Protein 4P04 (pdb70)

B-factor: mean 44.21, std 10.77, range [25.8, 129.39]

Sequence (1130 aa):
AGFKPAPPAGQLGAVIVDPYGNAPLTALVDLDSHVISDVKVTVHGKGEKGVEISYPVGQESLKTYDGVPIFGLYQKFANKVTVEWKENGKVMKDDYVVHTSAIVNNYMDNRSISDLQQTKVIKVAPGFEDRLYLVNTHTFTAQGSDLHWHGEKDKNNAGILDAGPATGALPFDIAPFTFIVDTEGEYRWWLDQDTFYDGRDRDINKRGYLMGIRETPRGTFTAVQGQHWYEFDMMGQVLEDHKLPRGFADATHESIETPNGTVLLRVGKSNYRRDDGVHVTTIRDHILEVDKSGRVVDVWDLTKILDPKRDALLGALDAGAVCVAHAGQQAKLEPDTPFGDALGVGPGRNWAHVNSIAYDAKDDSIILSSRHQGVVKIGRDKQQVKWILAPSKGWEKPLASKLLKPVDANGKPITCNENGLCENSDFDFTYTQNTAWISSKGTLTIFDNGDGRHLEQPALPTMKYSRFVEYKIDEKKGTVQQVWEYGKERGYDFYSPITSIIEYQADRNTMFGFGGSIHLFDVGQPTVGKLNEIDYKTKEVKVEIDVLSDKPNQTHYRALLVRPQQMFKAGFKPAPPAGQLGAVIVDPYGNAPLTALVDLDSHVISDDVKVTVHGKGEKGVEISYPVGQESLKTYDGVPIFGLYQKFANKVTVEWKENGKVMKDDYVVHTSAIVNNYMDNRSISDLQQTKVIKVAPGFEDRLYLVNTHTFTAQGSDLHWHGEKDKNNAGILDAGPATGALPFDIAPFTFIVDTEGEYRWWLDQDTFYDGRDRDINKRGYLMGIRETPRGTFTAVQGQHWYEFDMMGQVLEDHKLPRGFADATHESIETPNGTVLLRVGKSNYRRDDGVHVTTIRDHILEVDKSGRVVDVWDLTKILDPKRDALLGALDAGAHAGQQAKLEPDTPFGDALGVGPGRNWAHVNSIAYDAKDDSIILSSRHQGVVKIGRDKQQVKWILAPSKGWEKPLASKLLKPVDANGKPITCNENGLCENSDFDFTYTQNTAWISSKGTLTIFDNGDGRHLEQPALPTMKYSRFVEYKIDEKKGTVQQVWEYGKERGYDFYSPITSIIEYQADRNTMFGFGGSIHLFDVGQPTVGKLNEIDYKTKEVKVEIDVLSDKPNQTHYRALLVRPQQMFK

InterPro domains:
  IPR010262 Arylsulfotransferase, bacteria [PF05935] (146-587)
  IPR028610 Arylsulfate sulfotransferase AssT, Enterobacteria [MF_00933] (1-598)
  IPR035391 Arylsulfotransferase, N-terminal domain [PF17425] (42-127)
  IPR038477 Arylsulfotransferase, N-terminal domain superfamily [G3DSA:2.60.40.3100] (28-133)
  IPR053143 Arylsulfate Sulfotransferase [PTHR35340] (68-589)

Secondary structure (P-SEA, 3-state):
cccccccccccccccccccccccccbbbcccccccccbbbbbbbbccccbbbbbbbbcaaaaaaccbbbbcccccccbbbbbbbbbccccccccccbbbbbbbbcccccccccccbbbbbbcccccccccbbbbbbccccccccccbbbbbbbccccccccccccccccccbbbbbbbccccccccccccccccccccccccccccccccccccccccccccccccccccccccccccccccccccccccccccccccccbbbbbbbbccccccccccccccccbbbbbccccccccccccccccccccccccccccccccccccccbbbbbbcccccccccccccccccccccbbbbccccbbbbbbcccccbbbbcccccccccccccccccccccccbbbbbcccccbbbbccccccccccbbbbcccccccccccbbbbbbcccccccccccccccccccccbbbbbcccccccccccccccccccccccccccbbbbbccccbbbbbbcccccccccbbbbbcccccccccccccbbbbbbbcccccccccccccccccccc/cccccccccccccccccccccccccbbbbccccccccbbbbbbbbccccbbbbbbbbcaaaaaacccccccccccccbbbbbbbbbcccccbbbbbbbbbbbbbbccccccccccbbbbbbcccccccccbbbbbbbbbbccccccbbbbbbbccccccccccccccccccbbbbbbbccccccccccccccccccccccccccccccccccccccccccccccccccccccccccccccccccccccccccccccccccbbbbbbbbccccccccccccccccbbbbcccccccccccccccccccccccccccccccccccccbbbbcccccccccccccccccccccbbbbbccccbbbbbcccbbbbcccccccccccccccccccccccccbbbbbcccccbbbbccccccccccbbbbccccccccccccbbbbbccccccccccccccccccccbbbbbbcccccccccccccccccccccccccccbbbbbccccbbbbbbcccccccccbbbbbbbbbcccccccccbbbbbbbcccccccccccccccccccc

Structure (mmCIF, N/CA/C/O backbone):
data_4P04
#
_entry.id   4P04
#
_cell.length_a   181.486
_cell.length_b   181.486
_cell.length_c   99.602
_cell.angle_alpha   90.00
_cell.angle_beta   90.00
_cell.angle_gamma   120.00
#
_symmetry.space_group_name_H-M   'P 32 1 2'
#
loop_
_entity.id
_entity.type
_entity.pdbx_description
1 polymer 'Arylsulfate sulfotransferase AssT'
2 non-polymer '3[N-MORPHOLINO]PROPANE SULFONIC ACID'
3 non-polymer 'SULFATE ION'
4 water water
#
loop_
_atom_site.group_PDB
_atom_site.id
_atom_site.type_symbol
_atom_site.label_atom_id
_atom_site.label_alt_id
_atom_site.label_comp_id
_atom_site.label_asym_id
_atom_site.label_entity_id
_atom_site.label_seq_id
_atom_site.pdbx_PDB_ins_code
_atom_site.Cartn_x
_atom_site.Cartn_y
_atom_site.Cartn_z
_atom_site.occupancy
_atom_site.B_iso_or_equiv
_atom_site.auth_seq_id
_atom_site.auth_comp_id
_atom_site.auth_asym_id
_atom_site.auth_atom_id
_atom_site.pdbx_PDB_model_num
ATOM 1 C CA . ALA A 1 1 ? -23.728 152.134 116.823 1.00 61.05 1 ALA A CA 1
ATOM 2 C C . ALA A 1 1 ? -24.467 150.809 116.906 1.00 63.81 1 ALA A C 1
ATOM 3 O O . ALA A 1 1 ? -24.939 150.403 117.967 1.00 62.75 1 ALA A O 1
ATOM 5 N N . GLY A 1 2 ? -24.567 150.141 115.768 1.00 58.00 2 GLY A N 1
ATOM 6 C CA . GLY A 1 2 ? -25.135 148.811 115.721 1.00 54.91 2 GLY A CA 1
ATOM 7 C C . GLY A 1 2 ? -24.103 147.859 115.159 1.00 55.50 2 GLY A C 1
ATOM 8 O O . GLY A 1 2 ? -23.129 148.303 114.553 1.00 64.61 2 GLY A O 1
ATOM 9 N N . PHE A 1 3 ? -24.308 146.561 115.353 1.00 47.19 3 PHE A N 1
ATOM 10 C CA . PHE A 1 3 ? -23.380 145.570 114.839 1.00 49.36 3 PHE A CA 1
ATOM 11 C C . PHE A 1 3 ? -23.501 145.467 113.329 1.00 47.61 3 PHE A C 1
ATOM 12 O O . PHE A 1 3 ? -24.587 145.312 112.794 1.00 44.91 3 PHE A O 1
ATOM 20 N N . LYS A 1 4 ? -22.372 145.577 112.647 1.00 49.85 4 LYS A N 1
ATOM 21 C CA . LYS A 1 4 ? -22.356 145.537 111.196 1.00 48.03 4 LYS A CA 1
ATOM 22 C C . LYS A 1 4 ? -22.765 144.174 110.691 1.00 43.54 4 LYS A C 1
ATOM 23 O O . LYS A 1 4 ? -22.631 143.182 111.396 1.00 44.63 4 LYS A O 1
ATOM 29 N N . PRO A 1 5 ? -23.272 144.121 109.459 1.00 41.63 5 PRO A N 1
ATOM 30 C CA . PRO A 1 5 ? -23.468 142.833 108.794 1.00 36.50 5 PRO A CA 1
ATOM 31 C C . PRO A 1 5 ? -22.123 142.179 108.506 1.00 37.62 5 PRO A C 1
ATOM 32 O O . PRO A 1 5 ? -21.083 142.754 108.818 1.00 41.84 5 PRO A O 1
ATOM 36 N N . ALA A 1 6 ? -22.145 140.983 107.937 1.00 34.81 6 ALA A N 1
ATOM 37 C CA . ALA A 1 6 ? -20.921 140.286 107.629 1.00 37.29 6 ALA A CA 1
ATOM 38 C C . ALA A 1 6 ? -20.341 140.945 106.417 1.00 37.87 6 ALA A C 1
ATOM 39 O O . ALA A 1 6 ? -21.075 141.323 105.509 1.00 42.47 6 ALA A O 1
ATOM 41 N N . PRO A 1 7 ? -19.019 141.106 106.411 1.00 39.81 7 PRO A N 1
ATOM 42 C CA . PRO A 1 7 ? -18.290 141.783 105.350 1.00 36.31 7 PRO A CA 1
ATOM 43 C C . PRO A 1 7 ? -18.033 140.822 104.230 1.00 34.81 7 PRO A C 1
ATOM 44 O O . PRO A 1 7 ? -18.105 139.627 104.455 1.00 39.52 7 PRO A O 1
ATOM 48 N N . PRO A 1 8 ? -17.734 141.332 103.034 1.00 38.51 8 PRO A N 1
ATOM 49 C CA . PRO A 1 8 ? -17.525 140.442 101.894 1.00 34.58 8 PRO A CA 1
ATOM 50 C C . PRO A 1 8 ? -16.449 139.399 102.184 1.00 37.33 8 PRO A C 1
ATOM 51 O O . PRO A 1 8 ? -15.536 139.636 102.956 1.00 39.43 8 PRO A O 1
ATOM 55 N N . ALA A 1 9 ? -16.574 138.235 101.577 1.00 37.58 9 ALA A N 1
ATOM 56 C CA . ALA A 1 9 ? -15.606 137.186 101.807 1.00 38.84 9 ALA A CA 1
ATOM 57 C C . ALA A 1 9 ? -14.570 137.225 100.706 1.00 43.27 9 ALA A C 1
ATOM 58 O O . ALA A 1 9 ? -13.379 137.053 100.946 1.00 42.32 9 ALA A O 1
ATOM 60 N N . GLY A 1 10 ? -15.041 137.464 99.493 1.00 41.60 10 GLY A N 1
ATOM 61 C CA . GLY A 1 10 ? -14.169 137.509 98.347 1.00 41.43 10 GLY A CA 1
ATOM 62 C C . GLY A 1 10 ? -14.484 138.706 97.493 1.00 38.39 10 GLY A C 1
ATOM 63 O O . GLY A 1 10 ? -14.456 139.831 97.964 1.00 36.96 10 GLY A O 1
ATOM 64 N N . GLN A 1 11 ? -14.795 138.449 96.232 1.00 40.01 11 GLN A N 1
ATOM 65 C CA . GLN A 1 11 ? -14.982 139.512 95.264 1.00 40.19 11 GLN A CA 1
ATOM 66 C C . GLN A 1 11 ? -16.457 139.820 95.066 1.00 43.92 11 GLN A C 1
ATOM 67 O O . GLN A 1 11 ? -16.832 140.515 94.121 1.00 38.43 11 GLN A O 1
ATOM 73 N N . LEU A 1 12 ? -17.280 139.274 95.962 1.00 47.89 12 LEU A N 1
ATOM 74 C CA . LEU A 1 12 ? -18.716 139.537 96.005 1.00 42.53 12 LEU A CA 1
ATOM 75 C C . LEU A 1 12 ? -19.114 139.874 97.440 1.00 44.59 12 LEU A C 1
ATOM 76 O O . LEU A 1 12 ? -18.425 140.632 98.110 1.00 46.54 12 LEU A O 1
ATOM 81 N N . GLY A 1 13 ? -20.210 139.303 97.921 1.00 38.63 13 GLY A N 1
ATOM 82 C CA . GLY A 1 13 ? -20.701 139.654 99.238 1.00 39.32 13 GLY A CA 1
ATOM 83 C C . GLY A 1 13 ? -20.185 138.727 100.306 1.00 39.94 13 GLY A C 1
ATOM 84 O O . GLY A 1 13 ? -19.262 137.959 100.065 1.00 44.24 13 GLY A O 1
ATOM 85 N N . ALA A 1 14 ? -20.781 138.799 101.490 1.00 40.71 14 ALA A N 1
ATOM 86 C CA . ALA A 1 14 ? -20.473 137.853 102.556 1.00 39.25 14 ALA A CA 1
ATOM 87 C C . ALA A 1 14 ? -21.007 136.462 102.235 1.00 34.98 14 ALA A C 1
ATOM 88 O O . ALA A 1 14 ? -21.839 136.291 101.344 1.00 33.81 14 ALA A O 1
ATOM 90 N N . VAL A 1 15 ? -20.512 135.465 102.964 1.00 37.45 15 VAL A N 1
ATOM 91 C CA . VAL A 1 15 ? -20.950 134.085 102.784 1.00 34.48 15 VAL A CA 1
ATOM 92 C C . VAL A 1 15 ? -21.735 133.634 104.010 1.00 37.97 15 VAL A C 1
ATOM 93 O O . VAL A 1 15 ? -21.213 133.606 105.122 1.00 37.32 15 VAL A O 1
ATOM 97 N N . ILE A 1 16 ? -22.999 133.295 103.793 1.00 36.69 16 ILE A N 1
ATOM 98 C CA . ILE A 1 16 ? -23.938 133.083 104.873 1.00 34.54 16 ILE A CA 1
ATOM 99 C C . ILE A 1 16 ? -24.170 131.623 105.070 1.00 32.73 16 ILE A C 1
ATOM 100 O O . ILE A 1 16 ? -24.542 130.950 104.133 1.00 36.33 16 ILE A O 1
ATOM 105 N N . VAL A 1 17 ? -23.965 131.124 106.279 1.00 31.55 17 VAL A N 1
ATOM 106 C CA . VAL A 1 17 ? -24.261 129.732 106.553 1.00 29.81 17 VAL A CA 1
ATOM 107 C C . VAL A 1 17 ? -25.754 129.610 106.844 1.00 37.63 17 VAL A C 1
ATOM 108 O O . VAL A 1 17 ? -26.261 130.345 107.666 1.00 38.86 17 VAL A O 1
ATOM 112 N N . ASP A 1 18 ? -26.452 128.720 106.138 1.00 36.38 18 ASP A N 1
ATOM 113 C CA . ASP A 1 18 ? -27.862 128.421 106.395 1.00 35.08 18 ASP A CA 1
ATOM 114 C C . ASP A 1 18 ? -28.731 129.672 106.413 1.00 36.62 18 ASP A C 1
ATOM 115 O O . ASP A 1 18 ? -29.232 130.064 107.457 1.00 38.85 18 ASP A O 1
ATOM 120 N N . PRO A 1 19 ? -28.905 130.310 105.257 1.00 38.17 19 PRO A N 1
ATOM 121 C CA . PRO A 1 19 ? -29.568 131.617 105.211 1.00 35.61 19 PRO A CA 1
ATOM 122 C C . PRO A 1 19 ? -31.011 131.568 105.691 1.00 32.06 19 PRO A C 1
ATOM 123 O O . PRO A 1 19 ? -31.451 132.452 106.417 1.00 35.74 19 PRO A O 1
ATOM 127 N N . TYR A 1 20 ? -31.739 130.535 105.296 1.00 40.26 20 TYR A N 1
ATOM 128 C CA . TYR A 1 20 ? -33.158 130.467 105.600 1.00 33.53 20 TYR A CA 1
ATOM 129 C C . TYR A 1 20 ? -33.431 129.823 106.944 1.00 31.94 20 TYR A C 1
ATOM 130 O O . TYR A 1 20 ? -34.535 129.883 107.448 1.00 38.01 20 TYR A O 1
ATOM 139 N N . GLY A 1 21 ? -32.417 129.217 107.537 1.00 36.74 21 GLY A N 1
ATOM 140 C CA . GLY A 1 21 ? -32.573 128.590 108.839 1.00 35.56 21 GLY A CA 1
ATOM 141 C C . GLY A 1 21 ? -33.021 127.137 108.859 1.00 35.21 21 GLY A C 1
ATOM 142 O O . GLY A 1 21 ? -33.185 126.561 109.926 1.00 37.93 21 GLY A O 1
ATOM 143 N N . ASN A 1 22 ? -33.201 126.544 107.685 1.00 32.69 22 ASN A N 1
ATOM 144 C CA . ASN A 1 22 ? -33.749 125.200 107.567 1.00 31.28 22 ASN A CA 1
ATOM 145 C C . ASN A 1 22 ? -32.772 124.144 107.081 1.00 33.27 22 ASN A C 1
ATOM 146 O O . ASN A 1 22 ? -33.045 122.963 107.205 1.00 37.32 22 ASN A O 1
ATOM 151 N N . ALA A 1 23 ? -31.656 124.557 106.498 1.00 35.92 23 ALA A N 1
ATOM 152 C CA . ALA A 1 23 ? -30.696 123.608 105.956 1.00 33.33 23 ALA A CA 1
ATOM 153 C C . ALA A 1 23 ? -29.284 123.987 106.370 1.00 35.00 23 ALA A C 1
ATOM 154 O O . ALA A 1 23 ? -28.589 124.688 105.646 1.00 38.67 23 ALA A O 1
ATOM 156 N N . PRO A 1 24 ? -28.860 123.525 107.550 1.00 35.03 24 PRO A N 1
ATOM 157 C CA . PRO A 1 24 ? -27.587 123.912 108.172 1.00 37.70 24 PRO A CA 1
ATOM 158 C C . PRO A 1 24 ? -26.308 123.559 107.380 1.00 36.04 24 PRO A C 1
ATOM 159 O O . PRO A 1 24 ? -25.236 124.056 107.712 1.00 32.64 24 PRO A O 1
ATOM 163 N N . LEU A 1 25 ? -26.416 122.730 106.351 1.00 36.45 25 LEU A N 1
ATOM 164 C CA . LEU A 1 25 ? -25.261 122.393 105.534 1.00 34.57 25 LEU A CA 1
ATOM 165 C C . LEU A 1 25 ? -25.380 123.044 104.182 1.00 34.62 25 LEU A C 1
ATOM 166 O O . LEU A 1 25 ? -25.014 122.466 103.158 1.00 34.04 25 LEU A O 1
ATOM 171 N N . THR A 1 26 ? -25.920 124.249 104.192 1.00 32.68 26 THR A N 1
ATOM 172 C CA . THR A 1 26 ? -26.001 125.046 102.992 1.00 34.63 26 THR A CA 1
ATOM 173 C C . THR A 1 26 ? -25.455 126.425 103.302 1.00 35.64 26 THR A C 1
ATOM 174 O O . THR A 1 26 ? -25.316 126.805 104.461 1.00 34.99 26 THR A O 1
ATOM 178 N N . ALA A 1 27 ? -25.144 127.174 102.257 1.00 34.95 27 ALA A N 1
ATOM 179 C CA . ALA A 1 27 ? -24.617 128.508 102.431 1.00 36.74 27 ALA A CA 1
ATOM 180 C C . ALA A 1 27 ? -25.014 129.376 101.265 1.00 32.36 27 ALA A C 1
ATOM 181 O O . ALA A 1 27 ? -25.437 128.875 100.228 1.00 35.77 27 ALA A O 1
ATOM 183 N N . LEU A 1 28 ? -24.862 130.678 101.437 1.00 32.89 28 LEU A N 1
ATOM 184 C CA . LEU A 1 28 ? -25.212 131.614 100.393 1.00 34.41 28 LEU A CA 1
ATOM 185 C C . LEU A 1 28 ? -24.150 132.672 100.297 1.00 31.79 28 LEU A C 1
ATOM 186 O O . LEU A 1 28 ? -23.774 133.276 101.295 1.00 35.30 28 LEU A O 1
ATOM 191 N N . VAL A 1 29 ? -23.648 132.869 99.089 1.00 32.99 29 VAL A N 1
ATOM 192 C CA . VAL A 1 29 ? -22.728 133.957 98.818 1.00 34.05 29 VAL A CA 1
ATOM 193 C C . VAL A 1 29 ? -23.558 135.177 98.468 1.00 36.97 29 VAL A C 1
ATOM 194 O O . VAL A 1 29 ? -24.131 135.220 97.392 1.00 37.37 29 VAL A O 1
ATOM 198 N N . ASP A 1 30 ? -23.644 136.159 99.358 1.00 32.47 30 ASP A N 1
ATOM 199 C CA . ASP A 1 30 ? -24.508 137.306 99.076 1.00 39.02 30 ASP A CA 1
ATOM 200 C C . ASP A 1 30 ? -24.064 138.043 97.822 1.00 40.22 30 ASP A C 1
ATOM 201 O O . ASP A 1 30 ? -22.881 138.161 97.546 1.00 43.14 30 ASP A O 1
ATOM 206 N N . LEU A 1 31 ? -25.015 138.551 97.061 1.00 40.52 31 LEU A N 1
ATOM 207 C CA . LEU A 1 31 ? -24.708 139.042 95.734 1.00 35.14 31 LEU A CA 1
ATOM 208 C C . LEU A 1 31 ? -24.117 140.444 95.740 1.00 39.38 31 LEU A C 1
ATOM 209 O O . LEU A 1 31 ? -23.481 140.847 94.773 1.00 43.14 31 LEU A O 1
ATOM 214 N N . ASP A 1 32 ? -24.317 141.164 96.842 1.00 41.45 32 ASP A N 1
ATOM 215 C CA . ASP A 1 32 ? -23.903 142.567 97.013 1.00 44.34 32 ASP A CA 1
ATOM 216 C C . ASP A 1 32 ? -23.923 143.408 95.730 1.00 43.84 32 ASP A C 1
ATOM 217 O O . ASP A 1 32 ? -22.922 144.022 95.353 1.00 41.31 32 ASP A O 1
ATOM 222 N N . SER A 1 33 ? -25.074 143.396 95.065 1.00 43.87 33 SER A N 1
ATOM 223 C CA . SER A 1 33 ? -25.360 144.228 93.898 1.00 42.93 33 SER A CA 1
ATOM 224 C C . SER A 1 33 ? -24.462 143.968 92.689 1.00 44.85 33 SER A C 1
ATOM 225 O O . SER A 1 33 ? -24.536 144.686 91.696 1.00 46.50 33 SER A O 1
ATOM 228 N N . HIS A 1 34 ? -23.638 142.929 92.751 1.00 41.91 34 HIS A N 1
ATOM 229 C CA . HIS A 1 34 ? -22.857 142.537 91.586 1.00 43.42 34 HIS A CA 1
ATOM 230 C C . HIS A 1 34 ? -23.733 141.917 90.511 1.00 40.10 34 HIS A C 1
ATOM 231 O O . HIS A 1 34 ? -24.680 141.211 90.808 1.00 41.57 34 HIS A O 1
ATOM 238 N N . VAL A 1 35 ? -23.411 142.198 89.255 1.00 45.09 35 VAL A N 1
ATOM 239 C CA . VAL A 1 35 ? -24.095 141.572 88.134 1.00 42.15 35 VAL A CA 1
ATOM 240 C C . VAL A 1 35 ? -23.197 140.504 87.549 1.00 45.20 35 VAL A C 1
ATOM 241 O O . VAL A 1 35 ? -22.094 140.809 87.121 1.00 46.84 35 VAL A O 1
ATOM 245 N N . ILE A 1 36 ? -23.659 139.252 87.554 1.00 48.45 36 ILE A N 1
ATOM 246 C CA . ILE A 1 36 ? -22.852 138.098 87.134 1.00 46.48 36 ILE A CA 1
ATOM 247 C C . ILE A 1 36 ? -23.689 137.113 86.294 1.00 47.75 36 ILE A C 1
ATOM 248 O O . ILE A 1 36 ? -24.912 137.132 86.397 1.00 45.62 36 ILE A O 1
ATOM 253 N N . SER A 1 37 ? -23.071 136.263 85.462 1.00 44.25 37 SER A N 1
ATOM 254 C CA . SER A 1 37 ? -23.864 135.563 84.424 1.00 49.50 37 SER A CA 1
ATOM 255 C C . SER A 1 37 ? -23.726 134.037 84.243 1.00 58.21 37 SER A C 1
ATOM 256 O O . SER A 1 37 ? -24.718 133.349 83.949 1.00 64.78 37 SER A O 1
ATOM 259 N N . ASP A 1 38 ? -22.515 133.512 84.392 1.00 44.01 38 ASP A N 1
ATOM 260 C CA . ASP A 1 38 ? -22.283 132.093 84.169 1.00 49.40 38 ASP A CA 1
ATOM 261 C C . ASP A 1 38 ? -21.793 131.437 85.437 1.00 51.09 38 ASP A C 1
ATOM 262 O O . ASP A 1 38 ? -20.639 131.044 85.538 1.00 51.15 38 ASP A O 1
ATOM 267 N N . VAL A 1 39 ? -22.673 131.302 86.410 1.00 46.30 39 VAL A N 1
ATOM 268 C CA . VAL A 1 39 ? -22.226 130.873 87.714 1.00 45.91 39 VAL A CA 1
ATOM 269 C C . VAL A 1 39 ? -22.055 129.355 87.781 1.00 46.62 39 VAL A C 1
ATOM 270 O O . VAL A 1 39 ? -22.743 128.614 87.082 1.00 45.68 39 VAL A O 1
ATOM 274 N N . LYS A 1 40 ? -21.085 128.929 88.590 1.00 43.33 40 LYS A N 1
ATOM 275 C CA . LYS A 1 40 ? -20.784 127.535 88.866 1.00 40.96 40 LYS A CA 1
ATOM 276 C C . LYS A 1 40 ? -20.263 127.395 90.280 1.00 40.64 40 LYS A C 1
ATOM 277 O O . LYS A 1 40 ? -19.436 128.187 90.715 1.00 38.81 40 LYS A O 1
ATOM 283 N N . VAL A 1 41 ? -20.732 126.382 90.993 1.00 40.31 41 VAL A N 1
ATOM 284 C CA . VAL A 1 41 ? -20.217 126.099 92.326 1.00 38.20 41 VAL A CA 1
ATOM 285 C C . VAL A 1 41 ? -19.642 124.697 92.399 1.00 36.95 41 VAL A C 1
ATOM 286 O O . VAL A 1 41 ? -20.173 123.771 91.809 1.00 40.65 41 VAL A O 1
ATOM 290 N N . THR A 1 42 ? -18.552 124.549 93.135 1.00 40.48 42 THR A N 1
ATOM 291 C CA . THR A 1 42 ? -17.928 123.252 93.336 1.00 43.22 42 THR A CA 1
ATOM 292 C C . THR A 1 42 ? -17.537 123.081 94.791 1.00 37.48 42 THR A C 1
ATOM 293 O O . THR A 1 42 ? -16.767 123.860 95.322 1.00 40.06 42 THR A O 1
ATOM 297 N N . VAL A 1 43 ? -18.102 122.075 95.439 1.00 38.59 43 VAL A N 1
ATOM 298 C CA . VAL A 1 43 ? -17.747 121.769 96.811 1.00 37.23 43 VAL A CA 1
ATOM 299 C C . VAL A 1 43 ? -16.852 120.561 96.827 1.00 40.57 43 VAL A C 1
ATOM 300 O O . VAL A 1 43 ? -17.255 119.471 96.430 1.00 43.71 43 VAL A O 1
ATOM 304 N N . HIS A 1 44 ? -15.635 120.751 97.306 1.00 45.43 44 HIS A N 1
ATOM 305 C CA . HIS A 1 44 ? -14.636 119.702 97.257 1.00 42.41 44 HIS A CA 1
ATOM 306 C C . HIS A 1 44 ? -14.880 118.580 98.263 1.00 43.52 44 HIS A C 1
ATOM 307 O O . HIS A 1 44 ? -15.293 118.831 99.388 1.00 47.86 44 HIS A O 1
ATOM 314 N N . GLY A 1 45 ? -14.627 117.343 97.846 1.00 40.17 45 GLY A N 1
ATOM 315 C CA . GLY A 1 45 ? -14.815 116.196 98.717 1.00 42.07 45 GLY A CA 1
ATOM 316 C C . GLY A 1 45 ? -13.937 116.209 99.952 1.00 40.64 45 GLY A C 1
ATOM 317 O O . GLY A 1 45 ? -12.813 116.688 99.899 1.00 44.78 45 GLY A O 1
ATOM 318 N N . LYS A 1 46 ? -14.451 115.699 101.069 1.00 42.38 46 LYS A N 1
ATOM 319 C CA . LYS A 1 46 ? -13.651 115.590 102.287 1.00 42.80 46 LYS A CA 1
ATOM 320 C C . LYS A 1 46 ? -12.789 114.347 102.233 1.00 46.47 46 LYS A C 1
ATOM 321 O O . LYS A 1 46 ? -13.252 113.274 101.878 1.00 48.30 46 LYS A O 1
ATOM 327 N N . GLY A 1 47 ? -11.528 114.493 102.600 1.00 53.28 47 GLY A N 1
ATOM 328 C CA . GLY A 1 47 ? -10.628 113.364 102.586 1.00 57.43 47 GLY A CA 1
ATOM 329 C C . GLY A 1 47 ? -10.318 112.917 101.178 1.00 53.42 47 GLY A C 1
ATOM 330 O O . GLY A 1 47 ? -10.640 113.575 100.199 1.00 54.11 47 GLY A O 1
ATOM 331 N N . GLU A 1 48 ? -9.714 111.752 101.092 1.00 52.90 48 GLU A N 1
ATOM 332 C CA . GLU A 1 48 ? -9.063 111.297 99.891 1.00 52.95 48 GLU A CA 1
ATOM 333 C C . GLU A 1 48 ? -10.072 110.723 98.892 1.00 52.21 48 GLU A C 1
ATOM 334 O O . GLU A 1 48 ? -9.898 110.848 97.687 1.00 49.22 48 GLU A O 1
ATOM 340 N N . LYS A 1 49 ? -11.138 110.117 99.408 1.00 52.01 49 LYS A N 1
ATOM 341 C CA . LYS A 1 49 ? -12.173 109.494 98.579 1.00 53.25 49 LYS A CA 1
ATOM 342 C C . LYS A 1 49 ? -13.502 110.252 98.666 1.00 49.43 49 LYS A C 1
ATOM 343 O O . LYS A 1 49 ? -14.531 109.756 98.210 1.00 47.08 49 LYS A O 1
ATOM 347 N N . GLY A 1 50 ? -13.473 111.440 99.267 1.00 47.65 50 GLY A N 1
ATOM 348 C CA . GLY A 1 50 ? -14.654 112.271 99.390 1.00 45.27 50 GLY A CA 1
ATOM 349 C C . GLY A 1 50 ? -15.203 112.670 98.043 1.00 45.90 50 GLY A C 1
ATOM 350 O O . GLY A 1 50 ? -14.461 112.792 97.073 1.00 48.32 50 GLY A O 1
ATOM 351 N N . VAL A 1 51 ? -16.513 112.867 97.974 1.00 42.76 51 VAL A N 1
ATOM 352 C CA . VAL A 1 51 ? -17.130 113.171 96.698 1.00 40.87 51 VAL A CA 1
ATOM 353 C C . VAL A 1 51 ? -17.271 114.659 96.504 1.00 42.11 51 VAL A C 1
ATOM 354 O O . VAL A 1 51 ? -17.774 115.354 97.372 1.00 43.42 51 VAL A O 1
ATOM 358 N N . GLU A 1 52 ? -16.797 115.137 95.364 1.00 39.70 52 GLU A N 1
ATOM 359 C CA . GLU A 1 52 ? -16.943 116.529 94.996 1.00 43.52 52 GLU A CA 1
ATOM 360 C C . GLU A 1 52 ? -18.333 116.772 94.431 1.00 44.35 52 GLU A C 1
ATOM 361 O O . GLU A 1 52 ? -18.886 115.907 93.759 1.00 47.72 52 GLU A O 1
ATOM 367 N N . ILE A 1 53 ? -18.909 117.936 94.711 1.00 43.62 53 ILE A N 1
ATOM 368 C CA . ILE A 1 53 ? -20.204 118.276 94.147 1.00 41.81 53 ILE A CA 1
ATOM 369 C C . ILE A 1 53 ? -20.116 119.564 93.341 1.00 38.49 53 ILE A C 1
ATOM 370 O O . ILE A 1 53 ? -19.638 120.577 93.827 1.00 39.18 53 ILE A O 1
ATOM 375 N N . SER A 1 54 ? -20.576 119.518 92.098 1.00 41.97 54 SER A N 1
ATOM 376 C CA . SER A 1 54 ? -20.466 120.676 91.225 1.00 40.41 54 SER A CA 1
ATOM 377 C C . SER A 1 54 ? -21.730 120.897 90.412 1.00 42.40 54 SER A C 1
ATOM 378 O O . SER A 1 54 ? -22.282 119.951 89.851 1.00 43.78 54 SER A O 1
ATOM 381 N N . TYR A 1 55 ? -22.164 122.155 90.335 1.00 40.92 55 TYR A N 1
ATOM 382 C CA . TYR A 1 55 ? -23.435 122.497 89.709 1.00 40.52 55 TYR A CA 1
ATOM 383 C C . TYR A 1 55 ? -23.472 123.944 89.198 1.00 44.04 55 TYR A C 1
ATOM 384 O O . TYR A 1 55 ? -22.885 124.842 89.796 1.00 44.18 55 TYR A O 1
ATOM 393 N N . PRO A 1 56 ? -24.153 124.174 88.070 1.00 40.97 56 PRO A N 1
ATOM 394 C CA . PRO A 1 56 ? -24.395 125.542 87.612 1.00 42.31 56 PRO A CA 1
ATOM 395 C C . PRO A 1 56 ? -25.536 126.194 88.381 1.00 43.04 56 PRO A C 1
ATOM 396 O O . PRO A 1 56 ? -26.338 125.493 88.992 1.00 44.99 56 PRO A O 1
ATOM 400 N N . VAL A 1 57 ? -25.596 127.522 88.353 1.00 44.26 57 VAL A N 1
ATOM 401 C CA . VAL A 1 57 ? -26.649 128.271 89.022 1.00 43.12 57 VAL A CA 1
ATOM 402 C C . VAL A 1 57 ? -27.324 129.202 88.032 1.00 43.31 57 VAL A C 1
ATOM 403 O O . VAL A 1 57 ? -26.665 130.041 87.428 1.00 44.80 57 VAL A O 1
ATOM 407 N N . GLY A 1 58 ? -28.632 129.036 87.853 1.00 43.92 58 GLY A N 1
ATOM 408 C CA . GLY A 1 58 ? -29.386 129.836 86.903 1.00 43.69 58 GLY A CA 1
ATOM 409 C C . GLY A 1 58 ? -29.718 131.221 87.413 1.00 40.61 58 GLY A C 1
ATOM 410 O O . GLY A 1 58 ? -29.619 131.492 88.604 1.00 43.86 58 GLY A O 1
ATOM 411 N N . GLN A 1 59 ? -30.121 132.102 86.508 1.00 43.60 59 GLN A N 1
ATOM 412 C CA . GLN A 1 59 ? -30.407 133.489 86.863 1.00 42.04 59 GLN A CA 1
ATOM 413 C C . GLN A 1 59 ? -31.507 133.637 87.904 1.00 41.54 59 GLN A C 1
ATOM 414 O O . GLN A 1 59 ? -31.335 134.362 88.883 1.00 46.52 59 GLN A O 1
ATOM 420 N N . GLU A 1 60 ? -32.632 132.958 87.683 1.00 43.55 60 GLU A N 1
ATOM 421 C CA . GLU A 1 60 ? -33.785 133.022 88.587 1.00 42.15 60 GLU A CA 1
ATOM 422 C C . GLU A 1 60 ? -33.356 132.788 90.005 1.00 41.96 60 GLU A C 1
ATOM 423 O O . GLU A 1 60 ? -33.829 133.439 90.931 1.00 44.58 60 GLU A O 1
ATOM 429 N N . SER A 1 61 ? -32.436 131.852 90.156 1.00 40.64 61 SER A N 1
ATOM 430 C CA . SER A 1 61 ? -31.983 131.436 91.458 1.00 38.90 61 SER A CA 1
ATOM 431 C C . SER A 1 61 ? -31.116 132.513 92.063 1.00 38.69 61 SER A C 1
ATOM 432 O O . SER A 1 61 ? -31.228 132.827 93.240 1.00 39.65 61 SER A O 1
ATOM 435 N N . LEU A 1 62 ? -30.260 133.094 91.239 1.00 40.51 62 LEU A N 1
ATOM 436 C CA . LEU A 1 62 ? -29.424 134.178 91.696 1.00 37.28 62 LEU A CA 1
ATOM 437 C C . LEU A 1 62 ? -30.338 135.291 92.150 1.00 37.66 62 LEU A C 1
ATOM 438 O O . LEU A 1 62 ? -30.151 135.875 93.213 1.00 38.59 62 LEU A O 1
ATOM 443 N N . LYS A 1 63 ? -31.367 135.541 91.357 1.00 37.06 63 LYS A N 1
ATOM 444 C CA . LYS A 1 63 ? -32.327 136.582 91.683 1.00 38.20 63 LYS A CA 1
ATOM 445 C C . LYS A 1 63 ? -33.167 136.226 92.898 1.00 40.22 63 LYS A C 1
ATOM 446 O O . LYS A 1 63 ? -33.383 137.063 93.769 1.00 43.52 63 LYS A O 1
ATOM 452 N N . THR A 1 64 ? -33.636 134.985 92.955 1.00 32.72 64 THR A N 1
ATOM 453 C CA . THR A 1 64 ? -34.496 134.555 94.039 1.00 31.49 64 THR A CA 1
ATOM 454 C C . THR A 1 64 ? -33.762 134.621 95.349 1.00 33.09 64 THR A C 1
ATOM 455 O O . THR A 1 64 ? -34.314 134.997 96.366 1.00 33.91 64 THR A O 1
ATOM 459 N N . TYR A 1 65 ? -32.495 134.258 95.320 1.00 34.91 65 TYR A N 1
ATOM 460 C CA . TYR A 1 65 ? -31.717 134.225 96.540 1.00 35.38 65 TYR A CA 1
ATOM 461 C C . TYR A 1 65 ? -30.908 135.483 96.778 1.00 38.64 65 TYR A C 1
ATOM 462 O O . TYR A 1 65 ? -30.423 135.693 97.883 1.00 42.50 65 TYR A O 1
ATOM 471 N N . ASP A 1 66 ? -30.749 136.308 95.747 1.00 36.77 66 ASP A N 1
ATOM 472 C CA . ASP A 1 66 ? -29.852 137.453 95.833 1.00 35.49 66 ASP A CA 1
ATOM 473 C C . ASP A 1 66 ? -28.487 136.927 96.267 1.00 38.51 66 ASP A C 1
ATOM 474 O O . ASP A 1 66 ? -27.930 137.344 97.274 1.00 36.86 66 ASP A O 1
ATOM 479 N N . GLY A 1 67 ? -27.974 135.975 95.502 1.00 37.35 67 GLY A N 1
ATOM 480 C CA . GLY A 1 67 ? -26.729 135.329 95.844 1.00 33.93 67 GLY A CA 1
ATOM 481 C C . GLY A 1 67 ? -26.497 134.011 95.134 1.00 34.42 67 GLY A C 1
ATOM 482 O O . GLY A 1 67 ? -27.321 133.556 94.361 1.00 36.07 67 GLY A O 1
ATOM 483 N N . VAL A 1 68 ? -25.353 133.396 95.397 1.00 34.56 68 VAL A N 1
ATOM 484 C CA . VAL A 1 68 ? -25.063 132.079 94.846 1.00 34.34 68 VAL A CA 1
ATOM 485 C C . VAL A 1 68 ? -25.287 131.042 95.909 1.00 32.79 68 VAL A C 1
ATOM 486 O O . VAL A 1 68 ? -24.743 131.147 97.003 1.00 37.63 68 VAL A O 1
ATOM 490 N N . PRO A 1 69 ? -26.109 130.041 95.591 1.00 34.24 69 PRO A N 1
ATOM 491 C CA . PRO A 1 69 ? -26.499 129.008 96.539 1.00 34.57 69 PRO A CA 1
ATOM 492 C C . PRO A 1 69 ? -25.410 127.980 96.720 1.00 35.28 69 PRO A C 1
ATOM 493 O O . PRO A 1 69 ? -24.945 127.423 95.734 1.00 39.20 69 PRO A O 1
ATOM 497 N N . ILE A 1 70 ? -25.019 127.716 97.960 1.00 38.02 70 ILE A N 1
ATOM 498 C CA . ILE A 1 70 ? -23.999 126.701 98.210 1.00 36.14 70 ILE A CA 1
ATOM 499 C C . ILE A 1 70 ? -24.575 125.440 98.856 1.00 36.72 70 ILE A C 1
ATOM 500 O O . ILE A 1 70 ? -24.884 125.420 100.047 1.00 37.77 70 ILE A O 1
ATOM 505 N N . PHE A 1 71 ? -24.701 124.388 98.051 1.00 34.22 71 PHE A N 1
ATOM 506 C CA . PHE A 1 71 ? -25.283 123.121 98.482 1.00 34.77 71 PHE A CA 1
ATOM 507 C C . PHE A 1 71 ? -24.264 121.980 98.491 1.00 38.57 71 PHE A C 1
ATOM 508 O O . PHE A 1 71 ? -23.465 121.862 97.573 1.00 37.46 71 PHE A O 1
ATOM 516 N N . GLY A 1 72 ? -24.297 121.145 99.524 1.00 33.22 72 GLY A N 1
ATOM 517 C CA . GLY A 1 72 ? -23.467 119.955 99.554 1.00 32.64 72 GLY A CA 1
ATOM 518 C C . GLY A 1 72 ? -22.331 119.955 100.561 1.00 35.39 72 GLY A C 1
ATOM 519 O O . GLY A 1 72 ? -21.340 119.283 100.353 1.00 38.71 72 GLY A O 1
ATOM 520 N N . LEU A 1 73 ? -22.475 120.686 101.661 1.00 38.78 73 LEU A N 1
ATOM 521 C CA . LEU A 1 73 ? -21.424 120.771 102.675 1.00 33.26 73 LEU A CA 1
ATOM 522 C C . LEU A 1 73 ? -21.444 119.636 103.695 1.00 31.83 73 LEU A C 1
ATOM 523 O O . LEU A 1 73 ? -22.433 118.944 103.853 1.00 36.56 73 LEU A O 1
ATOM 528 N N . TYR A 1 74 ? -20.330 119.462 104.389 1.00 34.45 74 TYR A N 1
ATOM 529 C CA . TYR A 1 74 ? -20.190 118.437 105.411 1.00 33.88 74 TYR A CA 1
ATOM 530 C C . TYR A 1 74 ? -20.507 119.080 106.727 1.00 31.27 74 TYR A C 1
ATOM 531 O O . TYR A 1 74 ? -20.184 120.243 106.919 1.00 36.63 74 TYR A O 1
ATOM 540 N N . GLN A 1 75 ? -21.098 118.340 107.651 1.00 32.55 75 GLN A N 1
ATOM 541 C CA . GLN A 1 75 ? -21.321 118.917 108.960 1.00 31.84 75 GLN A CA 1
ATOM 542 C C . GLN A 1 75 ? -19.991 119.153 109.645 1.00 33.65 75 GLN A C 1
ATOM 543 O O . GLN A 1 75 ? -18.986 118.606 109.234 1.00 38.44 75 GLN A O 1
ATOM 549 N N . LYS A 1 76 ? -20.017 119.978 110.685 1.00 35.13 76 LYS A N 1
ATOM 550 C CA . LYS A 1 76 ? -18.857 120.346 111.492 1.00 37.51 76 LYS A CA 1
ATOM 551 C C . LYS A 1 76 ? -17.501 120.278 110.784 1.00 39.83 76 LYS A C 1
ATOM 552 O O . LYS A 1 76 ? -16.566 119.635 111.251 1.00 36.11 76 LYS A O 1
ATOM 558 N N . PHE 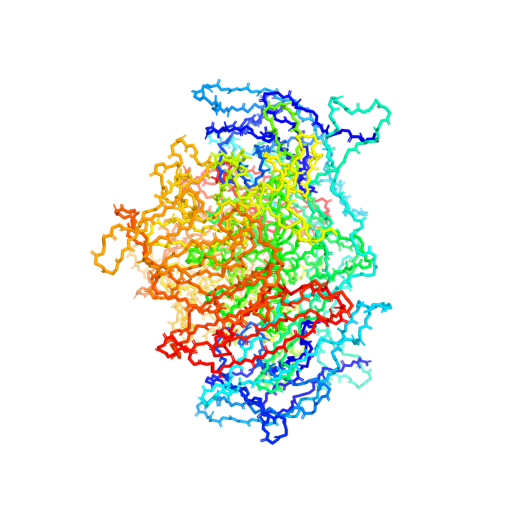A 1 77 ? -17.397 120.983 109.670 1.00 37.73 77 PHE A N 1
ATOM 559 C CA . PHE A 1 77 ? -16.250 120.848 108.805 1.00 35.92 77 PHE A CA 1
ATOM 560 C C . PHE A 1 77 ? -15.901 122.166 108.140 1.00 36.05 77 PHE A C 1
ATOM 561 O O . PHE A 1 77 ? -16.760 123.006 107.924 1.00 38.31 77 PHE A O 1
ATOM 569 N N . ALA A 1 78 ? -14.625 122.345 107.828 1.00 39.55 78 ALA A N 1
ATOM 570 C CA . ALA A 1 78 ? -14.173 123.502 107.072 1.00 39.89 78 ALA A CA 1
ATOM 571 C C . ALA A 1 78 ? -14.269 123.247 105.581 1.00 37.59 78 ALA A C 1
ATOM 572 O O . ALA A 1 78 ? -13.279 122.933 104.938 1.00 41.02 78 ALA A O 1
ATOM 574 N N . ASN A 1 79 ? -15.462 123.386 105.028 1.00 38.08 79 ASN A N 1
ATOM 575 C CA . ASN A 1 79 ? -15.693 122.991 103.647 1.00 37.82 79 ASN A CA 1
ATOM 576 C C . ASN A 1 79 ? -14.965 123.893 102.679 1.00 36.02 79 ASN A C 1
ATOM 577 O O . ASN A 1 79 ? -14.984 125.103 102.821 1.00 42.95 79 ASN A O 1
ATOM 582 N N . LYS A 1 80 ? -14.321 123.297 101.691 1.00 35.95 80 LYS A N 1
ATOM 583 C CA . LYS A 1 80 ? -13.593 124.073 100.711 1.00 36.69 80 LYS A CA 1
ATOM 584 C C . LYS A 1 80 ? -14.459 124.216 99.503 1.00 31.12 80 LYS A C 1
ATOM 585 O O . LYS A 1 80 ? -14.854 123.231 98.907 1.00 34.79 80 LYS A O 1
ATOM 591 N N . VAL A 1 81 ? -14.776 125.455 99.161 1.00 36.09 81 VAL A N 1
ATOM 592 C CA . VAL A 1 81 ? -15.707 125.722 98.080 1.00 39.33 81 VAL A CA 1
ATOM 593 C C . VAL A 1 81 ? -15.144 126.700 97.063 1.00 39.75 81 VAL A C 1
ATOM 594 O O . VAL A 1 81 ? -14.410 127.621 97.408 1.00 40.16 81 VAL A O 1
ATOM 598 N N . THR A 1 82 ? -15.511 126.488 95.806 1.00 40.29 82 THR A N 1
ATOM 599 C CA . THR A 1 82 ? -15.041 127.309 94.708 1.00 40.82 82 THR A CA 1
ATOM 600 C C . THR A 1 82 ? -16.214 127.824 93.881 1.00 41.62 82 THR A C 1
ATOM 601 O O . THR A 1 82 ? -16.985 127.047 93.337 1.00 40.55 82 THR A O 1
ATOM 605 N N . VAL A 1 83 ? -16.356 129.140 93.797 1.00 43.48 83 VAL A N 1
ATOM 606 C CA . VAL A 1 83 ? -17.409 129.712 92.979 1.00 43.76 83 VAL A CA 1
ATOM 607 C C . VAL A 1 83 ? -16.803 130.413 91.792 1.00 37.34 83 VAL A C 1
ATOM 608 O O . VAL A 1 83 ? -15.892 131.203 91.941 1.00 39.53 83 VAL A O 1
ATOM 612 N N . GLU A 1 84 ? -17.317 130.098 90.612 1.00 39.89 84 GLU A N 1
ATOM 613 C CA . GLU A 1 84 ? -16.811 130.655 89.372 1.00 39.81 84 GLU A CA 1
ATOM 614 C C . GLU A 1 84 ? -17.921 131.416 88.664 1.00 44.61 84 GLU A C 1
ATOM 615 O O . GLU A 1 84 ? -19.069 130.973 88.633 1.00 45.53 84 GLU A O 1
ATOM 621 N N . TRP A 1 85 ? -17.583 132.575 88.115 1.00 42.94 85 TRP A N 1
ATOM 622 C CA . TRP A 1 85 ? -18.587 133.410 87.490 1.00 46.44 85 TRP A CA 1
ATOM 623 C C . TRP A 1 85 ? -18.009 134.406 86.515 1.00 44.74 85 TRP A C 1
ATOM 624 O O . TRP A 1 85 ? -16.803 134.580 86.427 1.00 47.98 85 TRP A O 1
ATOM 635 N N . LYS A 1 86 ? -18.899 135.073 85.795 1.00 48.90 86 LYS A N 1
ATOM 636 C CA . LYS A 1 86 ? -18.506 136.081 84.830 1.00 45.95 86 LYS A CA 1
ATOM 637 C C . LYS A 1 86 ? -19.006 137.416 85.321 1.00 40.42 86 LYS A C 1
ATOM 638 O O . LYS A 1 86 ? -20.154 137.527 85.707 1.00 45.82 86 LYS A O 1
ATOM 644 N N . GLU A 1 87 ? -18.154 138.429 85.339 1.00 40.99 87 GLU A N 1
ATOM 645 C CA . GLU A 1 87 ? -18.622 139.745 85.730 1.00 41.03 87 GLU A CA 1
ATOM 646 C C . GLU A 1 87 ? -17.961 140.793 84.885 1.00 49.09 87 GLU A C 1
ATOM 647 O O . GLU A 1 87 ? -16.735 140.888 84.838 1.00 51.97 87 GLU A O 1
ATOM 653 N N . ASN A 1 88 ? -18.791 141.573 84.208 1.00 49.91 88 ASN A N 1
ATOM 654 C CA . ASN A 1 88 ? -18.318 142.586 83.285 1.00 51.37 88 ASN A CA 1
ATOM 655 C C . ASN A 1 88 ? -17.427 141.981 82.229 1.00 48.82 88 ASN A C 1
ATOM 656 O O . ASN A 1 88 ? -16.320 142.440 82.010 1.00 53.44 88 ASN A O 1
ATOM 661 N N . GLY A 1 89 ? -17.917 140.927 81.594 1.00 53.95 89 GLY A N 1
ATOM 662 C CA . GLY A 1 89 ? -17.236 140.341 80.461 1.00 50.45 89 GLY A CA 1
ATOM 663 C C . GLY A 1 89 ? -16.135 139.368 80.808 1.00 49.95 89 GLY A C 1
ATOM 664 O O . GLY A 1 89 ? -15.739 138.568 79.963 1.00 54.36 89 GLY A O 1
ATOM 665 N N . LYS A 1 90 ? -15.632 139.416 82.036 1.00 51.30 90 LYS A N 1
ATOM 666 C CA . LYS A 1 90 ? -14.412 138.674 82.325 1.00 48.84 90 LYS A CA 1
ATOM 667 C C . LYS A 1 90 ? -14.555 137.585 83.396 1.00 52.59 90 LYS A C 1
ATOM 668 O O . LYS A 1 90 ? -15.358 137.699 84.323 1.00 51.69 90 LYS A O 1
ATOM 673 N N . VAL A 1 91 ? -13.758 136.529 83.230 1.00 51.39 91 VAL A N 1
ATOM 674 C CA . VAL A 1 91 ? -13.797 135.324 84.059 1.00 52.85 91 VAL A CA 1
ATOM 675 C C . VAL A 1 91 ? -13.350 135.545 85.495 1.00 50.65 91 VAL A C 1
ATOM 676 O O . VAL A 1 91 ? -12.249 136.030 85.746 1.00 51.62 91 VAL A O 1
ATOM 680 N N . MET A 1 92 ? -14.204 135.167 86.437 1.00 47.11 92 MET A N 1
ATOM 681 C CA . MET A 1 92 ? -13.928 135.400 87.843 1.00 46.20 92 MET A CA 1
ATOM 682 C C . MET A 1 92 ? -13.932 134.114 88.632 1.00 43.69 92 MET A C 1
ATOM 683 O O . MET A 1 92 ? -14.421 133.097 88.149 1.00 44.78 92 MET A O 1
ATOM 688 N N . LYS A 1 93 ? -13.414 134.166 89.855 1.00 44.16 93 LYS A N 1
ATOM 689 C CA . LYS A 1 93 ? -13.366 132.975 90.695 1.00 40.54 93 LYS A CA 1
ATOM 690 C C . LYS A 1 93 ? -12.894 133.273 92.107 1.00 38.80 93 LYS A C 1
ATOM 691 O O . LYS A 1 93 ? -11.964 134.032 92.315 1.00 45.91 93 LYS A O 1
ATOM 697 N N . ASP A 1 94 ? -13.558 132.660 93.072 1.00 41.08 94 ASP A N 1
ATOM 698 C CA . ASP A 1 94 ? -13.261 132.844 94.478 1.00 40.21 94 ASP A CA 1
ATOM 699 C C . ASP A 1 94 ? -13.154 131.494 95.144 1.00 40.08 94 ASP A C 1
ATOM 700 O O . ASP A 1 94 ? -13.834 130.559 94.744 1.00 40.17 94 ASP A O 1
ATOM 705 N N . ASP A 1 95 ? -12.315 131.399 96.167 1.00 39.72 95 ASP A N 1
ATOM 706 C CA . ASP A 1 95 ? -12.246 130.198 96.984 1.00 39.45 95 ASP A CA 1
ATOM 707 C C . ASP A 1 95 ? -12.641 130.535 98.397 1.00 40.39 95 ASP A C 1
ATOM 708 O O . ASP A 1 95 ? -12.067 131.434 99.008 1.00 46.77 95 ASP A O 1
ATOM 713 N N . TYR A 1 96 ? -13.610 129.808 98.929 1.00 41.76 96 TYR A N 1
ATOM 714 C CA . TYR A 1 96 ? -14.062 130.090 100.278 1.00 40.15 96 TYR A CA 1
ATOM 715 C C . TYR A 1 96 ? -13.914 128.887 101.183 1.00 35.48 96 TYR A C 1
ATOM 716 O O . TYR A 1 96 ? -14.087 127.747 100.768 1.00 36.27 96 TYR A O 1
ATOM 725 N N . VAL A 1 97 ? -13.607 129.176 102.436 1.00 39.07 97 VAL A N 1
ATOM 726 C CA . VAL A 1 97 ? -13.623 128.193 103.499 1.00 39.16 97 VAL A CA 1
ATOM 727 C C . VAL A 1 97 ? -14.905 128.351 104.301 1.00 38.96 97 VAL A C 1
ATOM 728 O O . VAL A 1 97 ? -15.057 129.306 105.056 1.00 43.27 97 VAL A O 1
ATOM 732 N N . VAL A 1 98 ? -15.833 127.423 104.136 1.00 37.23 98 VAL A N 1
ATOM 733 C CA . VAL A 1 98 ? -17.120 127.567 104.788 1.00 37.98 98 VAL A CA 1
ATOM 734 C C . VAL A 1 98 ? -17.287 126.595 105.935 1.00 36.61 98 VAL A C 1
ATOM 735 O O . VAL A 1 98 ? -17.652 125.451 105.737 1.00 39.39 98 VAL A O 1
ATOM 739 N N . HIS A 1 99 ? -17.019 127.058 107.141 1.00 37.24 99 HIS A N 1
ATOM 740 C CA . HIS A 1 99 ? -17.259 126.243 108.312 1.00 37.82 99 HIS A CA 1
ATOM 741 C C . HIS A 1 99 ? -18.744 125.979 108.492 1.00 36.66 99 HIS A C 1
ATOM 742 O O . HIS A 1 99 ? -19.576 126.826 108.188 1.00 37.99 99 HIS A O 1
ATOM 749 N N . THR A 1 100 ? -19.071 124.806 109.011 1.00 41.97 100 THR A N 1
ATOM 750 C CA . THR A 1 100 ? -20.456 124.418 109.239 1.00 35.74 100 THR A CA 1
ATOM 751 C C . THR A 1 100 ? -20.622 123.943 110.671 1.00 37.78 100 THR A C 1
ATOM 752 O O . THR A 1 100 ? -19.657 123.546 111.307 1.00 35.38 100 THR A O 1
ATOM 756 N N . SER A 1 101 ? -21.843 123.965 111.183 1.00 35.01 101 SER A N 1
ATOM 757 C CA . SER A 1 101 ? -22.083 123.405 112.498 1.00 35.28 101 SER A CA 1
ATOM 758 C C . SER A 1 101 ? -22.661 122.014 112.393 1.00 36.85 101 SER A C 1
ATOM 759 O O . SER A 1 101 ? -22.586 121.381 111.349 1.00 39.15 101 SER A O 1
ATOM 762 N N . ALA A 1 102 ? -23.260 121.560 113.486 1.00 38.81 102 ALA A N 1
ATOM 763 C CA . ALA A 1 102 ? -23.662 120.169 113.637 1.00 39.96 102 ALA A CA 1
ATOM 764 C C . ALA A 1 102 ? -25.079 119.854 113.172 1.00 38.70 102 ALA A C 1
ATOM 765 O O . ALA A 1 102 ? -25.905 120.732 112.990 1.00 41.00 102 ALA A O 1
ATOM 767 N N . ILE A 1 103 ? -25.324 118.571 112.959 1.00 38.97 103 ILE A N 1
ATOM 768 C CA . ILE A 1 103 ? -26.630 118.038 112.605 1.00 36.71 103 ILE A CA 1
ATOM 769 C C . ILE A 1 103 ? -27.284 117.567 113.881 1.00 36.75 103 ILE A C 1
ATOM 770 O O . ILE A 1 103 ? -26.662 116.850 114.651 1.00 36.08 103 ILE A O 1
ATOM 775 N N . VAL A 1 104 ? -28.519 117.968 114.132 1.00 34.17 104 VAL A N 1
ATOM 776 C CA . VAL A 1 104 ? -29.134 117.557 115.382 1.00 33.95 104 VAL A CA 1
ATOM 777 C C . VAL A 1 104 ? -30.399 116.767 115.207 1.00 33.84 104 VAL A C 1
ATOM 778 O O . VAL A 1 104 ? -31.268 117.144 114.447 1.00 37.01 104 VAL A O 1
ATOM 782 N N . ASN A 1 105 ? -30.469 115.648 115.917 1.00 33.37 105 ASN A N 1
ATOM 783 C CA . ASN A 1 105 ? -31.694 114.915 116.079 1.00 29.77 105 ASN A CA 1
ATOM 784 C C . ASN A 1 105 ? -32.336 115.333 117.377 1.00 37.30 105 ASN A C 1
ATOM 785 O O . ASN A 1 105 ? -31.787 115.131 118.460 1.00 30.85 105 ASN A O 1
ATOM 790 N N . ASN A 1 106 ? -33.506 115.945 117.249 1.00 34.24 106 ASN A N 1
ATOM 791 C CA . ASN A 1 106 ? -34.206 116.517 118.392 1.00 33.86 106 ASN A CA 1
ATOM 792 C C . ASN A 1 106 ? -35.141 115.524 119.073 1.00 35.42 106 ASN A C 1
ATOM 793 O O . ASN A 1 106 ? -35.815 115.856 120.048 1.00 35.13 106 ASN A O 1
ATOM 798 N N . TYR A 1 107 ? -35.126 114.282 118.609 1.00 34.66 107 TYR A N 1
ATOM 799 C CA . TYR A 1 107 ? -36.106 113.301 119.075 1.00 33.99 107 TYR A CA 1
ATOM 800 C C . TYR A 1 107 ? -35.398 112.029 119.516 1.00 34.90 107 TYR A C 1
ATOM 801 O O . TYR A 1 107 ? -35.210 111.121 118.748 1.00 36.10 107 TYR A O 1
ATOM 810 N N . MET A 1 108 ? -35.012 111.986 120.782 1.00 33.80 108 MET A N 1
ATOM 811 C CA . MET A 1 108 ? -34.266 110.860 121.281 1.00 32.45 108 MET A CA 1
ATOM 812 C C . MET A 1 108 ? -34.764 110.434 122.648 1.00 33.59 108 MET A C 1
ATOM 813 O O . MET A 1 108 ? -35.203 111.254 123.457 1.00 35.76 108 MET A O 1
ATOM 818 N N . ASP A 1 109 ? -34.678 109.132 122.888 1.00 34.51 109 ASP A N 1
ATOM 819 C CA . ASP A 1 109 ? -35.047 108.542 124.163 1.00 36.27 109 ASP A CA 1
ATOM 820 C C . ASP A 1 109 ? -34.272 107.242 124.347 1.00 35.90 109 ASP A C 1
ATOM 821 O O . ASP A 1 109 ? -33.295 107.009 123.653 1.00 36.04 109 ASP A O 1
ATOM 826 N N . ASN A 1 110 ? -34.706 106.390 125.270 1.00 35.25 110 ASN A N 1
ATOM 827 C CA . ASN A 1 110 ? -33.960 105.169 125.577 1.00 34.86 110 ASN A CA 1
ATOM 828 C C . ASN A 1 110 ? -33.972 104.134 124.462 1.00 35.66 110 ASN A C 1
ATOM 829 O O . ASN A 1 110 ? -33.263 103.134 124.520 1.00 37.99 110 ASN A O 1
ATOM 834 N N . ARG A 1 111 ? -34.768 104.375 123.438 1.00 38.91 111 ARG A N 1
ATOM 835 C CA . ARG A 1 111 ? -34.800 103.467 122.316 1.00 34.95 111 ARG A CA 1
ATOM 836 C C . ARG A 1 111 ? -33.685 103.814 121.354 1.00 35.67 111 ARG A C 1
ATOM 837 O O . ARG A 1 111 ? -33.321 103.018 120.499 1.00 42.29 111 ARG A O 1
ATOM 845 N N . SER A 1 112 ? -33.145 105.014 121.494 1.00 36.10 112 SER A N 1
ATOM 846 C CA . SER A 1 112 ? -32.149 105.519 120.562 1.00 36.95 112 SER A CA 1
ATOM 847 C C . SER A 1 112 ? -30.867 104.700 120.539 1.00 40.09 112 SER A C 1
ATOM 848 O O . SER A 1 112 ? -30.234 104.515 121.569 1.00 39.28 112 SER A O 1
ATOM 851 N N . ILE A 1 113 ? -30.488 104.247 119.348 1.00 35.21 113 ILE A N 1
ATOM 852 C CA . ILE A 1 113 ? -29.231 103.529 119.126 1.00 38.22 113 ILE A CA 1
ATOM 853 C C . ILE A 1 113 ? -28.037 104.489 119.224 1.00 41.41 113 ILE A C 1
ATOM 854 O O . ILE A 1 113 ? -27.102 104.252 119.981 1.00 41.88 113 ILE A O 1
ATOM 859 N N . SER A 1 114 ? -28.080 105.558 118.435 1.00 39.53 114 SER A N 1
ATOM 860 C CA . SER A 1 114 ? -27.287 106.761 118.653 1.00 38.12 114 SER A CA 1
ATOM 861 C C . SER A 1 114 ? -28.131 107.926 118.135 1.00 38.70 114 SER A C 1
ATOM 862 O O . SER A 1 114 ? -29.291 107.736 117.803 1.00 42.62 114 SER A O 1
ATOM 865 N N . ASP A 1 115 ? -27.577 109.126 118.049 1.00 42.41 115 ASP A N 1
ATOM 866 C CA . ASP A 1 115 ? -28.398 110.253 117.630 1.00 39.93 115 ASP A CA 1
ATOM 867 C C . ASP A 1 115 ? -28.699 110.262 116.126 1.00 40.41 115 ASP A C 1
ATOM 868 O O . ASP A 1 115 ? -29.792 110.611 115.713 1.00 37.45 115 ASP A O 1
ATOM 873 N N . LEU A 1 116 ? -27.758 109.840 115.304 1.00 38.21 116 LEU A N 1
ATOM 874 C CA . LEU A 1 116 ? -27.976 109.879 113.871 1.00 31.10 116 LEU A CA 1
ATOM 875 C C . LEU A 1 116 ? -28.047 108.491 113.257 1.00 42.53 116 LEU A C 1
ATOM 876 O O . LEU A 1 116 ? -27.462 107.539 113.783 1.00 43.33 116 LEU A O 1
ATOM 881 N N . GLN A 1 117 ? -28.734 108.367 112.126 1.00 37.78 117 GLN A N 1
ATOM 882 C CA . GLN A 1 117 ? -28.822 107.068 111.461 1.00 37.42 117 GLN A CA 1
ATOM 883 C C . GLN A 1 117 ? -27.522 106.686 110.773 1.00 40.50 117 GLN A C 1
ATOM 884 O O . GLN A 1 117 ? -26.869 107.529 110.168 1.00 43.11 117 GLN A O 1
ATOM 890 N N . GLN A 1 118 ? -27.158 105.408 110.856 1.00 45.16 118 GLN A N 1
ATOM 891 C CA . GLN A 1 118 ? -25.879 104.939 110.333 1.00 41.50 118 GLN A CA 1
ATOM 892 C C . GLN A 1 118 ? -25.983 104.469 108.893 1.00 37.42 118 GLN A C 1
ATOM 893 O O . GLN A 1 118 ? -27.001 103.942 108.459 1.00 39.25 118 GLN A O 1
ATOM 899 N N . THR A 1 119 ? -24.917 104.694 108.147 1.00 38.70 119 THR A N 1
ATOM 900 C CA . THR A 1 119 ? -24.859 104.272 106.766 1.00 38.16 119 THR A CA 1
ATOM 901 C C . THR A 1 119 ? -23.773 103.225 106.605 1.00 39.47 119 THR A C 1
ATOM 902 O O . THR A 1 119 ? -22.791 103.240 107.336 1.00 40.61 119 THR A O 1
ATOM 906 N N . LYS A 1 120 ? -23.959 102.327 105.642 1.00 42.21 120 LYS A N 1
ATOM 907 C CA . LYS A 1 120 ? -22.991 101.283 105.332 1.00 39.11 120 LYS A CA 1
ATOM 908 C C . LYS A 1 120 ? -22.922 101.144 103.832 1.00 36.93 120 LYS A C 1
ATOM 909 O O . LYS A 1 120 ? -23.853 100.648 103.209 1.00 35.80 120 LYS A O 1
ATOM 915 N N . VAL A 1 121 ? -21.822 101.593 103.250 1.00 36.73 121 VAL A N 1
ATOM 916 C CA . VAL A 1 121 ? -21.639 101.463 101.818 1.00 38.10 121 VAL A CA 1
ATOM 917 C C . VAL A 1 121 ? -21.350 100.001 101.462 1.00 42.42 121 VAL A C 1
ATOM 918 O O . VAL A 1 121 ? -20.659 99.305 102.197 1.00 47.30 121 VAL A O 1
ATOM 922 N N . ILE A 1 122 ? -21.902 99.530 100.349 1.00 43.95 122 ILE A N 1
ATOM 923 C CA . ILE A 1 122 ? -21.825 98.114 100.012 1.00 35.27 122 ILE A CA 1
ATOM 924 C C . ILE A 1 122 ? -21.217 97.920 98.637 1.00 39.24 122 ILE A C 1
ATOM 925 O O . ILE A 1 122 ? -20.306 97.126 98.453 1.00 43.74 122 ILE A O 1
ATOM 930 N N . LYS A 1 123 ? -21.703 98.674 97.672 1.00 41.37 123 LYS A N 1
ATOM 931 C CA . LYS A 1 123 ? -21.240 98.537 96.306 1.00 41.31 123 LYS A CA 1
ATOM 932 C C . LYS A 1 123 ? -21.359 99.874 95.590 1.00 43.34 123 LYS A C 1
ATOM 933 O O . LYS A 1 123 ? -22.391 100.528 95.663 1.00 45.30 123 LYS A O 1
ATOM 939 N N . VAL A 1 124 ? -20.289 100.294 94.923 1.00 46.59 124 VAL A N 1
ATOM 940 C CA . VAL A 1 124 ? -20.329 101.474 94.061 1.00 48.14 124 VAL A CA 1
ATOM 941 C C . VAL A 1 124 ? -19.518 101.242 92.778 1.00 45.19 124 VAL A C 1
ATOM 942 O O . VAL A 1 124 ? -18.295 101.412 92.754 1.00 48.88 124 VAL A O 1
ATOM 946 N N . ALA A 1 125 ? -20.207 100.861 91.710 1.00 43.99 125 ALA A N 1
ATOM 947 C CA . ALA A 1 125 ? -19.549 100.609 90.434 1.00 46.15 125 ALA A CA 1
ATOM 948 C C . ALA A 1 125 ? -18.862 101.862 89.895 1.00 44.96 125 ALA A C 1
ATOM 949 O O . ALA A 1 125 ? -19.186 102.980 90.285 1.00 42.65 125 ALA A O 1
ATOM 951 N N . PRO A 1 126 ? -17.890 101.678 88.999 1.00 46.13 126 PRO A N 1
ATOM 952 C CA . PRO A 1 126 ? -17.290 102.870 88.414 1.00 46.70 126 PRO A CA 1
ATOM 953 C C . PRO A 1 126 ? -18.283 103.624 87.541 1.00 48.94 126 PRO A C 1
ATOM 954 O O . PRO A 1 126 ? -19.082 103.022 86.818 1.00 46.04 126 PRO A O 1
ATOM 958 N N . GLY A 1 127 ? -18.228 104.946 87.622 1.00 51.07 127 GLY A N 1
ATOM 959 C CA . GLY A 1 127 ? -19.126 105.789 86.856 1.00 54.22 127 GLY A CA 1
ATOM 960 C C . GLY A 1 127 ? -20.395 106.096 87.623 1.00 50.73 127 GLY A C 1
ATOM 961 O O . GLY A 1 127 ? -21.329 106.689 87.091 1.00 48.32 127 GLY A O 1
ATOM 962 N N . PHE A 1 128 ? -20.424 105.681 88.883 1.00 50.53 128 PHE A N 1
ATOM 963 C CA . PHE A 1 128 ? -21.570 105.925 89.747 1.00 46.82 128 PHE A CA 1
ATOM 964 C C . PHE A 1 128 ? -21.132 106.516 91.079 1.00 44.28 128 PHE A C 1
ATOM 965 O O . PHE A 1 128 ? -21.860 106.435 92.063 1.00 45.06 128 PHE A O 1
ATOM 973 N N . GLU A 1 129 ? -19.943 107.109 91.112 1.00 43.90 129 GLU A N 1
ATOM 974 C CA . GLU A 1 129 ? -19.425 107.695 92.350 1.00 48.59 129 GLU A CA 1
ATOM 975 C C . GLU A 1 129 ? -20.063 109.050 92.702 1.00 46.73 129 GLU A C 1
ATOM 976 O O . GLU A 1 129 ? -20.127 109.428 93.875 1.00 44.80 129 GLU A O 1
ATOM 982 N N . ASP A 1 130 ? -20.539 109.775 91.695 1.00 42.01 130 ASP A N 1
ATOM 983 C CA . ASP A 1 130 ? -21.086 111.109 91.929 1.00 43.83 130 ASP A CA 1
ATOM 984 C C . ASP A 1 130 ? -22.475 111.112 92.559 1.00 43.63 130 ASP A C 1
ATOM 985 O O . ASP A 1 130 ? -22.889 112.122 93.105 1.00 40.93 130 ASP A O 1
ATOM 990 N N . ARG A 1 131 ? -23.183 109.986 92.496 1.00 43.01 131 ARG A N 1
ATOM 991 C CA . ARG A 1 131 ? -24.609 109.928 92.846 1.00 43.26 131 ARG A CA 1
ATOM 992 C C . ARG A 1 131 ? -24.964 110.396 94.256 1.00 42.88 131 ARG A C 1
ATOM 993 O O . ARG A 1 131 ? -24.322 110.029 95.232 1.00 43.19 131 ARG A O 1
ATOM 1001 N N . LEU A 1 132 ? -26.024 111.191 94.339 1.00 40.67 132 LEU A N 1
ATOM 1002 C CA . LEU A 1 132 ? -26.578 111.624 95.605 1.00 39.18 132 LEU A CA 1
ATOM 1003 C C . LEU A 1 132 ? -28.023 111.158 95.758 1.00 38.00 132 LEU A C 1
ATOM 1004 O O . LEU A 1 132 ? -28.754 111.045 94.775 1.00 40.66 132 LEU A O 1
ATOM 1009 N N . TYR A 1 133 ? -28.425 110.874 96.991 1.00 34.39 133 TYR A N 1
ATOM 1010 C CA . TYR A 1 133 ? -29.728 110.287 97.248 1.00 31.89 133 TYR A CA 1
ATOM 1011 C C . TYR A 1 133 ? -30.385 110.961 98.439 1.00 36.26 133 TYR A C 1
ATOM 1012 O O . TYR A 1 133 ? -29.788 111.045 99.501 1.00 37.05 133 TYR A O 1
ATOM 1021 N N . LEU A 1 134 ? -31.613 111.436 98.266 1.00 35.48 134 LEU A N 1
ATOM 1022 C CA . LEU A 1 134 ? -32.314 112.077 99.361 1.00 33.33 134 LEU A CA 1
ATOM 1023 C C . LEU A 1 134 ? -33.100 111.047 100.095 1.00 32.05 134 LEU A C 1
ATOM 1024 O O . LEU A 1 134 ? -33.910 110.387 99.503 1.00 37.06 134 LEU A O 1
ATOM 1029 N N . VAL A 1 135 ? -32.898 110.947 101.398 1.00 35.74 135 VAL A N 1
ATOM 1030 C CA . VAL A 1 135 ? -33.601 109.938 102.160 1.00 30.79 135 VAL A CA 1
ATOM 1031 C C . VAL A 1 135 ? -34.735 110.530 102.955 1.00 31.25 135 VAL A C 1
ATOM 1032 O O . VAL A 1 135 ? -34.546 111.315 103.869 1.00 37.27 135 VAL A O 1
ATOM 1036 N N . ASN A 1 136 ? -35.932 110.117 102.601 1.00 31.74 136 ASN A N 1
ATOM 1037 C CA . ASN A 1 136 ? -37.105 110.523 103.334 1.00 35.88 136 ASN A CA 1
ATOM 1038 C C . ASN A 1 136 ? -37.409 109.522 104.423 1.00 33.45 136 ASN A C 1
ATOM 1039 O O . ASN A 1 136 ? -38.118 108.551 104.196 1.00 34.11 136 ASN A O 1
ATOM 1044 N N . THR A 1 137 ? -36.861 109.738 105.607 1.00 31.40 137 THR A N 1
ATOM 1045 C CA . THR A 1 137 ? -37.133 108.813 106.686 1.00 31.62 137 THR A CA 1
ATOM 1046 C C . THR A 1 137 ? -37.479 109.577 107.949 1.00 33.34 137 THR A C 1
ATOM 1047 O O . THR A 1 137 ? -37.551 110.792 107.934 1.00 35.04 137 THR A O 1
ATOM 1051 N N . HIS A 1 138 ? -37.736 108.854 109.032 1.00 34.36 138 HIS A N 1
ATOM 1052 C CA . HIS A 1 138 ? -38.363 109.447 110.200 1.00 29.17 138 HIS A CA 1
ATOM 1053 C C . HIS A 1 138 ? -37.870 108.813 111.475 1.00 31.11 138 HIS A C 1
ATOM 1054 O O . HIS A 1 138 ? -37.154 107.838 111.435 1.00 37.91 138 HIS A O 1
ATOM 1061 N N . THR A 1 139 ? -38.255 109.357 112.614 1.00 32.26 139 THR A N 1
ATOM 1062 C CA . THR A 1 139 ? -37.765 108.835 113.873 1.00 29.55 139 THR A CA 1
ATOM 1063 C C . THR A 1 139 ? -38.780 109.034 114.987 1.00 29.28 139 THR A C 1
ATOM 1064 O O . THR A 1 139 ? -39.406 110.065 115.076 1.00 36.92 139 THR A O 1
ATOM 1068 N N . PHE A 1 140 ? -38.950 108.026 115.828 1.00 33.28 140 PHE A N 1
ATOM 1069 C CA . PHE A 1 140 ? -40.043 108.018 116.787 1.00 34.68 140 PHE A CA 1
ATOM 1070 C C . PHE A 1 140 ? -39.957 109.175 117.746 1.00 32.38 140 PHE A C 1
ATOM 1071 O O . PHE A 1 140 ? -38.872 109.568 118.133 1.00 34.59 140 PHE A O 1
ATOM 1079 N N . THR A 1 141 ? -41.111 109.714 118.121 1.00 33.81 141 THR A N 1
ATOM 1080 C CA . THR A 1 141 ? -41.173 110.735 119.151 1.00 34.33 141 THR A CA 1
ATOM 1081 C C . THR A 1 141 ? -41.295 110.056 120.499 1.00 32.38 141 THR A C 1
ATOM 1082 O O . THR A 1 141 ? -41.714 108.925 120.582 1.00 33.98 141 THR A O 1
ATOM 1086 N N . ALA A 1 142 ? -40.946 110.751 121.564 1.00 33.76 142 ALA A N 1
ATOM 1087 C CA . ALA A 1 142 ? -40.976 110.126 122.877 1.00 32.04 142 ALA A CA 1
ATOM 1088 C C . ALA A 1 142 ? -42.378 109.796 123.365 1.00 41.40 142 ALA A C 1
ATOM 1089 O O . ALA A 1 142 ? -42.537 108.958 124.250 1.00 50.54 142 ALA A O 1
ATOM 1091 N N . GLN A 1 143 ? -43.392 110.454 122.815 1.00 36.46 143 GLN A N 1
ATOM 1092 C CA . GLN A 1 143 ? -44.753 110.244 123.285 1.00 41.07 143 GLN A CA 1
ATOM 1093 C C . GLN A 1 143 ? -45.534 109.363 122.321 1.00 42.57 143 GLN A C 1
ATOM 1094 O O . GLN A 1 143 ? -46.568 108.806 122.664 1.00 40.17 143 GLN A O 1
ATOM 1100 N N . GLY A 1 144 ? -45.015 109.225 121.114 1.00 41.34 144 GLY A N 1
ATOM 1101 C CA . GLY A 1 144 ? -45.743 108.541 120.078 1.00 35.76 144 GLY A CA 1
ATOM 1102 C C . GLY A 1 144 ? -47.000 109.325 119.785 1.00 40.25 144 GLY A C 1
ATOM 1103 O O . GLY A 1 144 ? -47.078 110.513 120.083 1.00 41.62 144 GLY A O 1
ATOM 1104 N N . SER A 1 145 ? -47.985 108.650 119.207 1.00 40.43 145 SER A N 1
ATOM 1105 C CA . SER A 1 145 ? -49.261 109.259 118.877 1.00 36.27 145 SER A CA 1
ATOM 1106 C C . SER A 1 145 ? -50.001 109.758 120.106 1.00 36.58 145 SER A C 1
ATOM 1107 O O . SER A 1 145 ? -50.261 109.001 121.034 1.00 40.21 145 SER A O 1
ATOM 1110 N N . ASP A 1 146 ? -50.358 111.034 120.106 1.00 41.43 146 ASP A N 1
ATOM 1111 C CA . ASP A 1 146 ? -51.077 111.593 121.241 1.00 37.92 146 ASP A CA 1
ATOM 1112 C C . ASP A 1 146 ? -52.406 112.214 120.829 1.00 35.74 146 ASP A C 1
ATOM 1113 O O . ASP A 1 146 ? -53.217 112.536 121.691 1.00 36.50 146 ASP A O 1
ATOM 1118 N N . LEU A 1 147 ? -52.651 112.346 119.524 1.00 35.72 147 LEU A N 1
ATOM 1119 C CA . LEU A 1 147 ? -53.835 113.065 119.058 1.00 34.70 147 LEU A CA 1
ATOM 1120 C C . LEU A 1 147 ? -54.756 112.288 118.137 1.00 37.97 147 LEU A C 1
ATOM 1121 O O . LEU A 1 147 ? -54.317 111.694 117.154 1.00 41.43 147 LEU A O 1
ATOM 1126 N N . HIS A 1 148 ? -56.048 112.350 118.466 1.00 36.81 148 HIS A N 1
ATOM 1127 C CA . HIS A 1 148 ? -57.130 111.764 117.682 1.00 33.79 148 HIS A CA 1
ATOM 1128 C C . HIS A 1 148 ? -58.085 112.836 117.152 1.00 36.23 148 HIS A C 1
ATOM 1129 O O . HIS A 1 148 ? -58.395 113.791 117.855 1.00 36.11 148 HIS A O 1
ATOM 1136 N N . TRP A 1 149 ? -58.570 112.671 115.925 1.00 37.12 149 TRP A N 1
ATOM 1137 C CA . TRP A 1 149 ? -59.772 113.386 115.501 1.00 32.17 149 TRP A CA 1
ATOM 1138 C C . TRP A 1 149 ? -60.954 112.821 116.296 1.00 36.83 149 TRP A C 1
ATOM 1139 O O . TRP A 1 149 ? -60.963 111.642 116.652 1.00 36.61 149 TRP A O 1
ATOM 1150 N N . HIS A 1 150 ? -61.961 113.647 116.548 1.00 35.62 150 HIS A N 1
ATOM 1151 C CA . HIS A 1 150 ? -63.195 113.209 117.202 1.00 38.08 150 HIS A CA 1
ATOM 1152 C C . HIS A 1 150 ? -64.225 112.781 116.157 1.00 38.87 150 HIS A C 1
ATOM 1153 O O . HIS A 1 150 ? -64.362 113.420 115.120 1.00 37.75 150 HIS A O 1
ATOM 1160 N N . GLY A 1 151 ? -64.944 111.698 116.423 1.00 34.64 151 GLY A N 1
ATOM 1161 C CA . GLY A 1 151 ? -65.901 111.187 115.462 1.00 38.61 151 GLY A CA 1
ATOM 1162 C C . GLY A 1 151 ? -67.340 111.486 115.826 1.00 42.63 151 GLY A C 1
ATOM 1163 O O . GLY A 1 151 ? -67.628 112.382 116.617 1.00 42.98 151 GLY A O 1
ATOM 1164 N N . GLU A 1 152 ? -68.247 110.734 115.223 1.00 40.42 152 GLU A N 1
ATOM 1165 C CA . GLU A 1 152 ? -69.654 110.809 115.551 1.00 40.79 152 GLU A CA 1
ATOM 1166 C C . GLU A 1 152 ? -70.054 109.505 116.203 1.00 47.97 152 GLU A C 1
ATOM 1167 O O . GLU A 1 152 ? -69.791 108.432 115.666 1.00 47.98 152 GLU A O 1
ATOM 1173 N N . LYS A 1 153 ? -70.675 109.593 117.371 1.00 53.11 153 LYS A N 1
ATOM 1174 C CA . LYS A 1 153 ? -71.186 108.407 118.052 1.00 55.88 153 LYS A CA 1
ATOM 1175 C C . LYS A 1 153 ? -72.216 107.721 117.171 1.00 54.00 153 LYS A C 1
ATOM 1176 O O . LYS A 1 153 ? -72.995 108.382 116.495 1.00 56.74 153 LYS A O 1
ATOM 1182 N N . ASP A 1 154 ? -72.215 106.397 117.148 1.00 62.54 154 ASP A N 1
ATOM 1183 C CA . ASP A 1 154 ? -73.225 105.697 116.367 1.00 70.59 154 ASP A CA 1
ATOM 1184 C C . ASP A 1 154 ? -74.079 104.792 117.256 1.00 76.97 154 ASP A C 1
ATOM 1185 O O . ASP A 1 154 ? -73.741 104.554 118.415 1.00 76.13 154 ASP A O 1
ATOM 1190 N N . LYS A 1 155 ? -75.182 104.303 116.694 1.00 80.71 155 LYS A N 1
ATOM 1191 C CA . LYS A 1 155 ? -76.235 103.616 117.446 1.00 84.13 155 LYS A CA 1
ATOM 1192 C C . LYS A 1 155 ? -75.738 102.514 118.370 1.00 84.06 155 LYS A C 1
ATOM 1193 O O . LYS A 1 155 ? -76.220 102.375 119.495 1.00 84.12 155 LYS A O 1
ATOM 1199 N N . ASN A 1 156 ? -74.774 101.742 117.885 1.00 83.36 156 ASN A N 1
ATOM 1200 C CA A ASN A 1 156 ? -74.274 100.590 118.620 0.29 86.35 156 ASN A CA 1
ATOM 1201 C CA B ASN A 1 156 ? -74.264 100.593 118.615 0.71 86.33 156 ASN A CA 1
ATOM 1202 C C . ASN A 1 156 ? -73.583 100.954 119.925 1.00 84.61 156 ASN A C 1
ATOM 1203 O O . ASN A 1 156 ? -73.695 100.231 120.913 1.00 82.69 156 ASN A O 1
ATOM 1212 N N . ALA A 1 157 ? -72.867 102.071 119.919 1.00 82.77 157 ALA A N 1
ATOM 1213 C CA . ALA A 1 157 ? -72.129 102.520 121.092 1.00 78.49 157 ALA A CA 1
ATOM 1214 C C . ALA A 1 157 ? -73.035 102.678 122.302 1.00 73.21 157 ALA A C 1
ATOM 1215 O O . ALA A 1 157 ? -74.248 102.841 122.167 1.00 77.93 157 ALA A O 1
ATOM 1217 N N . GLY A 1 158 ? -72.435 102.634 123.485 1.00 65.62 158 GLY A N 1
ATOM 1218 C CA . GLY A 1 158 ? -73.174 102.770 124.723 1.00 63.86 158 GLY A CA 1
ATOM 1219 C C . GLY A 1 158 ? -73.911 104.087 124.824 1.00 69.94 158 GLY A C 1
ATOM 1220 O O . GLY A 1 158 ? -74.008 104.851 123.871 1.00 73.82 158 GLY A O 1
ATOM 1221 N N . ILE A 1 159 ? -74.441 104.368 126.000 1.00 73.04 159 ILE A N 1
ATOM 1222 C CA . ILE A 1 159 ? -75.212 105.582 126.158 1.00 66.73 159 ILE A CA 1
ATOM 1223 C C . ILE A 1 159 ? -74.403 106.624 126.923 1.00 63.12 159 ILE A C 1
ATOM 1224 O O . ILE A 1 159 ? -74.468 107.811 126.610 1.00 65.47 159 ILE A O 1
ATOM 1229 N N . LEU A 1 160 ? -73.611 106.169 127.890 1.00 61.03 160 LEU A N 1
ATOM 1230 C CA . LEU A 1 160 ? -72.794 107.051 128.711 1.00 60.67 160 LEU A CA 1
ATOM 1231 C C . LEU A 1 160 ? -71.471 107.308 128.017 1.00 58.62 160 LEU A C 1
ATOM 1232 O O . LEU A 1 160 ? -70.701 108.187 128.399 1.00 51.98 160 LEU A O 1
ATOM 1237 N N . ASP A 1 161 ? -71.233 106.530 126.973 1.00 57.51 161 ASP A N 1
ATOM 1238 C CA . ASP A 1 161 ? -69.942 106.489 126.323 1.00 55.45 161 ASP A CA 1
ATOM 1239 C C . ASP A 1 161 ? -69.619 107.809 125.625 1.00 55.45 161 ASP A C 1
ATOM 1240 O O . ASP A 1 161 ? -70.477 108.403 124.971 1.00 52.59 161 ASP A O 1
ATOM 1245 N N . ALA A 1 162 ? -68.383 108.274 125.791 1.00 51.01 162 ALA A N 1
ATOM 1246 C CA . ALA A 1 162 ? -67.896 109.430 125.054 1.00 44.49 162 ALA A CA 1
ATOM 1247 C C . ALA A 1 162 ? -67.864 109.106 123.567 1.00 41.58 162 ALA A C 1
ATOM 1248 O O . ALA A 1 162 ? -67.937 107.945 123.171 1.00 41.91 162 ALA A O 1
ATOM 1250 N N . GLY A 1 163 ? -67.759 110.131 122.741 1.00 38.60 163 GLY A N 1
ATOM 1251 C CA . GLY A 1 163 ? -67.760 109.919 121.312 1.00 40.95 163 GLY A CA 1
ATOM 1252 C C . GLY A 1 163 ? -66.528 109.180 120.851 1.00 42.10 163 GLY A C 1
ATOM 1253 O O . GLY A 1 163 ? -65.526 109.111 121.561 1.00 43.55 163 GLY A O 1
ATOM 1254 N N . PRO A 1 164 ? -66.588 108.625 119.643 1.00 41.43 164 PRO A N 1
ATOM 1255 C CA . PRO A 1 164 ? -65.476 107.834 119.129 1.00 35.57 164 PRO A CA 1
ATOM 1256 C C . PRO A 1 164 ? -64.445 108.705 118.432 1.00 36.47 164 PRO A C 1
ATOM 1257 O O . PRO A 1 164 ? -64.584 109.922 118.377 1.00 37.30 164 PRO A O 1
ATOM 1261 N N . ALA A 1 165 ? -63.415 108.068 117.898 1.00 34.34 165 ALA A N 1
ATOM 1262 C CA . ALA A 1 165 ? -62.470 108.749 117.049 1.00 34.20 165 ALA A CA 1
ATOM 1263 C C . ALA A 1 165 ? -62.803 108.444 115.612 1.00 34.71 165 ALA A C 1
ATOM 1264 O O . ALA A 1 165 ? -63.703 107.671 115.327 1.00 35.55 165 ALA A O 1
ATOM 1266 N N . THR A 1 166 ? -62.067 109.061 114.705 1.00 36.83 166 THR A N 1
ATOM 1267 C CA . THR A 1 166 ? -62.215 108.772 113.296 1.00 37.96 166 THR A CA 1
ATOM 1268 C C . THR A 1 166 ? -60.963 109.301 112.609 1.00 38.33 166 THR A C 1
ATOM 1269 O O . THR A 1 166 ? -60.161 109.972 113.241 1.00 38.71 166 THR A O 1
ATOM 1273 N N . GLY A 1 167 ? -60.768 108.979 111.338 1.00 38.42 167 GLY A N 1
ATOM 1274 C CA . GLY A 1 167 ? -59.616 109.488 110.612 1.00 35.60 167 GLY A CA 1
ATOM 1275 C C . GLY A 1 167 ? -58.266 108.877 110.969 1.00 38.22 167 GLY A C 1
ATOM 1276 O O . GLY A 1 167 ? -58.192 107.826 111.606 1.00 38.45 167 GLY A O 1
ATOM 1277 N N . ALA A 1 168 ? -57.189 109.542 110.565 1.00 38.62 168 ALA A N 1
ATOM 1278 C CA . ALA A 1 168 ? -55.846 109.004 110.774 1.00 39.93 168 ALA A CA 1
ATOM 1279 C C . ALA A 1 168 ? -54.887 110.031 111.345 1.00 37.07 168 ALA A C 1
ATOM 1280 O O . ALA A 1 168 ? -53.782 110.185 110.852 1.00 40.70 168 ALA A O 1
ATOM 1282 N N . LEU A 1 169 ? -55.301 110.735 112.385 1.00 37.70 169 LEU A N 1
ATOM 1283 C CA . LEU A 1 169 ? -54.434 111.744 112.984 1.00 36.88 169 LEU A CA 1
ATOM 1284 C C . LEU A 1 169 ? -53.205 111.159 113.697 1.00 40.04 169 LEU A C 1
ATOM 1285 O O . LEU A 1 169 ? -52.120 111.728 113.606 1.00 38.32 169 LEU A O 1
ATOM 1290 N N . PRO A 1 170 ? -53.354 110.022 114.410 1.00 38.63 170 PRO A N 1
ATOM 1291 C CA . PRO A 1 170 ? -52.185 109.483 115.118 1.00 37.13 170 PRO A CA 1
ATOM 1292 C C . PRO A 1 170 ? -51.044 109.047 114.191 1.00 36.94 170 PRO A C 1
ATOM 1293 O O . PRO A 1 170 ? -49.995 108.592 114.643 1.00 33.78 170 PRO A O 1
ATOM 1297 N N . PHE A 1 171 ? -51.273 109.181 112.893 1.00 35.82 171 PHE A N 1
ATOM 1298 C CA . PHE A 1 171 ? -50.273 108.912 111.879 1.00 33.51 171 PHE A CA 1
ATOM 1299 C C . PHE A 1 171 ? -49.236 110.010 111.865 1.00 37.42 171 PHE A C 1
ATOM 1300 O O . PHE A 1 171 ? -49.148 110.785 110.919 1.00 35.66 171 PHE A O 1
ATOM 1308 N N . ASP A 1 172 ? -48.440 110.045 112.924 1.00 38.52 172 ASP A N 1
ATOM 1309 C CA . ASP A 1 172 ? -47.657 111.210 113.281 1.00 39.23 172 ASP A CA 1
ATOM 1310 C C . ASP A 1 172 ? -46.255 110.815 113.744 1.00 39.78 172 ASP A C 1
ATOM 1311 O O . ASP A 1 172 ? -46.102 109.975 114.620 1.00 36.98 172 ASP A O 1
ATOM 1316 N N . ILE A 1 173 ? -45.232 111.428 113.160 1.00 36.34 173 ILE A N 1
ATOM 1317 C CA . ILE A 1 173 ? -43.861 111.104 113.531 1.00 35.26 173 ILE A CA 1
ATOM 1318 C C . ILE A 1 173 ? -42.901 112.227 113.151 1.00 34.03 173 ILE A C 1
ATOM 1319 O O . ILE A 1 173 ? -43.210 113.058 112.302 1.00 33.59 173 ILE A O 1
ATOM 1324 N N . ALA A 1 174 ? -41.744 112.257 113.799 1.00 33.06 174 ALA A N 1
ATOM 1325 C CA . ALA A 1 174 ? -40.730 113.262 113.505 1.00 35.18 174 ALA A CA 1
ATOM 1326 C C . ALA A 1 174 ? -39.940 112.893 112.260 1.00 34.35 174 ALA A C 1
ATOM 1327 O O . ALA A 1 174 ? -39.682 111.726 112.009 1.00 36.91 174 ALA A O 1
ATOM 1329 N N . PRO A 1 175 ? -39.555 113.889 111.463 1.00 33.10 175 PRO A N 1
ATOM 1330 C CA . PRO A 1 175 ? -38.851 113.497 110.246 1.00 34.26 175 PRO A CA 1
ATOM 1331 C C . PRO A 1 175 ? -37.343 113.315 110.457 1.00 34.81 175 PRO A C 1
ATOM 1332 O O . PRO A 1 175 ? -36.785 113.638 111.508 1.00 33.60 175 PRO A O 1
ATOM 1336 N N . PHE A 1 176 ? -36.702 112.763 109.437 1.00 33.42 176 PHE A N 1
ATOM 1337 C CA . PHE A 1 176 ? -35.268 112.559 109.426 1.00 32.73 176 PHE A CA 1
ATOM 1338 C C . PHE A 1 176 ? -34.891 112.606 107.966 1.00 30.91 176 PHE A C 1
ATOM 1339 O O . PHE A 1 176 ? -34.983 111.624 107.260 1.00 35.47 176 PHE A O 1
ATOM 1347 N N . THR A 1 177 ? -34.510 113.777 107.500 1.00 31.59 177 THR A N 1
ATOM 1348 C CA . THR A 1 177 ? -34.394 114.002 106.072 1.00 34.58 177 THR A CA 1
ATOM 1349 C C . THR A 1 177 ? -32.991 114.469 105.760 1.00 33.66 177 THR A C 1
ATOM 1350 O O . THR A 1 177 ? -32.574 115.525 106.211 1.00 37.57 177 THR A O 1
ATOM 1354 N N . PHE A 1 178 ? -32.266 113.665 104.993 1.00 31.07 178 PHE A N 1
ATOM 1355 C CA . PHE A 1 178 ? -30.891 113.958 104.692 1.00 32.56 178 PHE A CA 1
ATOM 1356 C C . PHE A 1 178 ? -30.560 113.456 103.303 1.00 30.84 178 PHE A C 1
ATOM 1357 O O . PHE A 1 178 ? -31.287 112.659 102.745 1.00 35.66 178 PHE A O 1
ATOM 1365 N N . ILE A 1 179 ? -29.474 113.959 102.739 1.00 35.91 179 ILE A N 1
ATOM 1366 C CA . ILE A 1 179 ? -28.956 113.466 101.469 1.00 37.90 179 ILE A CA 1
ATOM 1367 C C . ILE A 1 179 ? -27.668 112.684 101.726 1.00 38.84 179 ILE A C 1
ATOM 1368 O O . ILE A 1 179 ? -26.911 113.027 102.632 1.00 37.89 179 ILE A O 1
ATOM 1373 N N . VAL A 1 180 ? -27.422 111.635 100.944 1.00 38.43 180 VAL A N 1
ATOM 1374 C CA . VAL A 1 180 ? -26.244 110.797 101.146 1.00 33.62 180 VAL A CA 1
ATOM 1375 C C . VAL A 1 180 ? -25.427 110.667 99.858 1.00 38.30 180 VAL A C 1
ATOM 1376 O O . VAL A 1 180 ? -25.995 110.642 98.771 1.00 37.51 180 VAL A O 1
ATOM 1380 N N . ASP A 1 181 ? -24.097 110.630 99.978 1.00 37.03 181 ASP A N 1
ATOM 1381 C CA . ASP A 1 181 ? -23.226 110.345 98.825 1.00 41.11 181 ASP A CA 1
ATOM 1382 C C . ASP A 1 181 ? -22.681 108.923 98.863 1.00 39.02 181 ASP A C 1
ATOM 1383 O O . ASP A 1 181 ? -22.771 108.240 99.877 1.00 40.79 181 ASP A O 1
ATOM 1388 N N . THR A 1 182 ? -22.067 108.498 97.768 1.00 41.03 182 THR A N 1
ATOM 1389 C CA . THR A 1 182 ? -21.505 107.156 97.686 1.00 41.33 182 THR A CA 1
ATOM 1390 C C . THR A 1 182 ? -20.353 106.876 98.670 1.00 40.56 182 THR A C 1
ATOM 1391 O O . THR A 1 182 ? -19.691 105.854 98.565 1.00 43.62 182 THR A O 1
ATOM 1395 N N . GLU A 1 183 ? -20.119 107.769 99.624 1.00 40.81 183 GLU A N 1
ATOM 1396 C CA . GLU A 1 183 ? -19.203 107.490 100.723 1.00 37.26 183 GLU A CA 1
ATOM 1397 C C . GLU A 1 183 ? -19.969 107.420 102.024 1.00 41.13 183 GLU A C 1
ATOM 1398 O O . GLU A 1 183 ? -19.379 107.289 103.098 1.00 40.25 183 GLU A O 1
ATOM 1404 N N . GLY A 1 184 ? -21.288 107.526 101.926 1.00 35.45 184 GLY A N 1
ATOM 1405 C CA . GLY A 1 184 ? -22.138 107.376 103.085 1.00 39.87 184 GLY A CA 1
ATOM 1406 C C . GLY A 1 184 ? -22.059 108.584 103.977 1.00 38.69 184 GLY A C 1
ATOM 1407 O O . GLY A 1 184 ? -22.351 108.529 105.169 1.00 41.72 184 GLY A O 1
ATOM 1408 N N . GLU A 1 185 ? -21.638 109.685 103.383 1.00 34.31 185 GLU A N 1
ATOM 1409 C CA . GLU A 1 185 ? -21.519 110.931 104.101 1.00 41.73 185 GLU A CA 1
ATOM 1410 C C . GLU A 1 185 ? -22.805 111.743 103.987 1.00 37.42 185 GLU A C 1
ATOM 1411 O O . GLU A 1 185 ? -23.457 111.746 102.948 1.00 35.01 185 GLU A O 1
ATOM 1417 N N . TYR A 1 186 ? -23.161 112.418 105.075 1.00 40.20 186 TYR A N 1
ATOM 1418 C CA . TYR A 1 186 ? -24.259 113.378 105.071 1.00 39.11 186 TYR A CA 1
ATOM 1419 C C . TYR A 1 186 ? -23.867 114.682 104.389 1.00 33.70 186 TYR A C 1
ATOM 1420 O O . TYR A 1 186 ? -22.960 115.372 104.837 1.00 38.42 186 TYR A O 1
ATOM 1429 N N . ARG A 1 187 ? -24.579 115.028 103.324 1.00 36.04 187 ARG A N 1
ATOM 1430 C CA . ARG A 1 187 ? -24.265 116.212 102.542 1.00 36.72 187 ARG A CA 1
ATOM 1431 C C . ARG A 1 187 ? -25.393 117.262 102.502 1.00 33.76 187 ARG A C 1
ATOM 1432 O O . ARG A 1 187 ? -25.220 118.326 101.929 1.00 34.07 187 ARG A O 1
ATOM 1440 N N . TRP A 1 188 ? -26.532 116.960 103.117 1.00 35.61 188 TRP A N 1
ATOM 1441 C CA . TRP A 1 188 ? -27.653 117.896 103.213 1.00 31.25 188 TRP A CA 1
ATOM 1442 C C . TRP A 1 188 ? -28.528 117.454 104.358 1.00 32.64 188 TRP A C 1
ATOM 1443 O O . TRP A 1 188 ? -28.599 116.266 104.656 1.00 37.74 188 TRP A O 1
ATOM 1454 N N . TRP A 1 189 ? -29.182 118.399 105.012 1.00 33.90 189 TRP A N 1
ATOM 1455 C CA . TRP A 1 189 ? -30.011 118.085 106.162 1.00 35.42 189 TRP A CA 1
ATOM 1456 C C . TRP A 1 189 ? -31.133 119.087 106.263 1.00 36.43 189 TRP A C 1
ATOM 1457 O O . TRP A 1 189 ? -30.879 120.284 106.286 1.00 38.67 189 TRP A O 1
ATOM 1468 N N . LEU A 1 190 ? -32.370 118.605 106.323 1.00 34.05 190 LEU A N 1
ATOM 1469 C CA . LEU A 1 190 ? -33.509 119.492 106.522 1.00 34.19 190 LEU A CA 1
ATOM 1470 C C . LEU A 1 190 ? -33.861 119.540 107.996 1.00 32.85 190 LEU A C 1
ATOM 1471 O O . LEU A 1 190 ? -34.361 118.566 108.531 1.00 34.38 190 LEU A O 1
ATOM 1476 N N . ASP A 1 191 ? -33.577 120.666 108.642 1.00 31.39 191 ASP A N 1
ATOM 1477 C CA . ASP A 1 191 ? -33.862 120.866 110.057 1.00 28.87 191 ASP A CA 1
ATOM 1478 C C . ASP A 1 191 ? -35.209 120.285 110.403 1.00 33.05 191 ASP A C 1
ATOM 1479 O O . ASP A 1 191 ? -36.169 120.480 109.674 1.00 37.17 191 ASP A O 1
ATOM 1484 N N . GLN A 1 192 ? -35.287 119.562 111.508 1.00 32.10 192 GLN A N 1
ATOM 1485 C CA . GLN A 1 192 ? -36.541 118.920 111.862 1.00 33.37 192 GLN A CA 1
ATOM 1486 C C . GLN A 1 192 ? -37.629 119.954 112.195 1.00 32.95 192 GLN A C 1
ATOM 1487 O O . GLN A 1 192 ? -38.808 119.717 111.972 1.00 32.97 192 GLN A O 1
ATOM 1493 N N . ASP A 1 193 ? -37.216 121.103 112.711 1.00 32.23 193 ASP A N 1
ATOM 1494 C CA . ASP A 1 193 ? -38.139 122.154 113.096 1.00 31.33 193 ASP A CA 1
ATOM 1495 C C . ASP A 1 193 ? -38.731 122.855 111.896 1.00 31.74 193 ASP A C 1
ATOM 1496 O O . ASP A 1 193 ? -39.609 123.686 112.044 1.00 35.09 193 ASP A O 1
ATOM 1501 N N . THR A 1 194 ? -38.252 122.512 110.708 1.00 33.31 194 THR A N 1
ATOM 1502 C CA . THR A 1 194 ? -38.731 123.132 109.485 1.00 31.35 194 THR A CA 1
ATOM 1503 C C . THR A 1 194 ? -40.238 122.976 109.358 1.00 30.20 194 THR A C 1
ATOM 1504 O O . THR A 1 194 ? -40.949 123.958 109.176 1.00 37.02 194 THR A O 1
ATOM 1508 N N . PHE A 1 195 ? -40.714 121.742 109.475 1.00 34.17 195 PHE A N 1
ATOM 1509 C CA . PHE A 1 195 ? -42.118 121.423 109.270 1.00 29.91 195 PHE A CA 1
ATOM 1510 C C . PHE A 1 195 ? -42.797 120.836 110.494 1.00 34.44 195 PHE A C 1
ATOM 1511 O O . PHE A 1 195 ? -44.011 120.807 110.560 1.00 35.30 195 PHE A O 1
ATOM 1519 N N . TYR A 1 196 ? -42.018 120.354 111.453 1.00 33.05 196 TYR A N 1
ATOM 1520 C CA . TYR A 1 196 ? -42.551 119.511 112.512 1.00 30.81 196 TYR A CA 1
ATOM 1521 C C . TYR A 1 196 ? -42.191 120.023 113.890 1.00 29.46 196 TYR A C 1
ATOM 1522 O O . TYR A 1 196 ? -41.088 120.495 114.119 1.00 28.20 196 TYR A O 1
ATOM 1531 N N . ASP A 1 197 ? -43.131 119.893 114.810 1.00 32.93 197 ASP A N 1
ATOM 1532 C CA . ASP A 1 197 ? -42.902 120.206 116.206 1.00 28.33 197 ASP A CA 1
ATOM 1533 C C . ASP A 1 197 ? -43.685 119.225 117.061 1.00 33.06 197 ASP A C 1
ATOM 1534 O O . ASP A 1 197 ? -44.896 119.332 117.171 1.00 34.47 197 ASP A O 1
ATOM 1539 N N . GLY A 1 198 ? -42.981 118.277 117.669 1.00 31.24 198 GLY A N 1
ATOM 1540 C CA . GLY A 1 198 ? -43.600 117.160 118.350 1.00 28.14 198 GLY A CA 1
ATOM 1541 C C . GLY A 1 198 ? -43.785 117.323 119.839 1.00 33.20 198 GLY A C 1
ATOM 1542 O O . GLY A 1 198 ? -44.478 116.527 120.474 1.00 35.33 198 GLY A O 1
ATOM 1543 N N . ARG A 1 199 ? -43.174 118.351 120.406 1.00 34.76 199 ARG A N 1
ATOM 1544 C CA . ARG A 1 199 ? -43.390 118.646 121.812 1.00 35.82 199 ARG A CA 1
ATOM 1545 C C . ARG A 1 199 ? -44.543 119.636 12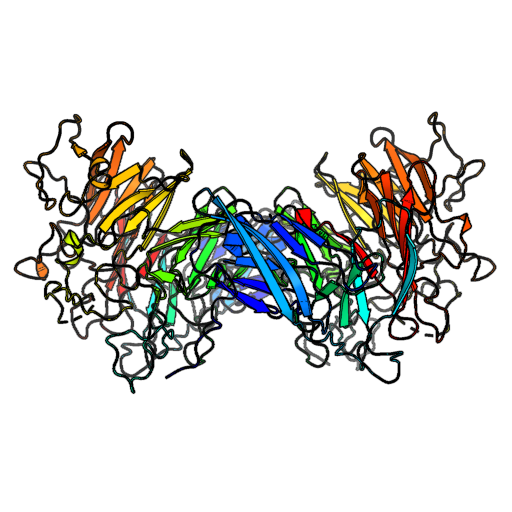1.969 1.00 37.79 199 ARG A C 1
ATOM 1546 O O . ARG A 1 199 ? -45.157 119.703 123.026 1.00 42.58 199 ARG A O 1
ATOM 1554 N N . ASP A 1 200 ? -44.841 120.391 120.914 1.00 36.07 200 ASP A N 1
ATOM 1555 C CA . ASP A 1 200 ? -45.952 121.342 120.939 1.00 34.25 200 ASP A CA 1
ATOM 1556 C C . ASP A 1 200 ? -47.166 120.776 120.233 1.00 36.19 200 ASP A C 1
ATOM 1557 O O . ASP A 1 200 ? -47.039 119.985 119.297 1.00 36.84 200 ASP A O 1
ATOM 1562 N N . ARG A 1 201 ? -48.351 121.209 120.661 1.00 39.72 201 ARG A N 1
ATOM 1563 C CA . ARG A 1 201 ? -49.598 120.623 120.163 1.00 38.57 201 ARG A CA 1
ATOM 1564 C C . ARG A 1 201 ? -50.305 121.492 119.140 1.00 31.24 201 ARG A C 1
ATOM 1565 O O . ARG A 1 201 ? -51.508 121.437 118.998 1.00 37.00 201 ARG A O 1
ATOM 1573 N N . ASP A 1 202 ? -49.545 122.286 118.411 1.00 38.19 202 ASP A N 1
ATOM 1574 C CA . ASP A 1 202 ? -50.070 122.909 117.207 1.00 37.68 202 ASP A CA 1
ATOM 1575 C C . ASP A 1 202 ? -50.184 121.876 116.098 1.00 33.52 202 ASP A C 1
ATOM 1576 O O . ASP A 1 202 ? -49.194 121.544 115.476 1.00 38.44 202 ASP A O 1
ATOM 1581 N N . ILE A 1 203 ? -51.384 121.420 115.800 1.00 30.31 203 ILE A N 1
ATOM 1582 C CA . ILE A 1 203 ? -51.561 120.396 114.789 1.00 28.31 203 ILE A CA 1
ATOM 1583 C C . ILE A 1 203 ? -51.111 120.842 113.369 1.00 29.76 203 ILE A C 1
ATOM 1584 O O . ILE A 1 203 ? -51.006 120.039 112.438 1.00 36.17 203 ILE A O 1
ATOM 1589 N N . ASN A 1 204 ? -50.794 122.110 113.189 1.00 31.16 204 ASN A N 1
ATOM 1590 C CA . ASN A 1 204 ? -50.414 122.460 111.830 1.00 37.09 204 ASN A CA 1
ATOM 1591 C C . ASN A 1 204 ? -48.977 122.036 111.592 1.00 34.01 204 ASN A C 1
ATOM 1592 O O . ASN A 1 204 ? -48.441 122.109 110.452 1.00 34.79 204 ASN A O 1
ATOM 1597 N N . LYS A 1 205 ? -48.312 121.781 112.707 1.00 33.87 205 LYS A N 1
ATOM 1598 C CA . LYS A 1 205 ? -46.937 121.307 112.726 1.00 33.01 205 LYS A CA 1
ATOM 1599 C C . LYS A 1 205 ? -46.809 119.820 113.053 1.00 32.41 205 LYS A C 1
ATOM 1600 O O . LYS A 1 205 ? -45.837 119.410 113.680 1.00 31.98 205 LYS A O 1
ATOM 1606 N N . ARG A 1 206 ? -47.805 119.031 112.670 1.00 32.77 206 ARG A N 1
ATOM 1607 C CA . ARG A 1 206 ? -47.833 117.607 112.951 1.00 28.90 206 ARG A CA 1
ATOM 1608 C C . ARG A 1 206 ? -48.138 116.830 111.688 1.00 34.90 206 ARG A C 1
ATOM 1609 O O . ARG A 1 206 ? -48.636 117.380 110.705 1.00 34.22 206 ARG A O 1
ATOM 1617 N N . GLY A 1 207 ? -47.826 115.540 111.733 1.00 33.20 207 GLY A N 1
ATOM 1618 C CA . GLY A 1 207 ? -48.078 114.657 110.625 1.00 33.75 207 GLY A CA 1
ATOM 1619 C C . GLY A 1 207 ? -46.927 113.726 110.343 1.00 35.96 207 GLY A C 1
ATOM 1620 O O . GLY A 1 207 ? -46.162 113.377 111.227 1.00 35.56 207 GLY A O 1
ATOM 1621 N N . TYR A 1 208 ? -46.809 113.352 109.080 1.00 31.82 208 TYR A N 1
ATOM 1622 C CA . TYR A 1 208 ? -45.831 112.397 108.633 1.00 30.72 208 TYR A CA 1
ATOM 1623 C C . TYR A 1 208 ? -45.267 112.888 107.311 1.00 33.23 208 TYR A C 1
ATOM 1624 O O . TYR A 1 208 ? -45.920 112.746 106.283 1.00 34.81 208 TYR A O 1
ATOM 1633 N N . LEU A 1 209 ? -44.069 113.470 107.328 1.00 32.18 209 LEU A N 1
ATOM 1634 C CA . LEU A 1 209 ? -43.566 114.174 106.151 1.00 30.04 209 LEU A CA 1
ATOM 1635 C C . LEU A 1 209 ? -43.274 113.238 104.990 1.00 32.43 209 LEU A C 1
ATOM 1636 O O . LEU A 1 209 ? -42.359 112.445 105.060 1.00 34.13 209 LEU A O 1
ATOM 1641 N N . MET A 1 210 ? -44.041 113.324 103.916 1.00 33.79 210 MET A N 1
ATOM 1642 C CA . MET A 1 210 ? -43.835 112.402 102.808 1.00 33.19 210 MET A CA 1
ATOM 1643 C C . MET A 1 210 ? -44.147 112.945 101.454 1.00 32.65 210 MET A C 1
ATOM 1644 O O . MET A 1 210 ? -44.499 114.101 101.283 1.00 35.76 210 MET A O 1
ATOM 1649 N N . GLY A 1 211 ? -44.091 112.032 100.497 1.00 32.26 211 GLY A N 1
ATOM 1650 C CA . GLY A 1 211 ? -44.442 112.320 99.132 1.00 35.90 211 GLY A CA 1
ATOM 1651 C C . GLY A 1 211 ? -43.551 113.406 98.609 1.00 37.83 211 GLY A C 1
ATOM 1652 O O . GLY A 1 211 ? -44.022 114.305 97.921 1.00 40.62 211 GLY A O 1
ATOM 1653 N N . ILE A 1 212 ? -42.269 113.329 98.952 1.00 38.38 212 ILE A N 1
ATOM 1654 C CA . ILE A 1 212 ? -41.285 114.299 98.500 1.00 33.29 212 ILE A CA 1
ATOM 1655 C C . ILE A 1 212 ? -40.949 114.077 97.035 1.00 35.99 212 ILE A C 1
ATOM 1656 O O . ILE A 1 212 ? -40.365 113.069 96.668 1.00 38.06 212 ILE A O 1
ATOM 1661 N N . ARG A 1 213 ? -41.342 115.018 96.188 1.00 37.50 213 ARG A N 1
ATOM 1662 C CA . ARG A 1 213 ? -41.206 114.829 94.755 1.00 34.58 213 ARG A CA 1
ATOM 1663 C C . ARG A 1 213 ? -40.750 116.097 94.049 1.00 33.25 213 ARG A C 1
ATOM 1664 O O . ARG A 1 213 ? -41.217 117.186 94.345 1.00 34.96 213 ARG A O 1
ATOM 1672 N N . GLU A 1 214 ? -39.832 115.937 93.110 1.00 34.57 214 GLU A N 1
ATOM 1673 C CA . GLU A 1 214 ? -39.278 117.062 92.393 1.00 34.88 214 GLU A CA 1
ATOM 1674 C C . GLU A 1 214 ? -40.348 117.749 91.561 1.00 36.99 214 GLU A C 1
ATOM 1675 O O . GLU A 1 214 ? -41.294 117.108 91.113 1.00 39.45 214 GLU A O 1
ATOM 1681 N N . THR A 1 215 ? -40.187 119.056 91.369 1.00 40.61 215 THR A N 1
ATOM 1682 C CA . THR A 1 215 ? -41.102 119.868 90.570 1.00 42.16 215 THR A CA 1
ATOM 1683 C C . THR A 1 215 ? -40.438 120.264 89.263 1.00 41.42 215 THR A C 1
ATOM 1684 O O . THR A 1 215 ? -39.232 120.142 89.142 1.00 42.05 215 THR A O 1
ATOM 1688 N N . PRO A 1 216 ? -41.212 120.765 88.280 1.00 45.70 216 PRO A N 1
ATOM 1689 C CA . PRO A 1 216 ? -40.567 121.207 87.036 1.00 44.27 216 PRO A CA 1
ATOM 1690 C C . PRO A 1 216 ? -39.571 122.356 87.201 1.00 44.04 216 PRO A C 1
ATOM 1691 O O . PRO A 1 216 ? -38.985 122.787 86.209 1.00 44.80 216 PRO A O 1
ATOM 1695 N N . ARG A 1 217 ? -39.377 122.839 88.423 1.00 40.49 217 ARG A N 1
ATOM 1696 C CA . ARG A 1 217 ? -38.471 123.954 88.664 1.00 38.27 217 ARG A CA 1
ATOM 1697 C C . ARG A 1 217 ? -37.213 123.558 89.430 1.00 37.39 217 ARG A C 1
ATOM 1698 O O . ARG A 1 217 ? -36.341 124.391 89.650 1.00 43.36 217 ARG A O 1
ATOM 1706 N N . GLY A 1 218 ? -37.130 122.300 89.851 1.00 37.21 218 GLY A N 1
ATOM 1707 C CA . GLY A 1 218 ? -36.004 121.831 90.637 1.00 36.42 218 GLY A CA 1
ATOM 1708 C C . GLY A 1 218 ? -36.279 121.891 92.122 1.00 40.42 218 GLY A C 1
ATOM 1709 O O . GLY A 1 218 ? -35.388 121.664 92.944 1.00 40.49 218 GLY A O 1
ATOM 1710 N N . THR A 1 219 ? -37.521 122.207 92.463 1.00 40.19 219 THR A N 1
ATOM 1711 C CA . THR A 1 219 ? -37.931 122.299 93.853 1.00 35.33 219 THR A CA 1
ATOM 1712 C C . THR A 1 219 ? -38.727 121.066 94.181 1.00 36.09 219 THR A C 1
ATOM 1713 O O . THR A 1 219 ? -38.943 120.223 93.316 1.00 37.89 219 THR A O 1
ATOM 1717 N N . PHE A 1 220 ? -39.181 120.959 95.418 1.00 31.36 220 PHE A N 1
ATOM 1718 C CA . PHE A 1 220 ? -39.825 119.739 95.836 1.00 33.71 220 PHE A CA 1
ATOM 1719 C C . PHE A 1 220 ? -41.128 120.008 96.552 1.00 33.39 220 PHE A C 1
ATOM 1720 O O . PHE A 1 220 ? -41.238 120.950 97.311 1.00 34.82 220 PHE A O 1
ATOM 1728 N N . THR A 1 221 ? -42.115 119.164 96.308 1.00 35.71 221 THR A N 1
ATOM 1729 C CA . THR A 1 221 ? -43.344 119.239 97.071 1.00 36.15 221 THR A CA 1
ATOM 1730 C C . THR A 1 221 ? -43.305 118.208 98.185 1.00 34.35 221 THR A C 1
ATOM 1731 O O . THR A 1 221 ? -42.444 117.347 98.192 1.00 37.66 221 THR A O 1
ATOM 1735 N N . ALA A 1 222 ? -44.215 118.327 99.141 1.00 35.73 222 ALA A N 1
ATOM 1736 C CA . ALA A 1 222 ? -44.281 117.412 100.269 1.00 35.95 222 ALA A CA 1
ATOM 1737 C C . ALA A 1 222 ? -45.591 117.608 101.010 1.00 33.40 222 ALA A C 1
ATOM 1738 O O . ALA A 1 222 ? -46.167 118.684 100.979 1.00 36.38 222 ALA A O 1
ATOM 1740 N N . VAL A 1 223 ? -46.050 116.563 101.682 1.00 35.37 223 VAL A N 1
ATOM 1741 C CA . VAL A 1 223 ? -47.238 116.646 102.510 1.00 32.15 223 VAL A CA 1
ATOM 1742 C C . VAL A 1 223 ? -46.907 116.310 103.946 1.00 36.70 223 VAL A C 1
ATOM 1743 O O . VAL A 1 223 ? -46.037 115.494 104.218 1.00 36.97 223 VAL A O 1
ATOM 1747 N N . GLN A 1 224 ? -47.610 116.935 104.873 1.00 37.37 224 GLN A N 1
ATOM 1748 C CA . GLN A 1 224 ? -47.512 116.522 106.256 1.00 33.26 224 GLN A CA 1
ATOM 1749 C C . GLN A 1 224 ? -48.763 116.888 107.054 1.00 33.51 224 GLN A C 1
ATOM 1750 O O . GLN A 1 224 ? -48.993 118.056 107.372 1.00 37.91 224 GLN A O 1
ATOM 1756 N N . GLY A 1 225 ? -49.558 115.872 107.380 1.00 35.07 225 GLY A N 1
ATOM 1757 C CA . GLY A 1 225 ? -50.770 116.045 108.159 1.00 33.74 225 GLY A CA 1
ATOM 1758 C C . GLY A 1 225 ? -51.799 116.853 107.399 1.00 35.57 225 GLY A C 1
ATOM 1759 O O . GLY A 1 225 ? -52.359 116.367 106.421 1.00 34.02 225 GLY A O 1
ATOM 1760 N N . GLN A 1 226 ? -52.022 118.095 107.827 1.00 34.06 226 GLN A N 1
ATOM 1761 C CA . GLN A 1 226 ? -53.090 118.922 107.265 1.00 32.48 226 GLN A CA 1
ATOM 1762 C C . GLN A 1 226 ? -52.564 120.082 106.412 1.00 34.20 226 GLN A C 1
ATOM 1763 O O . GLN A 1 226 ? -53.284 121.029 106.128 1.00 35.36 226 GLN A O 1
ATOM 1769 N N . HIS A 1 227 ? -51.301 119.998 106.015 1.00 32.89 227 HIS A N 1
ATOM 1770 C CA . HIS A 1 227 ? -50.709 120.947 105.101 1.00 30.40 227 HIS A CA 1
ATOM 1771 C C . HIS A 1 227 ? -49.966 120.278 103.971 1.00 32.53 227 HIS A C 1
ATOM 1772 O O . HIS A 1 227 ? -49.556 119.131 104.074 1.00 35.58 227 HIS A O 1
ATOM 1779 N N . TRP A 1 228 ? -49.774 121.010 102.889 1.00 38.34 228 TRP A N 1
ATOM 1780 C CA . TRP A 1 228 ? -48.796 120.586 101.911 1.00 36.10 228 TRP A CA 1
ATOM 1781 C C . TRP A 1 228 ? -47.848 121.726 101.550 1.00 32.29 228 TRP A C 1
ATOM 1782 O O . TRP A 1 228 ? -48.144 122.894 101.780 1.00 34.12 228 TRP A O 1
ATOM 1793 N N . TYR A 1 229 ? -46.702 121.367 100.986 1.00 36.31 229 TYR A N 1
ATOM 1794 C CA . TYR A 1 229 ? -45.579 122.274 100.905 1.00 29.49 229 TYR A CA 1
ATOM 1795 C C . TYR A 1 229 ? -44.830 122.229 99.598 1.00 30.46 229 TYR A C 1
ATOM 1796 O O . TYR A 1 229 ? -44.989 121.316 98.803 1.00 32.89 229 TYR A O 1
ATOM 1805 N N . GLU A 1 230 ? -43.998 123.242 99.410 1.00 29.36 230 GLU A N 1
ATOM 1806 C CA . GLU A 1 230 ? -42.981 123.270 98.375 1.00 32.66 230 GLU A CA 1
ATOM 1807 C C . GLU A 1 230 ? -41.747 123.864 98.986 1.00 31.32 230 GLU A C 1
ATOM 1808 O O . GLU A 1 230 ? -41.815 124.882 99.653 1.00 36.18 230 GLU A O 1
ATOM 1814 N N . PHE A 1 231 ? -40.614 123.220 98.770 1.00 30.71 231 PHE A N 1
ATOM 1815 C CA . PHE A 1 231 ? -39.373 123.734 99.297 1.00 32.08 231 PHE A CA 1
ATOM 1816 C C . PHE A 1 231 ? -38.277 123.547 98.280 1.00 33.00 231 PHE A C 1
ATOM 1817 O O . PHE A 1 231 ? -38.461 122.823 97.307 1.00 38.41 231 PHE A O 1
ATOM 1825 N N . ASP A 1 232 ? -37.153 124.224 98.496 1.00 34.42 232 ASP A N 1
ATOM 1826 C CA . ASP A 1 232 ? -35.982 124.054 97.658 1.00 37.91 232 ASP A CA 1
ATOM 1827 C C . ASP A 1 232 ? -34.764 123.626 98.468 1.00 37.08 232 ASP A C 1
ATOM 1828 O O . ASP A 1 232 ? -34.822 123.519 99.688 1.00 39.43 232 ASP A O 1
ATOM 1833 N N . MET A 1 233 ? -33.651 123.423 97.784 1.00 37.01 233 MET A N 1
ATOM 1834 C CA . MET A 1 233 ? -32.490 122.808 98.416 1.00 37.48 233 MET A CA 1
ATOM 1835 C C . MET A 1 233 ? -31.675 123.769 99.265 1.00 37.42 233 MET A C 1
ATOM 1836 O O . MET A 1 233 ? -30.667 123.391 99.847 1.00 37.43 233 MET A O 1
ATOM 1841 N N . MET A 1 234 ? -32.135 125.008 99.363 1.00 36.30 234 MET A N 1
ATOM 1842 C CA . MET A 1 234 ? -31.508 125.963 100.257 1.00 35.84 234 MET A CA 1
ATOM 1843 C C . MET A 1 234 ? -32.271 126.003 101.563 1.00 32.78 234 MET A C 1
ATOM 1844 O O . MET A 1 234 ? -31.914 126.726 102.484 1.00 37.96 234 MET A O 1
ATOM 1849 N N . GLY A 1 235 ? -33.330 125.211 101.634 1.00 37.57 235 GLY A N 1
ATOM 1850 C CA . GLY A 1 235 ? -34.126 125.118 102.838 1.00 35.46 235 GLY A CA 1
ATOM 1851 C C . GLY A 1 235 ? -35.226 126.158 102.854 1.00 37.92 235 GLY A C 1
ATOM 1852 O O . GLY A 1 235 ? -35.824 126.420 103.891 1.00 34.24 235 GLY A O 1
ATOM 1853 N N . GLN A 1 236 ? -35.492 126.744 101.692 1.00 36.84 236 GLN A N 1
ATOM 1854 C CA . GLN A 1 236 ? -36.468 127.820 101.561 1.00 34.49 236 GLN A CA 1
ATOM 1855 C C . GLN A 1 236 ? -37.865 127.260 101.378 1.00 35.38 236 GLN A C 1
ATOM 1856 O O . GLN A 1 236 ? -38.111 126.527 100.427 1.00 37.32 236 GLN A O 1
ATOM 1862 N N . VAL A 1 237 ? -38.785 127.603 102.276 1.00 38.69 237 VAL A N 1
ATOM 1863 C CA . VAL A 1 237 ? -40.161 127.118 102.158 1.00 36.64 237 VAL A CA 1
ATOM 1864 C C . VAL A 1 237 ? -40.949 127.955 101.165 1.00 36.04 237 VAL A C 1
ATOM 1865 O O . VAL A 1 237 ? -41.383 129.059 101.475 1.00 39.03 237 VAL A O 1
ATOM 1869 N N . LEU A 1 238 ? -41.142 127.413 99.971 1.00 39.32 238 LEU A N 1
ATOM 1870 C CA . LEU A 1 238 ? -41.771 128.157 98.890 1.00 36.25 238 LEU A CA 1
ATOM 1871 C C . LEU A 1 238 ? -43.295 128.235 98.962 1.00 34.97 238 LEU A C 1
ATOM 1872 O O . LEU A 1 238 ? -43.872 129.221 98.543 1.00 36.41 238 LEU A O 1
ATOM 1877 N N . GLU A 1 239 ? -43.935 127.189 99.475 1.00 33.79 239 GLU A N 1
ATOM 1878 C CA . GLU A 1 239 ? -45.381 127.162 99.678 1.00 34.30 239 GLU A CA 1
ATOM 1879 C C . GLU A 1 239 ? -45.727 126.456 100.974 1.00 33.50 239 GLU A C 1
ATOM 1880 O O . GLU A 1 239 ? -45.024 125.552 101.414 1.00 33.41 239 GLU A O 1
ATOM 1886 N N . ASP A 1 240 ? -46.832 126.865 101.571 1.00 36.56 240 ASP A N 1
ATOM 1887 C CA . ASP A 1 240 ? -47.346 126.232 102.773 1.00 30.90 240 ASP A CA 1
ATOM 1888 C C . ASP A 1 240 ? -48.845 126.457 102.785 1.00 28.94 240 ASP A C 1
ATOM 1889 O O . ASP A 1 240 ? -49.322 127.502 103.215 1.00 35.40 240 ASP A O 1
ATOM 1894 N N . HIS A 1 241 ? -49.573 125.459 102.305 1.00 33.20 241 HIS A N 1
ATOM 1895 C CA . HIS A 1 241 ? -51.014 125.510 102.184 1.00 31.31 241 HIS A CA 1
ATOM 1896 C C . HIS A 1 241 ? -51.676 124.581 103.163 1.00 27.37 241 HIS A C 1
ATOM 1897 O O . HIS A 1 241 ? -51.231 123.478 103.356 1.00 35.32 241 HIS A O 1
ATOM 1904 N N . LYS A 1 242 ? -52.758 125.035 103.768 1.00 33.66 242 LYS A N 1
ATOM 1905 C CA . LYS A 1 242 ? -53.651 124.146 104.485 1.00 31.51 242 LYS A CA 1
ATOM 1906 C C . LYS A 1 242 ? -54.459 123.359 103.474 1.00 33.21 242 LYS A C 1
ATOM 1907 O O . LYS A 1 242 ? -54.702 123.826 102.372 1.00 34.58 242 LYS A O 1
ATOM 1913 N N . LEU A 1 243 ? -54.853 122.153 103.844 1.00 32.67 243 LEU A N 1
ATOM 1914 C CA . LEU A 1 243 ? -55.785 121.387 103.034 1.00 36.30 243 LEU A CA 1
ATOM 1915 C C . LEU A 1 243 ? -57.094 122.147 102.962 1.00 34.52 243 LEU A C 1
ATOM 1916 O O . LEU A 1 243 ? -57.444 122.848 103.904 1.00 39.30 243 LEU A O 1
ATOM 1921 N N . PRO A 1 244 ? -57.810 122.024 101.840 1.00 34.92 244 PRO A N 1
ATOM 1922 C CA . PRO A 1 244 ? -59.152 122.605 101.778 1.00 35.04 244 PRO A CA 1
ATOM 1923 C C . PRO A 1 244 ? -60.045 121.984 102.850 1.00 37.68 244 PRO A C 1
ATOM 1924 O O . PRO A 1 244 ? -59.836 120.831 103.230 1.00 34.32 244 PRO A O 1
ATOM 1928 N N . ARG A 1 245 ? -61.029 122.746 103.319 1.00 37.63 245 ARG A N 1
ATOM 1929 C CA . ARG A 1 245 ? -61.708 122.452 104.573 1.00 34.76 245 ARG A CA 1
ATOM 1930 C C . ARG A 1 245 ? -62.464 121.146 104.583 1.00 36.32 245 ARG A C 1
ATOM 1931 O O . ARG A 1 245 ? -62.810 120.634 105.649 1.00 41.53 245 ARG A O 1
ATOM 1939 N N . GLY A 1 246 ? -62.729 120.604 103.406 1.00 33.84 246 GLY A N 1
ATOM 1940 C CA . GLY A 1 246 ? -63.376 119.311 103.334 1.00 36.18 246 GLY A CA 1
ATOM 1941 C C . GLY A 1 246 ? -62.488 118.122 103.644 1.00 34.10 246 GLY A C 1
ATOM 1942 O O . GLY A 1 246 ? -62.999 117.025 103.831 1.00 36.13 246 GLY A O 1
ATOM 1943 N N . PHE A 1 247 ? -61.175 118.340 103.734 1.00 35.34 247 PHE A N 1
ATOM 1944 C CA . PHE A 1 247 ? -60.207 117.245 103.716 1.00 32.26 247 PHE A CA 1
ATOM 1945 C C . PHE A 1 247 ? -59.152 117.306 104.805 1.00 29.74 247 PHE A C 1
ATOM 1946 O O . PHE A 1 247 ? -58.869 118.364 105.350 1.00 35.80 247 PHE A O 1
ATOM 1954 N N . ALA A 1 248 ? -58.560 116.149 105.095 1.00 38.98 248 ALA A N 1
ATOM 1955 C CA . ALA A 1 248 ? -57.681 115.974 106.253 1.00 37.24 248 ALA A CA 1
ATOM 1956 C C . ALA A 1 248 ? -56.802 114.728 106.124 1.00 38.05 248 ALA A C 1
ATOM 1957 O O . ALA A 1 248 ? -57.166 113.791 105.434 1.00 40.02 248 ALA A O 1
ATOM 1959 N N . ASP A 1 249 ? -55.653 114.714 106.788 1.00 37.94 249 ASP A N 1
ATOM 1960 C CA . ASP A 1 249 ? -54.768 113.548 106.800 1.00 34.17 249 ASP A CA 1
ATOM 1961 C C . ASP A 1 249 ? -54.169 113.289 105.415 1.00 31.72 249 ASP A C 1
ATOM 1962 O O . ASP A 1 249 ? -54.551 112.343 104.731 1.00 37.32 249 ASP A O 1
ATOM 1967 N N . ALA A 1 250 ? -53.220 114.124 105.009 1.00 36.01 250 ALA A N 1
ATOM 1968 C CA . ALA A 1 250 ? -52.563 113.956 103.715 1.00 36.51 250 ALA A CA 1
ATOM 1969 C C . ALA A 1 250 ? -51.220 113.237 103.844 1.00 32.91 250 ALA A C 1
ATOM 1970 O O . ALA A 1 250 ? -50.354 113.628 104.627 1.00 34.39 250 ALA A O 1
ATOM 1972 N N . THR A 1 251 ? -51.051 112.176 103.072 1.00 36.49 251 THR A N 1
ATOM 1973 C CA . THR A 1 251 ? -49.895 111.326 103.225 1.00 30.51 251 THR A CA 1
ATOM 1974 C C . THR A 1 251 ? -49.443 110.725 101.907 1.00 34.90 251 THR A C 1
ATOM 1975 O O . THR A 1 251 ? -50.142 110.808 100.904 1.00 36.39 251 THR A O 1
ATOM 1979 N N . HIS A 1 252 ? -48.248 110.135 101.945 1.00 36.46 252 HIS A N 1
ATOM 1980 C CA . HIS A 1 252 ? -47.692 109.251 100.907 1.00 35.49 252 HIS A CA 1
ATOM 1981 C C . HIS A 1 252 ? -47.223 109.910 99.618 1.00 35.02 252 HIS A C 1
ATOM 1982 O O . HIS A 1 252 ? -46.124 109.631 99.150 1.00 36.96 252 HIS A O 1
ATOM 1989 N N . GLU A 1 253 ? -48.026 110.790 99.050 1.00 38.39 253 GLU A N 1
ATOM 1990 C CA . GLU A 1 253 ? -47.669 111.339 97.757 1.00 33.80 253 GLU A CA 1
ATOM 1991 C C . GLU A 1 253 ? -48.052 112.800 97.624 1.00 35.64 253 GLU A C 1
ATOM 1992 O O . GLU A 1 253 ? -48.999 113.258 98.239 1.00 36.23 253 GLU A O 1
ATOM 1998 N N . SER A 1 254 ? -47.283 113.517 96.816 1.00 35.32 254 SER A N 1
ATOM 1999 C CA . SER A 1 254 ? -47.626 114.843 96.334 1.00 37.86 254 SER A CA 1
ATOM 2000 C C . SER A 1 254 ? -46.814 115.055 95.074 1.00 38.95 254 SER A C 1
ATOM 2001 O O . SER A 1 254 ? -45.602 114.922 95.101 1.00 42.03 254 SER A O 1
ATOM 2004 N N . ILE A 1 255 ? -47.467 115.355 93.961 1.00 39.00 255 ILE A N 1
ATOM 2005 C CA . ILE A 1 255 ? -46.732 115.479 92.711 1.00 38.91 255 ILE A CA 1
ATOM 2006 C C . ILE A 1 255 ? -47.300 116.564 91.800 1.00 36.78 255 ILE A C 1
ATOM 2007 O O . ILE A 1 255 ? -48.483 116.546 91.458 1.00 41.03 255 ILE A O 1
ATOM 2012 N N . GLU A 1 256 ? -46.450 117.521 91.431 1.00 38.96 256 GLU A N 1
ATOM 2013 C CA . GLU A 1 256 ? -46.844 118.585 90.519 1.00 38.34 256 GLU A CA 1
ATOM 2014 C C . GLU A 1 256 ? -47.052 118.023 89.121 1.00 42.05 256 GLU A C 1
ATOM 2015 O O . GLU A 1 256 ? -46.360 117.101 88.698 1.00 41.90 256 GLU A O 1
ATOM 2021 N N . THR A 1 257 ? -48.036 118.569 88.422 1.00 43.36 257 THR A N 1
ATOM 2022 C CA . THR A 1 257 ? -48.373 118.132 87.084 1.00 42.08 257 THR A CA 1
ATOM 2023 C C . THR A 1 257 ? -47.820 119.136 86.068 1.00 45.18 257 THR A C 1
ATOM 2024 O O . THR A 1 257 ? -47.378 120.214 86.450 1.00 47.62 257 THR A O 1
ATOM 2028 N N . PRO A 1 258 ? -47.835 118.800 84.766 1.00 43.90 258 PRO A N 1
ATOM 2029 C CA . PRO A 1 258 ? -47.358 119.780 83.782 1.00 47.29 258 PRO A CA 1
ATOM 2030 C C . PRO A 1 258 ? -48.241 121.009 83.685 1.00 49.31 258 PRO A C 1
ATOM 2031 O O . PRO A 1 258 ? -47.940 121.915 82.913 1.00 55.11 258 PRO A O 1
ATOM 2035 N N . ASN A 1 259 ? -49.320 121.028 84.453 1.00 48.10 259 ASN A N 1
ATOM 2036 C CA . ASN A 1 259 ? -50.323 122.067 84.346 1.00 49.72 259 ASN A CA 1
ATOM 2037 C C . ASN A 1 259 ? -50.369 122.912 85.598 1.00 44.87 259 ASN A C 1
ATOM 2038 O O . ASN A 1 259 ? -51.387 123.495 85.926 1.00 53.17 259 ASN A O 1
ATOM 2043 N N . GLY A 1 260 ? -49.264 122.960 86.319 1.00 46.24 260 GLY A N 1
ATOM 2044 C CA . GLY A 1 260 ? -49.201 123.800 87.494 1.00 46.22 260 GLY A CA 1
ATOM 2045 C C . GLY A 1 260 ? -49.984 123.289 88.681 1.00 43.96 260 GLY A C 1
ATOM 2046 O O . GLY A 1 260 ? -49.811 123.783 89.788 1.00 49.74 260 GLY A O 1
ATOM 2047 N N . THR A 1 261 ? -50.845 122.306 88.471 1.00 38.26 261 THR A N 1
ATOM 2048 C CA . THR A 1 261 ? -51.575 121.732 89.588 1.00 37.11 261 THR A CA 1
ATOM 2049 C C . THR A 1 261 ? -50.744 120.705 90.344 1.00 42.08 261 THR A C 1
ATOM 2050 O O . THR A 1 261 ? -49.679 120.280 89.901 1.00 41.95 261 THR A O 1
ATOM 2054 N N . VAL A 1 262 ? -51.244 120.312 91.502 1.00 41.54 262 VAL A N 1
ATOM 2055 C CA . VAL A 1 262 ? -50.555 119.355 92.346 1.00 39.67 262 VAL A CA 1
ATOM 2056 C C . VAL A 1 262 ? -51.536 118.305 92.816 1.00 37.15 262 VAL A C 1
ATOM 2057 O O . VAL A 1 262 ? -52.628 118.620 93.275 1.00 39.04 262 VAL A O 1
ATOM 2061 N N . LEU A 1 263 ? -51.156 117.045 92.675 1.00 39.73 263 LEU A N 1
ATOM 2062 C CA . LEU A 1 263 ? -52.046 115.960 93.031 1.00 35.39 263 LEU A CA 1
ATOM 2063 C C . LEU A 1 263 ? -51.747 115.482 94.437 1.00 35.29 263 LEU A C 1
ATOM 2064 O O . LEU A 1 263 ? -50.606 115.197 94.775 1.00 40.87 263 LEU A O 1
ATOM 2069 N N . LEU A 1 264 ? -52.775 115.409 95.267 1.00 37.88 264 LEU A N 1
ATOM 2070 C CA . LEU A 1 264 ? -52.583 114.976 96.638 1.00 35.53 264 LEU A CA 1
ATOM 2071 C C . LEU A 1 264 ? -53.413 113.755 96.981 1.00 32.18 264 LEU A C 1
ATOM 2072 O O . LEU A 1 264 ? -54.476 113.529 96.414 1.00 37.87 264 LEU A O 1
ATOM 2077 N N . ARG A 1 265 ? -52.887 112.948 97.893 1.00 36.82 265 ARG A N 1
ATOM 2078 C CA . ARG A 1 265 ? -53.604 111.788 98.359 1.00 35.20 265 ARG A CA 1
ATOM 2079 C C . ARG A 1 265 ? -54.113 112.127 99.734 1.00 37.31 265 ARG A C 1
ATOM 2080 O O . ARG A 1 265 ? -53.354 112.499 100.618 1.00 37.13 265 ARG A O 1
ATOM 2088 N N . VAL A 1 266 ? -55.427 112.077 99.877 1.00 38.82 266 VAL A N 1
ATOM 2089 C CA . VAL A 1 266 ? -56.066 112.523 101.092 1.00 36.51 266 VAL A CA 1
ATOM 2090 C C . VAL A 1 266 ? -57.245 111.642 101.554 1.00 37.05 266 VAL A C 1
ATOM 2091 O O . VAL A 1 266 ? -57.624 110.695 100.892 1.00 37.12 266 VAL A O 1
ATOM 2095 N N . GLY A 1 267 ? -57.829 111.986 102.697 1.00 34.66 267 GLY A N 1
ATOM 2096 C CA . GLY A 1 267 ? -59.098 111.426 103.129 1.00 32.47 267 GLY A CA 1
ATOM 2097 C C . GLY A 1 267 ? -60.100 112.556 103.227 1.00 32.36 267 GLY A C 1
ATOM 2098 O O . GLY A 1 267 ? -59.711 113.702 103.100 1.00 39.25 267 GLY A O 1
ATOM 2099 N N . LYS A 1 268 ? -61.372 112.238 103.461 1.00 36.97 268 LYS A N 1
ATOM 2100 C CA . LYS A 1 268 ? -62.452 113.227 103.525 1.00 32.26 268 LYS A CA 1
ATOM 2101 C C . LYS A 1 268 ? -62.959 113.401 104.938 1.00 33.29 268 LYS A C 1
ATOM 2102 O O . LYS A 1 268 ? -63.331 112.429 105.579 1.00 35.01 268 LYS A O 1
ATOM 2108 N N . SER A 1 269 ? -62.978 114.636 105.428 1.00 35.71 269 SER A N 1
ATOM 2109 C CA . SER A 1 269 ? -63.548 114.904 106.745 1.00 34.17 269 SER A CA 1
ATOM 2110 C C . SER A 1 269 ? -65.069 115.024 106.668 1.00 34.97 269 SER A C 1
ATOM 2111 O O . SER A 1 269 ? -65.608 115.474 105.672 1.00 37.32 269 SER A O 1
ATOM 2114 N N . ASN A 1 270 ? -65.748 114.588 107.722 1.00 33.20 270 ASN A N 1
ATOM 2115 C CA . ASN A 1 270 ? -67.200 114.664 107.802 1.00 36.93 270 ASN A CA 1
ATOM 2116 C C . ASN A 1 270 ? -67.899 114.055 106.590 1.00 40.24 270 ASN A C 1
ATOM 2117 O O . ASN A 1 270 ? -68.825 114.635 106.032 1.00 42.01 270 ASN A O 1
ATOM 2122 N N . TYR A 1 271 ? -67.438 112.878 106.193 1.00 38.29 271 TYR A N 1
ATOM 2123 C CA . TYR A 1 271 ? -68.040 112.110 105.115 1.00 34.46 271 TYR A CA 1
ATOM 2124 C C . TYR A 1 271 ? -69.341 111.485 105.604 1.00 38.22 271 TYR A C 1
ATOM 2125 O O . TYR A 1 271 ? -69.384 110.870 106.668 1.00 41.12 271 TYR A O 1
ATOM 2134 N N . ARG A 1 272 ? -70.407 111.673 104.837 1.00 39.10 272 ARG A N 1
ATOM 2135 C CA . ARG A 1 272 ? -71.713 111.138 105.195 1.00 41.90 272 ARG A CA 1
ATOM 2136 C C . ARG A 1 272 ? -71.911 109.750 104.596 1.00 41.90 272 ARG A C 1
ATOM 2137 O O . ARG A 1 272 ? -72.180 109.596 103.403 1.00 42.02 272 ARG A O 1
ATOM 2145 N N . ARG A 1 273 ? -71.770 108.740 105.442 1.00 41.68 273 ARG A N 1
ATOM 2146 C CA . ARG A 1 273 ? -71.993 107.367 105.028 1.00 43.46 273 ARG A CA 1
ATOM 2147 C C . ARG A 1 273 ? -73.470 107.175 104.717 1.00 42.89 273 ARG A C 1
ATOM 2148 O O . ARG A 1 273 ? -74.315 107.921 105.209 1.00 45.11 273 ARG A O 1
ATOM 2156 N N . ASP A 1 274 ? -73.765 106.182 103.886 1.00 48.04 274 ASP A N 1
ATOM 2157 C CA . ASP A 1 274 ? -75.133 105.872 103.503 1.00 46.57 274 ASP A CA 1
ATOM 2158 C C . ASP A 1 274 ? -76.018 105.766 104.731 1.00 48.31 274 ASP A C 1
ATOM 2159 O O . ASP A 1 274 ? -77.153 106.217 104.721 1.00 48.51 274 ASP A O 1
ATOM 2164 N N . ASP A 1 275 ? -75.480 105.193 105.802 1.00 48.83 275 ASP A N 1
ATOM 2165 C CA . ASP A 1 275 ? -76.251 105.016 107.025 1.00 46.50 275 ASP A CA 1
ATOM 2166 C C . ASP A 1 275 ? -76.244 106.281 107.854 1.00 45.23 275 ASP A C 1
ATOM 2167 O O . ASP A 1 275 ? -76.711 106.293 108.989 1.00 47.38 275 ASP A O 1
ATOM 2172 N N . GLY A 1 276 ? -75.707 107.346 107.273 1.00 45.60 276 GLY A N 1
ATOM 2173 C CA . GLY A 1 276 ? -75.720 108.649 107.902 1.00 46.82 276 GLY A CA 1
ATOM 2174 C C . GLY A 1 276 ? -74.784 108.803 109.082 1.00 44.79 276 GLY A C 1
ATOM 2175 O O . GLY A 1 276 ? -74.974 109.678 109.914 1.00 46.06 276 GLY A O 1
ATOM 2176 N N . VAL A 1 277 ? -73.779 107.949 109.180 1.00 44.75 277 VAL A N 1
ATOM 2177 C CA . VAL A 1 277 ? -72.747 108.185 110.171 1.00 41.86 277 VAL A CA 1
ATOM 2178 C C . VAL A 1 277 ? -71.681 109.037 109.504 1.00 43.55 277 VAL A C 1
ATOM 2179 O O . VAL A 1 277 ? -71.368 108.831 108.336 1.00 42.37 277 VAL A O 1
ATOM 2183 N N . HIS A 1 278 ? -71.176 110.035 110.223 1.00 38.67 278 HIS A N 1
ATOM 2184 C CA . HIS A 1 278 ? -70.116 110.861 109.695 1.00 34.43 278 HIS A CA 1
ATOM 2185 C C . HIS A 1 278 ? -68.791 110.344 110.185 1.00 37.63 278 HIS A C 1
ATOM 2186 O O . HIS A 1 278 ? -68.572 110.169 111.380 1.00 41.25 278 HIS A O 1
ATOM 2193 N N . VAL A 1 279 ? -67.914 110.080 109.234 1.00 36.76 279 VAL A N 1
ATOM 2194 C CA . VAL A 1 279 ? -66.565 109.640 109.536 1.00 36.26 279 VAL A CA 1
ATOM 2195 C C . VAL A 1 279 ? -65.585 110.487 108.764 1.00 33.11 279 VAL A C 1
ATOM 2196 O O . VAL A 1 279 ? -65.969 111.180 107.840 1.00 34.54 279 VAL A O 1
ATOM 2200 N N . THR A 1 280 ? -64.314 110.409 109.144 1.00 36.54 280 THR A N 1
ATOM 2201 C CA . THR A 1 280 ? -63.241 110.882 108.294 1.00 35.64 280 THR A CA 1
ATOM 2202 C C . THR A 1 280 ? -62.676 109.657 107.586 1.00 37.30 280 THR A C 1
ATOM 2203 O O . THR A 1 280 ? -62.240 108.715 108.237 1.00 35.81 280 THR A O 1
ATOM 2207 N N . THR A 1 281 ? -62.695 109.659 106.259 1.00 37.75 281 THR A N 1
ATOM 2208 C CA . THR A 1 281 ? -62.245 108.492 105.527 1.00 33.11 281 THR A CA 1
ATOM 2209 C C . THR A 1 281 ? -60.737 108.407 105.485 1.00 36.09 281 THR A C 1
ATOM 2210 O O . THR A 1 281 ? -60.042 109.405 105.650 1.00 37.06 281 THR A O 1
ATOM 2214 N N . ILE A 1 282 ? -60.241 107.198 105.246 1.00 37.05 282 ILE A N 1
ATOM 2215 C CA . ILE A 1 282 ? -58.822 106.875 105.356 1.00 32.74 282 ILE A CA 1
ATOM 2216 C C . ILE A 1 282 ? -58.198 106.605 103.980 1.00 32.81 282 ILE A C 1
ATOM 2217 O O . ILE A 1 282 ? -58.549 105.658 103.312 1.00 41.69 282 ILE A O 1
ATOM 2222 N N . ARG A 1 283 ? -57.283 107.455 103.567 1.00 33.09 283 ARG A N 1
ATOM 2223 C CA . ARG A 1 283 ? -56.520 107.256 102.350 1.00 34.98 283 ARG A CA 1
ATOM 2224 C C . ARG A 1 283 ? -57.245 106.758 101.122 1.00 36.54 283 ARG A C 1
ATOM 2225 O O . ARG A 1 283 ? -56.863 105.736 100.539 1.00 36.11 283 ARG A O 1
ATOM 2233 N N . ASP A 1 284 ? -58.313 107.445 100.749 1.00 39.27 284 ASP A N 1
ATOM 2234 C CA . ASP A 1 284 ? -59.138 107.017 99.621 1.00 38.74 284 ASP A CA 1
ATOM 2235 C C . ASP A 1 284 ? -59.700 108.184 98.813 1.00 37.43 284 ASP A C 1
ATOM 2236 O O . ASP A 1 284 ? -60.664 108.015 98.090 1.00 40.29 284 ASP A O 1
ATOM 2241 N N . HIS A 1 285 ? -59.114 109.367 98.955 1.00 38.34 285 HIS A N 1
ATOM 2242 C CA . HIS A 1 285 ? -59.512 110.501 98.123 1.00 36.59 285 HIS A CA 1
ATOM 2243 C C . HIS A 1 285 ? -58.310 111.142 97.452 1.00 35.96 285 HIS A C 1
ATOM 2244 O O . HIS A 1 285 ? -57.247 111.247 98.043 1.00 36.65 285 HIS A O 1
ATOM 2251 N N . ILE A 1 286 ? -58.489 111.557 96.207 1.00 32.30 286 ILE A N 1
ATOM 2252 C CA . ILE A 1 286 ? -57.441 112.217 95.459 1.00 32.05 286 ILE A CA 1
ATOM 2253 C C . ILE A 1 286 ? -57.839 113.665 95.159 1.00 35.06 286 ILE A C 1
ATOM 2254 O O . ILE A 1 286 ? -58.866 113.896 94.551 1.00 35.56 286 ILE A O 1
ATOM 2259 N N . LEU A 1 287 ? -57.020 114.627 95.573 1.00 34.77 287 LEU A N 1
ATOM 2260 C CA . LEU A 1 287 ? -57.236 116.039 95.247 1.00 35.13 287 LEU A CA 1
ATOM 2261 C C . LEU A 1 287 ? -56.340 116.491 94.105 1.00 34.59 287 LEU A C 1
ATOM 2262 O O . LEU A 1 287 ? -55.219 116.016 93.968 1.00 37.87 287 LEU A O 1
ATOM 2267 N N . GLU A 1 288 ? -56.845 117.396 93.277 1.00 37.00 288 GLU A N 1
ATOM 2268 C CA . GLU A 1 288 ? -55.989 118.178 92.392 1.00 35.11 288 GLU A CA 1
ATOM 2269 C C . GLU A 1 288 ? -56.166 119.632 92.781 1.00 36.32 288 GLU A C 1
ATOM 2270 O O . GLU A 1 288 ? -57.242 120.188 92.638 1.00 38.14 288 GLU A O 1
ATOM 2276 N N . VAL A 1 289 ? -55.118 120.243 93.307 1.00 38.56 289 VAL A N 1
ATOM 2277 C CA . VAL A 1 289 ? -55.219 121.617 93.745 1.00 37.78 289 VAL A CA 1
ATOM 2278 C C . VAL A 1 289 ? -54.354 122.525 92.895 1.00 37.39 289 VAL A C 1
ATOM 2279 O O . VAL A 1 289 ? -53.572 122.051 92.083 1.00 41.15 289 VAL A O 1
ATOM 2283 N N . ASP A 1 290 ? -54.518 123.833 93.074 1.00 35.48 290 ASP A N 1
ATOM 2284 C CA . ASP A 1 290 ? -53.663 124.813 92.420 1.00 35.12 290 ASP A CA 1
ATOM 2285 C C . ASP A 1 290 ? -52.735 125.463 93.438 1.00 36.20 290 ASP A C 1
ATOM 2286 O O . ASP A 1 290 ? -52.855 125.222 94.637 1.00 39.33 290 ASP A O 1
ATOM 2291 N N . LYS A 1 291 ? -51.839 126.318 92.960 1.00 33.43 291 LYS A N 1
ATOM 2292 C CA . LYS A 1 291 ? -50.868 126.991 93.818 1.00 37.66 291 LYS A CA 1
ATOM 2293 C C . LYS A 1 291 ? -51.546 127.972 94.756 1.00 35.97 291 LYS A C 1
ATOM 2294 O O . LYS A 1 291 ? -50.889 128.590 95.578 1.00 33.09 291 LYS A O 1
ATOM 2300 N N . SER A 1 292 ? -52.855 128.128 94.596 1.00 36.56 292 SER A N 1
ATOM 2301 C CA . SER A 1 292 ? -53.664 128.981 95.454 1.00 37.24 292 SER A CA 1
ATOM 2302 C C . SER A 1 292 ? -54.302 128.140 96.545 1.00 36.78 292 SER A C 1
ATOM 2303 O O . SER A 1 292 ? -54.932 128.668 97.450 1.00 37.60 292 SER A O 1
ATOM 2306 N N . GLY A 1 293 ? -54.132 126.825 96.442 1.00 35.66 293 GLY A N 1
ATOM 2307 C CA . GLY A 1 293 ? -54.617 125.898 97.444 1.00 34.77 293 GLY A CA 1
ATOM 2308 C C . GLY A 1 293 ? -56.059 125.485 97.233 1.00 33.50 293 GLY A C 1
ATOM 2309 O O . GLY A 1 293 ? -56.669 124.870 98.095 1.00 36.22 293 GLY A O 1
ATOM 2310 N N . ARG A 1 294 ? -56.606 125.834 96.079 1.00 33.85 294 ARG A N 1
ATOM 2311 C CA . ARG A 1 294 ? -58.000 125.561 95.785 1.00 35.47 294 ARG A CA 1
ATOM 2312 C C . ARG A 1 294 ? -58.156 124.251 95.043 1.00 35.44 294 ARG A C 1
ATOM 2313 O O . ARG A 1 294 ? -57.264 123.845 94.316 1.00 40.42 294 ARG A O 1
ATOM 2321 N N . VAL A 1 295 ? -59.305 123.608 95.208 1.00 35.75 295 VAL A N 1
ATOM 2322 C CA . VAL A 1 295 ? -59.554 122.318 94.591 1.00 35.72 295 VAL A CA 1
ATOM 2323 C C . VAL A 1 295 ? -59.961 122.443 93.137 1.00 40.41 295 VAL A C 1
ATOM 2324 O O . VAL A 1 295 ? -61.008 122.986 92.822 1.00 44.83 295 VAL A O 1
ATOM 2328 N N . VAL A 1 296 ? -59.112 121.930 92.257 1.00 43.84 296 VAL A N 1
ATOM 2329 C CA . VAL A 1 296 ? -59.367 121.909 90.823 1.00 42.55 296 VAL A CA 1
ATOM 2330 C C . VAL A 1 296 ? -60.239 120.707 90.480 1.00 44.98 296 VAL A C 1
ATOM 2331 O O . VAL A 1 296 ? -61.120 120.786 89.624 1.00 48.80 296 VAL A O 1
ATOM 2335 N N . ASP A 1 297 ? -59.993 119.596 91.165 1.00 41.80 297 ASP A N 1
ATOM 2336 C CA . ASP A 1 297 ? -60.813 118.406 91.014 1.00 42.33 297 ASP A CA 1
ATOM 2337 C C . ASP A 1 297 ? -60.608 117.461 92.176 1.00 39.31 297 ASP A C 1
ATOM 2338 O O . ASP A 1 297 ? -59.704 117.621 92.986 1.00 40.14 297 ASP A O 1
ATOM 2343 N N . VAL A 1 298 ? -61.459 116.458 92.253 1.00 39.29 298 VAL A N 1
ATOM 2344 C CA . VAL A 1 298 ? -61.376 115.527 93.358 1.00 40.25 298 VAL A CA 1
ATOM 2345 C C . VAL A 1 298 ? -61.919 114.155 92.944 1.00 40.04 298 VAL A C 1
ATOM 2346 O O . VAL A 1 298 ? -62.946 114.057 92.288 1.00 41.06 298 VAL A O 1
ATOM 2350 N N . TRP A 1 299 ? -61.183 113.100 93.285 1.00 39.09 299 TRP A N 1
ATOM 2351 C CA . TRP A 1 299 ? -61.600 111.744 92.987 1.00 32.81 299 TRP A CA 1
ATOM 2352 C C . TRP A 1 299 ? -62.009 111.083 94.285 1.00 38.09 299 TRP A C 1
ATOM 2353 O O . TRP A 1 299 ? -61.168 110.830 95.135 1.00 39.56 299 TRP A O 1
ATOM 2364 N N . ASP A 1 300 ? -63.304 110.828 94.445 1.00 38.64 300 ASP A N 1
ATOM 2365 C CA . ASP A 1 300 ? -63.802 110.033 95.563 1.00 40.30 300 ASP A CA 1
ATOM 2366 C C . ASP A 1 300 ? -63.741 108.560 95.220 1.00 41.36 300 ASP A C 1
ATOM 2367 O O . ASP A 1 300 ? -64.553 108.072 94.447 1.00 41.56 300 ASP A O 1
ATOM 2372 N N . LEU A 1 301 ? -62.812 107.844 95.834 1.00 38.26 301 LEU A N 1
ATOM 2373 C CA . LEU A 1 301 ? -62.575 106.472 95.438 1.00 36.82 301 LEU A CA 1
ATOM 2374 C C . LEU A 1 301 ? -63.589 105.536 96.055 1.00 39.20 301 LEU A C 1
ATOM 2375 O O . LEU A 1 301 ? -63.732 104.396 95.627 1.00 38.67 301 LEU A O 1
ATOM 2380 N N . THR A 1 302 ? -64.319 106.019 97.049 1.00 38.42 302 THR A N 1
ATOM 2381 C CA . THR A 1 302 ? -65.355 105.203 97.643 1.00 38.79 302 THR A CA 1
ATOM 2382 C C . THR A 1 302 ? -66.492 104.983 96.656 1.00 44.33 302 THR A C 1
ATOM 2383 O O . THR A 1 302 ? -67.403 104.201 96.912 1.00 45.20 302 THR A O 1
ATOM 2387 N N . LYS A 1 303 ? -66.434 105.673 95.525 1.00 39.84 303 LYS A N 1
ATOM 2388 C CA . LYS A 1 303 ? -67.489 105.593 94.544 1.00 36.07 303 LYS A CA 1
ATOM 2389 C C . LYS A 1 303 ? -66.933 105.342 93.159 1.00 41.96 303 LYS A C 1
ATOM 2390 O O . LYS A 1 303 ? -67.680 105.309 92.191 1.00 47.61 303 LYS A O 1
ATOM 2396 N N . ILE A 1 304 ? -65.624 105.153 93.053 1.00 39.99 304 ILE A N 1
ATOM 2397 C CA . ILE A 1 304 ? -65.050 104.799 91.767 1.00 39.45 304 ILE A CA 1
ATOM 2398 C C . ILE A 1 304 ? -64.651 103.346 91.804 1.00 44.59 304 ILE A C 1
ATOM 2399 O O . ILE A 1 304 ? -64.683 102.653 90.795 1.00 46.31 304 ILE A O 1
ATOM 2404 N N . LEU A 1 305 ? -64.305 102.871 92.989 1.00 42.21 305 LEU A N 1
ATOM 2405 C CA . LEU A 1 305 ? -63.923 101.482 93.137 1.00 43.74 305 LEU A CA 1
ATOM 2406 C C . LEU A 1 305 ? -64.840 100.763 94.105 1.00 43.84 305 LEU A C 1
ATOM 2407 O O . LEU A 1 305 ? -66.004 101.107 94.239 1.00 48.33 305 LEU A O 1
ATOM 2412 N N . ASP A 1 306 ? -64.300 99.760 94.778 1.00 45.27 306 ASP A N 1
ATOM 2413 C CA . ASP A 1 306 ? -65.105 98.853 95.571 1.00 44.17 306 ASP A CA 1
ATOM 2414 C C . ASP A 1 306 ? -64.528 98.702 96.960 1.00 43.18 306 ASP A C 1
ATOM 2415 O O . ASP A 1 306 ? -63.587 97.945 97.163 1.00 42.65 306 ASP A O 1
ATOM 2420 N N . PRO A 1 307 ? -65.101 99.424 97.925 1.00 41.06 307 PRO A N 1
ATOM 2421 C CA . PRO A 1 307 ? -64.682 99.375 99.329 1.00 40.45 307 PRO A CA 1
ATOM 2422 C C . PRO A 1 307 ? -65.112 98.100 100.037 1.00 43.48 307 PRO A C 1
ATOM 2423 O O . PRO A 1 307 ? -64.914 97.956 101.243 1.00 43.06 307 PRO A O 1
ATOM 2427 N N . LYS A 1 308 ? -65.716 97.186 99.296 1.00 44.99 308 LYS A N 1
ATOM 2428 C CA . LYS A 1 308 ? -66.210 95.965 99.898 1.00 48.27 308 LYS A CA 1
ATOM 2429 C C . LYS A 1 308 ? -65.288 94.791 99.574 1.00 47.24 308 LYS A C 1
ATOM 2430 O O . LYS A 1 308 ? -65.361 93.752 100.227 1.00 54.85 308 LYS A O 1
ATOM 2436 N N . ARG A 1 309 ? -64.423 94.956 98.574 1.00 46.47 309 ARG A N 1
ATOM 2437 C CA . ARG A 1 309 ? -63.528 93.876 98.143 1.00 46.62 309 ARG A CA 1
ATOM 2438 C C . ARG A 1 309 ? -62.452 93.530 99.163 1.00 44.81 309 ARG A C 1
ATOM 2439 O O . ARG A 1 309 ? -61.552 94.324 99.432 1.00 46.69 309 ARG A O 1
ATOM 2447 N N . ASP A 1 310 ? -62.537 92.324 99.705 1.00 47.43 310 ASP A N 1
ATOM 2448 C CA . ASP A 1 310 ? -61.640 91.905 100.763 1.00 47.61 310 ASP A CA 1
ATOM 2449 C C . ASP A 1 310 ? -60.760 90.748 100.326 1.00 48.14 310 ASP A C 1
ATOM 2450 O O . ASP A 1 310 ? -60.287 89.983 101.158 1.00 48.29 310 ASP A O 1
ATOM 2455 N N . ALA A 1 311 ? -60.547 90.614 99.021 1.00 49.46 311 ALA A N 1
ATOM 2456 C CA . ALA A 1 311 ? -59.681 89.562 98.501 1.00 48.80 311 ALA A CA 1
ATOM 2457 C C . ALA A 1 31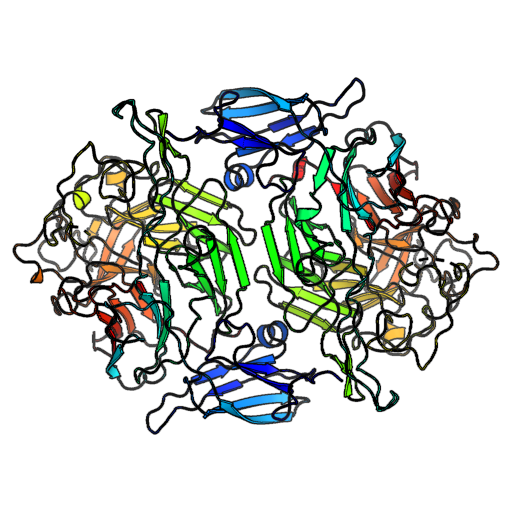1 ? -58.261 89.698 99.053 1.00 45.75 311 ALA A C 1
ATOM 2458 O O . ALA A 1 311 ? -57.656 88.720 99.478 1.00 44.44 311 ALA A O 1
ATOM 2460 N N . LEU A 1 312 ? -57.733 90.912 99.064 1.00 43.21 312 LEU A N 1
ATOM 2461 C CA . LEU A 1 312 ? -56.392 91.116 99.575 1.00 40.35 312 LEU A CA 1
ATOM 2462 C C . LEU A 1 312 ? -56.412 91.453 101.064 1.00 42.46 312 LEU A C 1
ATOM 2463 O O . LEU A 1 312 ? -55.538 91.037 101.809 1.00 46.30 312 LEU A O 1
ATOM 2468 N N . LEU A 1 313 ? -57.427 92.191 101.488 1.00 41.62 313 LEU A N 1
ATOM 2469 C CA . LEU A 1 313 ? -57.529 92.674 102.857 1.00 42.05 313 LEU A CA 1
ATOM 2470 C C . LEU A 1 313 ? -57.437 91.570 103.910 1.00 46.53 313 LEU A C 1
ATOM 2471 O O . LEU A 1 313 ? -56.922 91.788 105.004 1.00 48.07 313 LEU A O 1
ATOM 2476 N N . GLY A 1 314 ? -57.954 90.391 103.589 1.00 45.64 314 GLY A N 1
ATOM 2477 C CA . GLY A 1 314 ? -58.014 89.310 104.554 1.00 45.17 314 GLY A CA 1
ATOM 2478 C C . GLY A 1 314 ? -56.778 88.439 104.531 1.00 51.23 314 GLY A C 1
ATOM 2479 O O . GLY A 1 314 ? -56.520 87.680 105.462 1.00 52.89 314 GLY A O 1
ATOM 2480 N N . ALA A 1 315 ? -56.009 88.565 103.457 1.00 46.69 315 ALA A N 1
ATOM 2481 C CA . ALA A 1 315 ? -54.832 87.743 103.241 1.00 46.15 315 ALA A CA 1
ATOM 2482 C C . ALA A 1 315 ? -53.580 88.393 103.765 1.00 47.21 315 ALA A C 1
ATOM 2483 O O . ALA A 1 315 ? -52.536 88.235 103.164 1.00 50.49 315 ALA A O 1
ATOM 2485 N N . LEU A 1 316 ? -53.671 89.113 104.879 1.00 55.27 316 LEU A N 1
ATOM 2486 C CA . LEU A 1 316 ? -52.597 90.034 105.261 1.00 56.29 316 LEU A CA 1
ATOM 2487 C C . LEU A 1 316 ? -51.917 89.794 106.605 1.00 60.50 316 LEU A C 1
ATOM 2488 O O . LEU A 1 316 ? -52.493 89.233 107.523 1.00 64.62 316 LEU A O 1
ATOM 2493 N N . ASP A 1 317 ? -50.677 90.260 106.703 1.00 55.14 317 ASP A N 1
ATOM 2494 C CA . ASP A 1 317 ? -49.889 90.159 107.923 1.00 64.20 317 ASP A CA 1
ATOM 2495 C C . ASP A 1 317 ? -50.258 91.281 108.886 1.00 70.16 317 ASP A C 1
ATOM 2496 O O . ASP A 1 317 ? -50.125 92.463 108.562 1.00 65.10 317 ASP A O 1
ATOM 2501 N N . ALA A 1 318 ? -50.678 90.909 110.089 1.00 68.84 318 ALA A N 1
ATOM 2502 C CA . ALA A 1 318 ? -50.963 91.890 111.124 1.00 66.62 318 ALA A CA 1
ATOM 2503 C C . ALA A 1 318 ? -49.685 92.479 111.724 1.00 73.72 318 ALA A C 1
ATOM 2504 O O . ALA A 1 318 ? -49.702 93.015 112.829 1.00 77.19 318 ALA A O 1
ATOM 2506 N N . GLY A 1 319 ? -48.576 92.380 111.004 1.00 66.38 319 GLY A N 1
ATOM 2507 C CA . GLY A 1 319 ? -47.347 92.993 111.455 1.00 66.79 319 GLY A CA 1
ATOM 2508 C C . GLY A 1 319 ? -47.257 94.405 110.921 1.00 67.65 319 GLY A C 1
ATOM 2509 O O . GLY A 1 319 ? -46.813 95.323 111.614 1.00 68.39 319 GLY A O 1
ATOM 2510 N N . ALA A 1 320 ? -47.676 94.576 109.674 1.00 62.20 320 ALA A N 1
ATOM 2511 C CA . ALA A 1 320 ? -47.739 95.900 109.086 1.00 63.28 320 ALA A CA 1
ATOM 2512 C C . ALA A 1 320 ? -49.130 96.497 109.302 1.00 70.83 320 ALA A C 1
ATOM 2513 O O . ALA A 1 320 ? -49.782 96.959 108.363 1.00 67.65 320 ALA A O 1
ATOM 2515 N N . VAL A 1 321 ? -49.590 96.448 110.550 1.00 72.49 321 VAL A N 1
ATOM 2516 C CA . VAL A 1 321 ? -50.815 97.123 110.943 1.00 69.69 321 VAL A CA 1
ATOM 2517 C C . VAL A 1 321 ? -50.586 98.619 110.806 1.00 70.96 321 VAL A C 1
ATOM 2518 O O . VAL A 1 321 ? -50.648 99.182 109.715 1.00 70.47 321 VAL A O 1
ATOM 2520 N N . CYS A 1 322 ? -50.337 99.264 111.931 1.00 70.40 322 CYS A N 1
ATOM 2521 C CA . CYS A 1 322 ? -49.789 100.602 111.922 1.00 73.45 322 CYS A CA 1
ATOM 2522 C C . CYS A 1 322 ? -48.387 100.504 112.460 1.00 72.93 322 CYS A C 1
ATOM 2523 O O . CYS A 1 322 ? -47.448 100.194 111.731 1.00 74.06 322 CYS A O 1
ATOM 2525 N N . VAL A 1 323 ? -48.267 100.754 113.757 1.00 73.51 323 VAL A N 1
ATOM 2526 C CA . VAL A 1 323 ? -47.033 100.509 114.480 1.00 76.04 323 VAL A CA 1
ATOM 2527 C C . VAL A 1 323 ? -46.737 99.016 114.554 1.00 78.41 323 VAL A C 1
ATOM 2528 O O . VAL A 1 323 ? -46.675 98.325 113.537 1.00 77.03 323 VAL A O 1
ATOM 2530 N N . ALA A 1 328 ? -45.131 91.338 117.705 1.00 68.33 328 ALA A N 1
ATOM 2531 C CA . ALA A 1 328 ? -45.956 90.486 118.547 1.00 77.29 328 ALA A CA 1
ATOM 2532 C C . ALA A 1 328 ? -46.893 89.622 117.707 1.00 86.02 328 ALA A C 1
ATOM 2533 O O . ALA A 1 328 ? -46.777 88.399 117.703 1.00 91.65 328 ALA A O 1
ATOM 2535 N N . HIS A 1 329 ? -47.817 90.257 116.993 1.00 87.24 329 HIS A N 1
ATOM 2536 C CA . HIS A 1 329 ? -48.747 89.530 116.133 1.00 85.14 329 HIS A CA 1
ATOM 2537 C C . HIS A 1 329 ? -48.296 89.574 114.681 1.00 81.26 329 HIS A C 1
ATOM 2538 O O . HIS A 1 329 ? -49.111 89.518 113.760 1.00 76.71 329 HIS A O 1
ATOM 2545 N N . ALA A 1 330 ? -46.985 89.679 114.492 1.00 80.61 330 ALA A N 1
ATOM 2546 C CA . ALA A 1 330 ? -46.391 89.653 113.166 1.00 73.55 330 ALA A CA 1
ATOM 2547 C C . ALA A 1 330 ? -46.288 88.222 112.670 1.00 75.33 330 ALA A C 1
ATOM 2548 O O . ALA A 1 330 ? -46.098 87.295 113.456 1.00 72.66 330 ALA A O 1
ATOM 2550 N N . GLY A 1 331 ? -46.406 88.052 111.358 1.00 75.81 331 GLY A N 1
ATOM 2551 C CA . GLY A 1 331 ? -46.439 86.735 110.755 1.00 70.93 331 GLY A CA 1
ATOM 2552 C C . GLY A 1 331 ? -47.872 86.285 110.553 1.00 72.44 331 GLY A C 1
ATOM 2553 O O . GLY A 1 331 ? -48.196 85.660 109.544 1.00 70.71 331 GLY A O 1
ATOM 2554 N N . GLN A 1 332 ? -48.729 86.633 111.512 1.00 72.77 332 GLN A N 1
ATOM 2555 C CA . GLN A 1 332 ? -50.121 86.185 111.551 1.00 74.95 332 GLN A CA 1
ATOM 2556 C C . GLN A 1 332 ? -51.010 86.842 110.489 1.00 68.18 332 GLN A C 1
ATOM 2557 O O . GLN A 1 332 ? -50.878 88.033 110.211 1.00 66.72 332 GLN A O 1
ATOM 2563 N N . GLN A 1 333 ? -51.919 86.059 109.905 1.00 70.64 333 GLN A N 1
ATOM 2564 C CA . GLN A 1 333 ? -52.800 86.554 108.843 1.00 64.96 333 GLN A CA 1
ATOM 2565 C C . GLN A 1 333 ? -53.940 87.400 109.394 1.00 65.78 333 GLN A C 1
ATOM 2566 O O . GLN A 1 333 ? -54.425 87.170 110.499 1.00 62.49 333 GLN A O 1
ATOM 2572 N N . ALA A 1 334 ? -54.343 88.389 108.601 1.00 63.14 334 ALA A N 1
ATOM 2573 C CA . ALA A 1 334 ? -55.395 89.322 108.965 1.00 61.12 334 ALA A CA 1
ATOM 2574 C C . ALA A 1 334 ? -56.751 88.646 109.045 1.00 62.13 334 ALA A C 1
ATOM 2575 O O . ALA A 1 334 ? -57.139 87.909 108.141 1.00 61.39 334 ALA A O 1
ATOM 2577 N N . LYS A 1 335 ? -57.463 88.905 110.138 1.00 63.16 335 LYS A N 1
ATOM 2578 C CA . LYS A 1 335 ? -58.828 88.426 110.302 1.00 62.12 335 LYS A CA 1
ATOM 2579 C C . LYS A 1 335 ? -59.809 89.595 110.382 1.00 61.19 335 LYS A C 1
ATOM 2580 O O . LYS A 1 335 ? -59.922 90.263 111.413 1.00 57.15 335 LYS A O 1
ATOM 2586 N N . LEU A 1 336 ? -60.519 89.836 109.288 1.00 55.77 336 LEU A N 1
ATOM 2587 C CA . LEU A 1 336 ? -61.485 90.915 109.241 1.00 55.07 336 LEU A CA 1
ATOM 2588 C C . LEU A 1 336 ? -62.616 90.678 110.219 1.00 57.55 336 LEU A C 1
ATOM 2589 O O . LEU A 1 336 ? -63.107 89.562 110.364 1.00 57.25 336 LEU A O 1
ATOM 2594 N N . GLU A 1 337 ? -63.014 91.748 110.890 1.00 54.93 337 GLU A N 1
ATOM 2595 C CA . GLU A 1 337 ? -64.171 91.726 111.760 1.00 55.55 337 GLU A CA 1
ATOM 2596 C C . GLU A 1 337 ? -65.233 92.677 111.228 1.00 54.08 337 GLU A C 1
ATOM 2597 O O . GLU A 1 337 ? -64.910 93.744 110.713 1.00 56.97 337 GLU A O 1
ATOM 2603 N N . PRO A 1 338 ? -66.507 92.287 111.339 1.00 56.07 338 PRO A N 1
ATOM 2604 C CA . PRO A 1 338 ? -67.581 93.137 110.825 1.00 57.42 338 PRO A CA 1
ATOM 2605 C C . PRO A 1 338 ? -67.770 94.373 111.692 1.00 56.83 338 PRO A C 1
ATOM 2606 O O . PRO A 1 338 ? -68.194 95.419 111.200 1.00 51.62 338 PRO A O 1
ATOM 2610 N N . ASP A 1 339 ? -67.444 94.252 112.973 1.00 54.05 339 ASP A N 1
ATOM 2611 C CA . ASP A 1 339 ? -67.651 95.341 113.908 1.00 54.78 339 ASP A CA 1
ATOM 2612 C C . ASP A 1 339 ? -66.372 96.120 114.149 1.00 52.99 339 ASP A C 1
ATOM 2613 O O . ASP A 1 339 ? -66.161 96.636 115.244 1.00 52.77 339 ASP A O 1
ATOM 2618 N N . THR A 1 340 ? -65.518 96.192 113.132 1.00 52.98 340 THR A N 1
ATOM 2619 C CA . THR A 1 340 ? -64.269 96.942 113.244 1.00 49.13 340 THR A CA 1
ATOM 2620 C C . THR A 1 340 ? -64.593 98.435 113.323 1.00 42.85 340 THR A C 1
ATOM 2621 O O . THR A 1 340 ? -65.126 99.002 112.373 1.00 40.74 340 THR A O 1
ATOM 2625 N N . PRO A 1 341 ? -64.289 99.064 114.470 1.00 39.78 341 PRO A N 1
ATOM 2626 C CA . PRO A 1 341 ? -64.559 100.486 114.690 1.00 41.26 341 PRO A CA 1
ATOM 2627 C C . PRO A 1 341 ? -63.886 101.360 113.634 1.00 42.81 341 PRO A C 1
ATOM 2628 O O . PRO A 1 341 ? -62.740 101.104 113.268 1.00 45.23 341 PRO A O 1
ATOM 2632 N N . PHE A 1 342 ? -64.593 102.377 113.152 1.00 38.30 342 PHE A N 1
ATOM 2633 C CA . PHE A 1 342 ? -64.055 103.248 112.128 1.00 38.13 342 PHE A CA 1
ATOM 2634 C C . PHE A 1 342 ? -62.752 103.849 112.590 1.00 39.60 342 PHE A C 1
ATOM 2635 O O . PHE A 1 342 ? -62.572 104.137 113.770 1.00 43.46 342 PHE A O 1
ATOM 2643 N N . GLY A 1 343 ? -61.838 104.036 111.654 1.00 40.04 343 GLY A N 1
ATOM 2644 C CA . GLY A 1 343 ? -60.535 104.568 111.989 1.00 37.55 343 GLY A CA 1
ATOM 2645 C C . GLY A 1 343 ? -59.504 103.964 111.078 1.00 37.91 343 GLY A C 1
ATOM 2646 O O . GLY A 1 343 ? -59.849 103.289 110.116 1.00 38.88 343 GLY A O 1
ATOM 2647 N N . ASP A 1 344 ? -58.238 104.217 111.384 1.00 39.47 344 ASP A N 1
ATOM 2648 C CA . ASP A 1 344 ? -57.130 103.654 110.622 1.00 43.99 344 ASP A CA 1
ATOM 2649 C C . ASP A 1 344 ? -56.932 102.224 111.074 1.00 45.80 344 ASP A C 1
ATOM 2650 O O . ASP A 1 344 ? -56.102 101.928 111.932 1.00 45.72 344 ASP A O 1
ATOM 2655 N N . ALA A 1 345 ? -57.742 101.348 110.495 1.00 48.79 345 ALA A N 1
ATOM 2656 C CA . ALA A 1 345 ? -57.747 99.940 110.831 1.00 48.00 345 ALA A CA 1
ATOM 2657 C C . ALA A 1 345 ? -58.186 99.175 109.605 1.00 47.73 345 ALA A C 1
ATOM 2658 O O . ALA A 1 345 ? -59.052 99.636 108.852 1.00 40.10 345 ALA A O 1
ATOM 2660 N N . LEU A 1 346 ? -57.570 98.017 109.406 1.00 41.53 346 LEU A N 1
ATOM 2661 C CA . LEU A 1 346 ? -57.844 97.192 108.244 1.00 40.83 346 LEU A CA 1
ATOM 2662 C C . LEU A 1 346 ? -59.280 96.728 108.266 1.00 38.64 346 LEU A C 1
ATOM 2663 O O . LEU A 1 346 ? -59.775 96.255 109.285 1.00 43.51 346 LEU A O 1
ATOM 2668 N N . GLY A 1 347 ? -59.953 96.872 107.136 1.00 41.01 347 GLY A N 1
ATOM 2669 C CA . GLY A 1 347 ? -61.342 96.473 107.044 1.00 43.88 347 GLY A CA 1
ATOM 2670 C C . GLY A 1 347 ? -62.016 97.089 105.843 1.00 40.26 347 GLY A C 1
ATOM 2671 O O . GLY A 1 347 ? -61.379 97.807 105.071 1.00 41.83 347 GLY A O 1
ATOM 2672 N N . VAL A 1 348 ? -63.307 96.813 105.693 1.00 37.76 348 VAL A N 1
ATOM 2673 C CA . VAL A 1 348 ? -64.062 97.320 104.563 1.00 40.59 348 VAL A CA 1
ATOM 2674 C C . VAL A 1 348 ? -64.861 98.561 104.905 1.00 40.62 348 VAL A C 1
ATOM 2675 O O . VAL A 1 348 ? -65.130 98.861 106.071 1.00 41.51 348 VAL A O 1
ATOM 2679 N N . GLY A 1 349 ? -65.246 99.274 103.859 1.00 38.43 349 GLY A N 1
ATOM 2680 C CA . GLY A 1 349 ? -66.174 100.369 103.995 1.00 40.53 349 GLY A CA 1
ATOM 2681 C C . GLY A 1 349 ? -65.502 101.708 104.186 1.00 37.03 349 GLY A C 1
ATOM 2682 O O . GLY A 1 349 ? -64.368 101.778 104.644 1.00 39.92 349 GLY A O 1
ATOM 2683 N N . PRO A 1 350 ? -66.206 102.784 103.818 1.00 35.62 350 PRO A N 1
ATOM 2684 C CA . PRO A 1 350 ? -65.725 104.138 104.064 1.00 34.00 350 PRO A CA 1
ATOM 2685 C C . PRO A 1 350 ? -65.599 104.391 105.553 1.00 35.17 350 PRO A C 1
ATOM 2686 O O . PRO A 1 350 ? -66.561 104.175 106.279 1.00 40.06 350 PRO A O 1
ATOM 2690 N N . GLY A 1 351 ? -64.425 104.828 105.995 1.00 34.00 351 GLY A N 1
ATOM 2691 C CA . GLY A 1 351 ? -64.154 105.036 107.407 1.00 35.32 351 GLY A CA 1
ATOM 2692 C C . GLY A 1 351 ? -63.094 104.088 107.926 1.00 36.92 351 GLY A C 1
ATOM 2693 O O . GLY A 1 351 ? -62.590 104.244 109.036 1.00 39.63 351 GLY A O 1
ATOM 2694 N N . ARG A 1 352 ? -62.774 103.089 107.113 1.00 36.83 352 ARG A N 1
ATOM 2695 C CA . ARG A 1 352 ? -61.773 102.086 107.451 1.00 39.51 352 ARG A CA 1
ATOM 2696 C C . ARG A 1 352 ? -60.758 102.021 106.333 1.00 41.27 352 ARG A C 1
ATOM 2697 O O . ARG A 1 352 ? -61.047 102.466 105.224 1.00 39.44 352 ARG A O 1
ATOM 2705 N N . ASN A 1 353 ? -59.591 101.442 106.608 1.00 40.77 353 ASN A N 1
ATOM 2706 C CA . ASN A 1 353 ? -58.497 101.456 105.646 1.00 40.44 353 ASN A CA 1
ATOM 2707 C C . ASN A 1 353 ? -58.664 100.396 104.589 1.00 36.48 353 ASN A C 1
ATOM 2708 O O . ASN A 1 353 ? -57.916 99.448 104.539 1.00 41.25 353 ASN A O 1
ATOM 2713 N N . TRP A 1 354 ? -59.642 100.574 103.726 1.00 37.61 354 TRP A N 1
ATOM 2714 C CA . TRP A 1 354 ? -59.988 99.553 102.757 1.00 37.31 354 TRP A CA 1
ATOM 2715 C C . TRP A 1 354 ? -59.143 99.669 101.498 1.00 35.79 354 TRP A C 1
ATOM 2716 O O . TRP A 1 354 ? -59.055 98.732 100.717 1.00 39.22 354 TRP A O 1
ATOM 2727 N N . ALA A 1 355 ? -58.529 100.827 101.301 1.00 38.02 355 ALA A N 1
ATOM 2728 C CA . ALA A 1 355 ? -57.857 101.124 100.042 1.00 36.07 355 ALA A CA 1
ATOM 2729 C C . ALA A 1 355 ? -56.368 101.355 100.209 1.00 37.30 355 ALA A C 1
ATOM 2730 O O . ALA A 1 355 ? -55.567 100.763 99.495 1.00 38.17 355 ALA A O 1
ATOM 2732 N N . HIS A 1 356 ? -56.016 102.235 101.141 1.00 34.58 356 HIS A N 1
ATOM 2733 C CA . HIS A 1 356 ? -54.632 102.611 101.393 1.00 35.31 356 HIS A CA 1
ATOM 2734 C C . HIS A 1 356 ? -53.902 102.944 100.101 1.00 39.59 356 HIS A C 1
ATOM 2735 O O . HIS A 1 356 ? -52.920 102.297 99.765 1.00 40.73 356 HIS A O 1
ATOM 2742 N N . VAL A 1 357 ? -54.393 103.933 99.363 1.00 38.88 357 VAL A N 1
ATOM 2743 C CA . VAL A 1 357 ? -53.674 104.402 98.188 1.00 39.74 357 VAL A CA 1
ATOM 2744 C C . VAL A 1 357 ? -52.383 105.049 98.663 1.00 43.16 357 VAL A C 1
ATOM 2745 O O . VAL A 1 357 ? -52.344 105.653 99.725 1.00 42.96 357 VAL A O 1
ATOM 2749 N N . ASN A 1 358 ? -51.311 104.888 97.901 1.00 38.04 358 ASN A N 1
ATOM 2750 C CA . ASN A 1 358 ? -50.018 105.346 98.356 1.00 31.61 358 ASN A CA 1
ATOM 2751 C C . ASN A 1 358 ? -49.135 105.791 97.219 1.00 34.33 358 ASN A C 1
ATOM 2752 O O . ASN A 1 358 ? -47.958 106.048 97.414 1.00 39.80 358 ASN A O 1
ATOM 2757 N N . SER A 1 359 ? -49.693 105.872 96.023 1.00 35.46 359 SER A N 1
ATOM 2758 C CA . SER A 1 359 ? -48.943 106.446 94.926 1.00 36.57 359 SER A CA 1
ATOM 2759 C C . SER A 1 359 ? -49.863 107.080 93.904 1.00 32.18 359 SER A C 1
ATOM 2760 O O . SER A 1 359 ? -50.927 106.561 93.601 1.00 37.52 359 SER A O 1
ATOM 2763 N N . ILE A 1 360 ? -49.432 108.215 93.370 1.00 37.23 360 ILE A N 1
ATOM 2764 C CA . ILE A 1 360 ? -50.141 108.881 92.291 1.00 35.89 360 ILE A CA 1
ATOM 2765 C C . ILE A 1 360 ? -49.220 109.151 91.103 1.00 37.29 360 ILE A C 1
ATOM 2766 O O . ILE A 1 360 ? -48.077 109.585 91.256 1.00 35.88 360 ILE A O 1
ATOM 2771 N N . ALA A 1 361 ? -49.730 108.867 89.916 1.00 39.79 361 ALA A N 1
ATOM 2772 C CA . ALA A 1 361 ? -49.017 109.158 88.698 1.00 36.96 361 ALA A CA 1
ATOM 2773 C C . ALA A 1 361 ? -49.944 109.883 87.747 1.00 37.53 361 ALA A C 1
ATOM 2774 O O . ALA A 1 361 ? -51.065 109.458 87.516 1.00 39.42 361 ALA A O 1
ATOM 2776 N N . TYR A 1 362 ? -49.492 110.996 87.202 1.00 37.10 362 TYR A N 1
ATOM 2777 C CA . TYR A 1 362 ? -50.328 111.684 86.253 1.00 41.24 362 TYR A CA 1
ATOM 2778 C C . TYR A 1 362 ? -49.966 111.247 84.853 1.00 43.13 362 TYR A C 1
ATOM 2779 O O . TYR A 1 362 ? -48.814 111.320 84.448 1.00 41.81 362 TYR A O 1
ATOM 2788 N N . ASP A 1 363 ? -50.961 110.773 84.120 1.00 42.20 363 ASP A N 1
ATOM 2789 C CA . ASP A 1 363 ? -50.768 110.431 82.725 1.00 42.38 363 ASP A CA 1
ATOM 2790 C C . ASP A 1 363 ? -51.174 111.592 81.836 1.00 44.79 363 ASP A C 1
ATOM 2791 O O . ASP A 1 363 ? -52.340 111.790 81.544 1.00 46.35 363 ASP A O 1
ATOM 2796 N N . ALA A 1 364 ? -50.190 112.349 81.392 1.00 45.74 364 ALA A N 1
ATOM 2797 C CA . ALA A 1 364 ? -50.442 113.509 80.565 1.00 45.73 364 ALA A CA 1
ATOM 2798 C C . ALA A 1 364 ? -51.060 113.137 79.236 1.00 47.20 364 ALA A C 1
ATOM 2799 O O . ALA A 1 364 ? -51.786 113.927 78.650 1.00 55.47 364 ALA A O 1
ATOM 2801 N N . LYS A 1 365 ? -50.776 111.937 78.756 1.00 49.40 365 LYS A N 1
ATOM 2802 C CA . LYS A 1 365 ? -51.203 111.554 77.419 1.00 51.75 365 LYS A CA 1
ATOM 2803 C C . LYS A 1 365 ? -52.718 111.572 77.264 1.00 50.85 365 LYS A C 1
ATOM 2804 O O . LYS A 1 365 ? -53.213 111.743 76.156 1.00 53.89 365 LYS A O 1
ATOM 2809 N N . ASP A 1 366 ? -53.455 111.411 78.362 1.00 52.72 366 ASP A N 1
ATOM 2810 C CA . ASP A 1 366 ? -54.911 111.321 78.265 1.00 50.62 366 ASP A CA 1
ATOM 2811 C C . ASP A 1 366 ? -55.677 111.895 79.457 1.00 48.14 366 ASP A C 1
ATOM 2812 O O . ASP A 1 366 ? -56.849 111.584 79.637 1.00 47.27 366 ASP A O 1
ATOM 2817 N N . ASP A 1 367 ? -55.010 112.716 80.264 1.00 47.06 367 ASP A N 1
ATOM 2818 C CA . ASP A 1 367 ? -55.625 113.381 81.418 1.00 46.01 367 ASP A CA 1
ATOM 2819 C C . ASP A 1 367 ? -56.228 112.378 82.389 1.00 47.17 367 ASP A C 1
ATOM 2820 O O . ASP A 1 367 ? -57.398 112.475 82.756 1.00 44.40 367 ASP A O 1
ATOM 2825 N N . SER A 1 368 ? -55.411 111.413 82.795 1.00 49.99 368 SER A N 1
ATOM 2826 C CA . SER A 1 368 ? -55.830 110.374 83.726 1.00 45.38 368 SER A CA 1
ATOM 2827 C C . SER A 1 368 ? -54.836 110.245 84.862 1.00 40.88 368 SER A C 1
ATOM 2828 O O . SER A 1 368 ? -53.697 110.685 84.760 1.00 41.15 368 SER A O 1
ATOM 2831 N N . ILE A 1 369 ? -55.277 109.652 85.956 1.00 40.21 369 ILE A N 1
ATOM 2832 C CA . ILE A 1 369 ? -54.380 109.434 87.067 1.00 41.33 369 ILE A CA 1
ATOM 2833 C C . ILE A 1 369 ? -54.173 107.941 87.255 1.00 42.72 369 ILE A C 1
ATOM 2834 O O . ILE A 1 369 ? -54.996 107.134 86.848 1.00 42.19 369 ILE A O 1
ATOM 2839 N N . ILE A 1 370 ? -53.051 107.578 87.855 1.00 40.20 370 ILE A N 1
ATOM 2840 C CA . ILE A 1 370 ? -52.756 106.187 88.117 1.00 36.32 370 ILE A CA 1
ATOM 2841 C C . ILE A 1 370 ? -52.471 106.025 89.588 1.00 35.82 370 ILE A C 1
ATOM 2842 O O . ILE A 1 370 ? -51.647 106.730 90.150 1.00 39.38 370 ILE A O 1
ATOM 2847 N N . LEU A 1 371 ? -53.173 105.103 90.218 1.00 37.53 371 LEU A N 1
ATOM 2848 C CA . LEU A 1 371 ? -53.046 104.940 91.651 1.00 40.17 371 LEU A CA 1
ATOM 2849 C C . LEU A 1 371 ? -52.564 103.566 92.036 1.00 35.15 371 LEU A C 1
ATOM 2850 O O . LEU A 1 371 ? -52.843 102.587 91.370 1.00 39.45 371 LEU A O 1
ATOM 2855 N N . SER A 1 372 ? -51.823 103.519 93.126 1.00 32.47 372 SER A N 1
ATOM 2856 C CA . SER A 1 372 ? -51.515 102.273 93.761 1.00 35.91 372 SER A CA 1
ATOM 2857 C C . SER A 1 372 ? -52.347 102.179 95.011 1.00 37.57 372 SER A C 1
ATOM 2858 O O . SER A 1 372 ? -52.186 102.979 95.923 1.00 39.91 372 SER A O 1
ATOM 2861 N N . SER A 1 373 ? -53.258 101.219 95.047 1.00 37.52 373 SER A N 1
ATOM 2862 C CA . SER A 1 373 ? -53.906 100.889 96.297 1.00 37.38 373 SER A CA 1
ATOM 2863 C C . SER A 1 373 ? -53.188 99.695 96.858 1.00 40.10 373 SER A C 1
ATOM 2864 O O . SER A 1 373 ? -53.053 98.665 96.193 1.00 42.25 373 SER A O 1
ATOM 2867 N N . ARG A 1 374 ? -52.711 99.849 98.083 1.00 35.33 374 ARG A N 1
ATOM 2868 C CA . ARG A 1 374 ? -52.006 98.777 98.739 1.00 38.92 374 ARG A CA 1
ATOM 2869 C C . ARG A 1 374 ? -52.911 97.573 98.838 1.00 39.68 374 ARG A C 1
ATOM 2870 O O . ARG A 1 374 ? -52.488 96.437 98.624 1.00 43.25 374 ARG A O 1
ATOM 2878 N N . HIS A 1 375 ? -54.173 97.833 99.143 1.00 39.89 375 HIS A N 1
ATOM 2879 C CA . HIS A 1 375 ? -55.081 96.776 99.519 1.00 35.97 375 HIS A CA 1
ATOM 2880 C C . HIS A 1 375 ? -55.989 96.336 98.394 1.00 36.38 375 HIS A C 1
ATOM 2881 O O . HIS A 1 375 ? -56.869 95.516 98.610 1.00 41.41 375 HIS A O 1
ATOM 2888 N N . GLN A 1 376 ? -55.776 96.853 97.193 1.00 36.63 376 GLN A N 1
ATOM 2889 C CA . GLN A 1 376 ? -56.669 96.515 96.095 1.00 39.14 376 GLN A CA 1
ATOM 2890 C C . GLN A 1 376 ? -55.934 96.312 94.786 1.00 39.60 376 GLN A C 1
ATOM 2891 O O . GLN A 1 376 ? -56.371 95.546 93.934 1.00 47.35 376 GLN A O 1
ATOM 2897 N N . GLY A 1 377 ? -54.825 97.011 94.614 1.00 40.16 377 GLY A N 1
ATOM 2898 C CA . GLY A 1 377 ? -54.065 96.881 93.392 1.00 38.34 377 GLY A CA 1
ATOM 2899 C C . GLY A 1 377 ? -53.808 98.203 92.728 1.00 38.15 377 GLY A C 1
ATOM 2900 O O . GLY A 1 377 ? -53.751 99.228 93.389 1.00 37.46 377 GLY A O 1
ATOM 2901 N N . VAL A 1 378 ? -53.652 98.168 91.411 1.00 36.98 378 VAL A N 1
ATOM 2902 C CA . VAL A 1 378 ? -53.291 99.349 90.653 1.00 35.40 378 VAL A CA 1
ATOM 2903 C C . VAL A 1 378 ? -54.283 99.616 89.541 1.00 41.50 378 VAL A C 1
ATOM 2904 O O . VAL A 1 378 ? -54.533 98.762 88.708 1.00 39.11 378 VAL A O 1
ATOM 2908 N N . VAL A 1 379 ? -54.836 100.822 89.531 1.00 44.89 379 VAL A N 1
ATOM 2909 C CA . VAL A 1 379 ? -55.876 101.196 88.577 1.00 45.81 379 VAL A CA 1
ATOM 2910 C C . VAL A 1 379 ? -55.544 102.468 87.832 1.00 39.24 379 VAL A C 1
ATOM 2911 O O . VAL A 1 379 ? -54.718 103.248 88.265 1.00 42.35 379 VAL A O 1
ATOM 2915 N N . LYS A 1 380 ? -56.207 102.682 86.709 1.00 43.72 380 LYS A N 1
ATOM 2916 C CA . LYS A 1 380 ? -56.164 103.985 86.076 1.00 41.50 380 LYS A CA 1
ATOM 2917 C C . LYS A 1 380 ? -57.567 104.564 86.071 1.00 42.14 380 LYS A C 1
ATOM 2918 O O . LYS A 1 380 ? -58.494 103.953 85.539 1.00 45.82 380 LYS A O 1
ATOM 2924 N N . ILE A 1 381 ? -57.730 105.731 86.679 1.00 46.16 381 ILE A N 1
ATOM 2925 C CA . ILE A 1 381 ? -59.017 106.414 86.660 1.00 46.13 381 ILE A CA 1
ATOM 2926 C C . ILE A 1 381 ? -58.921 107.654 85.779 1.00 46.13 381 ILE A C 1
ATOM 2927 O O . ILE A 1 381 ? -57.918 108.369 85.794 1.00 43.27 381 ILE A O 1
ATOM 2932 N N . GLY A 1 382 ? -59.956 107.895 84.989 1.00 45.78 382 GLY A N 1
ATOM 2933 C CA . GLY A 1 382 ? -59.941 109.022 84.084 1.00 44.75 382 GLY A CA 1
ATOM 2934 C C . GLY A 1 382 ? -60.233 110.347 84.754 1.00 44.61 382 GLY A C 1
ATOM 2935 O O . GLY A 1 382 ? -60.511 110.418 85.948 1.00 44.25 382 GLY A O 1
ATOM 2936 N N . ARG A 1 383 ? -60.143 111.411 83.969 1.00 45.30 383 ARG A N 1
ATOM 2937 C CA . ARG A 1 383 ? -60.668 112.698 84.378 1.00 44.24 383 ARG A CA 1
ATOM 2938 C C . ARG A 1 383 ? -62.174 112.556 84.537 1.00 45.96 383 ARG A C 1
ATOM 2939 O O . ARG A 1 383 ? -62.787 113.202 85.379 1.00 47.17 383 ARG A O 1
ATOM 2947 N N . ASP A 1 384 ? -62.765 111.680 83.735 1.00 44.32 384 ASP A N 1
ATOM 2948 C CA . ASP A 1 384 ? -64.197 111.449 83.805 1.00 45.40 384 ASP A CA 1
ATOM 2949 C C . ASP A 1 384 ? -64.599 110.587 84.996 1.00 46.94 384 ASP A C 1
ATOM 2950 O O . ASP A 1 384 ? -65.744 110.159 85.083 1.00 48.19 384 ASP A O 1
ATOM 2955 N N . LYS A 1 385 ? -63.655 110.328 85.898 1.00 45.11 385 LYS A N 1
ATOM 2956 C CA . LYS A 1 385 ? -63.856 109.457 87.065 1.00 44.65 385 LYS A CA 1
ATOM 2957 C C . LYS A 1 385 ? -64.249 108.015 86.705 1.00 44.29 385 LYS A C 1
ATOM 2958 O O . LYS A 1 385 ? -64.623 107.245 87.582 1.00 45.66 385 LYS A O 1
ATOM 2964 N N . GLN A 1 386 ? -64.138 107.653 85.427 1.00 48.23 386 GLN A N 1
ATOM 2965 C CA A GLN A 1 386 ? -64.441 106.301 84.962 0.75 49.75 386 GLN A CA 1
ATOM 2966 C CA B GLN A 1 386 ? -64.444 106.299 84.975 0.25 50.02 386 GLN A CA 1
ATOM 2967 C C . GLN A 1 386 ? -63.197 105.420 84.996 1.00 48.88 386 GLN A C 1
ATOM 2968 O O . GLN A 1 386 ? -62.162 105.795 84.446 1.00 46.25 386 GLN A O 1
ATOM 2979 N N . VAL A 1 387 ? -63.296 104.250 85.639 1.00 49.56 387 VAL A N 1
ATOM 2980 C CA . VAL A 1 387 ? -62.153 103.326 85.718 1.00 46.43 387 VAL A CA 1
ATOM 2981 C C . VAL A 1 387 ? -61.750 102.874 84.323 1.00 47.18 387 VAL A C 1
ATOM 2982 O O . VAL A 1 387 ? -62.574 102.379 83.557 1.00 51.40 387 VAL A O 1
ATOM 2986 N N . LYS A 1 388 ? -60.480 103.054 83.992 1.00 46.18 388 LYS A N 1
ATOM 2987 C CA . LYS A 1 388 ? -60.011 102.747 82.656 1.00 45.89 388 LYS A CA 1
ATOM 2988 C C . LYS A 1 388 ? -59.360 101.355 82.568 1.00 51.22 388 LYS A C 1
ATOM 2989 O O . LYS A 1 388 ? -59.623 100.618 81.619 1.00 49.31 388 LYS A O 1
ATOM 2995 N N . TRP A 1 389 ? -58.512 101.000 83.538 1.00 48.23 389 TRP A N 1
ATOM 2996 C CA . TRP A 1 389 ? -58.064 99.608 83.690 1.00 48.98 389 TRP A CA 1
ATOM 2997 C C . TRP A 1 389 ? -57.626 99.256 85.108 1.00 44.65 389 TRP A C 1
ATOM 2998 O O . TRP A 1 389 ? -57.457 100.131 85.952 1.00 44.41 389 TRP A O 1
ATOM 3009 N N . ILE A 1 390 ? -57.471 97.959 85.359 1.00 40.87 390 ILE A N 1
ATOM 3010 C CA . ILE A 1 390 ? -56.994 97.466 86.643 1.00 41.59 390 ILE A CA 1
ATOM 3011 C C . ILE A 1 390 ? -55.909 96.415 86.468 1.00 44.68 390 ILE A C 1
ATOM 3012 O O . ILE A 1 390 ? -56.009 95.548 85.606 1.00 45.52 390 ILE A O 1
ATOM 3017 N N . LEU A 1 391 ? -54.875 96.505 87.296 1.00 46.25 391 LEU A N 1
ATOM 3018 C CA . LEU A 1 391 ? -53.879 95.451 87.422 1.00 42.24 391 LEU A CA 1
ATOM 3019 C C . LEU A 1 391 ? -53.994 94.829 88.798 1.00 44.85 391 LEU A C 1
ATOM 3020 O O . LEU A 1 391 ? -53.447 95.347 89.760 1.00 50.82 391 LEU A O 1
ATOM 3025 N N . ALA A 1 392 ? -54.716 93.724 88.887 1.00 45.30 392 ALA A N 1
ATOM 3026 C CA . ALA A 1 392 ? -54.910 93.029 90.147 1.00 45.17 392 ALA A CA 1
ATOM 3027 C C . ALA A 1 392 ? -55.355 91.605 89.862 1.00 49.17 392 ALA A C 1
ATOM 3028 O O . ALA A 1 392 ? -55.869 91.336 88.784 1.00 48.25 392 ALA A O 1
ATOM 3030 N N . PRO A 1 393 ? -55.133 90.683 90.815 1.00 49.45 393 PRO A N 1
ATOM 3031 C CA . PRO A 1 393 ? -55.744 89.351 90.738 1.00 48.40 393 PRO A CA 1
ATOM 3032 C C . PRO A 1 393 ? -57.274 89.434 90.616 1.00 53.50 393 PRO A C 1
ATOM 3033 O O . PRO A 1 393 ? -57.912 90.200 91.343 1.00 55.95 393 PRO A O 1
ATOM 3037 N N . SER A 1 394 ? -57.852 88.655 89.706 1.00 47.15 394 SER A N 1
ATOM 3038 C CA . SER A 1 394 ? -59.252 88.821 89.340 1.00 45.99 394 SER A CA 1
ATOM 3039 C C . SER A 1 394 ? -60.249 88.490 90.445 1.00 44.97 394 SER A C 1
ATOM 3040 O O . SER A 1 394 ? -61.428 88.755 90.307 1.00 46.02 394 SER A O 1
ATOM 3043 N N . LYS A 1 395 ? -59.775 87.940 91.551 1.00 45.24 395 LYS A N 1
ATOM 3044 C CA . LYS A 1 395 ? -60.663 87.551 92.639 1.00 41.77 395 LYS A CA 1
ATOM 3045 C C . LYS A 1 395 ? -61.251 88.744 93.381 1.00 45.80 395 LYS A C 1
ATOM 3046 O O . LYS A 1 395 ? -60.551 89.707 93.671 1.00 49.61 395 LYS A O 1
ATOM 3052 N N . GLY A 1 396 ? -62.540 88.664 93.697 1.00 46.31 396 GLY A N 1
ATOM 3053 C CA . GLY A 1 396 ? -63.209 89.670 94.504 1.00 49.22 396 GLY A CA 1
ATOM 3054 C C . GLY A 1 396 ? -63.839 90.809 93.723 1.00 48.53 396 GLY A C 1
ATOM 3055 O O . GLY A 1 396 ? -64.639 91.572 94.263 1.00 50.90 396 GLY A O 1
ATOM 3056 N N . TRP A 1 397 ? -63.474 90.936 92.453 1.00 47.63 397 TRP A N 1
ATOM 3057 C CA . TRP A 1 397 ? -63.976 92.028 91.633 1.00 48.87 397 TRP A CA 1
ATOM 3058 C C . TRP A 1 397 ? -65.310 91.682 90.976 1.00 55.68 397 TRP A C 1
ATOM 3059 O O . TRP A 1 397 ? -65.404 90.688 90.266 1.00 59.20 397 TRP A O 1
ATOM 3070 N N . GLU A 1 398 ? -66.335 92.505 91.206 1.00 56.42 398 GLU A N 1
ATOM 3071 C CA . GLU A 1 398 ? -67.626 92.337 90.538 1.00 57.03 398 GLU A CA 1
ATOM 3072 C C . GLU A 1 398 ? -67.659 93.117 89.245 1.00 56.40 398 GLU A C 1
ATOM 3073 O O . GLU A 1 398 ? -66.754 93.889 88.954 1.00 59.17 398 GLU A O 1
ATOM 3079 N N . LYS A 1 399 ? -68.709 92.923 88.462 1.00 57.01 399 LYS A N 1
ATOM 3080 C CA . LYS A 1 399 ? -68.955 93.842 87.373 1.00 61.58 399 LYS A CA 1
ATOM 3081 C C . LYS A 1 399 ? -69.393 95.145 88.032 1.00 64.16 399 LYS A C 1
ATOM 3082 O O . LYS A 1 399 ? -69.956 95.135 89.126 1.00 63.13 399 LYS A O 1
ATOM 3088 N N . PRO A 1 400 ? -69.121 96.279 87.385 1.00 65.29 400 PRO A N 1
ATOM 3089 C CA . PRO A 1 400 ? -68.504 96.424 86.066 1.00 67.24 400 PRO A CA 1
ATOM 3090 C C . PRO A 1 400 ? -66.980 96.464 86.123 1.00 64.36 400 PRO A C 1
ATOM 3091 O O . PRO A 1 400 ? -66.324 96.551 85.079 1.00 60.53 400 PRO A O 1
ATOM 3095 N N . LEU A 1 401 ? -66.431 96.414 87.334 1.00 60.46 401 LEU A N 1
ATOM 3096 C CA . LEU A 1 401 ? -64.999 96.561 87.539 1.00 54.62 401 LEU A CA 1
ATOM 3097 C C . LEU A 1 401 ? -64.235 95.393 86.934 1.00 52.43 401 LEU A C 1
ATOM 3098 O O . LEU A 1 401 ? -63.164 95.574 86.365 1.00 50.45 401 LEU A O 1
ATOM 3103 N N . ALA A 1 402 ? -64.801 94.198 87.048 1.00 54.55 402 ALA A N 1
ATOM 3104 C CA . ALA A 1 402 ? -64.147 92.993 86.569 1.00 51.44 402 ALA A CA 1
ATOM 3105 C C . ALA A 1 402 ? -63.780 93.105 85.092 1.00 51.71 402 ALA A C 1
ATOM 3106 O O . ALA A 1 402 ? -62.740 92.616 84.664 1.00 53.19 402 ALA A O 1
ATOM 3108 N N . SER A 1 403 ? -64.624 93.781 84.323 1.00 49.65 403 SER A N 1
ATOM 3109 C CA . SER A 1 403 ? -64.404 93.942 82.891 1.00 43.88 403 SER A CA 1
ATOM 3110 C C . SER A 1 403 ? -63.219 94.840 82.576 1.00 48.48 403 SER A C 1
ATOM 3111 O O . SER A 1 403 ? -62.861 95.034 81.418 1.00 50.33 403 SER A O 1
ATOM 3114 N N . LYS A 1 404 ? -62.618 95.395 83.615 1.00 47.20 404 LYS A N 1
ATOM 3115 C CA . LYS A 1 404 ? -61.570 96.384 83.452 1.00 45.24 404 LYS A CA 1
ATOM 3116 C C . LYS A 1 404 ? -60.198 95.792 83.728 1.00 44.69 404 LYS A C 1
ATOM 3117 O O . LYS A 1 404 ? -59.175 96.357 83.345 1.00 46.62 404 LYS A O 1
ATOM 3123 N N . LEU A 1 405 ? -60.197 94.647 84.399 1.00 47.68 405 LEU A N 1
ATOM 3124 C CA . LEU A 1 405 ? -58.986 93.901 84.692 1.00 39.86 405 LEU A CA 1
ATOM 3125 C C . LEU A 1 405 ? -58.157 93.682 83.454 1.00 43.93 405 LEU A C 1
ATOM 3126 O O . LEU A 1 405 ? -58.672 93.276 82.423 1.00 46.41 405 LEU A O 1
ATOM 3131 N N . LEU A 1 406 ? -56.871 93.975 83.561 1.00 42.13 406 LEU A N 1
ATOM 3132 C CA . LEU A 1 406 ? -55.954 93.732 82.474 1.00 42.33 406 LEU A CA 1
ATOM 3133 C C . LEU A 1 406 ? -55.666 92.241 82.379 1.00 50.22 406 LEU A C 1
ATOM 3134 O O . LEU A 1 406 ? -55.685 91.536 83.385 1.00 50.15 406 LEU A O 1
ATOM 3139 N N . LYS A 1 407 ? -55.399 91.764 81.171 1.00 50.86 407 LYS A N 1
ATOM 3140 C CA . LYS A 1 407 ? -55.154 90.341 80.953 1.00 52.19 407 LYS A CA 1
ATOM 3141 C C . LYS A 1 407 ? -53.714 90.060 80.554 1.00 50.03 407 LYS A C 1
ATOM 3142 O O . LYS A 1 407 ? -53.253 90.527 79.519 1.00 50.35 407 LYS A O 1
ATOM 3148 N N . PRO A 1 408 ? -53.002 89.281 81.378 1.00 51.55 408 PRO A N 1
ATOM 3149 C CA . PRO A 1 408 ? -51.573 88.993 81.203 1.00 50.89 408 PRO A CA 1
ATOM 3150 C C . PRO A 1 408 ? -51.252 88.246 79.908 1.00 50.04 408 PRO A C 1
ATOM 3151 O O . PRO A 1 408 ? -51.921 87.271 79.589 1.00 52.07 408 PRO A O 1
ATOM 3155 N N . VAL A 1 409 ? -50.245 88.716 79.173 1.00 51.20 409 VAL A N 1
ATOM 3156 C CA . VAL A 1 409 ? -49.795 88.059 77.945 1.00 55.50 409 VAL A CA 1
ATOM 3157 C C . VAL A 1 409 ? -48.280 87.851 77.930 1.00 60.38 409 VAL A C 1
ATOM 3158 O O . VAL A 1 409 ? -47.600 88.219 78.882 1.00 57.76 409 VAL A O 1
ATOM 3162 N N . ASP A 1 410 ? -47.758 87.271 76.847 1.00 60.71 410 ASP A N 1
ATOM 3163 C CA . ASP A 1 410 ? -46.319 87.051 76.711 1.00 57.79 410 ASP A CA 1
ATOM 3164 C C . ASP A 1 410 ? -45.660 88.067 75.786 1.00 63.33 410 ASP A C 1
ATOM 3165 O O . ASP A 1 410 ? -46.243 89.102 75.471 1.00 65.16 410 ASP A O 1
ATOM 3170 N N . ALA A 1 411 ? -44.448 87.757 75.340 1.00 59.93 411 ALA A N 1
ATOM 3171 C CA . ALA A 1 411 ? -43.702 88.647 74.455 1.00 63.95 411 ALA A CA 1
ATOM 3172 C C . ALA A 1 411 ? -44.335 88.718 73.072 1.00 66.43 411 ALA A C 1
ATOM 3173 O O . ALA A 1 411 ? -44.404 89.786 72.465 1.00 65.35 411 ALA A O 1
ATOM 3175 N N . ASN A 1 412 ? -44.785 87.566 72.579 1.00 71.02 412 ASN A N 1
ATOM 3176 C CA . ASN A 1 412 ? -45.512 87.492 71.317 1.00 69.33 412 ASN A CA 1
ATOM 3177 C C . ASN A 1 412 ? -46.968 87.810 71.550 1.00 70.03 412 ASN A C 1
ATOM 3178 O O . ASN A 1 412 ? -47.791 87.673 70.653 1.00 76.37 412 ASN A O 1
ATOM 3183 N N . GLY A 1 413 ? -47.285 88.201 72.777 1.00 69.32 413 GLY A N 1
ATOM 3184 C CA . GLY A 1 413 ? -48.637 88.576 73.122 1.00 66.70 413 GLY A CA 1
ATOM 3185 C C . GLY A 1 413 ? -49.591 87.418 72.950 1.00 67.57 413 GLY A C 1
ATOM 3186 O O . GLY A 1 413 ? -50.417 87.403 72.043 1.00 72.15 413 GLY A O 1
ATOM 3187 N N . LYS A 1 414 ? -49.451 86.423 73.810 1.00 64.09 414 LYS A N 1
ATOM 3188 C CA . LYS A 1 414 ? -50.429 85.362 73.885 1.00 62.21 414 LYS A CA 1
ATOM 3189 C C . LYS A 1 414 ? -50.759 85.097 75.337 1.00 58.46 414 LYS A C 1
ATOM 3190 O O . LYS A 1 414 ? -49.880 85.145 76.189 1.00 57.85 414 LYS A O 1
ATOM 3196 N N . PRO A 1 415 ? -52.043 84.840 75.620 1.00 56.02 415 PRO A N 1
ATOM 3197 C CA . PRO A 1 415 ? -52.597 84.712 76.967 1.00 51.88 415 PRO A CA 1
ATOM 3198 C C . PRO A 1 415 ? -51.703 83.936 77.907 1.00 52.06 415 PRO A C 1
ATOM 3199 O O . PRO A 1 415 ? -51.035 83.008 77.481 1.00 58.08 415 PRO A O 1
ATOM 3203 N N . ILE A 1 416 ? -51.665 84.358 79.162 1.00 54.26 416 ILE A N 1
ATOM 3204 C CA . ILE A 1 416 ? -50.965 83.633 80.210 1.00 56.57 416 ILE A CA 1
ATOM 3205 C C . ILE A 1 416 ? -51.997 83.147 81.219 1.00 55.99 416 ILE A C 1
ATOM 3206 O O . ILE A 1 416 ? -52.957 83.852 81.510 1.00 58.62 416 ILE A O 1
ATOM 3211 N N . THR A 1 417 ? -51.820 81.939 81.738 1.00 54.33 417 THR A N 1
ATOM 3212 C CA . THR A 1 417 ? -52.805 81.386 82.645 1.00 56.71 417 THR A CA 1
ATOM 3213 C C . THR A 1 417 ? -52.463 81.666 84.076 1.00 54.39 417 THR A C 1
ATOM 3214 O O . THR A 1 417 ? -51.435 81.243 84.576 1.00 55.78 417 THR A O 1
ATOM 3218 N N . CYS A 1 418 ? -53.342 82.399 84.729 1.00 51.47 418 CYS A N 1
ATOM 3219 C CA . CYS A 1 418 ? -53.162 82.700 86.119 1.00 51.56 418 CYS A CA 1
ATOM 3220 C C . CYS A 1 418 ? -54.472 82.471 86.790 1.00 49.16 418 CYS A C 1
ATOM 3221 O O . CYS A 1 418 ? -55.508 82.859 86.273 1.00 58.57 418 CYS A O 1
ATOM 3224 N N . ASN A 1 419 ? -54.438 81.827 87.943 1.00 48.14 419 ASN A N 1
ATOM 3225 C CA . ASN A 1 419 ? -55.668 81.539 88.631 1.00 51.96 419 ASN A CA 1
ATOM 3226 C C . ASN A 1 419 ? -56.250 82.825 89.186 1.00 55.23 419 ASN A C 1
ATOM 3227 O O . ASN A 1 419 ? -55.789 83.922 88.879 1.00 54.10 419 ASN A O 1
ATOM 3232 N N . GLU A 1 420 ? -57.262 82.693 90.021 1.00 52.97 420 GLU A N 1
ATOM 3233 C CA . GLU A 1 420 ? -57.922 83.870 90.538 1.00 52.43 420 GLU A CA 1
ATOM 3234 C C . GLU A 1 420 ? -57.108 84.538 91.635 1.00 49.59 420 GLU A C 1
ATOM 3235 O O . GLU A 1 420 ? -57.466 85.606 92.105 1.00 50.41 420 GLU A O 1
ATOM 3241 N N . ASN A 1 421 ? -55.999 83.933 92.033 1.00 47.89 421 ASN A N 1
ATOM 3242 C CA . ASN A 1 421 ? -55.212 84.500 93.119 1.00 45.72 421 ASN A CA 1
ATOM 3243 C C . ASN A 1 421 ? -54.007 85.282 92.642 1.00 48.80 421 ASN A C 1
ATOM 3244 O O . ASN A 1 421 ? -53.296 85.893 93.436 1.00 52.12 421 ASN A O 1
ATOM 3249 N N . GLY A 1 422 ? -53.785 85.262 91.336 1.00 50.19 422 GLY A N 1
ATOM 3250 C CA . GLY A 1 422 ? -52.650 85.947 90.755 1.00 45.20 422 GLY A CA 1
ATOM 3251 C C . GLY A 1 422 ? -51.516 85.003 90.424 1.00 43.95 422 GLY A C 1
ATOM 3252 O O . GLY A 1 422 ? -50.525 85.395 89.814 1.00 46.74 422 GLY A O 1
ATOM 3253 N N . LEU A 1 423 ? -51.665 83.750 90.827 1.00 46.53 423 LEU A N 1
ATOM 3254 C CA . LEU A 1 423 ? -50.655 82.746 90.546 1.00 48.77 423 LEU A CA 1
ATOM 3255 C C . LEU A 1 423 ? -50.729 82.315 89.103 1.00 44.97 423 LEU A C 1
ATOM 3256 O O . LEU A 1 423 ? -51.715 81.750 88.664 1.00 50.34 423 LEU A O 1
ATOM 3261 N N . CYS A 1 424 ? -49.664 82.582 88.370 1.00 48.56 424 CYS A N 1
ATOM 3262 C CA . CYS A 1 424 ? -49.624 82.247 86.967 1.00 52.44 424 CYS A CA 1
ATOM 3263 C C . CYS A 1 424 ? -48.809 80.985 86.802 1.00 56.30 424 CYS A C 1
ATOM 3264 O O . CYS A 1 424 ? -48.086 80.590 87.708 1.00 54.63 424 CYS A O 1
ATOM 3267 N N . GLU A 1 425 ? -48.935 80.342 85.653 1.00 62.53 425 GLU A N 1
ATOM 3268 C CA . GLU A 1 425 ? -48.175 79.132 85.382 1.00 68.43 425 GLU A CA 1
ATOM 3269 C C . GLU A 1 425 ? -47.488 79.235 84.026 1.00 67.75 425 GLU A C 1
ATOM 3270 O O . GLU A 1 425 ? -48.040 79.816 83.093 1.00 67.14 425 GLU A O 1
ATOM 3276 N N . ASN A 1 426 ? -46.279 78.682 83.943 1.00 64.63 426 ASN A N 1
ATOM 3277 C CA . ASN A 1 426 ? -45.472 78.662 82.720 1.00 66.03 426 ASN A CA 1
ATOM 3278 C C . ASN A 1 426 ? -44.925 80.036 82.281 1.00 67.72 426 ASN A C 1
ATOM 3279 O O . ASN A 1 426 ? -44.540 80.204 81.124 1.00 67.84 426 ASN A O 1
ATOM 3284 N N . SER A 1 427 ? -44.890 81.005 83.197 1.00 66.34 427 SER A N 1
ATOM 3285 C CA . SER A 1 427 ? -44.209 82.293 82.978 1.00 61.23 427 SER A CA 1
ATOM 3286 C C . SER A 1 427 ? -43.678 82.894 84.267 1.00 57.22 427 SER A C 1
ATOM 3287 O O . SER A 1 427 ? -44.076 82.496 85.361 1.00 54.62 427 SER A O 1
ATOM 3290 N N . ASP A 1 428 ? -42.799 83.882 84.120 1.00 52.19 428 ASP A N 1
ATOM 3291 C CA . ASP A 1 428 ? -42.284 84.630 85.256 1.00 53.31 428 ASP A CA 1
ATOM 3292 C C . ASP A 1 428 ? -43.259 85.724 85.699 1.00 57.81 428 ASP A C 1
ATOM 3293 O O . ASP A 1 428 ? -43.024 86.399 86.703 1.00 58.23 428 ASP A O 1
ATOM 3298 N N . PHE A 1 429 ? -44.340 85.900 84.940 1.00 52.54 429 PHE A N 1
ATOM 3299 C CA . PHE A 1 429 ? -45.335 86.927 85.231 1.00 48.50 429 PHE A CA 1
ATOM 3300 C C . PHE A 1 429 ? -45.904 86.751 86.619 1.00 47.31 429 PHE A C 1
ATOM 3301 O O . PHE A 1 429 ? -46.227 85.648 87.042 1.00 49.46 429 PHE A O 1
ATOM 3309 N N . ASP A 1 430 ? -46.007 87.867 87.324 1.00 50.04 430 ASP A N 1
ATOM 3310 C CA . ASP A 1 430 ? -46.655 87.914 88.619 1.00 49.28 430 ASP A CA 1
ATOM 3311 C C . ASP A 1 430 ? -47.285 89.274 88.807 1.00 47.13 430 ASP A C 1
ATOM 3312 O O . ASP A 1 430 ? -46.747 90.275 88.350 1.00 49.58 430 ASP A O 1
ATOM 3317 N N . PHE A 1 431 ? -48.427 89.311 89.477 1.00 48.17 431 PHE A N 1
ATOM 3318 C CA . PHE A 1 431 ? -49.056 90.574 89.809 1.00 42.76 431 PHE A CA 1
ATOM 3319 C C . PHE A 1 431 ? -48.322 91.219 90.978 1.00 44.22 431 PHE A C 1
ATOM 3320 O O . PHE A 1 431 ? -47.420 90.613 91.540 1.00 48.41 431 PHE A O 1
ATOM 3328 N N . THR A 1 432 ? -48.690 92.446 91.336 1.00 41.68 432 THR A N 1
ATOM 3329 C CA . THR A 1 432 ? -48.036 93.136 92.441 1.00 36.01 432 THR A CA 1
ATOM 3330 C C . THR A 1 432 ? -48.913 93.105 93.671 1.00 37.23 432 THR A C 1
ATOM 3331 O O . THR A 1 432 ? -50.127 93.195 93.561 1.00 43.14 432 THR A O 1
ATOM 3335 N N . TYR A 1 433 ? -48.308 92.998 94.845 1.00 37.92 433 TYR A N 1
ATOM 3336 C CA . TYR A 1 433 ? -49.072 92.748 96.064 1.00 36.78 433 TYR A CA 1
ATOM 3337 C C . TYR A 1 433 ? -48.693 93.683 97.197 1.00 36.99 433 TYR A C 1
ATOM 3338 O O . TYR A 1 433 ? -47.588 93.615 97.698 1.00 40.35 433 TYR A O 1
ATOM 3347 N N . THR A 1 434 ? -49.638 94.525 97.616 1.00 40.75 434 THR A N 1
ATOM 3348 C CA . THR A 1 434 ? -49.425 95.571 98.621 1.00 40.75 434 THR A CA 1
ATOM 3349 C C . THR A 1 434 ? -48.323 96.517 98.174 1.00 37.05 434 THR A C 1
ATOM 3350 O O . THR A 1 434 ? -47.522 97.011 98.975 1.00 36.52 434 THR A O 1
ATOM 3354 N N . GLN A 1 435 ? -48.329 96.773 96.875 1.00 34.22 435 GLN A N 1
ATOM 3355 C CA . GLN A 1 435 ? -47.241 97.431 96.206 1.00 35.79 435 GLN A CA 1
ATOM 3356 C C . GLN A 1 435 ? -47.105 98.900 96.591 1.00 43.32 435 GLN A C 1
ATOM 3357 O O . GLN A 1 435 ? -47.925 99.442 97.328 1.00 45.97 435 GLN A O 1
ATOM 3363 N N . ASN A 1 436 ? -46.047 99.535 96.100 1.00 40.72 436 ASN A N 1
ATOM 3364 C CA . ASN A 1 436 ? -45.892 100.972 96.227 1.00 35.70 436 ASN A CA 1
ATOM 3365 C C . ASN A 1 436 ? -45.485 101.597 94.915 1.00 41.66 436 ASN A C 1
ATOM 3366 O O . ASN A 1 436 ? -45.242 100.893 93.938 1.00 41.66 436 ASN A O 1
ATOM 3371 N N . THR A 1 437 ? -45.401 102.923 94.930 1.00 39.36 437 THR A N 1
ATOM 3372 C CA . THR A 1 437 ? -45.005 103.761 93.803 1.00 36.54 437 THR A CA 1
ATOM 3373 C C . THR A 1 437 ? -45.217 103.173 92.416 1.00 37.74 437 THR A C 1
ATOM 3374 O O . THR A 1 437 ? -44.286 102.738 91.760 1.00 38.92 437 THR A O 1
ATOM 3378 N N . ALA A 1 438 ? -46.469 103.191 91.981 1.00 41.17 438 ALA A N 1
ATOM 3379 C CA . ALA A 1 438 ? -46.837 102.824 90.624 1.00 40.77 438 ALA A CA 1
ATOM 3380 C C . ALA A 1 438 ? -46.717 104.009 89.676 1.00 41.12 438 ALA A C 1
ATOM 3381 O O . ALA A 1 438 ? -47.697 104.712 89.450 1.00 44.60 438 ALA A O 1
ATOM 3383 N N . TRP A 1 439 ? -45.532 104.242 89.122 1.00 41.00 439 TRP A N 1
ATOM 3384 C CA . TRP A 1 439 ? -45.316 105.447 88.333 1.00 36.04 439 TRP A CA 1
ATOM 3385 C C . TRP A 1 439 ? -45.067 105.143 86.869 1.00 41.61 439 TRP A C 1
ATOM 3386 O O . TRP A 1 439 ? -44.793 104.009 86.505 1.00 43.91 439 TRP A O 1
ATOM 3397 N N . ILE A 1 440 ? -45.167 106.168 86.032 1.00 37.67 440 ILE A N 1
ATOM 3398 C CA . ILE A 1 440 ? -44.864 106.030 84.622 1.00 39.39 440 ILE A CA 1
ATOM 3399 C C . ILE A 1 440 ? -43.400 106.344 84.413 1.00 40.19 440 ILE A C 1
ATOM 3400 O O . ILE A 1 440 ? -42.881 107.285 84.998 1.00 46.56 440 ILE A O 1
ATOM 3405 N N . SER A 1 441 ? -42.726 105.555 83.585 1.00 45.27 441 SER A N 1
ATOM 3406 C CA . SER A 1 441 ? -41.300 105.740 83.368 1.00 43.03 441 SER A CA 1
ATOM 3407 C C . SER A 1 441 ? -41.052 106.528 82.108 1.00 43.58 441 SER A C 1
ATOM 3408 O O . SER A 1 441 ? -41.938 106.661 81.275 1.00 49.02 441 SER A O 1
ATOM 3411 N N . SER A 1 442 ? -39.826 107.018 81.966 1.00 44.88 442 SER A N 1
ATOM 3412 C CA . SER A 1 442 ? -39.427 107.816 80.814 1.00 46.90 442 SER A CA 1
ATOM 3413 C C . SER A 1 442 ? -39.693 107.092 79.503 1.00 44.52 442 SER A C 1
ATOM 3414 O O . SER A 1 442 ? -39.930 107.723 78.474 1.00 49.06 442 SER A O 1
ATOM 3417 N N . LYS A 1 443 ? -39.649 105.765 79.547 1.00 48.49 443 LYS A N 1
ATOM 3418 C CA . LYS A 1 443 ? -39.899 104.958 78.365 1.00 49.67 443 LYS A CA 1
ATOM 3419 C C . LYS A 1 443 ? -41.390 104.870 78.141 1.00 46.97 443 LYS A C 1
ATOM 3420 O O . LYS A 1 443 ? -41.842 104.567 77.049 1.00 52.64 443 LYS A O 1
ATOM 3426 N N . GLY A 1 444 ? -42.157 105.152 79.184 1.00 45.97 444 GLY A N 1
ATOM 3427 C CA . GLY A 1 444 ? -43.598 105.153 79.071 1.00 43.71 444 GLY A CA 1
ATOM 3428 C C . GLY A 1 444 ? -44.204 103.880 79.602 1.00 48.31 444 GLY A C 1
ATOM 3429 O O . GLY A 1 444 ? -45.302 103.496 79.216 1.00 59.08 444 GLY A O 1
ATOM 3430 N N . THR A 1 445 ? -43.485 103.217 80.492 1.00 49.10 445 THR A N 1
ATOM 3431 C CA . THR A 1 445 ? -43.944 101.952 81.041 1.00 48.29 445 THR A CA 1
ATOM 3432 C C . THR A 1 445 ? -44.336 102.126 82.492 1.00 45.23 445 THR A C 1
ATOM 3433 O O . THR A 1 445 ? -44.082 103.164 83.087 1.00 51.34 445 THR A O 1
ATOM 3437 N N . LEU A 1 446 ? -44.961 101.111 83.062 1.00 43.60 446 LEU A N 1
ATOM 3438 C CA . LEU A 1 446 ? -45.377 101.199 84.444 1.00 47.57 446 LEU A CA 1
ATOM 3439 C C . LEU A 1 446 ? -44.413 100.474 85.355 1.00 46.81 446 LEU A C 1
ATOM 3440 O O . LEU A 1 446 ? -44.287 99.256 85.291 1.00 44.59 446 LEU A O 1
ATOM 3445 N N . THR A 1 447 ? -43.742 101.230 86.211 1.00 45.63 447 THR A N 1
ATOM 3446 C CA . THR A 1 447 ? -42.835 100.642 87.182 1.00 49.38 447 THR A CA 1
ATOM 3447 C C . THR A 1 447 ? -43.503 100.618 88.540 1.00 45.34 447 THR A C 1
ATOM 3448 O O . THR A 1 447 ? -44.201 101.551 88.904 1.00 47.38 447 THR A O 1
ATOM 3452 N N . ILE A 1 448 ? -43.289 99.542 89.285 1.00 42.58 448 ILE A N 1
ATOM 3453 C CA . ILE A 1 448 ? -43.962 99.338 90.558 1.00 39.96 448 ILE A CA 1
ATOM 3454 C C . ILE A 1 448 ? -42.986 98.779 91.576 1.00 42.53 448 ILE A C 1
ATOM 3455 O O . ILE A 1 448 ? -42.061 98.076 91.205 1.00 40.44 448 ILE A O 1
ATOM 3460 N N . PHE A 1 449 ? -43.175 99.097 92.854 1.00 43.36 449 PHE A N 1
ATOM 3461 C CA . PHE A 1 449 ? -42.483 98.369 93.906 1.00 39.26 449 PHE A CA 1
ATOM 3462 C C . PHE A 1 449 ? -43.409 97.348 94.530 1.00 41.48 449 PHE A C 1
ATOM 3463 O O . PHE A 1 449 ? -44.257 97.698 95.342 1.00 39.93 449 PHE A O 1
ATOM 3471 N N . ASP A 1 450 ? -43.202 96.086 94.169 1.00 38.02 450 ASP A N 1
ATOM 3472 C CA . ASP A 1 450 ? -44.014 94.961 94.625 1.00 42.30 450 ASP A CA 1
ATOM 3473 C C . ASP A 1 450 ? -43.574 94.489 96.000 1.00 42.39 450 ASP A C 1
ATOM 3474 O O . ASP A 1 450 ? -42.884 93.481 96.119 1.00 41.78 450 ASP A O 1
ATOM 3479 N N . ASN A 1 451 ? -43.993 95.213 97.030 1.00 41.14 451 ASN A N 1
ATOM 3480 C CA . ASN A 1 451 ? -43.604 94.918 98.404 1.00 38.61 451 ASN A CA 1
ATOM 3481 C C . ASN A 1 451 ? -43.770 93.449 98.733 1.00 39.18 451 ASN A C 1
ATOM 3482 O O . ASN A 1 451 ? -42.910 92.845 99.370 1.00 41.46 451 ASN A O 1
ATOM 3487 N N . GLY A 1 452 ? -44.878 92.884 98.265 1.00 41.65 452 GLY A N 1
ATOM 3488 C CA . GLY A 1 452 ? -45.069 91.453 98.230 1.00 35.98 452 GLY A CA 1
ATOM 3489 C C . GLY A 1 452 ? -45.742 90.814 99.421 1.00 38.38 452 GLY A C 1
ATOM 3490 O O . GLY A 1 452 ? -45.723 89.603 99.550 1.00 42.26 452 GLY A O 1
ATOM 3491 N N . ASP A 1 453 ? -46.336 91.601 100.304 1.00 43.96 453 ASP A N 1
ATOM 3492 C CA . ASP A 1 453 ? -47.114 91.015 101.396 1.00 44.98 453 ASP A CA 1
ATOM 3493 C C . ASP A 1 453 ? -48.443 90.484 100.847 1.00 43.96 453 ASP A C 1
ATOM 3494 O O . ASP A 1 453 ? -48.985 91.026 99.884 1.00 45.40 453 ASP A O 1
ATOM 3499 N N . GLY A 1 454 ? -48.951 89.415 101.455 1.00 44.01 454 GLY A N 1
ATOM 3500 C CA . GLY A 1 454 ? -50.148 88.754 100.974 1.00 41.44 454 GLY A CA 1
ATOM 3501 C C . GLY A 1 454 ? -50.035 88.363 99.521 1.00 38.10 454 GLY A C 1
ATOM 3502 O O . GLY A 1 454 ? -50.980 88.487 98.765 1.00 43.16 454 GLY A O 1
ATOM 3503 N N . ARG A 1 455 ? -48.863 87.891 99.126 1.00 42.24 455 ARG A N 1
ATOM 3504 C CA . ARG A 1 455 ? -48.649 87.508 97.747 1.00 42.90 455 ARG A CA 1
ATOM 3505 C C . ARG A 1 455 ? -49.498 86.299 97.405 1.00 44.86 455 ARG A C 1
ATOM 3506 O O . ARG A 1 455 ? -49.658 85.391 98.215 1.00 44.76 455 ARG A O 1
ATOM 3514 N N . HIS A 1 456 ? -50.067 86.328 96.207 1.00 47.91 456 HIS A N 1
ATOM 3515 C CA . HIS A 1 456 ? -51.004 85.318 95.738 1.00 46.73 456 HIS A CA 1
ATOM 3516 C C . HIS A 1 456 ? -52.165 85.171 96.707 1.00 46.15 456 HIS A C 1
ATOM 3517 O O . HIS A 1 456 ? -52.771 84.114 96.812 1.00 48.09 456 HIS A O 1
ATOM 3524 N N . LEU A 1 457 ? -52.445 86.262 97.411 1.00 42.33 457 LEU A N 1
ATOM 3525 C CA . LEU A 1 457 ? -53.621 86.411 98.250 1.00 43.80 457 LEU A CA 1
ATOM 3526 C C . LEU A 1 457 ? -53.678 85.382 99.369 1.00 43.66 457 LEU A C 1
ATOM 3527 O O . LEU A 1 457 ? -54.738 84.848 99.680 1.00 49.27 457 LEU A O 1
ATOM 3532 N N . GLU A 1 458 ? -52.536 85.124 99.987 1.00 44.66 458 GLU A N 1
ATOM 3533 C CA . GLU A 1 458 ? -52.503 84.339 101.208 1.00 45.19 458 GLU A CA 1
ATOM 3534 C C . GLU A 1 458 ? -51.211 84.591 101.955 1.00 45.85 458 GLU A C 1
ATOM 3535 O O . GLU A 1 458 ? -50.245 85.065 101.377 1.00 46.34 458 GLU A O 1
ATOM 3541 N N . GLN A 1 459 ? -51.201 84.274 103.243 1.00 49.21 459 GLN A N 1
ATOM 3542 C CA . GLN A 1 459 ? -49.958 84.188 103.998 1.00 50.57 459 GLN A CA 1
ATOM 3543 C C . GLN A 1 459 ? -49.288 82.856 103.666 1.00 52.81 459 GLN A C 1
ATOM 3544 O O . GLN A 1 459 ? -49.968 81.852 103.431 1.00 57.64 459 GLN A O 1
ATOM 3550 N N . PRO A 1 460 ? -47.950 82.833 103.646 1.00 51.48 460 PRO A N 1
ATOM 3551 C CA . PRO A 1 460 ? -47.272 81.597 103.265 1.00 48.83 460 PRO A CA 1
ATOM 3552 C C . PRO A 1 460 ? -47.068 80.690 104.457 1.00 52.86 460 PRO A C 1
ATOM 3553 O O . PRO A 1 460 ? -47.344 81.097 105.588 1.00 51.53 460 PRO A O 1
ATOM 3557 N N . ALA A 1 461 ? -46.572 79.484 104.193 1.00 54.51 461 ALA A N 1
ATOM 3558 C CA . ALA A 1 461 ? -46.271 78.506 105.227 1.00 49.67 461 ALA A CA 1
ATOM 3559 C C . ALA A 1 461 ? -45.457 79.116 106.352 1.00 49.07 461 ALA A C 1
ATOM 3560 O O . ALA A 1 461 ? -45.846 79.066 107.515 1.00 52.58 461 ALA A O 1
ATOM 3562 N N . LEU A 1 462 ? -44.332 79.713 105.991 1.00 49.37 462 LEU A N 1
ATOM 3563 C CA . LEU A 1 462 ? -43.435 80.277 106.984 1.00 53.43 462 LEU A CA 1
ATOM 3564 C C . LEU A 1 462 ? -43.187 81.760 106.736 1.00 50.84 462 LEU A C 1
ATOM 3565 O O . LEU A 1 462 ? -43.178 82.214 105.596 1.00 49.05 462 LEU A O 1
ATOM 3570 N N . PRO A 1 463 ? -42.991 82.523 107.816 1.00 52.03 463 PRO A N 1
ATOM 3571 C CA . PRO A 1 463 ? -42.909 83.987 107.760 1.00 51.08 463 PRO A CA 1
ATOM 3572 C C . PRO A 1 463 ? -41.835 84.479 106.814 1.00 47.99 463 PRO A C 1
ATOM 3573 O O . PRO A 1 463 ? -42.009 85.462 106.101 1.00 54.25 463 PRO A O 1
ATOM 3577 N N . THR A 1 464 ? -40.723 83.774 106.804 1.00 43.86 464 THR A N 1
ATOM 3578 C CA . THR A 1 464 ? -39.587 84.191 106.020 1.00 43.56 464 THR A CA 1
ATOM 3579 C C . THR A 1 464 ? -39.809 83.954 104.539 1.00 40.99 464 THR A C 1
ATOM 3580 O O . THR A 1 464 ? -39.018 84.391 103.715 1.00 43.61 464 THR A O 1
ATOM 3584 N N . MET A 1 465 ? -40.886 83.262 104.198 1.00 44.00 465 MET A N 1
ATOM 3585 C CA . MET A 1 465 ? -41.145 82.903 102.809 1.00 44.08 465 MET A CA 1
ATOM 3586 C C . MET A 1 465 ? -41.749 84.060 102.030 1.00 46.60 465 MET A C 1
ATOM 3587 O O . MET A 1 465 ? -42.710 83.883 101.289 1.00 42.96 465 MET A O 1
ATOM 3592 N N . LYS A 1 466 ? -41.163 85.243 102.197 1.00 47.96 466 LYS A N 1
ATOM 3593 C CA . LYS A 1 466 ? -41.657 86.477 101.587 1.00 46.12 466 LYS A CA 1
ATOM 3594 C C . LYS A 1 466 ? -40.555 87.184 100.811 1.00 40.73 466 LYS A C 1
ATOM 3595 O O . LYS A 1 466 ? -39.388 87.094 101.169 1.00 39.76 466 LYS A O 1
ATOM 3601 N N . TYR A 1 467 ? -40.923 87.878 99.742 1.00 42.76 467 TYR A N 1
ATOM 3602 C CA . TYR A 1 467 ? -39.934 88.600 98.952 1.00 42.23 467 TYR A CA 1
ATOM 3603 C C . TYR A 1 467 ? -40.526 89.794 98.203 1.00 41.36 467 TYR A C 1
ATOM 3604 O O . TYR A 1 467 ? -41.713 89.810 97.897 1.00 42.11 467 TYR A O 1
ATOM 3613 N N . SER A 1 468 ? -39.689 90.788 97.916 1.00 36.24 468 SER A N 1
ATOM 3614 C CA . SER A 1 468 ? -40.117 91.984 97.203 1.00 42.42 468 SER A CA 1
ATOM 3615 C C . SER A 1 468 ? -39.553 91.968 95.796 1.00 38.59 468 SER A C 1
ATOM 3616 O O . SER A 1 468 ? -38.569 91.300 95.546 1.00 44.95 468 SER A O 1
ATOM 3619 N N . ARG A 1 469 ? -40.174 92.695 94.879 1.00 39.33 469 ARG A N 1
ATOM 3620 C CA . ARG A 1 469 ? -39.627 92.842 93.537 1.00 39.98 469 ARG A CA 1
ATOM 3621 C C . ARG A 1 469 ? -39.549 94.302 93.102 1.00 42.28 469 ARG A C 1
ATOM 3622 O O . ARG A 1 469 ? -40.310 95.140 93.567 1.00 44.37 469 ARG A O 1
ATOM 3630 N N . PHE A 1 470 ? -38.619 94.590 92.202 1.00 39.91 470 PHE A N 1
ATOM 3631 C CA . PHE A 1 470 ? -38.719 95.744 91.327 1.00 39.18 470 PHE A CA 1
ATOM 3632 C C . PHE A 1 470 ? -39.457 95.175 90.119 1.00 42.39 470 PHE A C 1
ATOM 3633 O O . PHE A 1 470 ? -39.101 94.097 89.680 1.00 44.76 470 PHE A O 1
ATOM 3641 N N . VAL A 1 471 ? -40.476 95.840 89.576 1.00 42.22 471 VAL A N 1
ATOM 3642 C CA . VAL A 1 471 ? -41.150 95.266 88.403 1.00 42.83 471 VAL A CA 1
ATOM 3643 C C . VAL A 1 471 ? -41.707 96.323 87.432 1.00 46.03 471 VAL A C 1
ATOM 3644 O O . VAL A 1 471 ? -42.171 97.387 87.850 1.00 43.30 471 VAL A O 1
ATOM 3648 N N . GLU A 1 472 ? -41.615 96.028 86.135 1.00 40.59 472 GLU A N 1
ATOM 3649 C CA . GLU A 1 472 ? -42.040 96.944 85.086 1.00 42.45 472 GLU A CA 1
ATOM 3650 C C . GLU A 1 472 ? -42.951 96.257 84.087 1.00 45.37 472 GLU A C 1
ATOM 3651 O O . GLU A 1 472 ? -42.611 95.215 83.535 1.00 47.49 472 GLU A O 1
ATOM 3657 N N . TYR A 1 473 ? -44.110 96.856 83.852 1.00 47.52 473 TYR A N 1
ATOM 3658 C CA . TYR A 1 473 ? -45.082 96.294 82.932 1.00 41.78 473 TYR A CA 1
ATOM 3659 C C . TYR A 1 473 ? -45.297 97.143 81.710 1.00 44.02 473 TYR A C 1
ATOM 3660 O O . TYR A 1 473 ? -45.208 98.360 81.760 1.00 47.34 473 TYR A O 1
ATOM 3669 N N . LYS A 1 474 ? -45.631 96.492 80.614 1.00 45.60 474 LYS A N 1
ATOM 3670 C CA . LYS A 1 474 ? -46.062 97.207 79.440 1.00 48.96 474 LYS A CA 1
ATOM 3671 C C . LYS A 1 474 ? -47.526 96.921 79.176 1.00 51.42 474 LYS A C 1
ATOM 3672 O O . LYS A 1 474 ? -47.929 95.772 79.081 1.00 52.44 474 LYS A O 1
ATOM 3678 N N . ILE A 1 475 ? -48.316 97.983 79.041 1.00 55.24 475 ILE A N 1
ATOM 3679 C CA . ILE A 1 475 ? -49.758 97.866 78.871 1.00 51.76 475 ILE A CA 1
ATOM 3680 C C . ILE A 1 475 ? -50.244 98.314 77.500 1.00 53.10 475 ILE A C 1
ATOM 3681 O O . ILE A 1 475 ? -49.829 99.353 76.983 1.00 51.50 475 ILE A O 1
ATOM 3686 N N . ASP A 1 476 ? -51.102 97.493 76.904 1.00 53.48 476 ASP A N 1
ATOM 3687 C CA . ASP A 1 476 ? -51.802 97.866 75.686 1.00 57.31 476 ASP A CA 1
ATOM 3688 C C . ASP A 1 476 ? -53.222 98.204 76.076 1.00 59.31 476 ASP A C 1
ATOM 3689 O O . ASP A 1 476 ? -54.084 97.327 76.155 1.00 58.21 476 ASP A O 1
ATOM 3694 N N . GLU A 1 477 ? -53.451 99.485 76.333 1.00 58.11 477 GLU A N 1
ATOM 3695 C CA . GLU A 1 477 ? -54.724 99.952 76.847 1.00 52.86 477 GLU A CA 1
ATOM 3696 C C . GLU A 1 477 ? -55.845 99.663 75.864 1.00 60.15 477 GLU A C 1
ATOM 3697 O O . GLU A 1 477 ? -56.989 99.420 76.258 1.00 60.67 477 GLU A O 1
ATOM 3703 N N . LYS A 1 478 ? -55.508 99.682 74.580 1.00 63.36 478 LYS A N 1
ATOM 3704 C CA . LYS A 1 478 ? -56.494 99.477 73.528 1.00 63.92 478 LYS A CA 1
ATOM 3705 C C . LYS A 1 478 ? -57.001 98.025 73.493 1.00 67.98 478 LYS A C 1
ATOM 3706 O O . LYS A 1 478 ? -58.030 97.720 72.897 1.00 72.95 478 LYS A O 1
ATOM 3712 N N . LYS A 1 479 ? -56.277 97.127 74.150 1.00 62.36 479 LYS A N 1
ATOM 3713 C CA . LYS A 1 479 ? -56.631 95.714 74.128 1.00 54.99 479 LYS A CA 1
ATOM 3714 C C . LYS A 1 479 ? -56.808 95.128 75.521 1.00 54.68 479 LYS A C 1
ATOM 3715 O O . LYS A 1 479 ? -57.415 94.077 75.680 1.00 54.62 479 LYS A O 1
ATOM 3719 N N . GLY A 1 480 ? -56.273 95.807 76.528 1.00 53.07 480 GLY A N 1
ATOM 3720 C CA . GLY A 1 480 ? -56.467 95.405 77.910 1.00 54.28 480 GLY A CA 1
ATOM 3721 C C . GLY A 1 480 ? -55.429 94.420 78.393 1.00 52.61 480 GLY A C 1
ATOM 3722 O O . GLY A 1 480 ? -55.605 93.756 79.408 1.00 51.11 480 GLY A O 1
ATOM 3723 N N . THR A 1 481 ? -54.333 94.337 77.656 1.00 55.81 481 THR A N 1
ATOM 3724 C CA . THR A 1 481 ? -53.292 93.374 77.955 1.00 50.50 481 THR A CA 1
ATOM 3725 C C . THR A 1 481 ? -52.156 94.037 78.698 1.00 49.94 481 THR A C 1
ATOM 3726 O O . THR A 1 481 ? -51.762 95.151 78.378 1.00 55.56 481 THR A O 1
ATOM 3730 N N . VAL A 1 482 ? -51.639 93.348 79.703 1.00 48.87 482 VAL A N 1
ATOM 3731 C CA . VAL A 1 482 ? -50.492 93.833 80.442 1.00 44.68 482 VAL A CA 1
ATOM 3732 C C . VAL A 1 482 ? -49.353 92.834 80.273 1.00 49.68 482 VAL A C 1
ATOM 3733 O O . VAL A 1 482 ? -49.571 91.630 80.265 1.00 48.47 482 VAL A O 1
ATOM 3737 N N . GLN A 1 483 ? -48.137 93.339 80.122 1.00 50.52 483 GLN A N 1
ATOM 3738 C CA . GLN A 1 483 ? -46.976 92.497 79.881 1.00 49.42 483 GLN A CA 1
ATOM 3739 C C . GLN A 1 483 ? -45.833 92.833 80.835 1.00 46.62 483 GLN A C 1
ATOM 3740 O O . GLN A 1 483 ? -45.322 93.945 80.827 1.00 51.40 483 GLN A O 1
ATOM 3746 N N . GLN A 1 484 ? -45.450 91.881 81.676 1.00 47.82 484 GLN A N 1
ATOM 3747 C CA . GLN A 1 484 ? -44.289 92.065 82.541 1.00 47.10 484 GLN A CA 1
ATOM 3748 C C . GLN A 1 484 ? -43.051 92.103 81.671 1.00 45.90 484 GLN A C 1
ATOM 3749 O O . GLN A 1 484 ? -42.858 91.218 80.847 1.00 53.93 484 GLN A O 1
ATOM 3755 N N . VAL A 1 485 ? -42.217 93.125 81.823 1.00 47.46 485 VAL A N 1
ATOM 3756 C CA . VAL A 1 485 ? -41.026 93.221 80.982 1.00 45.59 485 VAL A CA 1
ATOM 3757 C C . VAL A 1 485 ? -39.716 93.391 81.723 1.00 44.71 485 VAL A C 1
ATOM 3758 O O . VAL A 1 485 ? -38.692 93.629 81.091 1.00 48.78 485 VAL A O 1
ATOM 3762 N N . TRP A 1 486 ? -39.734 93.268 83.043 1.00 40.60 486 TRP A N 1
ATOM 3763 C CA . TRP A 1 486 ? -38.526 93.483 83.826 1.00 40.95 486 TRP A CA 1
ATOM 3764 C C . TRP A 1 486 ? -38.809 93.204 85.281 1.00 41.53 486 TRP A C 1
ATOM 3765 O O . TRP A 1 486 ? -39.912 93.433 85.744 1.00 45.49 486 TRP A O 1
ATOM 3776 N N . GLU A 1 487 ? -37.814 92.708 86.002 1.00 44.50 487 GLU A N 1
ATOM 3777 C CA . GLU A 1 487 ? -37.975 92.466 87.424 1.00 43.17 487 GLU A CA 1
ATOM 3778 C C . GLU A 1 487 ? -36.652 92.207 88.113 1.00 42.22 487 GLU A C 1
ATOM 3779 O O . GLU A 1 487 ? -35.676 91.867 87.468 1.00 46.42 487 GLU A O 1
ATOM 3785 N N . TYR A 1 488 ? -36.629 92.367 89.428 1.00 39.70 488 TYR A N 1
ATOM 3786 C CA . TYR A 1 488 ? -35.427 92.143 90.213 1.00 36.96 488 TYR A CA 1
ATOM 3787 C C . TYR A 1 488 ? -35.810 92.027 91.682 1.00 42.47 488 TYR A C 1
ATOM 3788 O O . TYR A 1 488 ? -36.712 92.714 92.135 1.00 43.66 488 TYR A O 1
ATOM 3797 N N . GLY A 1 489 ? -35.137 91.148 92.422 1.00 40.55 489 GLY A N 1
ATOM 3798 C CA . GLY A 1 489 ? -35.328 91.058 93.860 1.00 36.77 489 GLY A CA 1
ATOM 3799 C C . GLY A 1 489 ? -36.017 89.784 94.281 1.00 38.95 489 GLY A C 1
ATOM 3800 O O . GLY A 1 489 ? -36.148 89.486 95.464 1.00 39.53 489 GLY A O 1
ATOM 3801 N N . LYS A 1 490 ? -36.475 89.040 93.288 1.00 38.91 490 LYS A N 1
ATOM 3802 C CA . LYS A 1 490 ? -37.113 87.748 93.505 1.00 43.69 490 LYS A CA 1
ATOM 3803 C C . LYS A 1 490 ? -36.167 86.792 94.232 1.00 44.39 490 LYS A C 1
ATOM 3804 O O . LYS A 1 490 ? -36.535 86.155 95.215 1.00 41.25 490 LYS A O 1
ATOM 3810 N N . GLU A 1 491 ? -34.932 86.725 93.749 1.00 42.10 491 GLU A N 1
ATOM 3811 C CA . GLU A 1 491 ? -33.963 85.755 94.234 1.00 41.57 491 GLU A CA 1
ATOM 3812 C C . GLU A 1 491 ? -33.296 86.169 95.517 1.00 42.09 491 GLU A C 1
ATOM 3813 O O . GLU A 1 491 ? -32.470 85.438 96.047 1.00 40.05 491 GLU A O 1
ATOM 3819 N N . ARG A 1 492 ? -33.631 87.345 96.019 1.00 39.85 492 ARG A N 1
ATOM 3820 C CA . ARG A 1 492 ? -32.819 87.915 97.072 1.00 34.64 492 ARG A CA 1
ATOM 3821 C C . ARG A 1 492 ? -33.429 87.663 98.427 1.00 36.09 492 ARG A C 1
ATOM 3822 O O . ARG A 1 492 ? -32.839 87.988 99.455 1.00 43.47 492 ARG A O 1
ATOM 3830 N N . GLY A 1 493 ? -34.615 87.076 98.417 1.00 34.10 493 GLY A N 1
ATOM 3831 C CA . GLY A 1 493 ? -35.215 86.548 99.620 1.00 36.14 493 GLY A CA 1
ATOM 3832 C C . GLY A 1 493 ? -35.709 87.556 100.624 1.00 39.28 493 GLY A C 1
ATOM 3833 O O . GLY A 1 493 ? -36.016 88.689 100.297 1.00 38.37 493 GLY A O 1
ATOM 3834 N N . TYR A 1 494 ? -35.777 87.111 101.867 1.00 39.97 494 TYR A N 1
ATOM 3835 C CA . TYR A 1 494 ? -36.375 87.863 102.949 1.00 37.37 494 TYR A CA 1
ATOM 3836 C C . TYR A 1 494 ? -35.500 89.019 103.373 1.00 39.74 494 TYR A C 1
ATOM 3837 O O . TYR A 1 494 ? -35.966 89.975 103.992 1.00 41.30 494 TYR A O 1
ATOM 3846 N N . ASP A 1 495 ? -34.220 88.926 103.052 1.00 42.21 495 ASP A N 1
ATOM 3847 C CA . ASP A 1 495 ? -33.298 89.997 103.374 1.00 42.89 495 ASP A CA 1
ATOM 3848 C C . ASP A 1 495 ? -33.427 91.159 102.399 1.00 37.78 495 ASP A C 1
ATOM 3849 O O . ASP A 1 495 ? -32.796 92.180 102.572 1.00 40.45 495 ASP A O 1
ATOM 3854 N N . PHE A 1 496 ? -34.249 90.993 101.375 1.00 40.64 496 PHE A N 1
ATOM 3855 C CA . PHE A 1 496 ? -34.504 92.050 100.405 1.00 38.62 496 PHE A CA 1
ATOM 3856 C C . PHE A 1 496 ? -35.976 92.430 100.449 1.00 39.80 496 PHE A C 1
ATOM 3857 O O . PHE A 1 496 ? -36.536 92.987 99.511 1.00 38.76 496 PHE A O 1
ATOM 3865 N N . TYR A 1 497 ? -36.608 92.108 101.559 1.00 39.12 497 TYR A N 1
ATOM 3866 C CA . TYR A 1 497 ? -38.043 92.160 101.616 1.00 37.62 497 TYR A CA 1
ATOM 3867 C C . TYR A 1 497 ? -38.501 93.340 102.435 1.00 37.91 497 TYR A C 1
ATOM 3868 O O . TYR A 1 497 ? -38.199 93.431 103.617 1.00 37.97 497 TYR A O 1
ATOM 3877 N N . SER A 1 498 ? -39.233 94.240 101.788 1.00 40.82 498 SER A N 1
ATOM 3878 C CA . SER A 1 498 ? -39.816 95.398 102.451 1.00 34.12 498 SER A CA 1
ATOM 3879 C C . SER A 1 498 ? -41.320 95.290 102.419 1.00 35.57 498 SER A C 1
ATOM 3880 O O . SER A 1 498 ? -41.935 95.394 101.364 1.00 36.60 498 SER A O 1
ATOM 3883 N N . PRO A 1 499 ? -41.916 95.044 103.587 1.00 36.54 499 PRO A N 1
ATOM 3884 C CA . PRO A 1 499 ? -43.355 94.824 103.701 1.00 36.92 499 PRO A CA 1
ATOM 3885 C C . PRO A 1 499 ? -44.137 96.089 103.391 1.00 37.51 499 PRO A C 1
ATOM 3886 O O . PRO A 1 499 ? -45.216 96.015 102.811 1.00 38.48 499 PRO A O 1
ATOM 3890 N N . ILE A 1 500 ? -43.580 97.238 103.759 1.00 35.23 500 ILE A N 1
ATOM 3891 C CA . ILE A 1 500 ? -44.255 98.505 103.561 1.00 34.35 500 ILE A CA 1
ATOM 3892 C C . ILE A 1 500 ? -43.399 99.531 102.836 1.00 35.81 500 ILE A C 1
ATOM 3893 O O . ILE A 1 500 ? -42.253 99.263 102.482 1.00 38.45 500 ILE A O 1
ATOM 3898 N N . THR A 1 501 ? -43.979 100.712 102.638 1.00 41.31 501 THR A N 1
ATOM 3899 C CA . THR A 1 501 ? -43.348 101.840 101.958 1.00 36.96 501 THR A CA 1
ATOM 3900 C C . THR A 1 501 ? -42.554 101.394 100.740 1.00 41.17 501 THR A C 1
ATOM 3901 O O . THR A 1 501 ? -42.961 100.461 100.040 1.00 38.88 501 THR A O 1
ATOM 3905 N N . SER A 1 502 ? -41.442 102.093 100.506 1.00 37.12 502 SER A N 1
ATOM 3906 C CA . SER A 1 502 ? -40.444 101.799 99.469 1.00 35.38 502 SER A CA 1
ATOM 3907 C C . SER A 1 502 ? -40.807 102.353 98.095 1.00 33.97 502 SER A C 1
ATOM 3908 O O . SER A 1 502 ? -41.896 102.865 97.901 1.00 39.26 502 SER A O 1
ATOM 3911 N N . ILE A 1 503 ? -39.869 102.234 97.152 1.00 37.20 503 ILE A N 1
ATOM 3912 C CA . ILE A 1 503 ? -39.864 103.017 95.918 1.00 35.36 503 ILE A CA 1
ATOM 3913 C C . ILE A 1 503 ? -38.916 102.468 94.828 1.00 36.44 503 ILE A C 1
ATOM 3914 O O . ILE A 1 503 ? -37.812 102.054 95.138 1.00 35.24 503 ILE A O 1
ATOM 3919 N N . ILE A 1 504 ? -39.355 102.449 93.567 1.00 37.53 504 ILE A N 1
ATOM 3920 C CA . ILE A 1 504 ? -38.429 102.317 92.447 1.00 36.24 504 ILE A CA 1
ATOM 3921 C C . ILE A 1 504 ? -38.687 103.372 91.373 1.00 40.26 504 ILE A C 1
ATOM 3922 O O . ILE A 1 504 ? -39.792 103.882 91.266 1.00 43.47 504 ILE A O 1
ATOM 3927 N N . GLU A 1 505 ? -37.669 103.667 90.563 1.00 36.72 505 GLU A N 1
ATOM 3928 C CA . GLU A 1 505 ? -37.786 104.617 89.455 1.00 38.97 505 GLU A CA 1
ATOM 3929 C C . GLU A 1 505 ? -36.701 104.396 88.395 1.00 37.23 505 GLU A C 1
ATOM 3930 O O . GLU A 1 505 ? -35.519 104.449 88.699 1.00 40.21 505 GLU A O 1
ATOM 3936 N N . TYR A 1 506 ? -37.102 104.180 87.150 1.00 41.60 506 TYR A N 1
ATOM 3937 C CA . TYR A 1 506 ? -36.140 104.021 86.064 1.00 38.85 506 TYR A CA 1
ATOM 3938 C C . TYR A 1 506 ? -35.319 105.281 85.813 1.00 41.41 506 TYR A C 1
ATOM 3939 O O . TYR A 1 506 ? -35.837 106.389 85.896 1.00 46.11 506 TYR A O 1
ATOM 3948 N N . GLN A 1 507 ? -34.039 105.102 85.492 1.00 40.70 507 GLN A N 1
ATOM 3949 C CA . GLN A 1 507 ? -33.146 106.209 85.156 1.00 38.95 507 GLN A CA 1
ATOM 3950 C C . GLN A 1 507 ? -32.542 106.013 83.782 1.00 40.25 507 GLN A C 1
ATOM 3951 O O . GLN A 1 507 ? -31.652 105.195 83.617 1.00 42.60 507 GLN A O 1
ATOM 3957 N N . ALA A 1 508 ? -33.014 106.758 82.796 1.00 41.71 508 ALA A N 1
ATOM 3958 C CA . ALA A 1 508 ? -32.525 106.592 81.437 1.00 43.38 508 ALA A CA 1
ATOM 3959 C C . ALA A 1 508 ? -31.096 107.055 81.281 1.00 47.00 508 ALA A C 1
ATOM 3960 O O . ALA A 1 508 ? -30.429 106.690 80.318 1.00 50.29 508 ALA A O 1
ATOM 3962 N N . ASP A 1 509 ? -30.621 107.860 82.224 1.00 49.99 509 ASP A N 1
ATOM 3963 C CA . ASP A 1 509 ? -29.323 108.502 82.066 1.00 40.54 509 ASP A CA 1
ATOM 3964 C C . ASP A 1 509 ? -28.168 107.503 82.116 1.00 45.26 509 ASP A C 1
ATOM 3965 O O . ASP A 1 509 ? -27.147 107.685 81.443 1.00 45.28 509 ASP A O 1
ATOM 3970 N N . ARG A 1 510 ? -28.322 106.450 82.908 1.00 44.33 510 ARG A N 1
ATOM 3971 C CA . ARG A 1 510 ? -27.280 105.435 83.015 1.00 44.44 510 ARG A CA 1
ATOM 3972 C C . ARG A 1 510 ? -27.890 104.059 82.882 1.00 43.00 510 ARG A C 1
ATOM 3973 O O . ARG A 1 510 ? -27.256 103.057 83.177 1.00 45.58 510 ARG A O 1
ATOM 3981 N N . ASN A 1 511 ? -29.124 104.043 82.394 1.00 40.63 511 ASN A N 1
ATOM 3982 C CA . ASN A 1 511 ? -29.826 102.825 82.057 1.00 43.66 511 ASN A CA 1
ATOM 3983 C C . ASN A 1 511 ? -29.926 101.926 83.266 1.00 44.47 511 ASN A C 1
ATOM 3984 O O . ASN A 1 511 ? -29.701 100.742 83.168 1.00 42.51 511 ASN A O 1
ATOM 3989 N N . THR A 1 512 ? -30.248 102.503 84.415 1.00 44.45 512 THR A N 1
ATOM 3990 C CA . THR A 1 512 ? -30.370 101.722 85.636 1.00 39.08 512 THR A CA 1
ATOM 3991 C C . THR A 1 512 ? -31.776 101.745 86.229 1.00 43.03 512 THR A C 1
ATOM 3992 O O . THR A 1 512 ? -32.640 102.504 85.799 1.00 42.24 512 THR A O 1
ATOM 3996 N N . MET A 1 513 ? -31.998 100.894 87.219 1.00 35.82 513 MET A N 1
ATOM 3997 C CA . MET A 1 513 ? -33.236 100.918 87.964 1.00 35.26 513 MET A CA 1
ATOM 3998 C C . MET A 1 513 ? -32.923 101.393 89.364 1.00 37.37 513 MET A C 1
ATOM 3999 O O . MET A 1 513 ? -32.138 100.782 90.082 1.00 36.47 513 MET A O 1
ATOM 4004 N N . PHE A 1 514 ? -33.520 102.500 89.755 1.00 35.51 514 PHE A N 1
ATOM 4005 C CA . PHE A 1 514 ? -33.293 102.995 91.089 1.00 37.53 514 PHE A CA 1
ATOM 4006 C C . PHE A 1 514 ? -34.314 102.365 92.004 1.00 35.28 514 PHE A C 1
ATOM 4007 O O . PHE A 1 514 ? -35.440 102.161 91.616 1.00 36.83 514 PHE A O 1
ATOM 4015 N N . GLY A 1 515 ? -33.911 102.048 93.222 1.00 37.34 515 GLY A N 1
ATOM 4016 C CA . GLY A 1 515 ? -34.814 101.436 94.167 1.00 30.83 515 GLY A CA 1
ATOM 4017 C C . GLY A 1 515 ? -34.419 101.774 95.578 1.00 34.73 515 GLY A C 1
ATOM 4018 O O . GLY A 1 515 ? -33.283 102.154 95.830 1.00 36.51 515 GLY A O 1
ATOM 4019 N N . PHE A 1 516 ? -35.374 101.652 96.490 1.00 36.38 516 PHE A N 1
ATOM 4020 C CA . PHE A 1 516 ? -35.135 101.810 97.919 1.00 32.63 516 PHE A CA 1
ATOM 4021 C C . PHE A 1 516 ? -36.142 100.986 98.689 1.00 34.44 516 PHE A C 1
ATOM 4022 O O . PHE A 1 516 ? -37.341 101.235 98.621 1.00 38.41 516 PHE A O 1
ATOM 4030 N N . GLY A 1 517 ? -35.656 99.992 99.413 1.00 31.50 517 GLY A N 1
ATOM 4031 C CA . GLY A 1 517 ? -36.507 99.211 100.279 1.00 33.96 517 GLY A CA 1
ATOM 4032 C C . GLY A 1 517 ? -36.455 99.817 101.657 1.00 33.26 517 GLY A C 1
ATOM 4033 O O . GLY A 1 517 ? -35.397 99.866 102.269 1.00 35.11 517 GLY A O 1
ATOM 4034 N N . GLY A 1 518 ? -37.603 100.269 102.146 1.00 33.75 518 GLY A N 1
ATOM 4035 C CA . GLY A 1 518 ? -37.647 101.078 103.343 1.00 30.02 518 GLY A CA 1
ATOM 4036 C C . GLY A 1 518 ? -37.760 100.335 104.646 1.00 31.96 518 GLY A C 1
ATOM 4037 O O . GLY A 1 518 ? -37.582 100.919 105.704 1.00 34.16 518 GLY A O 1
ATOM 4038 N N . SER A 1 519 ? -38.041 99.043 104.580 1.00 35.50 519 SER A N 1
ATOM 4039 C CA . SER A 1 519 ? -38.410 98.300 105.781 1.00 35.94 519 SER A CA 1
ATOM 4040 C C . SER A 1 519 ? -37.868 96.886 105.826 1.00 36.08 519 SER A C 1
ATOM 4041 O O . SER A 1 519 ? -38.543 95.982 106.308 1.00 40.70 519 SER A O 1
ATOM 4044 N N . ILE A 1 520 ? -36.656 96.695 105.323 1.00 35.93 520 ILE A N 1
ATOM 4045 C CA . ILE A 1 520 ? -35.966 95.422 105.455 1.00 39.13 520 ILE A CA 1
ATOM 4046 C C . ILE A 1 520 ? -35.632 95.138 106.914 1.00 39.18 520 ILE A C 1
ATOM 4047 O O . ILE A 1 520 ? -35.073 95.989 107.591 1.00 37.91 520 ILE A O 1
ATOM 4052 N N . HIS A 1 521 ? -36.003 93.949 107.385 1.00 40.83 521 HIS A N 1
ATOM 4053 C CA . HIS A 1 521 ? -35.804 93.530 108.773 1.00 39.89 521 HIS A CA 1
ATOM 4054 C C . HIS A 1 521 ? -36.582 94.391 109.738 1.00 39.11 521 HIS A C 1
ATOM 4055 O O . HIS A 1 521 ? -36.195 94.559 110.887 1.00 43.26 521 HIS A O 1
ATOM 4062 N N . LEU A 1 522 ? -37.688 94.932 109.256 1.00 40.16 522 LEU A N 1
ATOM 4063 C CA . LEU A 1 522 ? -38.576 95.732 110.073 1.00 36.96 522 LEU A CA 1
ATOM 4064 C C . LEU A 1 522 ? -39.014 94.966 111.300 1.00 43.54 522 LEU A C 1
ATOM 4065 O O . LEU A 1 522 ? -39.087 95.516 112.397 1.00 39.35 522 LEU A O 1
ATOM 4070 N N . PHE A 1 523 ? -39.280 93.679 111.103 1.00 46.40 523 PHE A N 1
ATOM 4071 C CA . PHE A 1 523 ? -39.844 92.848 112.153 1.00 46.38 523 PHE A CA 1
ATOM 4072 C C . PHE A 1 523 ? -38.792 92.190 113.021 1.00 45.97 523 PHE A C 1
ATOM 4073 O O . PHE A 1 523 ? -39.123 91.585 114.036 1.00 49.64 523 PHE A O 1
ATOM 4081 N N . ASP A 1 524 ? -37.529 92.309 112.636 1.00 41.31 524 ASP A N 1
ATOM 4082 C CA . ASP A 1 524 ? -36.462 91.813 113.485 1.00 43.60 524 ASP A CA 1
ATOM 4083 C C . ASP A 1 524 ? -36.426 92.613 114.777 1.00 40.87 524 ASP A C 1
ATOM 4084 O O . ASP A 1 524 ? -35.928 93.728 114.815 1.00 47.83 524 ASP A O 1
ATOM 4089 N N . VAL A 1 525 ? -36.964 92.030 115.834 1.00 41.65 525 VAL A N 1
ATOM 4090 C CA . VAL A 1 525 ? -37.112 92.722 117.103 1.00 44.56 525 VAL A CA 1
ATOM 4091 C C . VAL A 1 525 ? -35.787 93.115 117.718 1.00 42.84 525 VAL A C 1
ATOM 4092 O O . VAL A 1 525 ? -34.883 92.299 117.838 1.00 52.53 525 VAL A O 1
ATOM 4096 N N . GLY A 1 526 ? -35.680 94.378 118.105 1.00 42.84 526 GLY A N 1
ATOM 4097 C CA . GLY A 1 526 ? -34.473 94.886 118.712 1.00 38.26 526 GLY A CA 1
ATOM 4098 C C . GLY A 1 526 ? -33.447 95.296 117.678 1.00 41.72 526 GLY A C 1
ATOM 4099 O O . GLY A 1 526 ? -32.405 95.848 118.023 1.00 42.51 526 GLY A O 1
ATOM 4100 N N . GLN A 1 527 ? -33.733 95.034 116.408 1.00 42.24 527 GLN A N 1
ATOM 4101 C CA . GLN A 1 527 ? -32.778 95.363 115.356 1.00 43.29 527 GLN A CA 1
ATOM 4102 C C . GLN A 1 527 ? -33.170 96.619 114.587 1.00 40.02 527 GLN A C 1
ATOM 4103 O O . GLN A 1 527 ? -34.343 96.863 114.346 1.00 39.18 527 GLN A O 1
ATOM 4109 N N . PRO A 1 528 ? -32.175 97.424 114.206 1.00 37.55 528 PRO A N 1
ATOM 4110 C CA . PRO A 1 528 ? -32.421 98.554 113.318 1.00 38.06 528 PRO A CA 1
ATOM 4111 C C . PRO A 1 528 ? -33.040 98.096 112.008 1.00 41.57 528 PRO A C 1
ATOM 4112 O O . PRO A 1 528 ? -32.809 96.974 111.578 1.00 38.86 528 PRO A O 1
ATOM 4116 N N . THR A 1 529 ? -33.843 98.963 111.405 1.00 37.43 529 THR A N 1
ATOM 4117 C CA . THR A 1 529 ? -34.508 98.663 110.157 1.00 34.96 529 THR A CA 1
ATOM 4118 C C . THR A 1 529 ? -33.638 99.184 109.030 1.00 35.03 529 THR A C 1
ATOM 4119 O O . THR A 1 529 ? -32.964 100.202 109.171 1.00 37.98 529 THR A O 1
ATOM 4123 N N . VAL A 1 530 ? -33.642 98.477 107.914 1.00 37.34 530 VAL A N 1
ATOM 4124 C CA . VAL A 1 530 ? -32.683 98.736 106.861 1.00 36.47 530 VAL A CA 1
ATOM 4125 C C . VAL A 1 530 ? -33.342 99.427 105.689 1.00 33.49 530 VAL A C 1
ATOM 4126 O O . VAL A 1 530 ? -34.321 98.942 105.152 1.00 32.48 530 VAL A O 1
ATOM 4130 N N . GLY A 1 531 ? -32.801 100.571 105.301 1.00 35.21 531 GLY A N 1
ATOM 4131 C CA . GLY A 1 531 ? -33.249 101.236 104.099 1.00 33.38 531 GLY A CA 1
ATOM 4132 C C . GLY A 1 531 ? -32.170 101.112 103.062 1.00 33.57 531 GLY A C 1
ATOM 4133 O O . GLY A 1 531 ? -31.100 101.686 103.201 1.00 39.60 531 GLY A O 1
ATOM 4134 N N . LYS A 1 532 ? -32.454 100.360 102.013 1.00 34.00 532 LYS A N 1
ATOM 4135 C CA . LYS A 1 532 ? -31.405 99.954 101.100 1.00 37.43 532 LYS A CA 1
ATOM 4136 C C . LYS A 1 532 ? -31.552 100.646 99.770 1.00 35.11 532 LYS A C 1
ATOM 4137 O O . LYS A 1 532 ? -32.501 100.404 99.053 1.00 39.50 532 LYS A O 1
ATOM 4143 N N . LEU A 1 533 ? -30.605 101.515 99.453 1.00 38.78 533 LEU A N 1
ATOM 4144 C CA . LEU A 1 533 ? -30.582 102.192 98.168 1.00 35.06 533 LEU A CA 1
ATOM 4145 C C . LEU A 1 533 ? -29.921 101.330 97.095 1.00 39.15 533 LEU A C 1
ATOM 4146 O O . LEU A 1 533 ? -28.866 100.755 97.329 1.00 38.65 533 LEU A O 1
ATOM 4151 N N . ASN A 1 534 ? -30.529 101.257 95.915 1.00 38.59 534 ASN A N 1
ATOM 4152 C CA . ASN A 1 534 ? -30.004 100.415 94.849 1.00 37.29 534 ASN A CA 1
ATOM 4153 C C . ASN A 1 534 ? -30.088 101.020 93.475 1.00 38.50 534 ASN A C 1
ATOM 4154 O O . ASN A 1 534 ? -31.106 101.572 93.099 1.00 39.34 534 ASN A O 1
ATOM 4159 N N . GLU A 1 535 ? -29.022 100.886 92.708 1.00 39.58 535 GLU A N 1
ATOM 4160 C CA . GLU A 1 535 ? -29.145 101.058 91.280 1.00 36.93 535 GLU A CA 1
ATOM 4161 C C . GLU A 1 535 ? -28.772 99.750 90.625 1.00 36.08 535 GLU A C 1
ATOM 4162 O O . GLU A 1 535 ? -27.771 99.137 90.959 1.00 39.01 535 GLU A O 1
ATOM 4168 N N . ILE A 1 536 ? -29.607 99.335 89.691 1.00 38.49 536 ILE A N 1
ATOM 4169 C CA . ILE A 1 536 ? -29.486 98.065 89.019 1.00 38.70 536 ILE A CA 1
ATOM 4170 C C . ILE A 1 536 ? -29.359 98.313 87.532 1.00 43.11 536 ILE A C 1
ATOM 4171 O O . ILE A 1 536 ? -30.258 98.897 86.948 1.00 47.06 536 ILE A O 1
ATOM 4176 N N . ASP A 1 537 ? -28.262 97.894 86.913 1.00 43.60 537 ASP A N 1
ATOM 4177 C CA . ASP A 1 537 ? -28.127 98.098 85.476 1.00 43.54 537 ASP A CA 1
ATOM 4178 C C . ASP A 1 537 ? -29.295 97.429 84.784 1.00 42.29 537 ASP A C 1
ATOM 4179 O O . ASP A 1 537 ? -29.615 96.283 85.060 1.00 45.72 537 ASP A O 1
ATOM 4184 N N . TYR A 1 538 ? -29.945 98.176 83.903 1.00 45.86 538 TYR A N 1
ATOM 4185 C CA . TYR A 1 538 ? -31.161 97.727 83.240 1.00 45.93 538 TYR A CA 1
ATOM 4186 C C . TYR A 1 538 ? -30.891 96.529 82.353 1.00 49.10 538 TYR A C 1
ATOM 4187 O O . TYR A 1 538 ? -31.683 95.595 82.292 1.00 48.44 538 TYR A O 1
ATOM 4196 N N . LYS A 1 539 ? -29.756 96.558 81.670 1.00 54.94 539 LYS A N 1
ATOM 4197 C CA . LYS A 1 539 ? -29.444 95.529 80.693 1.00 55.87 539 LYS A CA 1
ATOM 4198 C C . LYS A 1 539 ? -28.971 94.225 81.345 1.00 50.79 539 LYS A C 1
ATOM 4199 O O . LYS A 1 539 ? -29.366 93.140 80.923 1.00 50.47 539 LYS A O 1
ATOM 4205 N N . THR A 1 540 ? -28.156 94.338 82.390 1.00 48.35 540 THR A N 1
ATOM 4206 C CA . THR A 1 540 ? -27.435 93.186 82.926 1.00 50.33 540 THR A CA 1
ATOM 4207 C C . THR A 1 540 ? -27.854 92.745 84.321 1.00 48.03 540 THR A C 1
ATOM 4208 O O . THR A 1 540 ? -27.404 91.716 84.800 1.00 46.47 540 THR A O 1
ATOM 4212 N N . LYS A 1 541 ? -28.685 93.542 84.975 1.00 46.99 541 LYS A N 1
ATOM 4213 C CA . LYS A 1 541 ? -29.071 93.303 86.359 1.00 39.84 541 LYS A CA 1
ATOM 4214 C C . LYS A 1 541 ? -27.873 93.249 87.286 1.00 40.12 541 LYS A C 1
ATOM 4215 O O . LYS A 1 541 ? -27.949 92.646 88.346 1.00 42.31 541 LYS A O 1
ATOM 4221 N N . GLU A 1 542 ? -26.766 93.868 86.886 1.00 43.48 542 GLU A N 1
ATOM 4222 C CA . GLU A 1 542 ? -25.643 94.063 87.800 1.00 42.31 542 GLU A CA 1
ATOM 4223 C C . GLU A 1 542 ? -25.999 95.133 88.817 1.00 46.65 542 GLU A C 1
ATOM 4224 O O . GLU A 1 542 ? -26.649 96.117 88.477 1.00 44.90 542 GLU A O 1
ATOM 4230 N N . VAL A 1 543 ? -25.575 94.938 90.062 1.00 43.66 543 VAL A N 1
ATOM 4231 C CA . VAL A 1 543 ? -25.772 95.937 91.106 1.00 40.22 543 VAL A CA 1
ATOM 4232 C C . VAL A 1 543 ? -24.756 97.065 90.982 1.00 43.96 543 VAL A C 1
ATOM 4233 O O . VAL A 1 543 ? -23.589 96.898 91.326 1.00 49.07 543 VAL A O 1
ATOM 4237 N N . LYS A 1 544 ? -25.193 98.222 90.494 1.00 49.69 544 LYS A N 1
ATOM 4238 C CA . LYS A 1 544 ? -24.271 99.334 90.289 1.00 41.77 544 LYS A CA 1
ATOM 4239 C C . LYS A 1 544 ? -24.037 100.105 91.579 1.00 41.57 544 LYS A C 1
ATOM 4240 O O . LYS A 1 544 ? -22.942 100.600 91.820 1.00 44.68 544 LYS A O 1
ATOM 4246 N N . VAL A 1 545 ? -25.069 100.197 92.410 1.00 42.33 545 VAL A N 1
ATOM 4247 C CA . VAL A 1 545 ? -24.956 100.828 93.722 1.00 40.57 545 VAL A CA 1
ATOM 4248 C C . VAL A 1 545 ? -25.761 100.028 94.735 1.00 36.79 545 VAL A C 1
ATOM 4249 O O . VAL A 1 545 ? -26.791 99.456 94.409 1.00 37.16 545 VAL A O 1
ATOM 4253 N N . GLU A 1 546 ? -25.276 99.971 95.964 1.00 33.05 546 GLU A N 1
ATOM 4254 C CA . GLU A 1 546 ? -26.057 99.429 97.047 1.00 35.20 546 GLU A CA 1
ATOM 4255 C C . GLU A 1 546 ? -25.612 100.062 98.344 1.00 35.04 546 GLU A C 1
ATOM 4256 O O . GLU A 1 546 ? -24.483 99.872 98.770 1.00 36.78 546 GLU A O 1
ATOM 4262 N N . ILE A 1 547 ? -26.485 100.852 98.959 1.00 35.16 547 ILE A N 1
ATOM 4263 C CA . ILE A 1 547 ? -26.148 101.463 100.238 1.00 36.09 547 ILE A CA 1
ATOM 4264 C C . ILE A 1 547 ? -27.250 101.295 101.266 1.00 33.09 547 ILE A C 1
ATOM 4265 O O . ILE A 1 547 ? -28.421 101.510 100.978 1.00 34.97 547 ILE A O 1
ATOM 4270 N N . ASP A 1 548 ? -26.858 100.910 102.471 1.00 36.20 548 ASP A N 1
ATOM 4271 C CA . ASP A 1 548 ? -27.818 100.636 103.521 1.00 38.90 548 ASP A CA 1
ATOM 4272 C C . ASP A 1 548 ? -27.904 101.771 104.512 1.00 36.82 548 ASP A C 1
ATOM 4273 O O . ASP A 1 548 ? -26.902 102.296 104.958 1.00 39.13 548 ASP A O 1
ATOM 4278 N N . VAL A 1 549 ? -29.122 102.153 104.855 1.00 37.35 549 VAL A N 1
ATOM 4279 C CA . VAL A 1 549 ? -29.317 103.143 105.885 1.00 37.07 549 VAL A CA 1
ATOM 4280 C C . VAL A 1 549 ? -29.968 102.448 107.062 1.00 32.45 549 VAL A C 1
ATOM 4281 O O . VAL A 1 549 ? -30.945 101.740 106.884 1.00 34.87 549 VAL A O 1
ATOM 4285 N N . LEU A 1 550 ? -29.435 102.640 108.259 1.00 32.23 550 LEU A N 1
ATOM 4286 C CA . LEU A 1 550 ? -29.955 101.925 109.414 1.00 32.30 550 LEU A CA 1
ATOM 4287 C C . LEU A 1 550 ? -30.692 102.847 110.343 1.00 31.17 550 LEU A C 1
ATOM 4288 O O . LEU A 1 550 ? -30.176 103.876 110.719 1.00 37.59 550 LEU A O 1
ATOM 4293 N N . SER A 1 551 ? -31.897 102.464 110.735 1.00 36.59 551 SER A N 1
ATOM 4294 C CA . SER A 1 551 ? -32.715 103.331 111.559 1.00 36.16 551 SER A CA 1
ATOM 4295 C C . SER A 1 551 ? -32.020 103.565 112.896 1.00 36.09 551 SER A C 1
ATOM 4296 O O . SER A 1 551 ? -31.255 102.730 113.357 1.00 36.00 551 SER A O 1
ATOM 4299 N N . ASP A 1 552 ? -32.279 104.725 113.486 1.00 35.59 552 ASP A N 1
ATOM 4300 C CA . ASP A 1 552 ? -31.586 105.186 114.680 1.00 36.39 552 ASP A CA 1
ATOM 4301 C C . ASP A 1 552 ? -32.226 104.638 115.937 1.00 35.11 552 ASP A C 1
ATOM 4302 O O . ASP A 1 552 ? -31.695 104.769 117.033 1.00 37.76 552 ASP A O 1
ATOM 4307 N N . LYS A 1 553 ? -33.392 104.048 115.757 1.00 32.06 553 LYS A N 1
ATOM 4308 C CA . LYS A 1 553 ? -34.077 103.329 116.808 1.00 33.16 553 LYS A CA 1
ATOM 4309 C C . LYS A 1 553 ? -34.489 102.004 116.189 1.00 35.20 553 LYS A C 1
ATOM 4310 O O . LYS A 1 553 ? -34.577 101.909 114.967 1.00 35.08 553 LYS A O 1
ATOM 4316 N N . PRO A 1 554 ? -34.722 100.969 117.016 1.00 40.06 554 PRO A N 1
ATOM 4317 C CA . PRO A 1 554 ? -35.125 99.659 116.488 1.00 36.88 554 PRO A CA 1
ATOM 4318 C C . PRO A 1 554 ? -36.532 99.622 115.877 1.00 40.38 554 PRO A C 1
ATOM 4319 O O . PRO A 1 554 ? -37.472 100.199 116.426 1.00 40.05 554 PRO A O 1
ATOM 4323 N N . ASN A 1 555 ? -36.658 98.946 114.739 1.00 38.42 555 ASN A N 1
ATOM 4324 C CA . ASN A 1 555 ? -37.955 98.653 114.142 1.00 41.30 555 ASN A CA 1
ATOM 4325 C C . ASN A 1 555 ? -38.676 99.938 113.793 1.00 37.76 555 ASN A C 1
ATOM 4326 O O . ASN A 1 555 ? -39.789 100.207 114.237 1.00 39.32 555 ASN A O 1
ATOM 4331 N N . GLN A 1 556 ? -38.007 100.727 112.976 1.00 40.12 556 GLN A N 1
ATOM 4332 C CA . GLN A 1 556 ? -38.439 102.068 112.666 1.00 32.79 556 GLN A CA 1
ATOM 4333 C C . GLN A 1 556 ? -38.364 102.273 111.175 1.00 32.69 556 GLN A C 1
ATOM 4334 O O . GLN A 1 556 ? -37.321 102.609 110.652 1.00 35.88 556 GLN A O 1
ATOM 4340 N N . THR A 1 557 ? -39.471 102.073 110.484 1.00 33.16 557 THR A N 1
ATOM 4341 C CA . THR A 1 557 ? -39.432 102.034 109.034 1.00 32.91 557 THR A CA 1
ATOM 4342 C C . THR A 1 557 ? -38.971 103.351 108.401 1.00 37.64 557 THR A C 1
ATOM 4343 O O . THR A 1 557 ? -39.085 104.423 108.984 1.00 36.72 557 THR A O 1
ATOM 4347 N N . HIS A 1 558 ? -38.419 103.244 107.203 1.00 36.14 558 HIS A N 1
ATOM 4348 C CA . HIS A 1 558 ? -38.132 104.394 106.371 1.00 31.36 558 HIS A CA 1
ATOM 4349 C C . HIS A 1 558 ? -39.291 104.506 105.396 1.00 33.95 558 HIS A C 1
ATOM 4350 O O . HIS A 1 558 ? -40.082 103.572 105.288 1.00 35.58 558 HIS A O 1
ATOM 4357 N N . TYR A 1 559 ? -39.414 105.616 104.677 1.00 33.61 559 TYR A N 1
ATOM 4358 C CA . TYR A 1 559 ? -40.484 105.680 103.690 1.00 34.84 559 TYR A CA 1
ATOM 4359 C C . TYR A 1 559 ? -40.005 105.588 102.243 1.00 35.25 559 TYR A C 1
ATOM 4360 O O . TYR A 1 559 ? -40.339 104.636 101.532 1.00 37.33 559 TYR A O 1
ATOM 4369 N N . ARG A 1 560 ? -39.241 106.585 101.809 1.00 38.13 560 ARG A N 1
ATOM 4370 C CA . ARG A 1 560 ? -38.747 106.646 100.437 1.00 32.80 560 ARG A CA 1
ATOM 437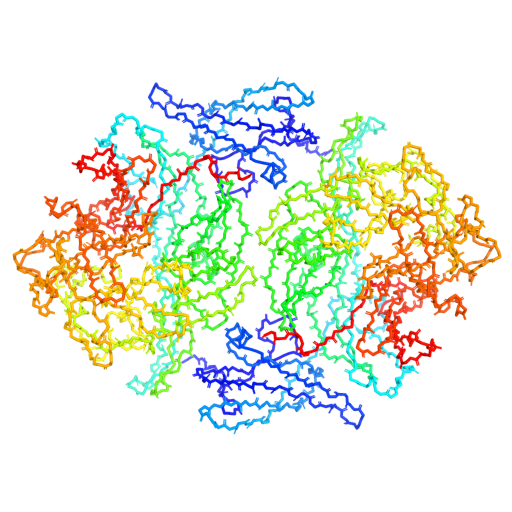1 C C . ARG A 1 560 ? -37.400 107.326 100.345 1.00 37.71 560 ARG A C 1
ATOM 4372 O O . ARG A 1 560 ? -36.888 107.856 101.330 1.00 38.65 560 ARG A O 1
ATOM 4380 N N . ALA A 1 561 ? -36.840 107.311 99.140 1.00 34.72 561 ALA A N 1
ATOM 4381 C CA . ALA A 1 561 ? -35.645 108.065 98.828 1.00 33.96 561 ALA A CA 1
ATOM 4382 C C . ALA A 1 561 ? -35.689 108.536 97.382 1.00 35.92 561 ALA A C 1
ATOM 4383 O O . ALA A 1 561 ? -36.384 107.947 96.563 1.00 35.60 561 ALA A O 1
ATOM 4385 N N . LEU A 1 562 ? -34.944 109.589 97.070 1.00 36.43 562 LEU A N 1
ATOM 4386 C CA . LEU A 1 562 ? -34.932 110.119 95.717 1.00 36.50 562 LEU A CA 1
ATOM 4387 C C . LEU A 1 562 ? -33.541 110.198 95.166 1.00 38.46 562 LEU A C 1
ATOM 4388 O O . LEU A 1 562 ? -32.590 110.425 95.902 1.00 36.16 562 LEU A O 1
ATOM 4393 N N . LEU A 1 563 ? -33.442 110.056 93.852 1.00 41.98 563 LEU A N 1
ATOM 4394 C CA . LEU A 1 563 ? -32.188 110.305 93.165 1.00 40.93 563 LEU A CA 1
ATOM 4395 C C . LEU A 1 563 ? -32.149 111.750 92.677 1.00 41.53 563 LEU A C 1
ATOM 4396 O O . LEU A 1 563 ? -32.769 112.117 91.678 1.00 41.67 563 LEU A O 1
ATOM 4401 N N . VAL A 1 564 ? -31.383 112.551 93.394 1.00 34.98 564 VAL A N 1
ATOM 4402 C CA . VAL A 1 564 ? -31.347 113.973 93.168 1.00 39.35 564 VAL A CA 1
ATOM 4403 C C . VAL A 1 564 ? -30.188 114.347 92.256 1.00 40.49 564 VAL A C 1
ATOM 4404 O O . VAL A 1 564 ? -29.126 113.753 92.327 1.00 43.74 564 VAL A O 1
ATOM 4408 N N . ARG A 1 565 ? -30.403 115.319 91.383 1.00 43.72 565 ARG A N 1
ATOM 4409 C CA . ARG A 1 565 ? -29.349 115.808 90.514 1.00 39.91 565 ARG A CA 1
ATOM 4410 C C . ARG A 1 565 ? -29.127 117.308 90.737 1.00 40.20 565 ARG A C 1
ATOM 4411 O O . ARG A 1 565 ? -29.975 118.124 90.392 1.00 42.16 565 ARG A O 1
ATOM 4419 N N . PRO A 1 566 ? -27.982 117.668 91.335 1.00 38.50 566 PRO A N 1
ATOM 4420 C CA . PRO A 1 566 ? -27.582 119.042 91.645 1.00 39.46 566 PRO A CA 1
ATOM 4421 C C . PRO A 1 566 ? -27.510 119.959 90.423 1.00 42.57 566 PRO A C 1
ATOM 4422 O O . PRO A 1 566 ? -27.574 121.170 90.567 1.00 45.54 566 PRO A O 1
ATOM 4426 N N . GLN A 1 567 ? -27.389 119.387 89.235 1.00 45.74 567 GLN A N 1
ATOM 4427 C CA . GLN A 1 567 ? -27.399 120.169 88.011 1.00 43.63 567 GLN A CA 1
ATOM 4428 C C . GLN A 1 567 ? -28.770 120.804 87.826 1.00 47.85 567 GLN A C 1
ATOM 4429 O O . GLN A 1 567 ? -28.918 121.766 87.084 1.00 49.41 567 GLN A O 1
ATOM 4435 N N . GLN A 1 568 ? -29.766 120.252 88.517 1.00 47.18 568 GLN A N 1
ATOM 4436 C CA . GLN A 1 568 ? -31.155 120.635 88.334 1.00 42.05 568 GLN A CA 1
ATOM 4437 C C . GLN A 1 568 ? -31.732 121.399 89.511 1.00 38.46 568 GLN A C 1
ATOM 4438 O O . GLN A 1 568 ? -32.883 121.795 89.476 1.00 39.92 568 GLN A O 1
ATOM 4444 N N . MET A 1 569 ? -30.952 121.585 90.561 1.00 38.65 569 MET A N 1
ATOM 4445 C CA . MET A 1 569 ? -31.493 122.162 91.774 1.00 37.22 569 MET A CA 1
ATOM 4446 C C . MET A 1 569 ? -31.666 123.672 91.729 1.00 37.86 569 MET A C 1
ATOM 4447 O O . MET A 1 569 ? -32.481 124.209 92.463 1.00 38.94 569 MET A O 1
ATOM 4452 N N . PHE A 1 570 ? -30.907 124.362 90.886 1.00 39.62 570 PHE A N 1
ATOM 4453 C CA . PHE A 1 570 ? -31.042 125.814 90.811 1.00 39.95 570 PHE A CA 1
ATOM 4454 C C . PHE A 1 570 ? -31.227 126.293 89.377 1.00 43.24 570 PHE A C 1
ATOM 4455 O O . PHE A 1 570 ? -30.275 126.575 88.659 1.00 43.44 570 PHE A O 1
ATOM 4463 N N . LYS A 1 571 ? -32.498 126.352 88.990 1.00 42.72 571 LYS A N 1
ATOM 4464 C CA . LYS A 1 571 ? -32.943 126.844 87.698 1.00 45.20 571 LYS A CA 1
ATOM 4465 C C . LYS A 1 571 ? -32.413 128.242 87.398 1.00 46.74 571 LYS A C 1
ATOM 4466 O O . LYS A 1 571 ? -32.149 128.575 86.242 1.00 50.73 571 LYS A O 1
ATOM 4473 C CA . ALA B 1 1 ? -69.872 113.809 126.246 1.00 50.37 1 ALA B CA 1
ATOM 4474 C C . ALA B 1 1 ? -69.263 115.126 125.773 1.00 61.39 1 ALA B C 1
ATOM 4475 O O . ALA B 1 1 ? -68.961 116.015 126.573 1.00 60.07 1 ALA B O 1
ATOM 4477 N N . GLY B 1 2 ? -69.083 115.244 124.462 1.00 57.51 2 GLY B N 1
ATOM 4478 C CA . GLY B 1 2 ? -68.563 116.468 123.882 1.00 54.69 2 GLY B CA 1
ATOM 4479 C C . GLY B 1 2 ? -69.663 117.365 123.344 1.00 59.73 2 GLY B C 1
ATOM 4480 O O . GLY B 1 2 ? -70.746 117.443 123.928 1.00 62.26 2 GLY B O 1
ATOM 4481 N N . PHE B 1 3 ? -69.387 118.043 122.231 1.00 53.62 3 PHE B N 1
ATOM 4482 C CA . PHE B 1 3 ? -70.388 118.866 121.564 1.00 46.35 3 PHE B CA 1
ATOM 4483 C C . PHE B 1 3 ? -70.458 118.569 120.090 1.00 45.67 3 PHE B C 1
ATOM 4484 O O . PHE B 1 3 ? -69.448 118.392 119.435 1.00 41.83 3 PHE B O 1
ATOM 4492 N N . LYS B 1 4 ? -71.671 118.534 119.570 1.00 48.79 4 LYS B N 1
ATOM 4493 C CA . LYS B 1 4 ? -71.878 118.138 118.196 1.00 42.97 4 LYS B CA 1
ATOM 4494 C C . LYS B 1 4 ? -71.691 119.315 117.268 1.00 39.25 4 LYS B C 1
ATOM 4495 O O . LYS B 1 4 ? -71.795 120.462 117.688 1.00 37.85 4 LYS B O 1
ATOM 4501 N N . PRO B 1 5 ? -71.404 119.037 115.997 1.00 37.10 5 PRO B N 1
ATOM 4502 C CA . PRO B 1 5 ? -71.417 120.140 115.053 1.00 34.90 5 PRO B CA 1
ATOM 4503 C C . PRO B 1 5 ? -72.812 120.721 114.905 1.00 41.66 5 PRO B C 1
ATOM 4504 O O . PRO B 1 5 ? -73.777 120.309 115.547 1.00 43.87 5 PRO B O 1
ATOM 4508 N N . ALA B 1 6 ? -72.914 121.718 114.052 1.00 43.68 6 ALA B N 1
ATOM 4509 C CA . ALA B 1 6 ? -74.202 122.269 113.765 1.00 39.59 6 ALA B CA 1
ATOM 4510 C C . ALA B 1 6 ? -74.925 121.266 112.898 1.00 38.43 6 ALA B C 1
ATOM 4511 O O . ALA B 1 6 ? -74.320 120.644 112.037 1.00 41.79 6 ALA B O 1
ATOM 4513 N N . PRO B 1 7 ? -76.222 121.076 113.160 1.00 44.31 7 PRO B N 1
ATOM 4514 C CA . PRO B 1 7 ? -77.081 120.231 112.333 1.00 40.05 7 PRO B CA 1
ATOM 4515 C C . PRO B 1 7 ? -77.469 120.978 111.077 1.00 38.32 7 PRO B C 1
ATOM 4516 O O . PRO B 1 7 ? -77.356 122.195 111.045 1.00 40.46 7 PRO B O 1
ATOM 4520 N N . PRO B 1 8 ? -77.903 120.261 110.041 1.00 37.02 8 PRO B N 1
ATOM 4521 C CA . PRO B 1 8 ? -78.219 120.926 108.778 1.00 38.20 8 PRO B CA 1
ATOM 4522 C C . PRO B 1 8 ? -79.293 121.975 108.940 1.00 37.18 8 PRO B C 1
ATOM 4523 O O . PRO B 1 8 ? -80.139 121.837 109.806 1.00 42.61 8 PRO B O 1
ATOM 4527 N N . ALA B 1 9 ? -79.253 123.012 108.117 1.00 40.56 9 ALA B N 1
ATOM 4528 C CA . ALA B 1 9 ? -80.222 124.087 108.211 1.00 40.86 9 ALA B CA 1
ATOM 4529 C C . ALA B 1 9 ? -81.386 123.873 107.245 1.00 42.76 9 ALA B C 1
ATOM 4530 O O . ALA B 1 9 ? -82.436 124.502 107.360 1.00 46.69 9 ALA B O 1
ATOM 4532 N N . GLY B 1 10 ? -81.198 122.976 106.294 1.00 41.19 10 GLY B N 1
ATOM 4533 C CA . GLY B 1 10 ? -82.199 122.742 105.282 1.00 40.67 10 GLY B CA 1
ATOM 4534 C C . GLY B 1 10 ? -81.959 121.417 104.607 1.00 39.44 10 GLY B C 1
ATOM 4535 O O . GLY B 1 10 ? -81.861 120.389 105.264 1.00 42.09 10 GLY B O 1
ATOM 4536 N N . GLN B 1 11 ? -81.848 121.449 103.287 1.00 39.70 11 GLN B N 1
ATOM 4537 C CA . GLN B 1 11 ? -81.753 120.236 102.496 1.00 37.48 11 GLN B CA 1
ATOM 4538 C C . GLN B 1 11 ? -80.309 119.867 102.210 1.00 38.05 11 GLN B C 1
ATOM 4539 O O . GLN B 1 11 ? -80.047 118.913 101.488 1.00 39.94 11 GLN B O 1
ATOM 4545 N N . LEU B 1 12 ? -79.382 120.634 102.785 1.00 41.31 12 LEU B N 1
ATOM 4546 C CA . LEU B 1 12 ? -77.958 120.321 102.737 1.00 33.78 12 LEU B CA 1
ATOM 4547 C C . LEU B 1 12 ? -77.397 120.297 104.141 1.00 35.93 12 LEU B C 1
ATOM 4548 O O . LEU B 1 12 ? -78.028 119.783 105.043 1.00 40.68 12 LEU B O 1
ATOM 4553 N N . GLY B 1 13 ? -76.214 120.856 104.331 1.00 32.35 13 GLY B N 1
ATOM 4554 C CA . GLY B 1 13 ? -75.558 120.794 105.623 1.00 36.67 13 GLY B CA 1
ATOM 4555 C C . GLY B 1 13 ? -75.920 121.976 106.488 1.00 41.92 13 GLY B C 1
ATOM 4556 O O . GLY B 1 13 ? -76.921 122.646 106.243 1.00 39.19 13 GLY B O 1
ATOM 4557 N N . ALA B 1 14 ? -75.113 122.235 107.508 1.00 38.41 14 ALA B N 1
ATOM 4558 C CA . ALA B 1 14 ? -75.301 123.422 108.319 1.00 38.87 14 ALA B CA 1
ATOM 4559 C C . ALA B 1 14 ? -74.932 124.664 107.520 1.00 35.62 14 ALA B C 1
ATOM 4560 O O . ALA B 1 14 ? -74.336 124.569 106.455 1.00 35.22 14 ALA B O 1
ATOM 4562 N N . VAL B 1 15 ? -75.309 125.828 108.028 1.00 35.46 15 VAL B N 1
ATOM 4563 C CA . VAL B 1 15 ? -74.898 127.089 107.422 1.00 36.19 15 VAL B CA 1
ATOM 4564 C C . VAL B 1 15 ? -74.014 127.837 108.411 1.00 36.31 15 VAL B C 1
ATOM 4565 O O . VAL B 1 15 ? -74.478 128.275 109.459 1.00 38.12 15 VAL B O 1
ATOM 4569 N N . ILE B 1 16 ? -72.735 127.965 108.087 1.00 35.37 16 ILE B N 1
ATOM 4570 C CA . ILE B 1 16 ? -71.785 128.542 109.030 1.00 33.70 16 ILE B CA 1
ATOM 4571 C C . ILE B 1 16 ? -71.427 129.970 108.698 1.00 30.24 16 ILE B C 1
ATOM 4572 O O . ILE B 1 16 ? -71.103 130.285 107.564 1.00 33.91 16 ILE B O 1
ATOM 4577 N N . VAL B 1 17 ? -71.470 130.831 109.701 1.00 32.19 17 VAL B N 1
ATOM 4578 C CA . VAL B 1 17 ? -71.112 132.215 109.494 1.00 29.29 17 VAL B CA 1
ATOM 4579 C C . VAL B 1 17 ? -69.614 132.373 109.691 1.00 37.14 17 VAL B C 1
ATOM 4580 O O . VAL B 1 17 ? -69.063 131.982 110.724 1.00 35.86 17 VAL B O 1
ATOM 4584 N N . ASP B 1 18 ? -68.962 132.931 108.677 1.00 31.59 18 ASP B N 1
ATOM 4585 C CA . ASP B 1 18 ? -67.566 133.313 108.780 1.00 35.12 18 ASP B CA 1
ATOM 4586 C C . ASP B 1 18 ? -66.703 132.071 108.979 1.00 37.20 18 ASP B C 1
ATOM 4587 O O . ASP B 1 18 ? -66.049 131.928 110.003 1.00 33.44 18 ASP B O 1
ATOM 4592 N N . PRO B 1 19 ? -66.718 131.163 107.992 1.00 33.33 19 PRO B N 1
ATOM 4593 C CA . PRO B 1 19 ? -65.986 129.906 108.111 1.00 35.66 19 PRO B CA 1
ATOM 4594 C C . PRO B 1 19 ? -64.495 130.108 108.358 1.00 37.27 19 PRO B C 1
ATOM 4595 O O . PRO B 1 19 ? -63.984 129.583 109.330 1.00 40.57 19 PRO B O 1
ATOM 4599 N N . TYR B 1 20 ? -63.815 130.868 107.512 1.00 35.20 20 TYR B N 1
ATOM 4600 C CA . TYR B 1 20 ? -62.388 131.036 107.671 1.00 33.40 20 TYR B CA 1
ATOM 4601 C C . TYR B 1 20 ? -62.050 132.038 108.746 1.00 34.93 20 TYR B C 1
ATOM 4602 O O . TYR B 1 20 ? -60.909 132.124 109.165 1.00 36.04 20 TYR B O 1
ATOM 4611 N N . GLY B 1 21 ? -63.036 132.801 109.192 1.00 33.34 21 GLY B N 1
ATOM 4612 C CA . GLY B 1 21 ? -62.840 133.675 110.330 1.00 30.81 21 GLY B CA 1
ATOM 4613 C C . GLY B 1 21 ? -62.323 135.068 110.033 1.00 35.15 21 GLY B C 1
ATOM 4614 O O . GLY B 1 21 ? -62.041 135.831 110.950 1.00 31.96 21 GLY B O 1
ATOM 4615 N N . ASN B 1 22 ? -62.203 135.404 108.754 1.00 34.22 22 ASN B N 1
ATOM 4616 C CA . ASN B 1 22 ? -61.677 136.708 108.351 1.00 33.80 22 ASN B CA 1
ATOM 4617 C C . ASN B 1 22 ? -62.699 137.598 107.639 1.00 28.49 22 ASN B C 1
ATOM 4618 O O . ASN B 1 22 ? -62.422 138.744 107.316 1.00 29.95 22 ASN B O 1
ATOM 4623 N N . ALA B 1 23 ? -63.881 137.053 107.397 1.00 34.38 23 ALA B N 1
ATOM 4624 C CA . ALA B 1 23 ? -64.922 137.768 106.685 1.00 34.05 23 ALA B CA 1
ATOM 4625 C C . ALA B 1 23 ? -66.273 137.583 107.375 1.00 29.71 23 ALA B C 1
ATOM 4626 O O . ALA B 1 23 ? -67.018 136.678 107.032 1.00 35.03 23 ALA B O 1
ATOM 4628 N N . PRO B 1 24 ? -66.600 138.453 108.345 1.00 33.52 24 PRO B N 1
ATOM 4629 C CA . PRO B 1 24 ? -67.797 138.273 109.174 1.00 37.78 24 PRO B CA 1
ATOM 4630 C C . PRO B 1 24 ? -69.138 138.423 108.445 1.00 33.08 24 PRO B C 1
ATOM 4631 O O . PRO B 1 24 ? -70.158 138.012 108.987 1.00 30.98 24 PRO B O 1
ATOM 4635 N N . LEU B 1 25 ? -69.136 138.991 107.247 1.00 35.86 25 LEU B N 1
ATOM 4636 C CA . LEU B 1 25 ? -70.372 139.186 106.502 1.00 30.90 25 LEU B CA 1
ATOM 4637 C C . LEU B 1 25 ? -70.484 138.172 105.391 1.00 37.80 25 LEU B C 1
ATOM 4638 O O . LEU B 1 25 ? -71.077 138.443 104.345 1.00 37.17 25 LEU B O 1
ATOM 4643 N N . THR B 1 26 ? -69.875 137.011 105.618 1.00 37.65 26 THR B N 1
ATOM 4644 C CA . THR B 1 26 ? -70.039 135.868 104.742 1.00 30.59 26 THR B CA 1
ATOM 4645 C C . THR B 1 26 ? -70.454 134.645 105.540 1.00 32.03 26 THR B C 1
ATOM 4646 O O . THR B 1 26 ? -70.425 134.618 106.766 1.00 33.18 26 THR B O 1
ATOM 4650 N N . ALA B 1 27 ? -70.850 133.624 104.815 1.00 30.66 27 ALA B N 1
ATOM 4651 C CA . ALA B 1 27 ? -71.287 132.405 105.436 1.00 30.29 27 ALA B CA 1
ATOM 4652 C C . ALA B 1 27 ? -71.165 131.290 104.426 1.00 29.15 27 ALA B C 1
ATOM 4653 O O . ALA B 1 27 ? -71.000 131.537 103.239 1.00 31.95 27 ALA B O 1
ATOM 4655 N N . LEU B 1 28 ? -71.250 130.060 104.899 1.00 29.41 28 LEU B N 1
ATOM 4656 C CA . LEU B 1 28 ? -71.094 128.908 104.025 1.00 32.29 28 LEU B CA 1
ATOM 4657 C C . LEU B 1 28 ? -72.183 127.865 104.279 1.00 33.91 28 LEU B C 1
ATOM 4658 O O . LEU B 1 28 ? -72.449 127.495 105.421 1.00 31.89 28 LEU B O 1
ATOM 4663 N N . VAL B 1 29 ? -72.827 127.422 103.206 1.00 32.24 29 VAL B N 1
ATOM 4664 C CA . VAL B 1 29 ? -73.767 126.314 103.278 1.00 32.26 29 VAL B CA 1
ATOM 4665 C C . VAL B 1 29 ? -72.977 125.021 103.111 1.00 40.08 29 VAL B C 1
ATOM 4666 O O . VAL B 1 29 ? -72.493 124.744 102.022 1.00 39.09 29 VAL B O 1
ATOM 4670 N N . ASP B 1 30 ? -72.835 124.230 104.169 1.00 36.66 30 ASP B N 1
ATOM 4671 C CA . ASP B 1 30 ? -72.006 123.037 104.072 1.00 38.35 30 ASP B CA 1
ATOM 4672 C C . ASP B 1 30 ? -72.640 121.966 103.190 1.00 40.00 30 ASP B C 1
ATOM 4673 O O . ASP B 1 30 ? -73.844 121.763 103.220 1.00 38.17 30 ASP B O 1
ATOM 4678 N N . LEU B 1 31 ? -71.809 121.284 102.413 1.00 38.21 31 LEU B N 1
ATOM 4679 C CA . LEU B 1 31 ? -72.283 120.364 101.406 1.00 34.46 31 LEU B CA 1
ATOM 4680 C C . LEU B 1 31 ? -72.866 119.116 102.039 1.00 38.83 31 LEU B C 1
ATOM 4681 O O . LEU B 1 31 ? -73.846 118.570 101.556 1.00 40.64 31 LEU B O 1
ATOM 4686 N N . ASP B 1 32 ? -72.260 118.688 103.138 1.00 39.20 32 ASP B N 1
ATOM 4687 C CA . ASP B 1 32 ? -72.622 117.453 103.819 1.00 35.79 32 ASP B CA 1
ATOM 4688 C C . ASP B 1 32 ? -72.781 116.274 102.844 1.00 39.98 32 ASP B C 1
ATOM 4689 O O . ASP B 1 32 ? -73.741 115.518 102.914 1.00 41.31 32 ASP B O 1
ATOM 4694 N N . SER B 1 33 ? -71.828 116.151 101.926 1.00 42.80 33 SER B N 1
ATOM 4695 C CA . SER B 1 33 ? -71.717 115.018 101.008 1.00 39.99 33 SER B CA 1
ATOM 4696 C C . SER B 1 33 ? -72.793 114.971 99.932 1.00 43.67 33 SER B C 1
ATOM 4697 O O . SER B 1 33 ? -72.983 113.938 99.297 1.00 47.12 33 SER B O 1
ATOM 4700 N N . HIS B 1 34 ? -73.494 116.075 99.713 1.00 42.01 34 HIS B N 1
ATOM 4701 C CA . HIS B 1 34 ? -74.474 116.112 98.632 1.00 43.43 34 HIS B CA 1
ATOM 4702 C C . HIS B 1 34 ? -73.828 116.440 97.299 1.00 40.88 34 HIS B C 1
ATOM 4703 O O . HIS B 1 34 ? -72.976 117.316 97.202 1.00 45.43 34 HIS B O 1
ATOM 4710 N N . VAL B 1 35 ? -74.239 115.731 96.266 1.00 43.22 35 VAL B N 1
ATOM 4711 C CA . VAL B 1 35 ? -73.722 116.003 94.944 1.00 41.30 35 VAL B CA 1
ATOM 4712 C C . VAL B 1 35 ? -74.668 116.935 94.228 1.00 43.90 35 VAL B C 1
ATOM 4713 O O . VAL B 1 35 ? -75.737 116.523 93.787 1.00 44.69 35 VAL B O 1
ATOM 4717 N N . ILE B 1 36 ? -74.280 118.201 94.128 1.00 46.08 36 ILE B N 1
ATOM 4718 C CA . ILE B 1 36 ? -75.156 119.225 93.566 1.00 45.44 36 ILE B CA 1
ATOM 4719 C C . ILE B 1 36 ? -74.504 119.952 92.392 1.00 42.75 36 ILE B C 1
ATOM 4720 O O . ILE B 1 36 ? -73.321 119.777 92.124 1.00 42.40 36 ILE B O 1
ATOM 4725 N N . SER B 1 37 ? -75.287 120.765 91.696 1.00 43.80 37 SER B N 1
ATOM 4726 C CA . SER B 1 37 ? -74.811 121.479 90.522 1.00 47.12 37 SER B CA 1
ATOM 4727 C C . SER B 1 37 ? -75.753 122.629 90.207 1.00 48.55 37 SER B C 1
ATOM 4728 O O . SER B 1 37 ? -76.801 122.748 90.830 1.00 50.61 37 SER B O 1
ATOM 4731 N N . ASP B 1 38 ? -75.378 123.460 89.238 1.00 50.78 38 ASP B N 1
ATOM 4732 C CA A ASP B 1 38 ? -76.210 124.581 88.827 0.64 51.27 38 ASP B CA 1
ATOM 4733 C CA B ASP B 1 38 ? -76.201 124.586 88.814 0.36 50.30 38 ASP B CA 1
ATOM 4734 C C . ASP B 1 38 ? -76.603 125.421 90.018 1.00 47.88 38 ASP B C 1
ATOM 4735 O O . ASP B 1 38 ? -77.776 125.698 90.235 1.00 50.65 38 ASP B O 1
ATOM 4744 N N . VAL B 1 39 ? -75.614 125.815 90.799 1.00 50.19 39 VAL B N 1
ATOM 4745 C CA . VAL B 1 39 ? -75.890 126.501 92.040 1.00 44.89 39 VAL B CA 1
ATOM 4746 C C . VAL B 1 39 ? -76.046 128.002 91.829 1.00 43.92 39 VAL B C 1
ATOM 4747 O O . VAL B 1 39 ? -75.378 128.593 90.982 1.00 44.19 39 VAL B O 1
ATOM 4751 N N . LYS B 1 40 ? -76.962 128.594 92.590 1.00 43.40 40 LYS B N 1
ATOM 4752 C CA . LYS B 1 40 ? -77.199 130.031 92.582 1.00 41.05 40 LYS B CA 1
ATOM 4753 C C . LYS B 1 40 ? -77.438 130.532 93.997 1.00 37.72 40 LYS B C 1
ATOM 4754 O O . LYS B 1 40 ? -78.131 129.880 94.771 1.00 40.91 40 LYS B O 1
ATOM 4760 N N . VAL B 1 41 ? -76.877 131.686 94.341 1.00 39.99 41 VAL B N 1
ATOM 4761 C CA . VAL B 1 41 ? -77.172 132.280 95.638 1.00 38.00 41 VAL B CA 1
ATOM 4762 C C . VAL B 1 41 ? -77.827 133.645 95.486 1.00 39.47 41 VAL B C 1
ATOM 4763 O O . VAL B 1 41 ? -77.464 134.412 94.605 1.00 39.99 41 VAL B O 1
ATOM 4767 N N . THR B 1 42 ? -78.806 133.931 96.340 1.00 37.54 42 THR B N 1
ATOM 4768 C CA . THR B 1 42 ? -79.459 135.232 96.356 1.00 34.43 42 THR B CA 1
ATOM 4769 C C . THR B 1 42 ? -79.576 135.766 97.770 1.00 33.03 42 THR B C 1
ATOM 4770 O O . THR B 1 42 ? -80.217 135.160 98.617 1.00 39.97 42 THR B O 1
ATOM 4774 N N . VAL B 1 43 ? -78.930 136.894 98.019 1.00 33.76 43 VAL B N 1
ATOM 4775 C CA . VAL B 1 43 ? -79.063 137.586 99.286 1.00 37.68 43 VAL B CA 1
ATOM 4776 C C . VAL B 1 43 ? -80.016 138.740 99.082 1.00 39.33 43 VAL B C 1
ATOM 4777 O O . VAL B 1 43 ? -79.783 139.606 98.248 1.00 44.30 43 VAL B O 1
ATOM 4781 N N . HIS B 1 44 ? -81.095 138.752 99.844 1.00 40.53 44 HIS B N 1
ATOM 4782 C CA . HIS B 1 44 ? -82.145 139.725 99.617 1.00 37.53 44 HIS B CA 1
ATOM 4783 C C . HIS B 1 44 ? -81.814 141.055 100.264 1.00 44.09 44 HIS B C 1
ATOM 4784 O O . HIS B 1 44 ? -81.146 141.106 101.295 1.00 46.71 44 HIS B O 1
ATOM 4791 N N . GLY B 1 45 ? -82.274 142.130 99.635 1.00 42.42 45 GLY B N 1
ATOM 4792 C CA . GLY B 1 45 ? -82.062 143.472 100.136 1.00 39.72 45 GLY B CA 1
ATOM 4793 C C . GLY B 1 45 ? -82.729 143.700 101.471 1.00 37.39 45 GLY B C 1
ATOM 4794 O O . GLY B 1 45 ? -83.741 143.081 101.781 1.00 38.79 45 GLY B O 1
ATOM 4795 N N . LYS B 1 46 ? -82.135 144.586 102.262 1.00 42.62 46 LYS B N 1
ATOM 4796 C CA . LYS B 1 46 ? -82.682 145.013 103.540 1.00 43.52 46 LYS B CA 1
ATOM 4797 C C . LYS B 1 46 ? -83.596 146.204 103.355 1.00 44.85 46 LYS B C 1
ATOM 4798 O O . LYS B 1 46 ? -83.207 147.218 102.784 1.00 46.50 46 LYS B O 1
ATOM 4804 N N . GLY B 1 47 ? -84.819 146.076 103.843 1.00 50.46 47 GLY B N 1
ATOM 4805 C CA . GLY B 1 47 ? -85.777 147.145 103.706 1.00 50.48 47 GLY B CA 1
ATOM 4806 C C . GLY B 1 47 ? -86.330 147.247 102.303 1.00 52.94 47 GLY B C 1
ATOM 4807 O O . GLY B 1 47 ? -86.391 146.269 101.565 1.00 55.29 47 GLY B O 1
ATOM 4808 N N . GLU B 1 48 ? -86.703 148.461 101.930 1.00 56.17 48 GLU B N 1
ATOM 4809 C CA . GLU B 1 48 ? -87.593 148.701 100.808 1.00 53.97 48 GLU B CA 1
ATOM 4810 C C . GLU B 1 48 ? -86.831 149.040 99.534 1.00 50.77 48 GLU B C 1
ATOM 4811 O O . GLU B 1 48 ? -87.293 148.763 98.433 1.00 48.78 48 GLU B O 1
ATOM 4817 N N . LYS B 1 49 ? -85.656 149.635 99.692 1.00 51.22 49 LYS B N 1
ATOM 4818 C CA . LYS B 1 49 ? -84.806 149.947 98.555 1.00 47.78 49 LYS B CA 1
ATOM 4819 C C . LYS B 1 49 ? -83.490 149.208 98.669 1.00 46.82 49 LYS B C 1
ATOM 4820 O O . LYS B 1 49 ? -82.537 149.503 97.941 1.00 45.46 49 LYS B O 1
ATOM 4826 N N . GLY B 1 50 ? -83.451 148.257 99.600 1.00 49.91 50 GLY B N 1
ATOM 4827 C CA . GLY B 1 50 ? -82.276 147.432 99.831 1.00 41.78 50 GLY B CA 1
ATOM 4828 C C . GLY B 1 50 ? -81.834 146.701 98.584 1.00 41.81 50 GLY B C 1
ATOM 4829 O O . GLY B 1 50 ? -82.652 146.159 97.848 1.00 43.37 50 GLY B O 1
ATOM 4830 N N . VAL B 1 51 ? -80.527 146.688 98.352 1.00 46.53 51 VAL B N 1
ATOM 4831 C CA . VAL B 1 51 ? -79.960 146.124 97.137 1.00 39.84 51 VAL B CA 1
ATOM 4832 C C . VAL B 1 51 ? -79.764 144.623 97.278 1.00 48.72 51 VAL B C 1
ATOM 4833 O O . VAL B 1 51 ? -79.224 144.154 98.275 1.00 49.47 51 VAL B O 1
ATOM 4837 N N . GLU B 1 52 ? -80.225 143.876 96.280 1.00 47.83 52 GLU B N 1
ATOM 4838 C CA . GLU B 1 52 ? -80.090 142.426 96.250 1.00 44.19 52 GLU B CA 1
ATOM 4839 C C . GLU B 1 52 ? -78.807 141.981 95.559 1.00 43.41 52 GLU B C 1
ATOM 4840 O O . GLU B 1 52 ? -78.464 142.479 94.489 1.00 44.91 52 GLU B O 1
ATOM 4846 N N . ILE B 1 53 ? -78.112 141.028 96.168 1.00 45.39 53 ILE B N 1
ATOM 4847 C CA . ILE B 1 53 ? -76.935 140.440 95.554 1.00 38.59 53 ILE B CA 1
ATOM 4848 C C . ILE B 1 53 ? -77.204 138.978 95.217 1.00 39.96 53 ILE B C 1
ATOM 4849 O O . ILE B 1 53 ? -77.652 138.200 96.055 1.00 38.72 53 ILE B O 1
ATOM 4854 N N . SER B 1 54 ? -76.955 138.627 93.965 1.00 36.78 54 SER B N 1
ATOM 4855 C CA . SER B 1 54 ? -77.252 137.305 93.475 1.00 38.78 54 SER B CA 1
ATOM 4856 C C . SER B 1 54 ? -76.125 136.857 92.592 1.00 41.57 54 SER B C 1
ATOM 4857 O O . SER B 1 54 ? -75.603 137.652 91.822 1.00 47.46 54 SER B O 1
ATOM 4860 N N . TYR B 1 55 ? -75.764 135.581 92.677 1.00 42.26 55 TYR B N 1
ATOM 4861 C CA . TYR B 1 55 ? -74.637 135.087 91.902 1.00 40.31 55 TYR B CA 1
ATOM 4862 C C . TYR B 1 55 ? -74.658 133.581 91.727 1.00 40.61 55 TYR B C 1
ATOM 4863 O O . TYR B 1 55 ? -75.195 132.853 92.561 1.00 38.86 55 TYR B O 1
ATOM 4872 N N . PRO B 1 56 ? -74.072 133.107 90.626 1.00 39.83 56 PRO B N 1
ATOM 4873 C CA . PRO B 1 56 ? -73.821 131.680 90.462 1.00 39.62 56 PRO B CA 1
ATOM 4874 C C . PRO B 1 56 ? -72.608 131.233 91.281 1.00 41.34 56 PRO B C 1
ATOM 4875 O O . PRO B 1 56 ? -71.778 132.069 91.638 1.00 43.37 56 PRO B O 1
ATOM 4879 N N . VAL B 1 57 ? -72.531 129.940 91.592 1.00 40.97 57 VAL B N 1
ATOM 4880 C CA . VAL B 1 57 ? -71.355 129.338 92.207 1.00 39.22 57 VAL B CA 1
ATOM 4881 C C . VAL B 1 57 ? -70.900 128.128 91.391 1.00 39.99 57 VAL B C 1
ATOM 4882 O O . VAL B 1 57 ? -71.663 127.193 91.182 1.00 42.20 57 VAL B O 1
ATOM 4886 N N . GLY B 1 58 ? -69.656 128.155 90.926 1.00 46.36 58 GLY B N 1
ATOM 4887 C CA . GLY B 1 58 ? -69.134 127.105 90.066 1.00 47.20 58 GLY B CA 1
ATOM 4888 C C . GLY B 1 58 ? -68.571 125.888 90.779 1.00 43.87 58 GLY B C 1
ATOM 4889 O O . GLY B 1 58 ? -68.423 125.875 92.001 1.00 40.85 58 GLY B O 1
ATOM 4890 N N . GLN B 1 59 ? -68.243 124.860 90.002 1.00 42.59 59 GLN B N 1
ATOM 4891 C CA . GLN B 1 59 ? -67.760 123.609 90.576 1.00 42.34 59 GLN B CA 1
ATOM 4892 C C . GLN B 1 59 ? -66.440 123.682 91.339 1.00 41.45 59 GLN B C 1
ATOM 4893 O O . GLN B 1 59 ? -66.259 122.900 92.244 1.00 45.08 59 GLN B O 1
ATOM 4899 N N . GLU B 1 60 ? -65.520 124.584 91.015 1.00 43.95 60 GLU B N 1
ATOM 4900 C CA . GLU B 1 60 ? -64.266 124.634 91.774 1.00 38.44 60 GLU B CA 1
ATOM 4901 C C . GLU B 1 60 ? -64.456 125.156 93.183 1.00 42.92 60 GLU B C 1
ATOM 4902 O O . GLU B 1 60 ? -63.684 124.829 94.088 1.00 41.51 60 GLU B O 1
ATOM 4908 N N . SER B 1 61 ? -65.503 125.952 93.367 1.00 38.08 61 SER B N 1
ATOM 4909 C CA . SER B 1 61 ? -65.743 126.626 94.633 1.00 38.07 61 SER B CA 1
ATOM 4910 C C . SER B 1 61 ? -66.322 125.695 95.674 1.00 37.21 61 SER B C 1
ATOM 4911 O O . SER B 1 61 ? -65.874 125.667 96.810 1.00 41.41 61 SER B O 1
ATOM 4914 N N . LEU B 1 62 ? -67.328 124.939 95.264 1.00 35.70 62 LEU B N 1
ATOM 4915 C CA . LEU B 1 62 ? -67.973 123.947 96.109 1.00 36.55 62 LEU B CA 1
ATOM 4916 C C . LEU B 1 62 ? -66.938 123.016 96.699 1.00 38.64 62 LEU B C 1
ATOM 4917 O O . LEU B 1 62 ? -66.882 122.825 97.887 1.00 41.34 62 LEU B O 1
ATOM 4922 N N . LYS B 1 63 ? -66.112 122.451 95.829 1.00 43.81 63 LYS B N 1
ATOM 4923 C CA . LYS B 1 63 ? -65.034 121.539 96.206 1.00 39.73 63 LYS B CA 1
ATOM 4924 C C . LYS B 1 63 ? -64.059 122.225 97.133 1.00 37.40 63 LYS B C 1
ATOM 4925 O O . LYS B 1 63 ? -63.616 121.650 98.125 1.00 40.64 63 LYS B O 1
ATOM 4931 N N . THR B 1 64 ? -63.725 123.465 96.796 1.00 39.03 64 THR B N 1
ATOM 4932 C CA . THR B 1 64 ? -62.765 124.218 97.572 1.00 32.92 64 THR B CA 1
ATOM 4933 C C . THR B 1 64 ? -63.314 124.550 98.939 1.00 37.61 64 THR B C 1
ATOM 4934 O O . THR B 1 64 ? -62.612 124.471 99.939 1.00 39.66 64 THR B O 1
ATOM 4938 N N . TYR B 1 65 ? -64.579 124.934 98.980 1.00 38.16 65 TYR B N 1
ATOM 4939 C CA . TYR B 1 65 ? -65.182 125.325 100.238 1.00 35.37 65 TYR B CA 1
ATOM 4940 C C . TYR B 1 65 ? -65.879 124.155 100.891 1.00 39.35 65 TYR B C 1
ATOM 4941 O O . TYR B 1 65 ? -66.245 124.234 102.048 1.00 41.48 65 TYR B O 1
ATOM 4950 N N . ASP B 1 66 ? -66.072 123.077 100.139 1.00 36.35 66 ASP B N 1
ATOM 4951 C CA . ASP B 1 66 ? -66.901 121.963 100.583 1.00 34.19 66 ASP B CA 1
ATOM 4952 C C . ASP B 1 66 ? -68.255 122.513 101.003 1.00 38.93 66 ASP B C 1
ATOM 4953 O O . ASP B 1 66 ? -68.777 122.196 102.072 1.00 37.43 66 ASP B O 1
ATOM 4958 N N . GLY B 1 67 ? -68.805 123.372 100.155 1.00 38.37 67 GLY B N 1
ATOM 4959 C CA . GLY B 1 67 ? -70.064 124.019 100.459 1.00 38.01 67 GLY B CA 1
ATOM 4960 C C . GLY B 1 67 ? -70.405 125.208 99.587 1.00 36.92 67 GLY B C 1
ATOM 4961 O O . GLY B 1 67 ? -69.630 125.573 98.712 1.00 36.79 67 GLY B O 1
ATOM 4962 N N . VAL B 1 68 ? -71.576 125.805 99.832 1.00 36.58 68 VAL B N 1
ATOM 4963 C CA . VAL B 1 68 ? -72.037 126.979 99.074 1.00 36.11 68 VAL B CA 1
ATOM 4964 C C . VAL B 1 68 ? -71.671 128.276 99.761 1.00 36.01 68 VAL B C 1
ATOM 4965 O O . VAL B 1 68 ? -72.062 128.511 100.902 1.00 35.28 68 VAL B O 1
ATOM 4969 N N . PRO B 1 69 ? -70.906 129.119 99.064 1.00 35.48 69 PRO B N 1
ATOM 4970 C CA . PRO B 1 69 ? -70.459 130.415 99.582 1.00 36.99 69 PRO B CA 1
ATOM 4971 C C . PRO B 1 69 ? -71.593 131.432 99.667 1.00 36.03 69 PRO B C 1
ATOM 4972 O O . PRO B 1 69 ? -72.293 131.651 98.681 1.00 39.49 69 PRO B O 1
ATOM 4976 N N . ILE B 1 70 ? -71.775 132.035 100.835 1.00 34.92 70 ILE B N 1
ATOM 4977 C CA . ILE B 1 70 ? -72.751 133.109 100.985 1.00 33.39 70 ILE B CA 1
ATOM 4978 C C . ILE B 1 70 ? -72.057 134.465 101.139 1.00 37.88 70 ILE B C 1
ATOM 4979 O O . ILE B 1 70 ? -71.463 134.765 102.170 1.00 36.72 70 ILE B O 1
ATOM 4984 N N . PHE B 1 71 ? -72.143 135.272 100.089 1.00 38.73 71 PHE B N 1
ATOM 4985 C CA . PHE B 1 71 ? -71.534 136.598 100.047 1.00 35.61 71 PHE B CA 1
ATOM 4986 C C . PHE B 1 71 ? -72.595 137.707 99.924 1.00 36.34 71 PHE B C 1
ATOM 4987 O O . PHE B 1 71 ? -73.570 137.561 99.199 1.00 38.03 71 PHE B O 1
ATOM 4995 N N . GLY B 1 72 ? -72.402 138.814 100.626 1.00 36.83 72 GLY B N 1
ATOM 4996 C CA . GLY B 1 72 ? -73.278 139.957 100.446 1.00 37.26 72 GLY B CA 1
ATOM 4997 C C . GLY B 1 72 ? -74.167 140.310 101.618 1.00 33.44 72 GLY B C 1
ATOM 4998 O O . GLY B 1 72 ? -75.074 141.121 101.490 1.00 40.07 72 GLY B O 1
ATOM 4999 N N . LEU B 1 73 ? -73.897 139.713 102.768 1.00 36.30 73 LEU B N 1
ATOM 5000 C CA . LEU B 1 73 ? -74.709 139.923 103.960 1.00 39.76 73 LEU B CA 1
ATOM 5001 C C . LEU B 1 73 ? -74.599 141.345 104.532 1.00 36.35 73 LEU B C 1
ATOM 5002 O O . LEU B 1 73 ? -73.680 142.089 104.211 1.00 40.65 73 LEU B O 1
ATOM 5007 N N . TYR B 1 74 ? -75.565 141.719 105.362 1.00 37.28 74 TYR B N 1
ATOM 5008 C CA . TYR B 1 74 ? -75.498 142.947 106.136 1.00 33.33 74 TYR B CA 1
ATOM 5009 C C . TYR B 1 74 ? -75.059 142.590 107.547 1.00 32.27 74 TYR B C 1
ATOM 5010 O O . TYR B 1 74 ? -75.233 141.456 107.976 1.00 37.53 74 TYR B O 1
ATOM 5019 N N . GLN B 1 75 ? -74.553 143.564 108.290 1.00 37.76 75 GLN B N 1
ATOM 5020 C CA . GLN B 1 75 ? -74.085 143.308 109.645 1.00 34.21 75 GLN B CA 1
ATOM 5021 C C . GLN B 1 75 ? -75.195 143.337 110.675 1.00 34.14 75 GLN B C 1
ATOM 5022 O O . GLN B 1 75 ? -76.155 144.080 110.536 1.00 36.44 75 GLN B O 1
ATOM 5028 N N . LYS B 1 76 ? -75.024 142.551 111.727 1.00 35.79 76 LYS B N 1
ATOM 5029 C CA . LYS B 1 76 ? -75.962 142.494 112.832 1.00 34.74 76 LYS B CA 1
ATOM 5030 C C . LYS B 1 76 ? -77.395 142.432 112.344 1.00 37.59 76 LYS B C 1
ATOM 5031 O O . LYS B 1 76 ? -78.222 143.237 112.733 1.00 41.17 76 LYS B O 1
ATOM 5037 N N . PHE B 1 77 ? -77.683 141.450 111.504 1.00 37.34 77 PHE B N 1
ATOM 5038 C CA . PHE B 1 77 ? -78.920 141.423 110.755 1.00 36.40 77 PHE B CA 1
ATOM 5039 C C . PHE B 1 77 ? -79.357 139.992 110.473 1.00 38.71 77 PHE B C 1
ATOM 5040 O O . PHE B 1 77 ? -78.530 139.118 110.230 1.00 38.72 77 PHE B O 1
ATOM 5048 N N . ALA B 1 78 ? -80.666 139.764 110.510 1.00 42.95 78 ALA B N 1
ATOM 5049 C CA . ALA B 1 78 ? -81.237 138.485 110.123 1.00 37.94 78 ALA B CA 1
ATOM 5050 C C . ALA B 1 78 ? -81.389 138.448 108.618 1.00 40.04 78 ALA B C 1
ATOM 5051 O O . ALA B 1 78 ? -82.462 138.719 108.084 1.00 39.06 78 ALA B O 1
ATOM 5053 N N . ASN B 1 79 ? -80.303 138.133 107.931 1.00 37.11 79 ASN B N 1
ATOM 5054 C CA . ASN B 1 79 ? -80.306 138.124 106.475 1.00 38.14 79 ASN B CA 1
ATOM 5055 C C . ASN B 1 79 ? -81.199 137.037 105.904 1.00 38.83 79 ASN B C 1
ATOM 5056 O O . ASN B 1 79 ? -81.309 135.956 106.465 1.00 36.61 79 ASN B O 1
ATOM 5061 N N . LYS B 1 80 ? -81.859 137.343 104.799 1.00 37.69 80 LYS B N 1
ATOM 5062 C CA . LYS B 1 80 ? -82.690 136.363 104.144 1.00 31.69 80 LYS B CA 1
ATOM 5063 C C . LYS B 1 80 ? -81.979 135.900 102.898 1.00 34.95 80 LYS B C 1
ATOM 5064 O O . LYS B 1 80 ? -81.733 136.672 101.982 1.00 36.89 80 LYS B O 1
ATOM 5070 N N . VAL B 1 81 ? -81.622 134.624 102.883 1.00 38.22 81 VAL B N 1
ATOM 5071 C CA . VAL B 1 81 ? -80.853 134.065 101.788 1.00 35.28 81 VAL B CA 1
ATOM 5072 C C . VAL B 1 81 ? -81.577 132.903 101.144 1.00 36.52 81 VAL B C 1
ATOM 5073 O O . VAL B 1 81 ? -82.119 132.042 101.820 1.00 34.72 81 VAL B O 1
ATOM 5077 N N . THR B 1 82 ? -81.570 132.895 99.822 1.00 36.25 82 THR B N 1
ATOM 5078 C CA . THR B 1 82 ? -82.122 131.804 99.065 1.00 33.80 82 THR B CA 1
ATOM 5079 C C . THR B 1 82 ? -81.051 131.144 98.216 1.00 35.16 82 THR B C 1
ATOM 5080 O O . THR B 1 82 ? -80.326 131.815 97.503 1.00 35.45 82 THR B O 1
ATOM 5084 N N . VAL B 1 83 ? -80.958 129.822 98.294 1.00 41.06 83 VAL B N 1
ATOM 5085 C CA . VAL B 1 83 ? -80.009 129.085 97.469 1.00 39.34 83 VAL B CA 1
ATOM 5086 C C . VAL B 1 83 ? -80.705 128.026 96.611 1.00 38.39 83 VAL B C 1
ATOM 5087 O O . VAL B 1 83 ? -81.462 127.198 97.113 1.00 38.38 83 VAL B O 1
ATOM 5091 N N . GLU B 1 84 ? -80.451 128.061 95.310 1.00 40.09 84 GLU B N 1
ATOM 5092 C CA . GLU B 1 84 ? -81.033 127.081 94.405 1.00 40.23 84 GLU B CA 1
ATOM 5093 C C . GLU B 1 84 ? -79.957 126.192 93.779 1.00 42.64 84 GLU B C 1
ATOM 5094 O O . GLU B 1 84 ? -78.863 126.654 93.429 1.00 40.47 84 GLU B O 1
ATOM 5100 N N . TRP B 1 85 ? -80.277 124.915 93.628 1.00 39.86 85 TRP B N 1
ATOM 5101 C CA . TRP B 1 85 ? -79.337 123.981 93.047 1.00 42.58 85 TRP B CA 1
ATOM 5102 C C . TRP B 1 85 ? -80.043 122.845 92.350 1.00 43.00 85 TRP B C 1
ATOM 5103 O O . TRP B 1 85 ? -81.266 122.806 92.287 1.00 43.38 85 TRP B O 1
ATOM 5114 N N . LYS B 1 86 ? -79.259 121.923 91.816 1.00 43.96 86 LYS B N 1
ATOM 5115 C CA . LYS B 1 86 ? -79.816 120.721 91.233 1.00 45.39 86 LYS B CA 1
ATOM 5116 C C . LYS B 1 86 ? -79.149 119.519 91.870 1.00 44.59 86 LYS B C 1
ATOM 5117 O O . LYS B 1 86 ? -77.937 119.497 92.036 1.00 48.54 86 LYS B O 1
ATOM 5121 N N . GLU B 1 87 ? -79.955 118.537 92.249 1.00 44.25 87 GLU B N 1
ATOM 5122 C CA . GLU B 1 87 ? -79.470 117.318 92.871 1.00 47.12 87 GLU B CA 1
ATOM 5123 C C . GLU B 1 87 ? -80.282 116.130 92.370 1.00 49.78 87 GLU B C 1
ATOM 5124 O O . GLU B 1 87 ? -81.492 116.070 92.579 1.00 55.74 87 GLU B O 1
ATOM 5130 N N . ASN B 1 88 ? -79.614 115.200 91.695 1.00 52.94 88 ASN B N 1
ATOM 5131 C CA . ASN B 1 88 ? -80.261 114.030 91.106 1.00 54.39 88 ASN B CA 1
ATOM 5132 C C . ASN B 1 88 ? -81.307 114.426 90.072 1.00 56.02 88 ASN B C 1
ATOM 5133 O O . ASN B 1 88 ? -82.449 113.981 90.130 1.00 54.71 88 ASN B O 1
ATOM 5138 N N . GLY B 1 89 ? -80.916 115.279 89.132 1.00 57.10 89 GLY B N 1
ATOM 5139 C CA . GLY B 1 89 ? -81.810 115.689 88.065 1.00 55.26 89 GLY B CA 1
ATOM 5140 C C . GLY B 1 89 ? -83.038 116.443 88.538 1.00 54.86 89 GLY B C 1
ATOM 5141 O O . GLY B 1 89 ? -83.958 116.680 87.763 1.00 55.39 89 GLY B O 1
ATOM 5142 N N . LYS B 1 90 ? -83.048 116.825 89.811 1.00 53.99 90 LYS B N 1
ATOM 5143 C CA . LYS B 1 90 ? -84.183 117.517 90.414 1.00 46.57 90 LYS B CA 1
ATOM 5144 C C . LYS B 1 90 ? -83.818 118.928 90.908 1.00 53.64 90 LYS B C 1
ATOM 5145 O O . LYS B 1 90 ? -82.720 119.148 91.412 1.00 51.98 90 LYS B O 1
ATOM 5150 N N . VAL B 1 91 ? -84.740 119.881 90.762 1.00 52.94 91 VAL B N 1
ATOM 5151 C CA . VAL B 1 91 ? -84.504 121.274 91.165 1.00 48.55 91 VAL B CA 1
ATOM 5152 C C . VAL B 1 91 ? -84.765 121.504 92.651 1.00 43.08 91 VAL B C 1
ATOM 5153 O O . VAL B 1 91 ? -85.789 121.097 93.183 1.00 47.98 91 VAL B O 1
ATOM 5157 N N . MET B 1 92 ? -83.832 122.161 93.323 1.00 45.49 92 MET B N 1
ATOM 5158 C CA . MET B 1 92 ? -83.933 122.307 94.761 1.00 44.19 92 MET B CA 1
ATOM 5159 C C . MET B 1 92 ? -83.809 123.747 95.223 1.00 42.58 92 MET B C 1
ATOM 5160 O O . MET B 1 92 ? -83.277 124.602 94.519 1.00 40.69 92 MET B O 1
ATOM 5165 N N . LYS B 1 93 ? -84.284 124.003 96.430 1.00 40.96 93 LYS B N 1
ATOM 5166 C CA . LYS B 1 93 ? -84.222 125.340 96.962 1.00 42.89 93 LYS B CA 1
ATOM 5167 C C . LYS B 1 93 ? 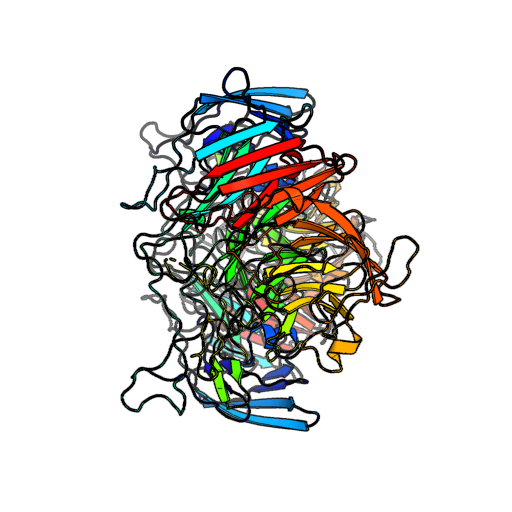-84.421 125.310 98.460 1.00 41.47 93 LYS B C 1
ATOM 5168 O O . LYS B 1 93 ? -85.197 124.518 98.989 1.00 43.93 93 LYS B O 1
ATOM 5174 N N . ASP B 1 94 ? -83.677 126.169 99.135 1.00 42.56 94 ASP B N 1
ATOM 5175 C CA . ASP B 1 94 ? -83.813 126.363 100.560 1.00 42.90 94 ASP B CA 1
ATOM 5176 C C . ASP B 1 94 ? -83.799 127.852 100.822 1.00 41.39 94 ASP B C 1
ATOM 5177 O O . ASP B 1 94 ? -83.142 128.606 100.111 1.00 41.62 94 ASP B O 1
ATOM 5182 N N . ASP B 1 95 ? -84.525 128.271 101.844 1.00 37.83 95 ASP B N 1
ATOM 5183 C CA . ASP B 1 95 ? -84.486 129.648 102.270 1.00 37.91 95 ASP B CA 1
ATOM 5184 C C . ASP B 1 95 ? -83.902 129.666 103.651 1.00 38.52 95 ASP B C 1
ATOM 5185 O O . ASP B 1 95 ? -84.437 129.033 104.554 1.00 41.37 95 ASP B O 1
ATOM 5190 N N . TYR B 1 96 ? -82.798 130.382 103.812 1.00 36.61 96 TYR B N 1
ATOM 5191 C CA . TYR B 1 96 ? -82.143 130.443 105.096 1.00 34.75 96 TYR B CA 1
ATOM 5192 C C . TYR B 1 96 ? -82.247 131.816 105.689 1.00 34.78 96 TYR B C 1
ATOM 5193 O O . TYR B 1 96 ? -82.197 132.804 104.977 1.00 40.10 96 TYR B O 1
ATOM 5202 N N . VAL B 1 97 ? -82.379 131.868 107.005 1.00 38.68 97 VAL B N 1
ATOM 5203 C CA . VAL B 1 97 ? -82.216 133.105 107.742 1.00 35.55 97 VAL B CA 1
ATOM 5204 C C . VAL B 1 97 ? -80.832 133.110 108.391 1.00 36.67 97 VAL B C 1
ATOM 5205 O O . VAL B 1 97 ? -80.566 132.355 109.319 1.00 40.55 97 VAL B O 1
ATOM 5209 N N . VAL B 1 98 ? -79.952 133.970 107.904 1.00 35.62 98 VAL B N 1
ATOM 5210 C CA . VAL B 1 98 ? -78.591 134.017 108.409 1.00 34.80 98 VAL B CA 1
ATOM 5211 C C . VAL B 1 98 ? -78.316 135.258 109.259 1.00 34.42 98 VAL B C 1
ATOM 5212 O O . VAL B 1 98 ? -78.122 136.346 108.728 1.00 39.78 98 VAL B O 1
ATOM 5216 N N . HIS B 1 99 ? -78.305 135.093 110.578 1.00 35.95 99 HIS B N 1
ATOM 5217 C CA . HIS B 1 99 ? -77.915 136.166 111.492 1.00 32.03 99 HIS B CA 1
ATOM 5218 C C . HIS B 1 99 ? -76.402 136.426 111.464 1.00 29.33 99 HIS B C 1
ATOM 5219 O O . HIS B 1 99 ? -75.611 135.495 111.478 1.00 34.73 99 HIS B O 1
ATOM 5226 N N . THR B 1 100 ? -76.005 137.690 111.454 1.00 36.23 100 THR B N 1
ATOM 5227 C CA . THR B 1 100 ? -74.597 138.042 111.461 1.00 33.00 100 THR B CA 1
ATOM 5228 C C . THR B 1 100 ? -74.233 138.767 112.740 1.00 31.97 100 THR B C 1
ATOM 5229 O O . THR B 1 100 ? -75.099 139.097 113.534 1.00 38.37 100 THR B O 1
ATOM 5233 N N . SER B 1 101 ? -72.947 139.016 112.945 1.00 35.28 101 SER B N 1
ATOM 5234 C CA . SER B 1 101 ? -72.541 139.862 114.053 1.00 38.33 101 SER B CA 1
ATOM 5235 C C . SER B 1 101 ? -72.123 141.245 113.584 1.00 35.83 101 SER B C 1
ATOM 5236 O O . SER B 1 101 ? -72.345 141.638 112.440 1.00 38.86 101 SER B O 1
ATOM 5239 N N . ALA B 1 102 ? -71.508 141.976 114.495 1.00 37.20 102 ALA B N 1
ATOM 5240 C CA . ALA B 1 102 ? -71.167 143.370 114.265 1.00 38.62 102 ALA B CA 1
ATOM 5241 C C . ALA B 1 102 ? -69.854 143.563 113.513 1.00 36.68 102 ALA B C 1
ATOM 5242 O O . ALA B 1 102 ? -69.030 142.661 113.452 1.00 42.71 102 ALA B O 1
ATOM 5244 N N . ILE B 1 103 ? -69.659 144.746 112.950 1.00 37.83 103 ILE B N 1
ATOM 5245 C CA . ILE B 1 103 ? -68.379 145.106 112.341 1.00 40.61 103 ILE B CA 1
ATOM 5246 C C . ILE B 1 103 ? -67.527 145.856 113.353 1.00 36.46 103 ILE B C 1
ATOM 5247 O O . ILE B 1 103 ? -68.021 146.794 113.975 1.00 39.50 103 ILE B O 1
ATOM 5252 N N . VAL B 1 104 ? -66.267 145.452 113.525 1.00 30.52 104 VAL B N 1
ATOM 5253 C CA . VAL B 1 104 ? -65.377 146.142 114.468 1.00 39.03 104 VAL B CA 1
ATOM 5254 C C . VAL B 1 104 ? -64.156 146.823 113.842 1.00 37.04 104 VAL B C 1
ATOM 5255 O O . VAL B 1 104 ? -63.498 146.282 112.959 1.00 33.16 104 VAL B O 1
ATOM 5259 N N . ASN B 1 105 ? -63.903 148.036 114.324 1.00 33.37 105 ASN B N 1
ATOM 5260 C CA . ASN B 1 105 ? -62.667 148.762 114.129 1.00 31.55 105 ASN B CA 1
ATOM 5261 C C . ASN B 1 105 ? -61.832 148.622 115.391 1.00 33.93 105 ASN B C 1
ATOM 5262 O O . ASN B 1 105 ? -62.264 149.006 116.474 1.00 32.17 105 ASN B O 1
ATOM 5267 N N . ASN B 1 106 ? -60.638 148.065 115.252 1.00 34.66 106 ASN B N 1
ATOM 5268 C CA . ASN B 1 106 ? -59.810 147.769 116.409 1.00 34.53 106 ASN B CA 1
ATOM 5269 C C . ASN B 1 106 ? -58.764 148.838 116.672 1.00 31.82 106 ASN B C 1
ATOM 5270 O O . ASN B 1 106 ? -57.841 148.639 117.455 1.00 35.21 106 ASN B O 1
ATOM 5275 N N . TYR B 1 107 ? -58.915 149.979 116.018 1.00 32.19 107 TYR B N 1
ATOM 5276 C CA . TYR B 1 107 ? -57.915 151.027 116.101 1.00 31.89 107 TYR B CA 1
ATOM 5277 C C . TYR B 1 107 ? -58.609 152.353 116.312 1.00 35.24 107 TYR B C 1
ATOM 5278 O O . TYR B 1 107 ? -58.891 153.067 115.370 1.00 36.21 107 TYR B O 1
ATOM 5287 N N . MET B 1 108 ? -58.906 152.680 117.558 1.00 34.32 108 MET B N 1
ATOM 5288 C CA . MET B 1 108 ? -59.575 153.932 117.836 1.00 27.13 108 MET B CA 1
ATOM 5289 C C . MET B 1 108 ? -58.860 154.673 118.938 1.00 31.99 108 MET B C 1
ATOM 5290 O O . MET B 1 108 ? -58.344 154.062 119.874 1.00 34.88 108 MET B O 1
ATOM 5295 N N . ASP B 1 109 ? -58.827 155.992 118.817 1.00 29.89 109 ASP B N 1
ATOM 5296 C CA . ASP B 1 109 ? -58.281 156.850 119.853 1.00 32.90 109 ASP B CA 1
ATOM 5297 C C . ASP B 1 109 ? -59.060 158.156 119.896 1.00 31.77 109 ASP B C 1
ATOM 5298 O O . ASP B 1 109 ? -60.149 158.258 119.362 1.00 36.92 109 ASP B O 1
ATOM 5303 N N . ASN B 1 110 ? -58.509 159.170 120.528 1.00 33.39 110 ASN B N 1
ATOM 5304 C CA . ASN B 1 110 ? -59.235 160.419 120.647 1.00 30.01 110 ASN B CA 1
ATOM 5305 C C . ASN B 1 110 ? -59.448 161.128 119.302 1.00 35.42 110 ASN B C 1
ATOM 5306 O O . ASN B 1 110 ? -60.165 162.117 119.218 1.00 41.50 110 ASN B O 1
ATOM 5311 N N . ARG B 1 111 ? -58.849 160.612 118.241 1.00 36.20 111 ARG B N 1
ATOM 5312 C CA . ARG B 1 111 ? -58.966 161.250 116.935 1.00 34.48 111 ARG B CA 1
ATOM 5313 C C . ARG B 1 111 ? -60.184 160.748 116.198 1.00 32.84 111 ARG B C 1
ATOM 5314 O O . ARG B 1 111 ? -60.575 161.302 115.178 1.00 36.93 111 ARG B O 1
ATOM 5322 N N . SER B 1 112 ? -60.759 159.670 116.719 1.00 34.82 112 SER B N 1
ATOM 5323 C CA . SER B 1 112 ? -61.890 158.993 116.096 1.00 36.88 112 SER B CA 1
ATOM 5324 C C . SER B 1 112 ? -63.154 159.839 116.083 1.00 40.68 112 SER B C 1
ATOM 5325 O O . SER B 1 112 ? -63.652 160.253 117.124 1.00 34.35 112 SER B O 1
ATOM 5328 N N . ILE B 1 113 ? -63.670 160.072 114.886 1.00 40.82 113 ILE B N 1
ATOM 5329 C CA . ILE B 1 113 ? -64.983 160.673 114.722 1.00 36.94 113 ILE B CA 1
ATOM 5330 C C . ILE B 1 113 ? -66.062 159.675 115.194 1.00 43.27 113 ILE B C 1
ATOM 5331 O O . ILE B 1 113 ? -66.940 160.020 115.990 1.00 39.70 113 ILE B O 1
ATOM 5336 N N . SER B 1 114 ? -65.986 158.439 114.694 1.00 37.98 114 SER B N 1
ATOM 5337 C CA . SER B 1 114 ? -66.706 157.299 115.274 1.00 37.85 114 SER B CA 1
ATOM 5338 C C . SER B 1 114 ? -66.059 156.002 114.770 1.00 38.30 114 SER B C 1
ATOM 5339 O O . SER B 1 114 ? -65.018 156.047 114.118 1.00 39.08 114 SER B O 1
ATOM 5342 N N . ASP B 1 115 ? -66.644 154.850 115.070 1.00 36.30 115 ASP B N 1
ATOM 5343 C CA . ASP B 1 115 ? -65.918 153.605 114.828 1.00 37.88 115 ASP B CA 1
ATOM 5344 C C . ASP B 1 115 ? -65.811 153.235 113.347 1.00 37.93 115 ASP B C 1
ATOM 5345 O O . ASP B 1 115 ? -64.853 152.590 112.953 1.00 39.73 115 ASP B O 1
ATOM 5350 N N . LEU B 1 116 ? -66.765 153.648 112.522 1.00 36.01 116 LEU B N 1
ATOM 5351 C CA . LEU B 1 116 ? -66.736 153.256 111.119 1.00 32.41 116 LEU B CA 1
ATOM 5352 C C . LEU B 1 116 ? -66.719 154.472 110.219 1.00 34.18 116 LEU B C 1
ATOM 5353 O O . LEU B 1 116 ? -67.057 155.559 110.645 1.00 35.87 116 LEU B O 1
ATOM 5358 N N . GLN B 1 117 ? -66.307 154.286 108.974 1.00 36.40 117 GLN B N 1
ATOM 5359 C CA . GLN B 1 117 ? -66.258 155.376 108.016 1.00 31.42 117 GLN B CA 1
ATOM 5360 C C . GLN B 1 117 ? -67.619 155.594 107.392 1.00 38.64 117 GLN B C 1
ATOM 5361 O O . GLN B 1 117 ? -68.293 154.635 107.027 1.00 37.34 117 GLN B O 1
ATOM 5367 N N . GLN B 1 118 ? -68.019 156.856 107.254 1.00 40.96 118 GLN B N 1
ATOM 5368 C CA . GLN B 1 118 ? -69.378 157.169 106.847 1.00 39.13 118 GLN B CA 1
ATOM 5369 C C . GLN B 1 118 ? -69.551 157.256 105.338 1.00 37.97 118 GLN B C 1
ATOM 5370 O O . GLN B 1 118 ? -68.704 157.795 104.630 1.00 37.81 118 GLN B O 1
ATOM 5376 N N . THR B 1 119 ? -70.656 156.701 104.854 1.00 33.65 119 THR B N 1
ATOM 5377 C CA . THR B 1 119 ? -70.979 156.752 103.432 1.00 37.11 119 THR B CA 1
ATOM 5378 C C . THR B 1 119 ? -72.091 157.759 103.157 1.00 39.90 119 THR B C 1
ATOM 5379 O O . THR B 1 119 ? -72.943 157.993 104.001 1.00 41.57 119 THR B O 1
ATOM 5383 N N . LYS B 1 120 ? -72.068 158.355 101.974 1.00 37.00 120 LYS B N 1
ATOM 5384 C CA . LYS B 1 120 ? -73.085 159.299 101.571 1.00 35.18 120 LYS B CA 1
ATOM 5385 C C . LYS B 1 120 ? -73.375 159.111 100.117 1.00 37.00 120 LYS B C 1
ATOM 5386 O O . LYS B 1 120 ? -72.539 159.392 99.273 1.00 38.80 120 LYS B O 1
ATOM 5392 N N . VAL B 1 121 ? -74.570 158.629 99.824 1.00 36.50 121 VAL B N 1
ATOM 5393 C CA . VAL B 1 121 ? -74.945 158.404 98.450 1.00 40.26 121 VAL B CA 1
ATOM 5394 C C . VAL B 1 121 ? -75.400 159.732 97.887 1.00 41.04 121 VAL B C 1
ATOM 5395 O O . VAL B 1 121 ? -75.843 160.608 98.623 1.00 43.71 121 VAL B O 1
ATOM 5399 N N . ILE B 1 122 ? -75.262 159.886 96.581 1.00 39.86 122 ILE B N 1
ATOM 5400 C CA . ILE B 1 122 ? -75.287 161.198 95.969 1.00 40.24 122 ILE B CA 1
ATOM 5401 C C . ILE B 1 122 ? -75.945 161.119 94.604 1.00 43.31 122 ILE B C 1
ATOM 5402 O O . ILE B 1 122 ? -76.780 161.946 94.255 1.00 49.13 122 ILE B O 1
ATOM 5407 N N . LYS B 1 123 ? -75.592 160.100 93.842 1.00 37.36 123 LYS B N 1
ATOM 5408 C CA . LYS B 1 123 ? -76.212 159.892 92.549 1.00 40.69 123 LYS B CA 1
ATOM 5409 C C . LYS B 1 123 ? -76.157 158.413 92.214 1.00 42.38 123 LYS B C 1
ATOM 5410 O O . LYS B 1 123 ? -75.090 157.812 92.211 1.00 44.07 123 LYS B O 1
ATOM 5416 N N . VAL B 1 124 ? -77.322 157.832 91.954 1.00 46.72 124 VAL B N 1
ATOM 5417 C CA . VAL B 1 124 ? -77.446 156.449 91.503 1.00 42.33 124 VAL B CA 1
ATOM 5418 C C . VAL B 1 124 ? -78.420 156.362 90.327 1.00 44.38 124 VAL B C 1
ATOM 5419 O O . VAL B 1 124 ? -79.625 156.155 90.512 1.00 46.34 124 VAL B O 1
ATOM 5423 N N . ALA B 1 125 ? -77.884 156.521 89.121 1.00 42.57 125 ALA B N 1
ATOM 5424 C CA . ALA B 1 125 ? -78.675 156.508 87.891 1.00 43.09 125 ALA B CA 1
ATOM 5425 C C . ALA B 1 125 ? -79.446 155.203 87.697 1.00 48.74 125 ALA B C 1
ATOM 5426 O O . ALA B 1 125 ? -79.188 154.217 88.371 1.00 50.84 125 ALA B O 1
ATOM 5428 N N . PRO B 1 126 ? -80.409 155.186 86.767 1.00 52.17 126 PRO B N 1
ATOM 5429 C CA . PRO B 1 126 ? -81.102 153.916 86.547 1.00 47.79 126 PRO B CA 1
ATOM 5430 C C . PRO B 1 126 ? -80.217 152.886 85.876 1.00 45.73 126 PRO B C 1
ATOM 5431 O O . PRO B 1 126 ? -79.515 153.191 84.918 1.00 50.39 126 PRO B O 1
ATOM 5435 N N . GLY B 1 127 ? -80.266 151.664 86.375 1.00 45.13 127 GLY B N 1
ATOM 5436 C CA . GLY B 1 127 ? -79.465 150.607 85.800 1.00 52.29 127 GLY B CA 1
ATOM 5437 C C . GLY B 1 127 ? -78.078 150.552 86.397 1.00 47.26 127 GLY B C 1
ATOM 5438 O O . GLY B 1 127 ? -77.152 150.041 85.779 1.00 48.85 127 GLY B O 1
ATOM 5439 N N . PHE B 1 128 ? -77.937 151.090 87.602 1.00 46.44 128 PHE B N 1
ATOM 5440 C CA . PHE B 1 128 ? -76.685 151.021 88.339 1.00 41.09 128 PHE B CA 1
ATOM 5441 C C . PHE B 1 128 ? -76.944 150.710 89.800 1.00 42.04 128 PHE B C 1
ATOM 5442 O O . PHE B 1 128 ? -76.072 150.886 90.637 1.00 42.48 128 PHE B O 1
ATOM 5450 N N . GLU B 1 129 ? -78.144 150.230 90.096 1.00 42.18 129 GLU B N 1
ATOM 5451 C CA . GLU B 1 129 ? -78.519 149.906 91.462 1.00 43.42 129 GLU B CA 1
ATOM 5452 C C . GLU B 1 129 ? -77.858 148.624 91.948 1.00 43.26 129 GLU B C 1
ATOM 5453 O O . GLU B 1 129 ? -77.829 148.352 93.145 1.00 45.93 129 GLU B O 1
ATOM 5459 N N . ASP B 1 130 ? -77.317 147.846 91.016 1.00 40.11 130 ASP B N 1
ATOM 5460 C CA . ASP B 1 130 ? -76.708 146.558 91.343 1.00 38.34 130 ASP B CA 1
ATOM 5461 C C . ASP B 1 130 ? -75.236 146.671 91.719 1.00 39.83 130 ASP B C 1
ATOM 5462 O O . ASP B 1 130 ? -74.670 145.756 92.296 1.00 39.35 130 ASP B O 1
ATOM 5467 N N . ARG B 1 131 ? -74.627 147.802 91.395 1.00 41.52 131 ARG B N 1
ATOM 5468 C CA . ARG B 1 131 ? -73.179 147.964 91.486 1.00 37.55 131 ARG B CA 1
ATOM 5469 C C . ARG B 1 131 ? -72.601 147.815 92.882 1.00 41.16 131 ARG B C 1
ATOM 5470 O O . ARG B 1 131 ? -73.147 148.339 93.849 1.00 40.24 131 ARG B O 1
ATOM 5478 N N . LEU B 1 132 ? -71.469 147.120 92.964 1.00 38.13 132 LEU B N 1
ATOM 5479 C CA . LEU B 1 132 ? -70.756 146.955 94.226 1.00 39.21 132 LEU B CA 1
ATOM 5480 C C . LEU B 1 132 ? -69.302 147.432 94.146 1.00 36.45 132 LEU B C 1
ATOM 5481 O O . LEU B 1 132 ? -68.640 147.266 93.128 1.00 38.12 132 LEU B O 1
ATOM 5486 N N . TYR B 1 133 ? -68.806 148.024 95.228 1.00 37.67 133 TYR B N 1
ATOM 5487 C CA . TYR B 1 133 ? -67.486 148.648 95.212 1.00 33.15 133 TYR B CA 1
ATOM 5488 C C . TYR B 1 133 ? -66.685 148.298 96.457 1.00 36.77 133 TYR B C 1
ATOM 5489 O O . TYR B 1 133 ? -67.115 148.552 97.573 1.00 35.40 133 TYR B O 1
ATOM 5498 N N . LEU B 1 134 ? -65.510 147.718 96.247 1.00 38.97 134 LEU B N 1
ATOM 5499 C CA . LEU B 1 134 ? -64.621 147.352 97.337 1.00 36.58 134 LEU B CA 1
ATOM 5500 C C . LEU B 1 134 ? -63.725 148.506 97.690 1.00 33.55 134 LEU B C 1
ATOM 5501 O O . LEU B 1 134 ? -62.979 148.972 96.852 1.00 35.07 134 LEU B O 1
ATOM 5506 N N . VAL B 1 135 ? -63.774 148.934 98.944 1.00 33.56 135 VAL B N 1
ATOM 5507 C CA . VAL B 1 135 ? -63.019 150.097 99.375 1.00 31.54 135 VAL B CA 1
ATOM 5508 C C . VAL B 1 135 ? -61.793 149.735 100.194 1.00 31.46 135 VAL B C 1
ATOM 5509 O O . VAL B 1 135 ? -61.878 149.189 101.279 1.00 36.09 135 VAL B O 1
ATOM 5513 N N . ASN B 1 136 ? -60.646 150.075 99.638 1.00 35.69 136 ASN B N 1
ATOM 5514 C CA . ASN B 1 136 ? -59.362 149.844 100.256 1.00 33.05 136 ASN B CA 1
ATOM 5515 C C . ASN B 1 136 ? -58.873 151.086 100.967 1.00 32.74 136 ASN B C 1
ATOM 5516 O O . ASN B 1 136 ? -58.134 151.878 100.413 1.00 36.26 136 ASN B O 1
ATOM 5521 N N . THR B 1 137 ? -59.313 151.284 102.192 1.00 30.71 137 THR B N 1
ATOM 5522 C CA . THR B 1 137 ? -58.875 152.453 102.913 1.00 30.75 137 THR B CA 1
ATOM 5523 C C . THR B 1 137 ? -58.241 151.986 104.187 1.00 32.00 137 THR B C 1
ATOM 5524 O O . THR B 1 137 ? -58.027 150.797 104.382 1.00 34.97 137 THR B O 1
ATOM 5528 N N . HIS B 1 138 ? -57.914 152.930 105.048 1.00 33.11 138 HIS B N 1
ATOM 5529 C CA . HIS B 1 138 ? -57.154 152.606 106.225 1.00 30.90 138 HIS B CA 1
ATOM 5530 C C . HIS B 1 138 ? -57.536 153.508 107.361 1.00 32.65 138 HIS B C 1
ATOM 5531 O O . HIS B 1 138 ? -58.397 154.376 107.218 1.00 37.05 138 HIS B O 1
ATOM 5538 N N . THR B 1 139 ? -56.881 153.321 108.493 1.00 31.97 139 THR B N 1
ATOM 5539 C CA . THR B 1 139 ? -57.269 154.036 109.684 1.00 31.54 139 THR B CA 1
ATOM 5540 C C . THR B 1 139 ? -56.067 154.125 110.633 1.00 30.10 139 THR B C 1
ATOM 5541 O O . THR B 1 139 ? -55.378 153.157 110.865 1.00 36.32 139 THR B O 1
ATOM 5545 N N . PHE B 1 140 ? -55.791 155.320 111.131 1.00 32.83 140 PHE B N 1
ATOM 5546 C CA . PHE B 1 140 ? -54.552 155.571 111.844 1.00 35.20 140 PHE B CA 1
ATOM 5547 C C . PHE B 1 140 ? -54.461 154.677 113.039 1.00 34.33 140 PHE B C 1
ATOM 5548 O O . PHE B 1 140 ? -55.468 154.400 113.674 1.00 28.48 140 PHE B O 1
ATOM 5556 N N . THR B 1 141 ? -53.247 154.210 113.311 1.00 35.47 141 THR B N 1
ATOM 5557 C CA . THR B 1 141 ? -52.958 153.463 114.516 1.00 37.18 141 THR B CA 1
ATOM 5558 C C . THR B 1 141 ? -52.682 154.467 115.614 1.00 33.29 141 THR B C 1
ATOM 5559 O O . THR B 1 141 ? -52.401 155.625 115.354 1.00 37.24 141 THR B O 1
ATOM 5563 N N . ALA B 1 142 ? -52.772 154.023 116.848 1.00 33.08 142 ALA B N 1
ATOM 5564 C CA . ALA B 1 142 ? -52.597 154.914 117.967 1.00 35.42 142 ALA B CA 1
ATOM 5565 C C . ALA B 1 142 ? -51.204 155.555 118.000 1.00 38.09 142 ALA B C 1
ATOM 5566 O O . ALA B 1 142 ? -51.070 156.757 118.176 1.00 37.35 142 ALA B O 1
ATOM 5568 N N . GLN B 1 143 ? -50.158 154.753 117.848 1.00 45.43 143 GLN B N 1
ATOM 5569 C CA . GLN B 1 143 ? -48.805 155.286 117.932 1.00 45.12 143 GLN B CA 1
ATOM 5570 C C . GLN B 1 143 ? -48.170 155.571 116.575 1.00 41.83 143 GLN B C 1
ATOM 5571 O O . GLN B 1 143 ? -47.043 156.047 116.504 1.00 42.81 143 GLN B O 1
ATOM 5577 N N . GLY B 1 144 ? -48.904 155.301 115.506 1.00 39.85 144 GLY B N 1
ATOM 5578 C CA . GLY B 1 144 ? -48.409 155.582 114.179 1.00 41.40 144 GLY B CA 1
ATOM 5579 C C . GLY B 1 144 ? -47.147 154.808 113.896 1.00 38.94 144 GLY B C 1
ATOM 5580 O O . GLY B 1 144 ? -46.980 153.700 114.385 1.00 46.15 144 GLY B O 1
ATOM 5581 N N . SER B 1 145 ? -46.258 155.400 113.112 1.00 43.18 145 SER B N 1
ATOM 5582 C CA . SER B 1 145 ? -45.016 154.749 112.728 1.00 42.47 145 SER B CA 1
ATOM 5583 C C . SER B 1 145 ? -44.107 154.540 113.929 1.00 40.06 145 SER B C 1
ATOM 5584 O O . SER B 1 145 ? -43.685 155.493 114.559 1.00 35.36 145 SER B O 1
ATOM 5587 N N . ASP B 1 146 ? -43.804 153.287 114.247 1.00 42.96 146 ASP B N 1
ATOM 5588 C CA . ASP B 1 146 ? -43.040 152.996 115.451 1.00 38.18 146 ASP B CA 1
ATOM 5589 C C . ASP B 1 146 ? -41.732 152.271 115.176 1.00 36.10 146 ASP B C 1
ATOM 5590 O O . ASP B 1 146 ? -40.928 152.130 116.078 1.00 36.33 146 ASP B O 1
ATOM 5595 N N . LEU B 1 147 ? -41.524 151.811 113.944 1.00 36.83 147 LEU B N 1
ATOM 5596 C CA . LEU B 1 147 ? -40.349 151.003 113.617 1.00 36.57 147 LEU B CA 1
ATOM 5597 C C . LEU B 1 147 ? -39.668 151.453 112.347 1.00 35.70 147 LEU B C 1
ATOM 5598 O O . LEU B 1 147 ? -40.305 151.984 111.454 1.00 40.48 147 LEU B O 1
ATOM 5603 N N . HIS B 1 148 ? -38.373 151.194 112.252 1.00 33.68 148 HIS B N 1
ATOM 5604 C CA . HIS B 1 148 ? -37.594 151.736 111.160 1.00 33.82 148 HIS B CA 1
ATOM 5605 C C . HIS B 1 148 ? -36.531 150.722 110.762 1.00 36.93 148 HIS B C 1
ATOM 5606 O O . HIS B 1 148 ? -35.921 150.099 111.624 1.00 39.42 148 HIS B O 1
ATOM 5613 N N . TRP B 1 149 ? -36.307 150.554 109.464 1.00 35.18 149 TRP B N 1
ATOM 5614 C CA . TRP B 1 149 ? -35.172 149.779 108.989 1.00 32.60 149 TRP B CA 1
ATOM 5615 C C . TRP B 1 149 ? -33.867 150.405 109.477 1.00 34.69 149 TRP B C 1
ATOM 5616 O O . TRP B 1 149 ? -33.751 151.621 109.508 1.00 38.31 149 TRP B O 1
ATOM 5627 N N . HIS B 1 150 ? -32.891 149.579 109.850 1.00 34.89 150 HIS B N 1
ATOM 5628 C CA . HIS B 1 150 ? -31.539 150.054 110.175 1.00 39.44 150 HIS B CA 1
ATOM 5629 C C . HIS B 1 150 ? -30.639 150.079 108.930 1.00 40.30 150 HIS B C 1
ATOM 5630 O O . HIS B 1 150 ? -30.574 149.105 108.186 1.00 41.67 150 HIS B O 1
ATOM 5637 N N . GLY B 1 151 ? -29.942 151.193 108.715 1.00 41.76 151 GLY B N 1
ATOM 5638 C CA . GLY B 1 151 ? -29.126 151.370 107.528 1.00 41.74 151 GLY B CA 1
ATOM 5639 C C . GLY B 1 151 ? -27.659 151.516 107.855 1.00 42.40 151 GLY B C 1
ATOM 5640 O O . GLY B 1 151 ? -27.245 151.262 108.983 1.00 40.81 151 GLY B O 1
ATOM 5641 N N . GLU B 1 152 ? -26.879 151.936 106.862 1.00 46.37 152 GLU B N 1
ATOM 5642 C CA . GLU B 1 152 ? -25.434 152.104 107.014 1.00 41.42 152 GLU B CA 1
ATOM 5643 C C . GLU B 1 152 ? -25.027 153.557 107.244 1.00 44.88 152 GLU B C 1
ATOM 5644 O O . GLU B 1 152 ? -25.367 154.453 106.474 1.00 46.64 152 GLU B O 1
ATOM 5650 N N . LYS B 1 153 ? -24.283 153.763 108.319 1.00 45.48 153 LYS B N 1
ATOM 5651 C CA . LYS B 1 153 ? -23.786 155.075 108.715 1.00 53.87 153 LYS B CA 1
ATOM 5652 C C . LYS B 1 153 ? -22.802 155.639 107.685 1.00 59.60 153 LYS B C 1
ATOM 5653 O O . LYS B 1 153 ? -22.072 154.882 107.051 1.00 53.66 153 LYS B O 1
ATOM 5659 N N . ASP B 1 154 ? -22.782 156.959 107.506 1.00 64.62 154 ASP B N 1
ATOM 5660 C CA . ASP B 1 154 ? -21.960 157.543 106.447 1.00 72.47 154 ASP B CA 1
ATOM 5661 C C . ASP B 1 154 ? -20.693 158.221 106.948 1.00 78.20 154 ASP B C 1
ATOM 5662 O O . ASP B 1 154 ? -20.440 158.305 108.149 1.00 77.38 154 ASP B O 1
ATOM 5667 N N . LYS B 1 155 ? -19.876 158.671 106.001 1.00 82.90 155 LYS B N 1
ATOM 5668 C CA . LYS B 1 155 ? -18.602 159.293 106.329 1.00 80.93 155 LYS B CA 1
ATOM 5669 C C . LYS B 1 155 ? -18.889 160.559 107.094 1.00 77.92 155 LYS B C 1
ATOM 5670 O O . LYS B 1 155 ? -18.366 160.763 108.186 1.00 78.74 155 LYS B O 1
ATOM 5672 N N . ASN B 1 156 ? -19.765 161.385 106.531 1.00 76.29 156 ASN B N 1
ATOM 5673 C CA A ASN B 1 156 ? -20.162 162.641 107.152 0.86 79.58 156 ASN B CA 1
ATOM 5674 C CA B ASN B 1 156 ? -20.142 162.646 107.157 0.14 79.73 156 ASN B CA 1
ATOM 5675 C C . ASN B 1 156 ? -20.866 162.468 108.490 1.00 76.95 156 ASN B C 1
ATOM 5676 O O . ASN B 1 156 ? -21.277 163.443 109.108 1.00 83.64 156 ASN B O 1
ATOM 5685 N N . ALA B 1 157 ? -21.023 161.228 108.933 1.00 73.44 157 ALA B N 1
ATOM 5686 C CA . ALA B 1 157 ? -21.679 160.981 110.207 1.00 67.64 157 ALA B CA 1
ATOM 5687 C C . ALA B 1 157 ? -20.768 161.317 111.355 1.00 62.45 157 ALA B C 1
ATOM 5688 O O . ALA B 1 157 ? -19.561 161.097 111.285 1.00 69.72 157 ALA B O 1
ATOM 5690 N N . GLY B 1 158 ? -21.365 161.830 112.422 1.00 59.75 158 GLY B N 1
ATOM 5691 C CA . GLY B 1 158 ? -20.657 162.039 113.664 1.00 57.27 158 GLY B CA 1
ATOM 5692 C C . GLY B 1 158 ? -20.087 160.721 114.120 1.00 57.60 158 GLY B C 1
ATOM 5693 O O . GLY B 1 158 ? -20.661 159.663 113.862 1.00 56.82 158 GLY B O 1
ATOM 5694 N N . ILE B 1 159 ? -18.949 160.784 114.790 1.00 54.54 159 ILE B N 1
ATOM 5695 C CA . ILE B 1 159 ? -18.250 159.579 115.181 1.00 57.60 159 ILE B CA 1
ATOM 5696 C C . ILE B 1 159 ? -19.078 158.807 116.205 1.00 56.26 159 ILE B C 1
ATOM 5697 O O . ILE B 1 159 ? -19.281 157.604 116.062 1.00 54.34 159 ILE B O 1
ATOM 5702 N N . LEU B 1 160 ? -19.580 159.503 117.221 1.00 57.87 160 LEU B N 1
ATOM 5703 C CA . LEU B 1 160 ? -20.343 158.849 118.285 1.00 52.23 160 LEU B CA 1
ATOM 5704 C C . LEU B 1 160 ? -21.757 158.453 117.857 1.00 50.48 160 LEU B C 1
ATOM 5705 O O . LEU B 1 160 ? -22.438 157.707 118.562 1.00 50.35 160 LEU B O 1
ATOM 5710 N N . ASP B 1 161 ? -22.180 158.948 116.698 1.00 48.13 161 ASP B N 1
ATOM 5711 C CA . ASP B 1 161 ? -23.543 158.764 116.219 1.00 47.85 161 ASP B CA 1
ATOM 5712 C C . ASP B 1 161 ? -23.962 157.307 116.173 1.00 48.91 161 ASP B C 1
ATOM 5713 O O . ASP B 1 161 ? -23.214 156.437 115.740 1.00 50.15 161 ASP B O 1
ATOM 5718 N N . ALA B 1 162 ? -25.173 157.052 116.635 1.00 46.81 162 ALA B N 1
ATOM 5719 C CA . ALA B 1 162 ? -25.809 155.793 116.370 1.00 40.39 162 ALA B CA 1
ATOM 5720 C C . ALA B 1 162 ? -26.049 155.716 114.874 1.00 43.60 162 ALA B C 1
ATOM 5721 O O . ALA B 1 162 ? -26.125 156.746 114.197 1.00 41.58 162 ALA B O 1
ATOM 5723 N N . GLY B 1 163 ? -26.177 154.499 114.360 1.00 44.08 163 GLY B N 1
ATOM 5724 C CA . GLY B 1 163 ? -26.406 154.296 112.942 1.00 40.81 163 GLY B CA 1
ATOM 5725 C C . GLY B 1 163 ? -27.704 154.934 112.515 1.00 39.07 163 GLY B C 1
ATOM 5726 O O . GLY B 1 163 ? -28.509 155.279 113.363 1.00 39.64 163 GLY B O 1
ATOM 5727 N N . PRO B 1 164 ? -27.914 155.089 111.202 1.00 36.40 164 PRO B N 1
ATOM 5728 C CA . PRO B 1 164 ? -29.087 155.763 110.647 1.00 37.77 164 PRO B CA 1
ATOM 5729 C C . PRO B 1 164 ? -30.266 154.824 110.414 1.00 41.38 164 PRO B C 1
ATOM 5730 O O . PRO B 1 164 ? -30.279 153.705 110.917 1.00 39.85 164 PRO B O 1
ATOM 5734 N N . ALA B 1 165 ? -31.254 155.299 109.663 1.00 35.20 165 ALA B N 1
ATOM 5735 C CA . ALA B 1 165 ? -32.324 154.451 109.160 1.00 38.22 165 ALA B CA 1
ATOM 5736 C C . ALA B 1 165 ? -32.321 154.469 107.645 1.00 37.10 165 ALA B C 1
ATOM 5737 O O . ALA B 1 165 ? -31.645 155.282 107.048 1.00 41.00 165 ALA B O 1
ATOM 5739 N N . THR B 1 166 ? -33.083 153.581 107.029 1.00 35.80 166 THR B N 1
ATOM 5740 C CA . THR B 1 166 ? -33.160 153.525 105.582 1.00 35.11 166 THR B CA 1
ATOM 5741 C C . THR B 1 166 ? -34.525 152.960 105.244 1.00 36.06 166 THR B C 1
ATOM 5742 O O . THR B 1 166 ? -35.293 152.637 106.138 1.00 38.17 166 THR B O 1
ATOM 5746 N N . GLY B 1 167 ? -34.847 152.851 103.964 1.00 37.79 167 GLY B N 1
ATOM 5747 C CA . GLY B 1 167 ? -36.116 152.277 103.567 1.00 28.01 167 GLY B CA 1
ATOM 5748 C C . GLY B 1 167 ? -37.367 152.982 104.066 1.00 35.33 167 GLY B C 1
ATOM 5749 O O . GLY B 1 167 ? -37.350 154.174 104.365 1.00 39.10 167 GLY B O 1
ATOM 5750 N N . ALA B 1 168 ? -38.463 152.236 104.157 1.00 41.10 168 ALA B N 1
ATOM 5751 C CA . ALA B 1 168 ? -39.766 152.810 104.488 1.00 38.88 168 ALA B CA 1
ATOM 5752 C C . ALA B 1 168 ? -40.583 151.889 105.377 1.00 35.31 168 ALA B C 1
ATOM 5753 O O . ALA B 1 168 ? -41.746 151.644 105.116 1.00 39.96 168 ALA B O 1
ATOM 5755 N N . LEU B 1 169 ? -39.974 151.375 106.430 1.00 34.78 169 LEU B N 1
ATOM 5756 C CA . LEU B 1 169 ? -40.708 150.542 107.363 1.00 32.34 169 LEU B CA 1
ATOM 5757 C C . LEU B 1 169 ? -41.813 151.302 108.125 1.00 32.17 169 LEU B C 1
ATOM 5758 O O . LEU B 1 169 ? -42.811 150.702 108.491 1.00 38.97 169 LEU B O 1
ATOM 5763 N N . PRO B 1 170 ? -41.638 152.615 108.385 1.00 34.45 170 PRO B N 1
ATOM 5764 C CA . PRO B 1 170 ? -42.701 153.423 109.000 1.00 36.01 170 PRO B CA 1
ATOM 5765 C C . PRO B 1 170 ? -43.973 153.610 108.174 1.00 38.19 170 PRO B C 1
ATOM 5766 O O . PRO B 1 170 ? -44.976 154.100 108.689 1.00 38.67 170 PRO B O 1
ATOM 5770 N N . PHE B 1 171 ? -43.917 153.248 106.902 1.00 39.03 171 PHE B N 1
ATOM 5771 C CA . PHE B 1 171 ? -45.073 153.287 106.016 1.00 39.17 171 PHE B CA 1
ATOM 5772 C C . PHE B 1 171 ? -46.083 152.228 106.455 1.00 37.98 171 PHE B C 1
ATOM 5773 O O . PHE B 1 171 ? -46.312 151.251 105.759 1.00 36.24 171 PHE B O 1
ATOM 5781 N N . ASP B 1 172 ? -46.681 152.446 107.618 1.00 38.88 172 ASP B N 1
ATOM 5782 C CA . ASP B 1 172 ? -47.415 151.417 108.343 1.00 37.30 172 ASP B CA 1
ATOM 5783 C C . ASP B 1 172 ? -48.762 151.923 108.882 1.00 39.24 172 ASP B C 1
ATOM 5784 O O . ASP B 1 172 ? -48.809 152.922 109.609 1.00 39.65 172 ASP B O 1
ATOM 5789 N N . ILE B 1 173 ? -49.850 151.232 108.549 1.00 36.51 173 ILE B N 1
ATOM 5790 C CA . ILE B 1 173 ? -51.182 151.669 108.969 1.00 34.16 173 ILE B CA 1
ATOM 5791 C C . ILE B 1 173 ? -52.217 150.542 109.021 1.00 31.67 173 ILE B C 1
ATOM 5792 O O . ILE B 1 173 ? -52.101 149.545 108.316 1.00 37.62 173 ILE B O 1
ATOM 5797 N N . ALA B 1 174 ? -53.231 150.699 109.862 1.00 32.38 174 ALA B N 1
ATOM 5798 C CA . ALA B 1 174 ? -54.285 149.691 109.976 1.00 28.71 174 ALA B CA 1
ATOM 5799 C C . ALA B 1 174 ? -55.169 149.719 108.757 1.00 29.77 174 ALA B C 1
ATOM 5800 O O . ALA B 1 174 ? -55.489 150.787 108.268 1.00 34.31 174 ALA B O 1
ATOM 5802 N N . PRO B 1 175 ? -55.586 148.547 108.268 1.00 30.54 175 PRO B N 1
ATOM 5803 C CA . PRO B 1 175 ? -56.483 148.510 107.115 1.00 31.62 175 PRO B CA 1
ATOM 5804 C C . PRO B 1 175 ? -57.945 148.768 107.493 1.00 35.26 175 PRO B C 1
ATOM 5805 O O . PRO B 1 175 ? -58.347 148.571 108.642 1.00 35.42 175 PRO B O 1
ATOM 5809 N N . PHE B 1 176 ? -58.726 149.217 106.518 1.00 34.23 176 PHE B N 1
ATOM 5810 C CA . PHE B 1 176 ? -60.165 149.380 106.681 1.00 31.72 176 PHE B CA 1
ATOM 5811 C C . PHE B 1 176 ? -60.816 148.937 105.379 1.00 28.49 176 PHE B C 1
ATOM 5812 O O . PHE B 1 176 ? -60.940 149.710 104.447 1.00 35.52 176 PHE B O 1
ATOM 5820 N N . THR B 1 177 ? -61.209 147.679 105.303 1.00 31.68 177 THR B N 1
ATOM 5821 C CA . THR B 1 177 ? -61.548 147.085 104.020 1.00 34.66 177 THR B CA 1
ATOM 5822 C C . THR B 1 177 ? -63.003 146.662 103.961 1.00 37.37 177 THR B C 1
ATOM 5823 O O . THR B 1 177 ? -63.477 145.954 104.839 1.00 36.12 177 THR B O 1
ATOM 5827 N N . PHE B 1 178 ? -63.711 147.085 102.921 1.00 36.32 178 PHE B N 1
ATOM 5828 C CA . PHE B 1 178 ? -65.134 146.776 102.843 1.00 32.93 178 PHE B CA 1
ATOM 5829 C C . PHE B 1 178 ? -65.727 146.952 101.457 1.00 30.75 178 PHE B C 1
ATOM 5830 O O . PHE B 1 178 ? -65.117 147.532 100.582 1.00 34.10 178 PHE B O 1
ATOM 5838 N N . ILE B 1 179 ? -66.926 146.422 101.270 1.00 33.13 179 ILE B N 1
ATOM 5839 C CA . ILE B 1 179 ? -67.690 146.644 100.048 1.00 37.40 179 ILE B CA 1
ATOM 5840 C C . ILE B 1 179 ? -68.982 147.399 100.359 1.00 37.29 179 ILE B C 1
ATOM 5841 O O . ILE B 1 179 ? -69.696 147.067 101.300 1.00 35.24 179 ILE B O 1
ATOM 5846 N N . VAL B 1 180 ? -69.270 148.414 99.554 1.00 40.01 180 VAL B N 1
ATOM 5847 C CA . VAL B 1 180 ? -70.452 149.234 99.739 1.00 33.80 180 VAL B CA 1
ATOM 5848 C C . VAL B 1 180 ? -71.338 149.149 98.494 1.00 36.33 180 VAL B C 1
ATOM 5849 O O . VAL B 1 180 ? -70.837 149.120 97.372 1.00 34.60 180 VAL B O 1
ATOM 5853 N N . ASP B 1 181 ? -72.650 149.065 98.703 1.00 33.54 181 ASP B N 1
ATOM 5854 C CA . ASP B 1 181 ? -73.602 149.063 97.595 1.00 36.97 181 ASP B CA 1
ATOM 5855 C C . ASP B 1 181 ? -74.122 150.464 97.300 1.00 36.10 181 ASP B C 1
ATOM 5856 O O . ASP B 1 181 ? -73.626 151.446 97.842 1.00 38.31 181 ASP B O 1
ATOM 5861 N N . THR B 1 182 ? -75.134 150.552 96.446 1.00 38.55 182 THR B N 1
ATOM 5862 C CA . THR B 1 182 ? -75.640 151.852 96.014 1.00 35.58 182 THR B CA 1
ATOM 5863 C C . THR B 1 182 ? -76.598 152.472 97.016 1.00 39.05 182 THR B C 1
ATOM 5864 O O . THR B 1 182 ? -77.233 153.471 96.720 1.00 42.74 182 THR B O 1
ATOM 5868 N N . GLU B 1 183 ? -76.690 151.891 98.205 1.00 41.04 183 GLU B N 1
ATOM 5869 C CA . GLU B 1 183 ? -77.483 152.476 99.279 1.00 39.00 183 GLU B CA 1
ATOM 5870 C C . GLU B 1 183 ? -76.576 152.905 100.416 1.00 39.12 183 GLU B C 1
ATOM 5871 O O . GLU B 1 183 ? -77.045 153.297 101.482 1.00 40.71 183 GLU B O 1
ATOM 5877 N N . GLY B 1 184 ? -75.271 152.826 100.178 1.00 36.11 184 GLY B N 1
ATOM 5878 C CA . GLY B 1 184 ? -74.282 153.250 101.149 1.00 38.11 184 GLY B CA 1
ATOM 5879 C C . GLY B 1 184 ? -74.116 152.287 102.305 1.00 38.81 184 GLY B C 1
ATOM 5880 O O . GLY B 1 184 ? -73.597 152.648 103.361 1.00 43.10 184 GLY B O 1
ATOM 5881 N N . GLU B 1 185 ? -74.555 151.053 102.099 1.00 35.64 185 GLU B N 1
ATOM 5882 C CA . GLU B 1 185 ? -74.484 150.036 103.131 1.00 39.39 185 GLU B CA 1
ATOM 5883 C C . GLU B 1 185 ? -73.259 149.143 102.948 1.00 37.00 185 GLU B C 1
ATOM 5884 O O . GLU B 1 185 ? -72.821 148.893 101.829 1.00 34.31 185 GLU B O 1
ATOM 5890 N N . TYR B 1 186 ? -72.714 148.674 104.063 1.00 34.52 186 TYR B N 1
ATOM 5891 C CA . TYR B 1 186 ? -71.628 147.701 104.043 1.00 38.86 186 TYR B CA 1
ATOM 5892 C C . TYR B 1 186 ? -72.154 146.311 103.711 1.00 36.32 186 TYR B C 1
ATOM 5893 O O . TYR B 1 186 ? -73.026 145.803 104.409 1.00 42.65 186 TYR B O 1
ATOM 5902 N N . ARG B 1 187 ? -71.611 145.689 102.669 1.00 34.54 187 ARG B N 1
ATOM 5903 C CA . ARG B 1 187 ? -71.992 144.323 102.309 1.00 37.68 187 ARG B CA 1
ATOM 5904 C C . ARG B 1 187 ? -70.824 143.316 102.364 1.00 35.49 187 ARG B C 1
ATOM 5905 O O . ARG B 1 187 ? -70.950 142.193 101.890 1.00 37.69 187 ARG B O 1
ATOM 5913 N N . TRP B 1 188 ? -69.695 143.736 102.931 1.00 39.52 188 TRP B N 1
ATOM 5914 C CA . TRP B 1 188 ? -68.507 142.893 103.087 1.00 34.67 188 TRP B CA 1
ATOM 5915 C C . TRP B 1 188 ? -67.503 143.601 103.963 1.00 32.83 188 TRP B C 1
ATOM 5916 O O . TRP B 1 188 ? -67.429 144.825 103.972 1.00 33.92 188 TRP B O 1
ATOM 5927 N N . TRP B 1 189 ? -66.726 142.829 104.702 1.00 35.44 189 TRP B N 1
ATOM 5928 C CA . TRP B 1 189 ? -65.734 143.395 105.599 1.00 30.15 189 TRP B CA 1
ATOM 5929 C C . TRP B 1 189 ? -64.625 142.385 105.786 1.00 32.79 189 TRP B C 1
ATOM 5930 O O . TRP B 1 189 ? -64.882 141.253 106.169 1.00 37.07 189 TRP B O 1
ATOM 5941 N N . LEU B 1 190 ? -63.399 142.770 105.472 1.00 33.93 190 LEU B N 1
ATOM 5942 C CA . LEU B 1 190 ? -62.250 141.922 105.754 1.00 30.89 190 LEU B CA 1
ATOM 5943 C C . LEU B 1 190 ? -61.714 142.303 107.105 1.00 30.11 190 LEU B C 1
ATOM 5944 O O . LEU B 1 190 ? -61.243 143.415 107.296 1.00 34.40 190 LEU B O 1
ATOM 5949 N N . ASP B 1 191 ? -61.815 141.384 108.048 1.00 33.21 191 ASP B N 1
ATOM 5950 C CA . ASP B 1 191 ? -61.323 141.615 109.391 1.00 32.62 191 ASP B CA 1
ATOM 5951 C C . ASP B 1 191 ? -59.912 142.173 109.354 1.00 36.94 191 ASP B C 1
ATOM 5952 O O . ASP B 1 191 ? -59.063 141.696 108.615 1.00 35.38 191 ASP B O 1
ATOM 5957 N N . GLN B 1 192 ? -59.680 143.196 110.164 1.00 36.60 192 GLN B N 1
ATOM 5958 C CA . GLN B 1 192 ? -58.391 143.855 110.235 1.00 31.09 192 GLN B CA 1
ATOM 5959 C C . GLN B 1 192 ? -57.310 142.894 110.689 1.00 31.82 192 GLN B C 1
ATOM 5960 O O . GLN B 1 192 ? -56.144 143.073 110.369 1.00 34.40 192 GLN B O 1
ATOM 5966 N N . ASP B 1 193 ? -57.703 141.869 111.435 1.00 35.67 193 ASP B N 1
ATOM 5967 C CA . ASP B 1 193 ? -56.759 140.884 111.955 1.00 31.79 193 ASP B CA 1
ATOM 5968 C C . ASP B 1 193 ? -56.234 139.945 110.883 1.00 33.41 193 ASP B C 1
ATOM 5969 O O . ASP B 1 193 ? -55.257 139.249 111.095 1.00 33.03 193 ASP B O 1
ATOM 5974 N N . THR B 1 194 ? -56.880 139.934 109.731 1.00 32.87 194 THR B N 1
ATOM 5975 C CA . THR B 1 194 ? -56.530 138.991 108.695 1.00 29.14 194 THR B CA 1
ATOM 5976 C C . THR B 1 194 ? -55.064 139.085 108.323 1.00 27.01 194 THR B C 1
ATOM 5977 O O . THR B 1 194 ? -54.367 138.081 108.277 1.00 33.52 194 THR B O 1
ATOM 5981 N N . PHE B 1 195 ? -54.588 140.296 108.083 1.00 31.70 195 PHE B N 1
ATOM 5982 C CA . PHE B 1 195 ? -53.206 140.500 107.688 1.00 28.63 195 PHE B CA 1
ATOM 5983 C C . PHE B 1 195 ? -52.442 141.332 108.690 1.00 30.30 195 PHE B C 1
ATOM 5984 O O . PHE B 1 195 ? -51.225 141.221 108.788 1.00 32.33 195 PHE B O 1
ATOM 5992 N N . TYR B 1 196 ? -53.151 142.187 109.416 1.00 27.71 196 TYR B N 1
ATOM 5993 C CA . TYR B 1 196 ? -52.490 143.245 110.155 1.00 29.61 196 TYR B CA 1
ATOM 5994 C C . TYR B 1 196 ? -52.609 143.042 111.651 1.00 29.23 196 TYR B C 1
ATOM 5995 O O . TYR B 1 196 ? -53.546 142.424 112.128 1.00 29.55 196 TYR B O 1
ATOM 6004 N N . ASP B 1 197 ? -51.616 143.544 112.372 1.00 33.92 197 ASP B N 1
ATOM 6005 C CA . ASP B 1 197 ? -51.571 143.508 113.830 1.00 32.15 197 ASP B CA 1
ATOM 6006 C C . ASP B 1 197 ? -50.673 144.647 114.283 1.00 32.51 197 ASP B C 1
ATOM 6007 O O . ASP B 1 197 ? -49.450 144.575 114.184 1.00 37.48 197 ASP B O 1
ATOM 6012 N N . GLY B 1 198 ? -51.288 145.708 114.774 1.00 29.05 198 GLY B N 1
ATOM 6013 C CA . GLY B 1 198 ? -50.573 146.925 115.033 1.00 26.74 198 GLY B CA 1
ATOM 6014 C C . GLY B 1 198 ? -50.055 146.996 116.442 1.00 34.58 198 GLY B C 1
ATOM 6015 O O . GLY B 1 198 ? -49.079 147.685 116.705 1.00 37.75 198 GLY B O 1
ATOM 6016 N N . ARG B 1 199 ? -50.704 146.298 117.359 1.00 31.25 199 ARG B N 1
ATOM 6017 C CA . ARG B 1 199 ? -50.275 146.362 118.744 1.00 38.17 199 ARG B CA 1
ATOM 6018 C C . ARG B 1 199 ? -49.041 145.477 118.988 1.00 36.83 199 ARG B C 1
ATOM 6019 O O . ARG B 1 199 ? -48.198 145.774 119.835 1.00 39.48 199 ARG B O 1
ATOM 6027 N N . ASP B 1 200 ? -48.942 144.398 118.226 1.00 31.41 200 ASP B N 1
ATOM 6028 C CA . ASP B 1 200 ? -47.808 143.504 118.313 1.00 33.29 200 ASP B CA 1
ATOM 6029 C C . ASP B 1 200 ? -46.730 144.034 117.395 1.00 35.96 200 ASP B C 1
ATOM 6030 O O . ASP B 1 200 ? -47.002 144.887 116.557 1.00 36.47 200 ASP B O 1
ATOM 6035 N N . ARG B 1 201 ? -45.507 143.533 117.553 1.00 36.24 201 ARG B N 1
ATOM 6036 C CA . ARG B 1 201 ? -44.384 144.035 116.770 1.00 38.26 201 ARG B CA 1
ATOM 6037 C C . ARG B 1 201 ? -43.745 142.947 115.907 1.00 36.99 201 ARG B C 1
ATOM 6038 O O . ARG B 1 201 ? -42.529 142.896 115.728 1.00 36.81 201 ARG B O 1
ATOM 6046 N N . ASP B 1 202 ? -44.612 142.103 115.365 1.00 33.36 202 ASP B N 1
ATOM 6047 C CA . ASP B 1 202 ? -44.292 141.155 114.322 1.00 35.17 202 ASP B CA 1
ATOM 6048 C C . ASP B 1 202 ? -44.359 141.838 112.955 1.00 31.57 202 ASP B C 1
ATOM 6049 O O . ASP B 1 202 ? -45.415 141.947 112.370 1.00 36.80 202 ASP B O 1
ATOM 6054 N N . ILE B 1 203 ? -43.223 142.281 112.441 1.00 30.83 203 ILE B N 1
ATOM 6055 C CA . ILE B 1 203 ? -43.158 142.932 111.132 1.00 32.99 203 ILE B CA 1
ATOM 6056 C C . ILE B 1 203 ? -43.803 142.103 110.004 1.00 36.00 203 ILE B C 1
ATOM 6057 O O . ILE B 1 203 ? -44.128 142.625 108.938 1.00 39.57 203 ILE B O 1
ATOM 6062 N N . ASN B 1 204 ? -44.039 140.819 110.249 1.00 40.20 204 ASN B N 1
ATOM 6063 C CA . ASN B 1 204 ? -44.750 139.979 109.283 1.00 38.10 204 ASN B CA 1
ATOM 6064 C C . ASN B 1 204 ? -46.205 140.423 109.141 1.00 36.70 204 ASN B C 1
ATOM 6065 O O . ASN B 1 204 ? -46.840 140.193 108.116 1.00 41.36 204 ASN B O 1
ATOM 6070 N N . LYS B 1 205 ? -46.719 141.054 110.191 1.00 39.72 205 LYS B N 1
ATOM 6071 C CA . LYS B 1 205 ? -48.104 141.494 110.233 1.00 33.03 205 LYS B CA 1
ATOM 6072 C C . LYS B 1 205 ? -48.211 143.013 110.170 1.00 32.67 205 LYS B C 1
ATOM 6073 O O . LYS B 1 205 ? -49.210 143.572 110.610 1.00 34.90 205 LYS B O 1
ATOM 6079 N N . ARG B 1 206 ? -47.181 143.679 109.644 1.00 33.76 206 ARG B N 1
ATOM 6080 C CA . ARG B 1 206 ? -47.154 145.136 109.580 1.00 30.37 206 ARG B CA 1
ATOM 6081 C C . ARG B 1 206 ? -47.028 145.624 108.150 1.00 32.99 206 ARG B C 1
ATOM 6082 O O . ARG B 1 206 ? -46.627 144.885 107.264 1.00 33.51 206 ARG B O 1
ATOM 6090 N N . GLY B 1 207 ? -47.375 146.885 107.937 1.00 33.00 207 GLY B N 1
ATOM 6091 C CA . GLY B 1 207 ? -47.268 147.489 106.624 1.00 34.66 207 GLY B CA 1
ATOM 6092 C C . GLY B 1 207 ? -48.521 148.213 106.175 1.00 36.48 207 GLY B C 1
ATOM 6093 O O . GLY B 1 207 ? -49.323 148.632 106.990 1.00 35.92 207 GLY B O 1
ATOM 6094 N N . TYR B 1 208 ? -48.685 148.332 104.864 1.00 36.37 208 TYR B N 1
ATOM 6095 C CA . TYR B 1 208 ? -49.738 149.132 104.266 1.00 33.78 208 TYR B CA 1
ATOM 6096 C C . TYR B 1 208 ? -50.472 148.307 103.230 1.00 33.03 208 TYR B C 1
ATOM 6097 O O . TYR B 1 208 ? -49.988 148.150 102.113 1.00 33.33 208 TYR B O 1
ATOM 6106 N N . LEU B 1 209 ? -51.643 147.799 103.584 1.00 28.40 209 LEU B N 1
ATOM 6107 C CA . LEU B 1 209 ? -52.352 146.893 102.699 1.00 33.14 209 LEU B CA 1
ATOM 6108 C C . LEU B 1 209 ? -52.761 147.577 101.390 1.00 34.57 209 LEU B C 1
ATOM 6109 O O . LEU B 1 209 ? -53.577 148.481 101.395 1.00 37.25 209 LEU B O 1
ATOM 6114 N N . MET B 1 210 ? -52.191 147.141 100.273 1.00 35.08 210 MET B N 1
ATOM 6115 C CA . MET B 1 210 ? -52.338 147.842 99.003 1.00 31.37 210 MET B CA 1
ATOM 6116 C C . MET B 1 210 ? -52.381 146.922 97.802 1.00 35.09 210 MET B C 1
ATOM 6117 O O . MET B 1 210 ? -52.177 145.717 97.907 1.00 36.25 210 MET B O 1
ATOM 6122 N N . GLY B 1 211 ? -52.622 147.511 96.644 1.00 35.52 211 GLY B N 1
ATOM 6123 C CA . GLY B 1 211 ? -52.557 146.784 95.398 1.00 33.56 211 GLY B CA 1
ATOM 6124 C C . GLY B 1 211 ? -53.519 145.630 95.299 1.00 36.49 211 GLY B C 1
ATOM 6125 O O . GLY B 1 211 ? -53.226 144.618 94.677 1.00 39.60 211 GLY B O 1
ATOM 6126 N N . ILE B 1 212 ? -54.678 145.782 95.916 1.00 36.25 212 ILE B N 1
ATOM 6127 C CA . ILE B 1 212 ? -55.722 144.779 95.801 1.00 37.32 212 ILE B CA 1
ATOM 6128 C C . ILE B 1 212 ? -56.237 144.747 94.372 1.00 36.89 212 ILE B C 1
ATOM 6129 O O . ILE B 1 212 ? -56.731 145.740 93.861 1.00 39.29 212 ILE B O 1
ATOM 6134 N N . ARG B 1 213 ? -56.077 143.613 93.712 1.00 37.65 213 ARG B N 1
ATOM 6135 C CA . ARG B 1 213 ? -56.429 143.494 92.309 1.00 31.62 213 ARG B CA 1
ATOM 6136 C C . ARG B 1 213 ? -56.998 142.120 92.037 1.00 35.00 213 ARG B C 1
ATOM 6137 O O . ARG B 1 213 ? -56.606 141.161 92.671 1.00 41.46 213 ARG B O 1
ATOM 6145 N N . GLU B 1 214 ? -57.905 142.011 91.077 1.00 36.44 214 GLU B N 1
ATOM 6146 C CA . GLU B 1 214 ? -58.520 140.730 90.777 1.00 35.26 214 GLU B CA 1
ATOM 6147 C C . GLU B 1 214 ? -57.609 139.809 89.956 1.00 38.34 214 GLU B C 1
ATOM 6148 O O . GLU B 1 214 ? -56.768 140.261 89.185 1.00 38.71 214 GLU B O 1
ATOM 6154 N N . THR B 1 215 ? -57.801 138.507 90.139 1.00 41.99 215 THR B N 1
ATOM 6155 C CA . THR B 1 215 ? -57.073 137.476 89.406 1.00 40.38 215 THR B CA 1
ATOM 6156 C C . THR B 1 215 ? -57.996 136.837 88.375 1.00 38.07 215 THR B C 1
ATOM 6157 O O . THR B 1 215 ? -59.192 137.064 88.409 1.00 38.40 215 THR B O 1
ATOM 6161 N N . PRO B 1 216 ? -57.447 136.045 87.445 1.00 38.77 216 PRO B N 1
ATOM 6162 C CA . PRO B 1 216 ? -58.330 135.354 86.497 1.00 41.06 216 PRO B CA 1
ATOM 6163 C C . PRO B 1 216 ? -59.131 134.217 87.112 1.00 43.86 216 PRO B C 1
ATOM 6164 O O . PRO B 1 216 ? -59.853 133.539 86.386 1.00 44.53 216 PRO B O 1
ATOM 6168 N N . ARG B 1 217 ? -59.007 134.016 88.419 1.00 41.50 217 ARG B N 1
ATOM 6169 C CA . ARG B 1 217 ? -59.818 133.031 89.111 1.00 36.71 217 ARG B CA 1
ATOM 6170 C C . ARG B 1 217 ? -60.857 133.695 89.985 1.00 40.18 217 ARG B C 1
ATOM 6171 O O . ARG B 1 217 ? -61.459 133.051 90.837 1.00 41.18 217 ARG B O 1
ATOM 6179 N N . GLY B 1 218 ? -61.059 134.988 89.771 1.00 41.34 218 GLY B N 1
ATOM 6180 C CA . GLY B 1 218 ? -62.023 135.754 90.536 1.00 40.30 218 GLY B CA 1
ATOM 6181 C C . GLY B 1 218 ? -61.546 136.027 91.944 1.00 39.52 218 GLY B C 1
ATOM 6182 O O . GLY B 1 218 ? -62.333 136.330 92.833 1.00 37.30 218 GLY B O 1
ATOM 6183 N N . THR B 1 219 ? -60.245 135.901 92.153 1.00 38.75 219 THR B N 1
ATOM 6184 C CA . THR B 1 219 ? -59.673 136.132 93.464 1.00 32.81 219 THR B CA 1
ATOM 6185 C C . THR B 1 219 ? -58.863 137.405 93.430 1.00 38.06 219 THR B C 1
ATOM 6186 O O . THR B 1 219 ? -58.828 138.088 92.414 1.00 39.74 219 THR B O 1
ATOM 6190 N N . PHE B 1 220 ? -58.187 137.717 94.528 1.00 36.06 220 PHE B N 1
ATOM 6191 C CA . PHE B 1 220 ? -57.463 138.974 94.611 1.00 36.06 220 PHE B CA 1
ATOM 6192 C C . PHE B 1 220 ? -56.074 138.823 95.210 1.00 38.41 220 PHE B C 1
ATOM 6193 O O . PHE B 1 220 ? -55.872 138.058 96.146 1.00 40.93 220 PHE B O 1
ATOM 6201 N N . THR B 1 221 ? -55.131 139.581 94.667 1.00 34.21 221 THR B N 1
ATOM 6202 C CA . THR B 1 221 ? -53.795 139.700 95.223 1.00 31.59 221 THR B CA 1
ATOM 6203 C C . THR B 1 221 ? -53.658 141.014 95.972 1.00 33.34 221 THR B C 1
ATOM 6204 O O . THR B 1 221 ? -54.317 141.985 95.645 1.00 36.04 221 THR B O 1
ATOM 6208 N N . ALA B 1 222 ? -52.797 141.043 96.978 1.00 35.38 222 ALA B N 1
ATOM 6209 C CA . ALA B 1 222 ? -52.577 142.248 97.768 1.00 32.35 222 ALA B CA 1
ATOM 6210 C C . ALA B 1 222 ? -51.170 142.262 98.333 1.00 32.45 222 ALA B C 1
ATOM 6211 O O . ALA B 1 222 ? -50.528 141.233 98.412 1.00 33.09 222 ALA B O 1
ATOM 6213 N N . VAL B 1 223 ? -50.695 143.424 98.742 1.00 33.37 223 VAL B N 1
ATOM 6214 C CA . VAL B 1 223 ? -49.410 143.492 99.409 1.00 31.28 223 VAL B CA 1
ATOM 6215 C C . VAL B 1 223 ? -49.568 144.147 100.763 1.00 32.43 223 VAL B C 1
ATOM 6216 O O . VAL B 1 223 ? -50.504 144.893 100.983 1.00 34.13 223 VAL B O 1
ATOM 6220 N N . GLN B 1 224 ? -48.665 143.839 101.680 1.00 31.76 224 GLN B N 1
ATOM 6221 C CA . GLN B 1 224 ? -48.589 144.554 102.942 1.00 29.67 224 GLN B CA 1
ATOM 6222 C C . GLN B 1 224 ? -47.208 144.408 103.561 1.00 30.61 224 GLN B C 1
ATOM 6223 O O . GLN B 1 224 ? -46.887 143.390 104.175 1.00 36.27 224 GLN B O 1
ATOM 6229 N N . GLY B 1 225 ? -46.392 145.439 103.389 1.00 31.97 225 GLY B N 1
ATOM 6230 C CA . GLY B 1 225 ? -45.069 145.477 103.966 1.00 33.30 225 GLY B CA 1
ATOM 6231 C C . GLY B 1 225 ? -44.063 144.551 103.316 1.00 32.70 225 GLY B C 1
ATOM 6232 O O . GLY B 1 225 ? -43.566 144.793 102.221 1.00 35.98 225 GLY B O 1
ATOM 6233 N N . GLN B 1 226 ? -43.777 143.467 104.017 1.00 35.24 226 GLN B N 1
ATOM 6234 C CA . GLN B 1 226 ? -42.756 142.525 103.617 1.00 30.95 226 GLN B CA 1
ATOM 6235 C C . GLN B 1 226 ? -43.373 141.229 103.103 1.00 33.52 226 GLN B C 1
ATOM 6236 O O . GLN B 1 226 ? -42.679 140.219 102.986 1.00 36.96 226 GLN B O 1
ATOM 6242 N N . HIS B 1 227 ? -44.669 141.273 102.792 1.00 29.27 227 HIS B N 1
ATOM 6243 C CA . HIS B 1 227 ? -45.425 140.112 102.332 1.00 33.29 227 HIS B CA 1
ATOM 6244 C C . HIS B 1 227 ? -46.340 140.420 101.160 1.00 31.77 227 HIS B C 1
ATOM 6245 O O . HIS B 1 227 ? -46.746 141.558 100.972 1.00 36.41 227 HIS B O 1
ATOM 6252 N N . TRP B 1 228 ? -46.670 139.397 100.383 1.00 29.68 228 TRP B N 1
ATOM 6253 C CA . TRP B 1 228 ? -47.746 139.511 99.417 1.00 31.56 228 TRP B CA 1
ATOM 6254 C C . TRP B 1 228 ? -48.677 138.332 99.518 1.00 33.49 228 TRP B C 1
ATOM 6255 O O . TRP B 1 228 ? -48.275 137.261 99.944 1.00 35.99 228 TRP B O 1
ATOM 6266 N N . TYR B 1 229 ? -49.931 138.546 99.133 1.00 33.40 229 TYR B N 1
ATOM 6267 C CA . TYR B 1 229 ? -50.985 137.595 99.418 1.00 31.25 229 TYR B CA 1
ATOM 6268 C C . TYR B 1 229 ? -51.905 137.321 98.256 1.00 32.47 229 TYR B C 1
ATOM 6269 O O . TYR B 1 229 ? -51.900 138.019 97.260 1.00 34.77 229 TYR B O 1
ATOM 6278 N N . GLU B 1 230 ? -52.699 136.275 98.407 1.00 33.04 230 GLU B N 1
ATOM 6279 C CA . GLU B 1 230 ? -53.870 136.077 97.584 1.00 34.04 230 GLU B CA 1
ATOM 6280 C C . GLU B 1 230 ? -54.984 135.690 98.524 1.00 34.80 230 GLU B C 1
ATOM 6281 O O . GLU B 1 230 ? -54.747 135.021 99.517 1.00 38.16 230 GLU B O 1
ATOM 6287 N N . PHE B 1 231 ? -56.196 136.140 98.224 1.00 38.34 231 PHE B N 1
ATOM 6288 C CA . PHE B 1 231 ? -57.351 135.866 99.067 1.00 36.37 231 PHE B CA 1
ATOM 6289 C C . PHE B 1 231 ? -58.643 135.933 98.263 1.00 38.24 231 PHE B C 1
ATOM 6290 O O . PHE B 1 231 ? -58.700 136.576 97.215 1.00 41.12 231 PHE B O 1
ATOM 6298 N N . ASP B 1 232 ? -59.673 135.252 98.762 1.00 37.93 232 ASP B N 1
ATOM 6299 C CA . ASP B 1 232 ? -60.971 135.222 98.112 1.00 34.02 232 ASP B CA 1
ATOM 6300 C C . ASP B 1 232 ? -62.017 135.928 98.948 1.00 38.41 232 ASP B C 1
ATOM 6301 O O . ASP B 1 232 ? -61.746 136.373 100.062 1.00 37.72 232 ASP B O 1
ATOM 6306 N N . MET B 1 233 ? -63.235 135.969 98.433 1.00 34.59 233 MET B N 1
ATOM 6307 C CA . MET B 1 233 ? -64.274 136.758 99.065 1.00 35.95 233 MET B CA 1
ATOM 6308 C C . MET B 1 233 ? -64.930 136.029 100.229 1.00 37.95 233 MET B C 1
ATOM 6309 O O . MET B 1 233 ? -65.881 136.522 100.822 1.00 40.79 233 MET B O 1
ATOM 6314 N N . MET B 1 234 ? -64.414 134.856 100.562 1.00 37.88 234 MET B N 1
ATOM 6315 C CA . MET B 1 234 ? -64.885 134.149 101.740 1.00 33.78 234 MET B CA 1
ATOM 6316 C C . MET B 1 234 ? -63.929 134.405 102.886 1.00 33.20 234 MET B C 1
ATOM 6317 O O . MET B 1 234 ? -64.157 133.961 103.999 1.00 37.62 234 MET B O 1
ATOM 6322 N N . GLY B 1 235 ? -62.870 135.150 102.605 1.00 31.97 235 GLY B N 1
ATOM 6323 C CA . GLY B 1 235 ? -61.900 135.498 103.620 1.00 35.27 235 GLY B CA 1
ATOM 6324 C C . GLY B 1 235 ? -60.829 134.444 103.758 1.00 34.49 235 GLY B C 1
ATOM 6325 O O . GLY B 1 235 ? -60.075 134.429 104.723 1.00 34.47 235 GLY B O 1
ATOM 6326 N N . GLN B 1 236 ? -60.768 133.566 102.770 1.00 34.17 236 GLN B N 1
ATOM 6327 C CA . GLN B 1 236 ? -59.761 132.528 102.718 1.00 28.28 236 GLN B CA 1
ATOM 6328 C C . GLN B 1 236 ? -58.469 133.103 102.205 1.00 33.85 236 GLN B C 1
ATOM 6329 O O . GLN B 1 236 ? -58.417 133.623 101.103 1.00 37.76 236 GLN B O 1
ATOM 6335 N N . VAL B 1 237 ? -57.416 133.008 103.004 1.00 35.21 237 VAL B N 1
ATOM 6336 C CA . VAL B 1 237 ? -56.098 133.428 102.552 1.00 30.70 237 VAL B CA 1
ATOM 6337 C C . VAL B 1 237 ? -55.476 132.320 101.709 1.00 37.70 237 VAL B C 1
ATOM 6338 O O . VAL B 1 237 ? -55.054 131.286 102.231 1.00 36.19 237 VAL B O 1
ATOM 6342 N N . LEU B 1 238 ? -55.417 132.534 100.401 1.00 39.18 238 LEU B N 1
ATOM 6343 C CA . LEU B 1 238 ? -54.968 131.493 99.487 1.00 32.10 238 LEU B CA 1
ATOM 6344 C C . LEU B 1 238 ? -53.448 131.397 99.366 1.00 38.03 238 LEU B C 1
ATOM 6345 O O . LEU B 1 238 ? -52.909 130.310 99.162 1.00 38.94 238 LEU B O 1
ATOM 6350 N N . GLU B 1 239 ? -52.763 132.532 99.484 1.00 32.54 239 GLU B N 1
ATOM 6351 C CA . GLU B 1 239 ? -51.307 132.565 99.476 1.00 31.05 239 GLU B CA 1
ATOM 6352 C C . GLU B 1 239 ? -50.795 133.547 100.499 1.00 32.34 239 GLU B C 1
ATOM 6353 O O . GLU B 1 239 ? -51.412 134.569 100.740 1.00 33.84 239 GLU B O 1
ATOM 6359 N N . ASP B 1 240 ? -49.653 133.239 101.086 1.00 33.01 240 ASP B N 1
ATOM 6360 C CA . ASP B 1 240 ? -48.961 134.155 101.969 1.00 31.19 240 ASP B CA 1
ATOM 6361 C C . ASP B 1 240 ? -47.473 134.000 101.704 1.00 32.87 240 ASP B C 1
ATOM 6362 O O . ASP B 1 240 ? -46.868 133.020 102.094 1.00 36.39 240 ASP B O 1
ATOM 6367 N N . HIS B 1 241 ? -46.882 134.983 101.050 1.00 34.48 241 HIS B N 1
ATOM 6368 C CA . HIS B 1 241 ? -45.485 134.905 100.684 1.00 33.89 241 HIS B CA 1
ATOM 6369 C C . HIS B 1 241 ? -44.663 136.017 101.320 1.00 34.21 241 HIS B C 1
ATOM 6370 O O . HIS B 1 241 ? -45.042 137.179 101.273 1.00 37.39 241 HIS B O 1
ATOM 6377 N N . LYS B 1 242 ? -43.533 135.660 101.918 1.00 35.62 242 LYS B N 1
ATOM 6378 C CA . LYS B 1 242 ? -42.517 136.655 102.217 1.00 34.21 242 LYS B CA 1
ATOM 6379 C C . LYS B 1 242 ? -41.944 137.143 100.896 1.00 36.63 242 LYS B C 1
ATOM 6380 O O . LYS B 1 242 ? -42.027 136.455 99.876 1.00 33.51 242 LYS B O 1
ATOM 6386 N N . LEU B 1 243 ? -41.349 138.324 100.917 1.00 32.08 243 LEU B N 1
ATOM 6387 C CA . LEU B 1 243 ? -40.638 138.820 99.754 1.00 33.27 243 LEU B CA 1
ATOM 6388 C C . LEU B 1 243 ? -39.293 138.122 99.660 1.00 37.24 243 LEU B C 1
ATOM 6389 O O . LEU B 1 243 ? -38.734 137.733 100.677 1.00 38.96 243 LEU B O 1
ATOM 6394 N N . PRO B 1 244 ? -38.768 137.962 98.441 1.00 38.44 244 PRO B N 1
ATOM 6395 C CA . PRO B 1 244 ? -37.411 137.436 98.262 1.00 44.37 244 PRO B CA 1
ATOM 6396 C C . PRO B 1 244 ? -36.412 138.217 99.120 1.00 41.13 244 PRO B C 1
ATOM 6397 O O . PRO B 1 244 ? -36.643 139.405 99.362 1.00 38.82 244 PRO B O 1
ATOM 6401 N N . ARG B 1 245 ? -35.339 137.566 99.577 1.00 44.02 245 ARG B N 1
ATOM 6402 C CA . ARG B 1 245 ? -34.536 138.107 100.683 1.00 42.87 245 ARG B CA 1
ATOM 6403 C C . ARG B 1 245 ? -33.839 139.428 100.392 1.00 41.03 245 ARG B C 1
ATOM 6404 O O . ARG B 1 245 ? -33.492 140.161 101.317 1.00 38.52 245 ARG B O 1
ATOM 6412 N N . GLY B 1 246 ? -33.637 139.735 99.119 1.00 36.23 246 GLY B N 1
ATOM 6413 C CA . GLY B 1 246 ? -32.942 140.956 98.770 1.00 34.27 246 GLY B CA 1
ATOM 6414 C C . GLY B 1 246 ? -33.848 142.160 98.629 1.00 36.13 246 GLY B C 1
ATOM 6415 O O . GLY B 1 246 ? -33.417 143.228 98.208 1.00 37.32 246 GLY B O 1
ATOM 6416 N N . PHE B 1 247 ? -35.105 141.997 99.013 1.00 38.95 247 PHE B N 1
ATOM 6417 C CA . PHE B 1 247 ? -36.112 143.002 98.729 1.00 35.03 247 PHE B CA 1
ATOM 6418 C C . PHE B 1 247 ? -36.994 143.328 99.925 1.00 38.53 247 PHE B C 1
ATOM 6419 O O . PHE B 1 247 ? -37.205 142.490 100.791 1.00 34.45 247 PHE B O 1
ATOM 6427 N N . ALA B 1 248 ? -37.518 144.552 99.953 1.00 39.66 248 ALA B N 1
ATOM 6428 C CA . ALA B 1 248 ? -38.340 145.009 101.067 1.00 35.65 248 ALA B CA 1
ATOM 6429 C C . ALA B 1 248 ? -39.450 145.939 100.626 1.00 34.50 248 ALA B C 1
ATOM 6430 O O . ALA B 1 248 ? -39.499 146.355 99.473 1.00 39.62 248 ALA B O 1
ATOM 6432 N N . ASP B 1 249 ? -40.351 146.217 101.568 1.00 38.39 249 ASP B N 1
ATOM 6433 C CA . ASP B 1 249 ? -41.326 147.300 101.489 1.00 33.33 249 ASP B CA 1
ATOM 6434 C C . ASP B 1 249 ? -42.129 147.335 100.213 1.00 30.09 249 ASP B C 1
ATOM 6435 O O . ASP B 1 249 ? -41.950 148.206 99.381 1.00 34.46 249 ASP B O 1
ATOM 6440 N N . ALA B 1 250 ? -43.024 146.381 100.074 1.00 31.92 250 ALA B N 1
ATOM 6441 C CA . ALA B 1 250 ? -43.877 146.302 98.912 1.00 33.37 250 ALA B CA 1
ATOM 6442 C C . ALA B 1 250 ? -45.143 147.105 99.154 1.00 37.40 250 ALA B C 1
ATOM 6443 O O . ALA B 1 250 ? -45.870 146.861 100.108 1.00 39.06 250 ALA B O 1
ATOM 6445 N N . THR B 1 251 ? -45.393 148.084 98.307 1.00 37.94 251 THR B N 1
ATOM 6446 C CA . THR B 1 251 ? -46.539 148.940 98.503 1.00 36.40 251 THR B CA 1
ATOM 6447 C C . THR B 1 251 ? -47.199 149.233 97.181 1.00 41.12 251 THR B C 1
ATOM 6448 O O . THR B 1 251 ? -46.596 149.020 96.130 1.00 39.26 251 THR B O 1
ATOM 6452 N N . HIS B 1 252 ? -48.425 149.749 97.258 1.00 38.10 252 HIS B N 1
ATOM 6453 C CA . HIS B 1 252 ? -49.112 150.384 96.127 1.00 34.85 252 HIS B CA 1
ATOM 6454 C C . HIS B 1 252 ? -49.751 149.464 95.089 1.00 34.66 252 HIS B C 1
ATOM 6455 O O . HIS B 1 252 ? -50.845 149.764 94.631 1.00 36.46 252 HIS B O 1
ATOM 6462 N N . GLU B 1 253 ? -49.123 148.355 94.715 1.00 35.36 253 GLU B N 1
ATOM 6463 C CA . GLU B 1 253 ? -49.693 147.539 93.629 1.00 30.12 253 GLU B CA 1
ATOM 6464 C C . GLU B 1 253 ? -49.327 146.054 93.679 1.00 34.96 253 GLU B C 1
ATOM 6465 O O . GLU B 1 253 ? -48.324 145.673 94.264 1.00 43.41 253 GLU B O 1
ATOM 6471 N N . SER B 1 254 ? -50.159 145.225 93.062 1.00 35.45 254 SER B N 1
ATOM 6472 C CA . SER B 1 254 ? -49.841 143.831 92.812 1.00 35.97 254 SER B CA 1
ATOM 6473 C C . SER B 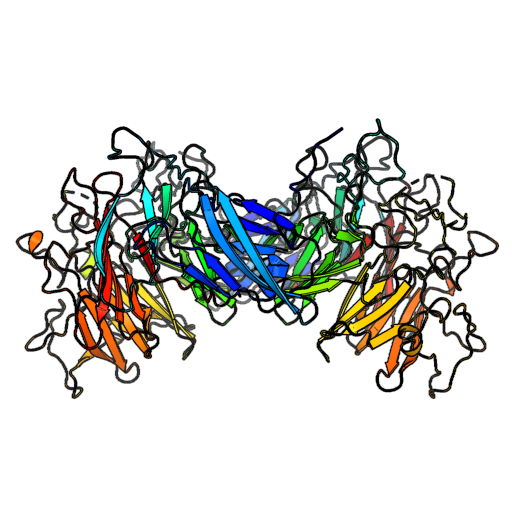1 254 ? -50.811 143.287 91.772 1.00 33.93 254 SER B C 1
ATOM 6474 O O . SER B 1 254 ? -52.005 143.331 91.983 1.00 37.10 254 SER B O 1
ATOM 6477 N N . ILE B 1 255 ? -50.309 142.779 90.650 1.00 34.77 255 ILE B N 1
ATOM 6478 C CA . ILE B 1 255 ? -51.198 142.279 89.597 1.00 34.70 255 ILE B CA 1
ATOM 6479 C C . ILE B 1 255 ? -50.782 140.916 88.987 1.00 36.48 255 ILE B C 1
ATOM 6480 O O . ILE B 1 255 ? -49.635 140.713 88.599 1.00 37.17 255 ILE B O 1
ATOM 6485 N N . GLU B 1 256 ? -51.724 139.979 88.901 1.00 37.68 256 GLU B N 1
ATOM 6486 C CA . GLU B 1 256 ? -51.444 138.713 88.245 1.00 38.86 256 GLU B CA 1
ATOM 6487 C C . GLU B 1 256 ? -51.373 138.867 86.730 1.00 40.09 256 GLU B C 1
ATOM 6488 O O . GLU B 1 256 ? -52.177 139.558 86.129 1.00 45.15 256 GLU B O 1
ATOM 6494 N N . THR B 1 257 ? -50.393 138.213 86.125 1.00 41.58 257 THR B N 1
ATOM 6495 C CA . THR B 1 257 ? -50.218 138.197 84.683 1.00 38.47 257 THR B CA 1
ATOM 6496 C C . THR B 1 257 ? -51.015 137.054 84.067 1.00 44.52 257 THR B C 1
ATOM 6497 O O . THR B 1 257 ? -51.543 136.213 84.784 1.00 42.69 257 THR B O 1
ATOM 6501 N N . PRO B 1 258 ? -51.115 137.013 82.733 1.00 42.57 258 PRO B N 1
ATOM 6502 C CA . PRO B 1 258 ? -51.743 135.843 82.117 1.00 40.99 258 PRO B CA 1
ATOM 6503 C C . PRO B 1 258 ? -50.858 134.597 82.144 1.00 46.76 258 PRO B C 1
ATOM 6504 O O . PRO B 1 258 ? -51.297 133.528 81.731 1.00 47.12 258 PRO B O 1
ATOM 6508 N N . ASN B 1 259 ? -49.627 134.741 82.616 1.00 46.68 259 ASN B N 1
ATOM 6509 C CA . ASN B 1 259 ? -48.666 133.657 82.588 1.00 46.19 259 ASN B CA 1
ATOM 6510 C C . ASN B 1 259 ? -48.477 133.046 83.951 1.00 46.65 259 ASN B C 1
ATOM 6511 O O . ASN B 1 259 ? -47.531 132.307 84.179 1.00 48.94 259 ASN B O 1
ATOM 6516 N N . GLY B 1 260 ? -49.372 133.374 84.868 1.00 45.79 260 GLY B N 1
ATOM 6517 C CA . GLY B 1 260 ? -49.289 132.829 86.200 1.00 43.33 260 GLY B CA 1
ATOM 6518 C C . GLY B 1 260 ? -48.342 133.570 87.115 1.00 46.10 260 GLY B C 1
ATOM 6519 O O . GLY B 1 260 ? -48.191 133.187 88.268 1.00 53.25 260 GLY B O 1
ATOM 6520 N N . THR B 1 261 ? -47.705 134.632 86.631 1.00 44.65 261 THR B N 1
ATOM 6521 C CA . THR B 1 261 ? -46.767 135.367 87.480 1.00 42.79 261 THR B CA 1
ATOM 6522 C C . THR B 1 261 ? -47.444 136.538 88.150 1.00 39.91 261 THR B C 1
ATOM 6523 O O . THR B 1 261 ? -48.591 136.831 87.858 1.00 37.65 261 THR B O 1
ATOM 6527 N N . VAL B 1 262 ? -46.717 137.197 89.048 1.00 40.17 262 VAL B N 1
ATOM 6528 C CA . VAL B 1 262 ? -47.256 138.306 89.827 1.00 41.96 262 VAL B CA 1
ATOM 6529 C C . VAL B 1 262 ? -46.270 139.463 89.904 1.00 38.00 262 VAL B C 1
ATOM 6530 O O . VAL B 1 262 ? -45.146 139.308 90.355 1.00 39.18 262 VAL B O 1
ATOM 6534 N N . LEU B 1 263 ? -46.715 140.632 89.468 1.00 38.57 263 LEU B N 1
ATOM 6535 C CA . LEU B 1 263 ? -45.867 141.801 89.414 1.00 33.25 263 LEU B CA 1
ATOM 6536 C C . LEU B 1 263 ? -45.960 142.587 90.709 1.00 35.71 263 LEU B C 1
ATOM 6537 O O . LEU B 1 263 ? -47.039 142.942 91.151 1.00 35.82 263 LEU B O 1
ATOM 6542 N N . LEU B 1 264 ? -44.823 142.847 91.330 1.00 35.20 264 LEU B N 1
ATOM 6543 C CA . LEU B 1 264 ? -44.813 143.570 92.592 1.00 34.41 264 LEU B CA 1
ATOM 6544 C C . LEU B 1 264 ? -44.005 144.843 92.502 1.00 36.22 264 LEU B C 1
ATOM 6545 O O . LEU B 1 264 ? -43.095 144.941 91.708 1.00 39.63 264 LEU B O 1
ATOM 6550 N N . ARG B 1 265 ? -44.314 145.832 93.318 1.00 34.99 265 ARG B N 1
ATOM 6551 C CA . ARG B 1 265 ? -43.406 146.938 93.364 1.00 33.20 265 ARG B CA 1
ATOM 6552 C C . ARG B 1 265 ? -42.893 147.045 94.782 1.00 36.16 265 ARG B C 1
ATOM 6553 O O . ARG B 1 265 ? -43.654 147.026 95.752 1.00 36.30 265 ARG B O 1
ATOM 6561 N N . VAL B 1 266 ? -41.570 147.154 94.866 1.00 38.54 266 VAL B N 1
ATOM 6562 C CA . VAL B 1 266 ? -40.813 147.061 96.100 1.00 33.28 266 VAL B CA 1
ATOM 6563 C C . VAL B 1 266 ? -39.596 147.970 96.092 1.00 36.66 266 VAL B C 1
ATOM 6564 O O . VAL B 1 266 ? -39.440 148.796 95.208 1.00 41.62 266 VAL B O 1
ATOM 6568 N N . GLY B 1 267 ? -38.735 147.803 97.091 1.00 33.05 267 GLY B N 1
ATOM 6569 C CA . GLY B 1 267 ? -37.423 148.417 97.093 1.00 36.28 267 GLY B CA 1
ATOM 6570 C C . GLY B 1 267 ? -36.348 147.365 97.305 1.00 34.55 267 GLY B C 1
ATOM 6571 O O . GLY B 1 267 ? -36.649 146.269 97.753 1.00 37.93 267 GLY B O 1
ATOM 6572 N N . LYS B 1 268 ? -35.101 147.692 96.982 1.00 38.83 268 LYS B N 1
ATOM 6573 C CA . LYS B 1 268 ? -33.994 146.764 97.191 1.00 36.53 268 LYS B CA 1
ATOM 6574 C C . LYS B 1 268 ? -33.327 146.997 98.540 1.00 32.70 268 LYS B C 1
ATOM 6575 O O . LYS B 1 268 ? -32.870 148.090 98.829 1.00 37.16 268 LYS B O 1
ATOM 6581 N N . SER B 1 269 ? -33.297 145.964 99.372 1.00 37.53 269 SER B N 1
ATOM 6582 C CA . SER B 1 269 ? -32.591 146.034 100.641 1.00 35.55 269 SER B CA 1
ATOM 6583 C C . SER B 1 269 ? -31.109 145.811 100.411 1.00 38.64 269 SER B C 1
ATOM 6584 O O . SER B 1 269 ? -30.718 145.090 99.492 1.00 40.28 269 SER B O 1
ATOM 6587 N N . ASN B 1 270 ? -30.293 146.465 101.231 1.00 36.74 270 ASN B N 1
ATOM 6588 C CA . ASN B 1 270 ? -28.842 146.355 101.157 1.00 42.16 270 ASN B CA 1
ATOM 6589 C C . ASN B 1 270 ? -28.306 146.641 99.755 1.00 43.98 270 ASN B C 1
ATOM 6590 O O . ASN B 1 270 ? -27.434 145.944 99.250 1.00 43.91 270 ASN B O 1
ATOM 6595 N N . TYR B 1 271 ? -28.858 147.681 99.142 1.00 41.28 271 TYR B N 1
ATOM 6596 C CA . TYR B 1 271 ? -28.466 148.146 97.822 1.00 37.32 271 TYR B CA 1
ATOM 6597 C C . TYR B 1 271 ? -27.155 148.887 97.927 1.00 39.89 271 TYR B C 1
ATOM 6598 O O . TYR B 1 271 ? -27.046 149.851 98.683 1.00 42.88 271 TYR B O 1
ATOM 6607 N N . ARG B 1 272 ? -26.167 148.440 97.162 1.00 37.39 272 ARG B N 1
ATOM 6608 C CA . ARG B 1 272 ? -24.842 149.047 97.182 1.00 43.55 272 ARG B CA 1
ATOM 6609 C C . ARG B 1 272 ? -24.759 150.198 96.179 1.00 42.55 272 ARG B C 1
ATOM 6610 O O . ARG B 1 272 ? -24.829 149.983 94.965 1.00 41.97 272 ARG B O 1
ATOM 6618 N N . ARG B 1 273 ? -24.634 151.415 96.708 1.00 43.46 273 ARG B N 1
ATOM 6619 C CA . ARG B 1 273 ? -24.478 152.627 95.904 1.00 47.78 273 ARG B CA 1
ATOM 6620 C C . ARG B 1 273 ? -23.061 152.702 95.345 1.00 52.39 273 ARG B C 1
ATOM 6621 O O . ARG B 1 273 ? -22.151 152.066 95.874 1.00 48.38 273 ARG B O 1
ATOM 6629 N N . ASP B 1 274 ? -22.873 153.496 94.294 1.00 54.63 274 ASP B N 1
ATOM 6630 C CA . ASP B 1 274 ? -21.571 153.596 93.643 1.00 53.15 274 ASP B CA 1
ATOM 6631 C C . ASP B 1 274 ? -20.500 154.153 94.572 1.00 54.30 274 ASP B C 1
ATOM 6632 O O . ASP B 1 274 ? -19.310 153.922 94.366 1.00 56.12 274 ASP B O 1
ATOM 6637 N N . ASP B 1 275 ? -20.929 154.874 95.600 1.00 52.92 275 ASP B N 1
ATOM 6638 C CA . ASP B 1 275 ? -20.016 155.389 96.607 1.00 47.38 275 ASP B CA 1
ATOM 6639 C C . ASP B 1 275 ? -19.871 154.405 97.755 1.00 51.17 275 ASP B C 1
ATOM 6640 O O . ASP B 1 275 ? -19.389 154.761 98.828 1.00 49.41 275 ASP B O 1
ATOM 6645 N N . GLY B 1 276 ? -20.335 153.178 97.523 1.00 52.33 276 GLY B N 1
ATOM 6646 C CA . GLY B 1 276 ? -20.162 152.075 98.454 1.00 51.81 276 GLY B CA 1
ATOM 6647 C C . GLY B 1 276 ? -21.064 152.066 99.672 1.00 50.13 276 GLY B C 1
ATOM 6648 O O . GLY B 1 276 ? -20.870 151.259 100.575 1.00 51.91 276 GLY B O 1
ATOM 6649 N N . VAL B 1 277 ? -22.047 152.959 99.704 1.00 53.36 277 VAL B N 1
ATOM 6650 C CA . VAL B 1 277 ? -22.962 153.060 100.837 1.00 45.82 277 VAL B CA 1
ATOM 6651 C C . VAL B 1 277 ? -24.194 152.214 100.579 1.00 41.85 277 VAL B C 1
ATOM 6652 O O . VAL B 1 277 ? -24.698 152.176 99.464 1.00 40.53 277 VAL B O 1
ATOM 6656 N N . HIS B 1 278 ? -24.655 151.519 101.612 1.00 41.69 278 HIS B N 1
ATOM 6657 C CA . HIS B 1 278 ? -25.753 150.569 101.470 1.00 43.83 278 HIS B CA 1
ATOM 6658 C C . HIS B 1 278 ? -27.056 151.156 101.985 1.00 41.08 278 HIS B C 1
ATOM 6659 O O . HIS B 1 278 ? -27.124 151.699 103.081 1.00 41.74 278 HIS B O 1
ATOM 6666 N N . VAL B 1 279 ? -28.092 151.053 101.171 1.00 39.99 279 VAL B N 1
ATOM 6667 C CA . VAL B 1 279 ? -29.390 151.578 101.530 1.00 36.05 279 VAL B CA 1
ATOM 6668 C C . VAL B 1 279 ? -30.475 150.619 101.112 1.00 39.68 279 VAL B C 1
ATOM 6669 O O . VAL B 1 279 ? -30.289 149.814 100.210 1.00 40.34 279 VAL B O 1
ATOM 6673 N N . THR B 1 280 ? -31.621 150.717 101.764 1.00 38.71 280 THR B N 1
ATOM 6674 C CA . THR B 1 280 ? -32.815 150.103 101.239 1.00 36.64 280 THR B CA 1
ATOM 6675 C C . THR B 1 280 ? -33.433 151.148 100.319 1.00 37.98 280 THR B C 1
ATOM 6676 O O . THR B 1 280 ? -33.786 152.229 100.765 1.00 35.95 280 THR B O 1
ATOM 6680 N N . THR B 1 281 ? -33.519 150.852 99.027 1.00 40.55 281 THR B N 1
ATOM 6681 C CA . THR B 1 281 ? -34.071 151.824 98.089 1.00 34.88 281 THR B CA 1
ATOM 6682 C C . THR B 1 281 ? -35.581 151.983 98.214 1.00 36.57 281 THR B C 1
ATOM 6683 O O . THR B 1 281 ? -36.254 151.185 98.854 1.00 38.49 281 THR B O 1
ATOM 6687 N N . ILE B 1 282 ? -36.104 153.015 97.565 1.00 36.66 282 ILE B N 1
ATOM 6688 C CA . ILE B 1 282 ? -37.475 153.456 97.782 1.00 37.06 282 ILE B CA 1
ATOM 6689 C C . ILE B 1 282 ? -38.340 153.356 96.537 1.00 36.57 282 ILE B C 1
ATOM 6690 O O . ILE B 1 282 ? -38.158 154.120 95.602 1.00 42.49 282 ILE B O 1
ATOM 6695 N N . ARG B 1 283 ? -39.264 152.403 96.533 1.00 35.28 283 ARG B N 1
ATOM 6696 C CA . ARG B 1 283 ? -40.270 152.245 95.480 1.00 35.31 283 ARG B CA 1
ATOM 6697 C C . ARG B 1 283 ? -39.771 152.366 94.045 1.00 38.08 283 ARG B C 1
ATOM 6698 O O . ARG B 1 283 ? -40.437 152.966 93.224 1.00 42.70 283 ARG B O 1
ATOM 6706 N N . ASP B 1 284 ? -38.626 151.768 93.731 1.00 38.45 284 ASP B N 1
ATOM 6707 C CA . ASP B 1 284 ? -38.026 151.910 92.398 1.00 37.79 284 ASP B CA 1
ATOM 6708 C C . ASP B 1 284 ? -37.580 150.605 91.820 1.00 39.46 284 ASP B C 1
ATOM 6709 O O . ASP B 1 284 ? -36.476 150.497 91.305 1.00 46.56 284 ASP B O 1
ATOM 6714 N N . HIS B 1 285 ? -38.487 149.642 91.845 1.00 44.31 285 HIS B N 1
ATOM 6715 C CA . HIS B 1 285 ? -38.107 148.228 91.905 1.00 40.46 285 HIS B CA 1
ATOM 6716 C C . HIS B 1 285 ? -39.284 147.290 91.835 1.00 44.51 285 HIS B C 1
ATOM 6717 O O . HIS B 1 285 ? -40.017 147.084 92.806 1.00 46.61 285 HIS B O 1
ATOM 6724 N N . ILE B 1 286 ? -39.342 146.680 90.643 1.00 36.90 286 ILE B N 1
ATOM 6725 C CA . ILE B 1 286 ? -40.422 145.836 90.171 1.00 39.09 286 ILE B CA 1
ATOM 6726 C C . ILE B 1 286 ? -39.990 144.384 90.127 1.00 38.24 286 ILE B C 1
ATOM 6727 O O . ILE B 1 286 ? -39.046 144.056 89.438 1.00 41.88 286 ILE B O 1
ATOM 6732 N N . LEU B 1 287 ? -40.757 143.518 90.783 1.00 35.51 287 LEU B N 1
ATOM 6733 C CA . LEU B 1 287 ? -40.508 142.078 90.726 1.00 36.60 287 LEU B CA 1
ATOM 6734 C C . LEU B 1 287 ? -41.509 141.350 89.870 1.00 32.24 287 LEU B C 1
ATOM 6735 O O . LEU B 1 287 ? -42.666 141.723 89.809 1.00 39.38 287 LEU B O 1
ATOM 6740 N N . GLU B 1 288 ? -41.066 140.292 89.225 1.00 36.25 288 GLU B N 1
ATOM 6741 C CA . GLU B 1 288 ? -42.008 139.317 88.740 1.00 41.79 288 GLU B CA 1
ATOM 6742 C C . GLU B 1 288 ? -41.788 138.036 89.507 1.00 38.32 288 GLU B C 1
ATOM 6743 O O . GLU B 1 288 ? -40.775 137.384 89.336 1.00 44.12 288 GLU B O 1
ATOM 6749 N N . VAL B 1 289 ? -42.719 137.689 90.380 1.00 35.96 289 VAL B N 1
ATOM 6750 C CA . VAL B 1 289 ? -42.566 136.491 91.169 1.00 35.30 289 VAL B CA 1
ATOM 6751 C C . VAL B 1 289 ? -43.491 135.428 90.635 1.00 43.32 289 VAL B C 1
ATOM 6752 O O . VAL B 1 289 ? -44.359 135.714 89.816 1.00 46.80 289 VAL B O 1
ATOM 6756 N N . ASP B 1 290 ? -43.297 134.193 91.081 1.00 37.65 290 ASP B N 1
ATOM 6757 C CA . ASP B 1 290 ? -44.211 133.123 90.729 1.00 35.84 290 ASP B CA 1
ATOM 6758 C C . ASP B 1 290 ? -44.937 132.627 91.965 1.00 35.08 290 ASP B C 1
ATOM 6759 O O . ASP B 1 290 ? -44.772 133.170 93.053 1.00 41.71 290 ASP B O 1
ATOM 6764 N N . LYS B 1 291 ? -45.730 131.585 91.802 1.00 34.18 291 LYS B N 1
ATOM 6765 C CA . LYS B 1 291 ? -46.583 131.134 92.881 1.00 37.22 291 LYS B CA 1
ATOM 6766 C C . LYS B 1 291 ? -45.800 130.441 93.983 1.00 38.02 291 LYS B C 1
ATOM 6767 O O . LYS B 1 291 ? -46.337 130.117 95.037 1.00 38.20 291 LYS B O 1
ATOM 6773 N N . SER B 1 292 ? -44.519 130.235 93.732 1.00 36.69 292 SER B N 1
ATOM 6774 C CA . SER B 1 292 ? -43.611 129.749 94.747 1.00 36.29 292 SER B CA 1
ATOM 6775 C C . SER B 1 292 ? -42.967 130.894 95.519 1.00 37.05 292 SER B C 1
ATOM 6776 O O . SER B 1 292 ? -42.333 130.670 96.544 1.00 41.30 292 SER B O 1
ATOM 6779 N N . GLY B 1 293 ? -43.137 132.121 95.036 1.00 35.61 293 GLY B N 1
ATOM 6780 C CA . GLY B 1 293 ? -42.557 133.285 95.686 1.00 35.34 293 GLY B CA 1
ATOM 6781 C C . GLY B 1 293 ? -41.164 133.616 95.184 1.00 36.59 293 GLY B C 1
ATOM 6782 O O . GLY B 1 293 ? -40.492 134.509 95.695 1.00 40.75 293 GLY B O 1
ATOM 6783 N N . ARG B 1 294 ? -40.725 132.887 94.169 1.00 37.98 294 ARG B N 1
ATOM 6784 C CA . ARG B 1 294 ? -39.388 133.067 93.643 1.00 36.31 294 ARG B CA 1
ATOM 6785 C C . ARG B 1 294 ? -39.394 134.176 92.619 1.00 35.05 294 ARG B C 1
ATOM 6786 O O . ARG B 1 294 ? -40.425 134.494 92.055 1.00 39.42 294 ARG B O 1
ATOM 6794 N N . VAL B 1 295 ? -38.225 134.757 92.389 1.00 37.86 295 VAL B N 1
ATOM 6795 C CA . VAL B 1 295 ? -38.056 135.829 91.429 1.00 35.58 295 VAL B CA 1
ATOM 6796 C C . VAL B 1 295 ? -37.884 135.323 90.022 1.00 38.61 295 VAL B C 1
ATOM 6797 O O . VAL B 1 295 ? -36.951 134.585 89.746 1.00 45.80 295 VAL B O 1
ATOM 6801 N N . VAL B 1 296 ? -38.768 135.739 89.128 1.00 44.09 296 VAL B N 1
ATOM 6802 C CA . VAL B 1 296 ? -38.652 135.391 87.718 1.00 41.72 296 VAL B CA 1
ATOM 6803 C C . VAL B 1 296 ? -37.869 136.456 86.966 1.00 43.56 296 VAL B C 1
ATOM 6804 O O . VAL B 1 296 ? -37.130 136.164 86.031 1.00 47.98 296 VAL B O 1
ATOM 6808 N N . ASP B 1 297 ? -38.035 137.700 87.384 1.00 43.28 297 ASP B N 1
ATOM 6809 C CA . ASP B 1 297 ? -37.319 138.804 86.776 1.00 42.16 297 ASP B CA 1
ATOM 6810 C C . ASP B 1 297 ? -37.385 140.015 87.668 1.00 37.06 297 ASP B C 1
ATOM 6811 O O . ASP B 1 297 ? -38.228 140.109 88.548 1.00 37.85 297 ASP B O 1
ATOM 6816 N N . VAL B 1 298 ? -36.472 140.942 87.438 1.00 43.11 298 VAL B N 1
ATOM 6817 C CA . VAL B 1 298 ? -36.440 142.174 88.206 1.00 45.35 298 VAL B CA 1
ATOM 6818 C C . VAL B 1 298 ? -36.072 143.370 87.327 1.00 41.92 298 VAL B C 1
ATOM 6819 O O . VAL B 1 298 ? -35.154 143.296 86.512 1.00 49.16 298 VAL B O 1
ATOM 6823 N N . TRP B 1 299 ? -36.815 144.460 87.473 1.00 39.96 299 TRP B N 1
ATOM 6824 C CA . TRP B 1 299 ? -36.433 145.718 86.857 1.00 37.21 299 TRP B CA 1
ATOM 6825 C C . TRP B 1 299 ? -35.851 146.652 87.907 1.00 43.51 299 TRP B C 1
ATOM 6826 O O . TRP B 1 299 ? -36.548 147.089 88.811 1.00 42.14 299 TRP B O 1
ATOM 6837 N N . ASP B 1 300 ? -34.562 146.941 87.790 1.00 39.89 300 ASP B N 1
ATOM 6838 C CA . ASP B 1 300 ? -33.932 147.958 88.611 1.00 42.99 300 ASP B CA 1
ATOM 6839 C C . ASP B 1 300 ? -34.072 149.311 87.943 1.00 42.73 300 ASP B C 1
ATOM 6840 O O . ASP B 1 300 ? -33.282 149.657 87.080 1.00 46.02 300 ASP B O 1
ATOM 6845 N N . LEU B 1 301 ? -35.043 150.094 88.384 1.00 41.27 301 LEU B N 1
ATOM 6846 C CA . LEU B 1 301 ? -35.328 151.375 87.750 1.00 44.38 301 LEU B CA 1
ATOM 6847 C C . LEU B 1 301 ? -34.228 152.417 87.916 1.00 41.88 301 LEU B C 1
ATOM 6848 O O . LEU B 1 301 ? -34.145 153.358 87.129 1.00 43.63 301 LEU B O 1
ATOM 6853 N N . THR B 1 302 ? -33.388 152.252 88.934 1.00 41.98 302 THR B N 1
ATOM 6854 C CA . THR B 1 302 ? -32.264 153.160 89.148 1.00 44.31 302 THR B CA 1
ATOM 6855 C C . THR B 1 302 ? -31.244 153.043 88.027 1.00 42.70 302 THR B C 1
ATOM 6856 O O . THR B 1 302 ? -30.399 153.918 87.849 1.00 43.92 302 THR B O 1
ATOM 6860 N N . LYS B 1 303 ? -31.327 151.944 87.287 1.00 44.06 303 LYS B N 1
ATOM 6861 C CA . LYS B 1 303 ? -30.442 151.696 86.170 1.00 42.31 303 LYS B CA 1
ATOM 6862 C C . LYS B 1 303 ? -31.179 151.732 84.840 1.00 43.68 303 LYS B C 1
ATOM 6863 O O . LYS B 1 303 ? -30.563 151.606 83.798 1.00 46.44 303 LYS B O 1
ATOM 6869 N N . ILE B 1 304 ? -32.497 151.885 84.866 1.00 46.26 304 ILE B N 1
ATOM 6870 C CA . ILE B 1 304 ? -33.249 152.048 83.623 1.00 42.70 304 ILE B CA 1
ATOM 6871 C C . ILE B 1 304 ? -33.569 153.515 83.362 1.00 47.65 304 ILE B C 1
ATOM 6872 O O . ILE B 1 304 ? -33.566 153.978 82.226 1.00 49.24 304 ILE B O 1
ATOM 6877 N N . LEU B 1 305 ? -33.841 154.248 84.428 1.00 45.37 305 LEU B N 1
ATOM 6878 C CA . LEU B 1 305 ? -34.251 155.628 84.286 1.00 43.00 305 LEU B CA 1
ATOM 6879 C C . LEU B 1 305 ? -33.178 156.590 84.746 1.00 44.00 305 LEU B C 1
ATOM 6880 O O . LEU B 1 305 ? -31.989 156.352 84.546 1.00 46.58 305 LEU B O 1
ATOM 6885 N N . ASP B 1 306 ? -33.618 157.682 85.365 1.00 46.75 306 ASP B N 1
ATOM 6886 C CA . ASP B 1 306 ? -32.734 158.763 85.759 1.00 45.05 306 ASP B CA 1
ATOM 6887 C C . ASP B 1 306 ? -33.099 159.268 87.140 1.00 44.67 306 ASP B C 1
ATOM 6888 O O . ASP B 1 306 ? -33.920 160.164 87.272 1.00 45.11 306 ASP B O 1
ATOM 6893 N N . PRO B 1 307 ? -32.470 158.703 88.174 1.00 42.44 307 PRO B N 1
ATOM 6894 C CA . PRO B 1 307 ? -32.671 159.130 89.563 1.00 44.37 307 PRO B CA 1
ATOM 6895 C C . PRO B 1 307 ? -32.181 160.539 89.859 1.00 44.02 307 PRO B C 1
ATOM 6896 O O . PRO B 1 307 ? -32.279 160.961 91.009 1.00 43.00 307 PRO B O 1
ATOM 6900 N N . LYS B 1 308 ? -31.647 161.241 88.863 1.00 45.13 308 LYS B N 1
ATOM 6901 C CA . LYS B 1 308 ? -31.110 162.584 89.086 1.00 49.78 308 LYS B CA 1
ATOM 6902 C C . LYS B 1 308 ? -32.037 163.669 88.527 1.00 48.86 308 LYS B C 1
ATOM 6903 O O . LYS B 1 308 ? -31.841 164.852 88.805 1.00 48.35 308 LYS B O 1
ATOM 6909 N N . ARG B 1 309 ? -33.044 163.262 87.754 1.00 47.49 309 ARG B N 1
ATOM 6910 C CA . ARG B 1 309 ? -34.035 164.190 87.213 1.00 44.36 309 ARG B CA 1
ATOM 6911 C C . ARG B 1 309 ? -34.946 164.729 88.297 1.00 44.12 309 ARG B C 1
ATOM 6912 O O . ARG B 1 309 ? -35.721 163.983 88.879 1.00 42.51 309 ARG B O 1
ATOM 6920 N N . ASP B 1 310 ? -34.859 166.035 88.544 1.00 48.63 310 ASP B N 1
ATOM 6921 C CA . ASP B 1 310 ? -35.597 166.682 89.624 1.00 44.94 310 ASP B CA 1
ATOM 6922 C C . ASP B 1 310 ? -36.588 167.695 89.103 1.00 45.49 310 ASP B C 1
ATOM 6923 O O . ASP B 1 310 ? -37.063 168.541 89.853 1.00 44.24 310 ASP B O 1
ATOM 6928 N N . ALA B 1 311 ? -36.867 167.616 87.810 1.00 43.00 311 ALA B N 1
ATOM 6929 C CA . ALA B 1 311 ? -37.828 168.493 87.178 1.00 45.01 311 ALA B CA 1
ATOM 6930 C C . ALA B 1 311 ? -39.115 168.574 87.994 1.00 47.48 311 ALA B C 1
ATOM 6931 O O . ALA B 1 311 ? -39.346 169.551 88.699 1.00 54.55 311 ALA B O 1
ATOM 6933 N N . LEU B 1 312 ? -39.934 167.533 87.917 1.00 47.29 312 LEU B N 1
ATOM 6934 C CA . LEU B 1 312 ? -41.185 167.474 88.656 1.00 45.91 312 LEU B CA 1
ATOM 6935 C C . LEU B 1 312 ? -40.944 167.442 90.160 1.00 43.11 312 LEU B C 1
ATOM 6936 O O . LEU B 1 312 ? -41.688 168.028 90.931 1.00 49.05 312 LEU B O 1
ATOM 6941 N N . LEU B 1 313 ? -39.894 166.750 90.567 1.00 43.49 313 LEU B N 1
ATOM 6942 C CA . LEU B 1 313 ? -39.531 166.662 91.971 1.00 45.69 313 LEU B CA 1
ATOM 6943 C C . LEU B 1 313 ? -39.427 168.032 92.626 1.00 47.48 313 LEU B C 1
ATOM 6944 O O . LEU B 1 313 ? -39.959 168.260 93.706 1.00 51.63 313 LEU B O 1
ATOM 6949 N N . GLY B 1 314 ? -38.736 168.946 91.965 1.00 50.28 314 GLY B N 1
ATOM 6950 C CA . GLY B 1 314 ? -38.535 170.273 92.513 1.00 55.77 314 GLY B CA 1
ATOM 6951 C C . GLY B 1 314 ? -39.804 171.089 92.647 1.00 55.15 314 GLY B C 1
ATOM 6952 O O . GLY B 1 314 ? -39.793 172.162 93.242 1.00 57.69 314 GLY B O 1
ATOM 6953 N N . ALA B 1 315 ? -40.906 170.571 92.120 1.00 52.40 315 ALA B N 1
ATOM 6954 C CA . ALA B 1 315 ? -42.113 171.365 91.980 1.00 50.67 315 ALA B CA 1
ATOM 6955 C C . ALA B 1 315 ? -43.274 170.821 92.782 1.00 55.05 315 ALA B C 1
ATOM 6956 O O . ALA B 1 315 ? -44.418 170.895 92.349 1.00 56.55 315 ALA B O 1
ATOM 6958 N N . LEU B 1 316 ? -43.008 170.278 93.956 1.00 57.75 316 LEU B N 1
ATOM 6959 C CA . LEU B 1 316 ? -44.072 169.548 94.622 1.00 60.60 316 LEU B CA 1
ATOM 6960 C C . LEU B 1 316 ? -44.561 170.171 95.910 1.00 66.42 316 LEU B C 1
ATOM 6961 O O . LEU B 1 316 ? -43.821 170.829 96.634 1.00 70.93 316 LEU B O 1
ATOM 6966 N N . ASP B 1 317 ? -45.843 169.951 96.165 1.00 66.53 317 ASP B N 1
ATOM 6967 C CA . ASP B 1 317 ? -46.478 170.324 97.412 1.00 74.00 317 ASP B CA 1
ATOM 6968 C C . ASP B 1 317 ? -45.890 169.474 98.522 1.00 74.67 317 ASP B C 1
ATOM 6969 O O . ASP B 1 317 ? -46.045 168.257 98.519 1.00 76.44 317 ASP B O 1
ATOM 6974 N N . ALA B 1 318 ? -45.218 170.116 99.472 1.00 78.07 318 ALA B N 1
ATOM 6975 C CA . ALA B 1 318 ? -44.559 169.396 100.557 1.00 75.95 318 ALA B CA 1
ATOM 6976 C C . ALA B 1 318 ? -45.533 168.939 101.645 1.00 79.95 318 ALA B C 1
ATOM 6977 O O . ALA B 1 318 ? -45.124 168.354 102.644 1.00 83.88 318 ALA B O 1
ATOM 6979 N N . GLY B 1 319 ? -46.821 169.198 101.458 1.00 79.27 319 GLY B N 1
ATOM 6980 C CA . GLY B 1 319 ? -47.807 168.778 102.434 1.00 78.64 319 GLY B CA 1
ATOM 6981 C C . GLY B 1 319 ? -48.221 167.343 102.219 1.00 74.89 319 GLY B C 1
ATOM 6982 O O . GLY B 1 319 ? -48.818 166.717 103.090 1.00 72.75 319 GLY B O 1
ATOM 6983 N N . ALA B 1 320 ? -47.896 166.828 101.041 1.00 71.39 320 ALA B N 1
ATOM 6984 C CA . ALA B 1 320 ? -48.208 165.454 100.686 1.00 74.42 320 ALA B CA 1
ATOM 6985 C C . ALA B 1 320 ? -46.960 164.574 100.738 1.00 70.15 320 ALA B C 1
ATOM 6986 O O . ALA B 1 320 ? -46.387 164.218 99.708 1.00 64.72 320 ALA B O 1
ATOM 6988 N N . HIS B 1 329 ? -47.044 172.319 106.743 1.00 106.48 329 HIS B N 1
ATOM 6989 C CA . HIS B 1 329 ? -46.135 172.679 105.657 1.00 108.49 329 HIS B CA 1
ATOM 6990 C C . HIS B 1 329 ? -46.725 172.359 104.291 1.00 98.81 329 HIS B C 1
ATOM 6991 O O . HIS B 1 329 ? -45.994 172.177 103.318 1.00 92.25 329 HIS B O 1
ATOM 6998 N N . ALA B 1 330 ? -48.048 172.291 104.222 1.00 95.72 330 ALA B N 1
ATOM 6999 C CA . ALA B 1 330 ? -48.722 172.004 102.965 1.00 89.76 330 ALA B CA 1
ATOM 7000 C C . ALA B 1 330 ? -48.615 173.178 101.997 1.00 90.84 330 ALA B C 1
ATOM 7001 O O . ALA B 1 330 ? -48.330 174.304 102.406 1.00 91.87 330 ALA B O 1
ATOM 7003 N N . GLY B 1 331 ? -48.827 172.904 100.712 1.00 88.14 331 GLY B N 1
ATOM 7004 C CA . GLY B 1 331 ? -48.789 173.934 99.689 1.00 84.40 331 GLY B CA 1
ATOM 7005 C C . GLY B 1 331 ? -47.390 174.310 99.253 1.00 85.39 331 GLY B C 1
ATOM 7006 O O . GLY B 1 331 ? -47.123 174.435 98.055 1.00 79.57 331 GLY B O 1
ATOM 7007 N N . GLN B 1 332 ? -46.504 174.482 100.235 1.00 89.37 332 GLN B N 1
ATOM 7008 C CA . GLN B 1 332 ? -45.122 174.895 100.003 1.00 85.42 332 GLN B CA 1
ATOM 7009 C C . GLN B 1 332 ? -44.440 174.040 98.943 1.00 80.66 332 GLN B C 1
ATOM 7010 O O . GLN B 1 332 ? -44.442 172.807 99.016 1.00 78.59 332 GLN B O 1
ATOM 7016 N N . GLN B 1 333 ? -43.864 174.712 97.953 1.00 77.89 333 GLN B N 1
ATOM 7017 C CA . GLN B 1 333 ? -43.161 174.040 96.872 1.00 75.51 333 GLN B CA 1
ATOM 7018 C C . GLN B 1 333 ? -41.940 173.297 97.416 1.00 74.31 333 GLN B C 1
ATOM 7019 O O . GLN B 1 333 ? -41.359 173.700 98.416 1.00 74.22 333 GLN B O 1
ATOM 7025 N N . ALA B 1 334 ? -41.565 172.208 96.756 1.00 73.30 334 ALA B N 1
ATOM 7026 C CA . ALA B 1 334 ? -40.488 171.339 97.217 1.00 71.41 334 ALA B CA 1
ATOM 7027 C C . ALA B 1 334 ? -39.105 171.973 97.087 1.00 72.75 334 ALA B C 1
ATOM 7028 O O . ALA B 1 334 ? -38.638 172.223 95.978 1.00 75.75 334 ALA B O 1
ATOM 7030 N N . LYS B 1 335 ? -38.447 172.214 98.218 1.00 74.52 335 LYS B N 1
ATOM 7031 C CA . LYS B 1 335 ? -37.088 172.743 98.206 1.00 79.55 335 LYS B CA 1
ATOM 7032 C C . LYS B 1 335 ? -36.093 171.650 98.550 1.00 74.46 335 LYS B C 1
ATOM 7033 O O . LYS B 1 335 ? -35.905 171.281 99.707 1.00 73.26 335 LYS B O 1
ATOM 7039 N N . LEU B 1 336 ? -35.429 171.154 97.520 1.00 75.91 336 LEU B N 1
ATOM 7040 C CA . LEU B 1 336 ? -34.519 170.031 97.668 1.00 71.64 336 LEU B CA 1
ATOM 7041 C C . LEU B 1 336 ? -33.213 170.454 98.320 1.00 74.12 336 LEU B C 1
ATOM 7042 O O . LEU B 1 336 ? -32.649 171.486 97.976 1.00 78.34 336 LEU B O 1
ATOM 7047 N N . GLU B 1 337 ? -32.749 169.656 99.274 1.00 74.70 337 GLU B N 1
ATOM 7048 C CA . GLU B 1 337 ? -31.421 169.824 99.847 1.00 76.39 337 GLU B CA 1
ATOM 7049 C C . GLU B 1 337 ? -30.611 168.565 99.535 1.00 73.16 337 GLU B C 1
ATOM 7050 O O . GLU B 1 337 ? -31.116 167.454 99.695 1.00 75.52 337 GLU B O 1
ATOM 7056 N N . PRO B 1 338 ? -29.352 168.728 99.087 1.00 75.86 338 PRO B N 1
ATOM 7057 C CA . PRO B 1 338 ? -28.548 167.596 98.604 1.00 76.44 338 PRO B CA 1
ATOM 7058 C C . PRO B 1 338 ? -27.885 166.800 99.727 1.00 75.37 338 PRO B C 1
ATOM 7059 O O . PRO B 1 338 ? -27.083 165.906 99.466 1.00 70.34 338 PRO B O 1
ATOM 7063 N N . ASP B 1 339 ? -28.235 167.137 100.963 1.00 78.39 339 ASP B N 1
ATOM 7064 C CA . ASP B 1 339 ? -27.752 166.441 102.149 1.00 71.49 339 ASP B CA 1
ATOM 7065 C C . ASP B 1 339 ? -28.889 165.701 102.836 1.00 63.91 339 ASP B C 1
ATOM 7066 O O . ASP B 1 339 ? -28.751 165.263 103.977 1.00 63.42 339 ASP B O 1
ATOM 7071 N N . THR B 1 340 ? -30.021 165.606 102.141 1.00 60.92 340 THR B N 1
ATOM 7072 C CA . THR B 1 340 ? -31.201 164.930 102.652 1.00 55.06 340 THR B CA 1
ATOM 7073 C C . THR B 1 340 ? -30.837 163.486 102.960 1.00 51.13 340 THR B C 1
ATOM 7074 O O . THR B 1 340 ? -30.394 162.752 102.074 1.00 50.06 340 THR B O 1
ATOM 7078 N N . PRO B 1 341 ? -30.992 163.085 104.231 1.00 50.13 341 PRO B N 1
ATOM 7079 C CA . PRO B 1 341 ? -30.606 161.746 104.674 1.00 46.26 341 PRO B CA 1
ATOM 7080 C C . PRO B 1 341 ? -31.397 160.719 103.897 1.00 47.22 341 PRO B C 1
ATOM 7081 O O . PRO B 1 341 ? -32.532 161.005 103.532 1.00 49.15 341 PRO B O 1
ATOM 7085 N N . PHE B 1 342 ? -30.812 159.559 103.629 1.00 43.20 342 PHE B N 1
ATOM 7086 C CA . PHE B 1 342 ? -31.498 158.533 102.855 1.00 43.36 342 PHE B CA 1
ATOM 7087 C C . PHE B 1 342 ? -32.747 158.028 103.562 1.00 44.12 342 PHE B C 1
ATOM 7088 O O . PHE B 1 342 ? -32.820 158.003 104.791 1.00 41.32 342 PHE B O 1
ATOM 7096 N N . GLY B 1 343 ? -33.736 157.641 102.773 1.00 40.75 343 GLY B N 1
ATOM 7097 C CA . GLY B 1 343 ? -35.002 157.229 103.330 1.00 37.23 343 GLY B CA 1
ATOM 7098 C C . GLY B 1 343 ? -36.200 157.646 102.512 1.00 41.75 343 GLY B C 1
ATOM 7099 O O . GLY B 1 343 ? -36.094 158.065 101.363 1.00 41.20 343 GLY B O 1
ATOM 7100 N N . ASP B 1 344 ? -37.361 157.500 103.133 1.00 43.40 344 ASP B N 1
ATOM 7101 C CA . ASP B 1 344 ? -38.627 157.822 102.513 1.00 37.36 344 ASP B CA 1
ATOM 7102 C C . ASP B 1 344 ? -38.803 159.321 102.501 1.00 45.99 344 ASP B C 1
ATOM 7103 O O . ASP B 1 344 ? -39.446 159.900 103.378 1.00 43.28 344 ASP B O 1
ATOM 7108 N N . ALA B 1 345 ? -38.209 159.950 101.500 1.00 48.92 345 ALA B N 1
ATOM 7109 C CA . ALA B 1 345 ? -38.214 161.392 101.413 1.00 43.76 345 ALA B CA 1
ATOM 7110 C C . ALA B 1 345 ? -37.983 161.808 99.989 1.00 43.39 345 ALA B C 1
ATOM 7111 O O . ALA B 1 345 ? -37.289 161.122 99.247 1.00 42.80 345 ALA B O 1
ATOM 7113 N N . LEU B 1 346 ? -38.561 162.944 99.621 1.00 45.72 346 LEU B N 1
ATOM 7114 C CA . LEU B 1 346 ? -38.338 163.543 98.310 1.00 47.78 346 LEU B CA 1
ATOM 7115 C C . LEU B 1 346 ? -36.861 163.932 98.129 1.00 47.28 346 LEU B C 1
ATOM 7116 O O . LEU B 1 346 ? -36.275 164.620 98.968 1.00 51.55 346 LEU B O 1
ATOM 7121 N N . GLY B 1 347 ? -36.262 163.468 97.038 1.00 41.87 347 GLY B N 1
ATOM 7122 C CA . GLY B 1 347 ? -34.855 163.697 96.790 1.00 43.18 347 GLY B CA 1
ATOM 7123 C C . GLY B 1 347 ? -34.420 162.925 95.569 1.00 43.83 347 GLY B C 1
ATOM 7124 O O . GLY B 1 347 ? -35.170 162.104 95.065 1.00 47.28 347 GLY B O 1
ATOM 7125 N N . VAL B 1 348 ? -33.217 163.199 95.081 1.00 48.78 348 VAL B N 1
ATOM 7126 C CA . VAL B 1 348 ? -32.679 162.455 93.953 1.00 44.60 348 VAL B CA 1
ATOM 7127 C C . VAL B 1 348 ? -31.915 161.272 94.494 1.00 42.89 348 VAL B C 1
ATOM 7128 O O . VAL B 1 348 ? -31.570 161.242 95.675 1.00 44.14 348 VAL B O 1
ATOM 7132 N N . GLY B 1 349 ? -31.663 160.297 93.632 1.00 40.46 349 GLY B N 1
ATOM 7133 C CA . GLY B 1 349 ? -30.777 159.204 93.976 1.00 43.74 349 GLY B CA 1
ATOM 7134 C C . GLY B 1 349 ? -31.359 158.037 94.754 1.00 42.03 349 GLY B C 1
ATOM 7135 O O . GLY B 1 349 ? -32.305 158.179 95.535 1.00 40.92 349 GLY B O 1
ATOM 7136 N N . PRO B 1 350 ? -30.782 156.855 94.5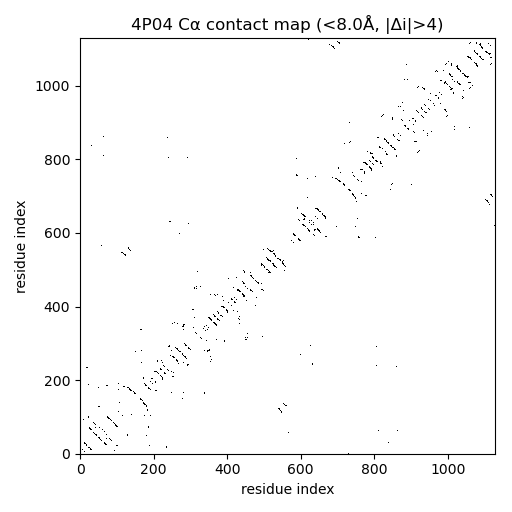31 1.00 43.65 350 PRO B N 1
ATOM 7137 C CA . PRO B 1 350 ? -31.086 155.630 95.263 1.00 42.35 350 PRO B CA 1
ATOM 7138 C C . PRO B 1 350 ? -31.037 155.828 96.774 1.00 44.17 350 PRO B C 1
ATOM 7139 O O . PRO B 1 350 ? -30.035 156.309 97.291 1.00 40.73 350 PRO B O 1
ATOM 7143 N N . GLY B 1 351 ? -32.108 155.464 97.469 1.00 40.33 351 GLY B N 1
ATOM 7144 C CA . GLY B 1 351 ? -32.155 155.628 98.907 1.00 39.64 351 GLY B CA 1
ATOM 7145 C C . GLY B 1 351 ? -32.981 156.850 99.225 1.00 37.95 351 GLY B C 1
ATOM 7146 O O . GLY B 1 351 ? -33.190 157.197 100.384 1.00 40.99 351 GLY B O 1
ATOM 7147 N N . ARG B 1 352 ? -33.434 157.512 98.170 1.00 38.35 352 ARG B N 1
ATOM 7148 C CA . ARG B 1 352 ? -34.378 158.607 98.304 1.00 39.00 352 ARG B CA 1
ATOM 7149 C C . ARG B 1 352 ? -35.575 158.369 97.402 1.00 39.57 352 ARG B C 1
ATOM 7150 O O . ARG B 1 352 ? -35.481 157.634 96.422 1.00 39.03 352 ARG B O 1
ATOM 7158 N N . ASN B 1 353 ? -36.701 158.990 97.736 1.00 41.07 353 ASN B N 1
ATOM 7159 C CA . ASN B 1 353 ? -37.938 158.758 97.006 1.00 39.91 353 ASN B CA 1
ATOM 7160 C C . ASN B 1 353 ? -37.940 159.495 95.683 1.00 39.27 353 ASN B C 1
ATOM 7161 O O . ASN B 1 353 ? -38.691 160.436 95.492 1.00 44.99 353 ASN B O 1
ATOM 7166 N N . TRP B 1 354 ? -37.096 159.050 94.767 1.00 38.38 354 TRP B N 1
ATOM 7167 C CA . TRP B 1 354 ? -36.904 159.748 93.511 1.00 37.15 354 TRP B CA 1
ATOM 7168 C C . TRP B 1 354 ? -37.922 159.396 92.452 1.00 39.06 354 TRP B C 1
ATOM 7169 O O . TRP B 1 354 ? -38.084 160.126 91.480 1.00 40.30 354 TRP B O 1
ATOM 7180 N N . ALA B 1 355 ? -38.588 158.263 92.621 1.00 37.44 355 ALA B N 1
ATOM 7181 C CA . ALA B 1 355 ? -39.446 157.741 91.571 1.00 35.21 355 ALA B CA 1
ATOM 7182 C C . ALA B 1 355 ? -40.886 157.636 92.030 1.00 39.96 355 ALA B C 1
ATOM 7183 O O . ALA B 1 355 ? -41.804 158.013 91.311 1.00 39.25 355 ALA B O 1
ATOM 7185 N N . HIS B 1 356 ? -41.062 157.126 93.240 1.00 37.88 356 HIS B N 1
ATOM 7186 C CA . HIS B 1 356 ? -42.377 156.854 93.778 1.00 38.48 356 HIS B CA 1
ATOM 7187 C C . HIS B 1 356 ? -43.288 156.200 92.753 1.00 42.68 356 HIS B C 1
ATOM 7188 O O . HIS B 1 356 ? -44.237 156.814 92.262 1.00 41.55 356 HIS B O 1
ATOM 7195 N N . VAL B 1 357 ? -42.965 154.959 92.412 1.00 46.45 357 VAL B N 1
ATOM 7196 C CA . VAL B 1 357 ? -43.784 154.180 91.506 1.00 43.35 357 VAL B CA 1
ATOM 7197 C C . VAL B 1 357 ? -44.993 153.663 92.253 1.00 44.66 357 VAL B C 1
ATOM 7198 O O . VAL B 1 357 ? -44.868 153.190 93.375 1.00 41.85 357 VAL B O 1
ATOM 7202 N N . ASN B 1 358 ? -46.162 153.773 91.630 1.00 42.35 358 ASN B N 1
ATOM 7203 C CA . ASN B 1 358 ? -47.415 153.426 92.281 1.00 37.35 358 ASN B CA 1
ATOM 7204 C C . ASN B 1 358 ? -48.377 152.651 91.401 1.00 37.04 358 ASN B C 1
ATOM 7205 O O . ASN B 1 358 ? -49.493 152.364 91.824 1.00 40.95 358 ASN B O 1
ATOM 7210 N N . SER B 1 359 ? -47.966 152.308 90.183 1.00 37.57 359 SER B N 1
ATOM 7211 C CA . SER B 1 359 ? -48.831 151.491 89.334 1.00 40.16 359 SER B CA 1
ATOM 7212 C C . SER B 1 359 ? -48.083 150.667 88.302 1.00 39.33 359 SER B C 1
ATOM 7213 O O . SER B 1 359 ? -47.141 151.135 87.690 1.00 42.76 359 SER B O 1
ATOM 7216 N N . ILE B 1 360 ? -48.543 149.441 88.099 1.00 39.50 360 ILE B N 1
ATOM 7217 C CA . ILE B 1 360 ? -47.961 148.538 87.120 1.00 38.80 360 ILE B CA 1
ATOM 7218 C C . ILE B 1 360 ? -49.019 148.022 86.168 1.00 33.36 360 ILE B C 1
ATOM 7219 O O . ILE B 1 360 ? -50.127 147.712 86.570 1.00 40.38 360 ILE B O 1
ATOM 7224 N N . ALA B 1 361 ? -48.669 147.909 84.901 1.00 37.10 361 ALA B N 1
ATOM 7225 C CA . ALA B 1 361 ? -49.537 147.251 83.957 1.00 31.65 361 ALA B CA 1
ATOM 7226 C C . ALA B 1 361 ? -48.697 146.390 83.042 1.00 36.83 361 ALA B C 1
ATOM 7227 O O . ALA B 1 361 ? -47.679 146.840 82.544 1.00 40.38 361 ALA B O 1
ATOM 7229 N N . TYR B 1 362 ? -49.117 145.147 82.839 1.00 39.95 362 TYR B N 1
ATOM 7230 C CA . TYR B 1 362 ? -48.435 144.259 81.909 1.00 39.38 362 TYR B CA 1
ATOM 7231 C C . TYR B 1 362 ? -49.081 144.293 80.544 1.00 38.83 362 TYR B C 1
ATOM 7232 O O . TYR B 1 362 ? -50.294 144.336 80.414 1.00 40.90 362 TYR B O 1
ATOM 7241 N N . ASP B 1 363 ? -48.245 144.268 79.524 1.00 46.57 363 ASP B N 1
ATOM 7242 C CA . ASP B 1 363 ? -48.699 144.296 78.154 1.00 40.80 363 ASP B CA 1
ATOM 7243 C C . ASP B 1 363 ? -48.321 142.999 77.469 1.00 45.36 363 ASP B C 1
ATOM 7244 O O . ASP B 1 363 ? -47.186 142.807 77.043 1.00 47.56 363 ASP B O 1
ATOM 7249 N N . ALA B 1 364 ? -49.298 142.115 77.352 1.00 47.03 364 ALA B N 1
ATOM 7250 C CA . ALA B 1 364 ? -49.093 140.804 76.760 1.00 47.84 364 ALA B CA 1
ATOM 7251 C C . ALA B 1 364 ? -48.655 140.892 75.313 1.00 51.43 364 ALA B C 1
ATOM 7252 O O . ALA B 1 364 ? -48.012 139.986 74.799 1.00 58.50 364 ALA B O 1
ATOM 7254 N N . LYS B 1 365 ? -49.010 141.983 74.653 1.00 54.48 365 LYS B N 1
ATOM 7255 C CA . LYS B 1 365 ? -48.808 142.063 73.224 1.00 53.89 365 LYS B CA 1
ATOM 7256 C C . LYS B 1 365 ? -47.329 142.077 72.913 1.00 54.49 365 LYS B C 1
ATOM 7257 O O . LYS B 1 365 ? -46.903 141.487 71.925 1.00 62.16 365 LYS B O 1
ATOM 7262 N N . ASP B 1 366 ? -46.540 142.718 73.770 1.00 50.39 366 ASP B N 1
ATOM 7263 C CA . ASP B 1 366 ? -45.106 142.794 73.528 1.00 51.54 366 ASP B CA 1
ATOM 7264 C C . ASP B 1 366 ? -44.298 142.453 74.775 1.00 54.31 366 ASP B C 1
ATOM 7265 O O . ASP B 1 366 ? -43.106 142.766 74.851 1.00 50.83 366 ASP B O 1
ATOM 7270 N N . ASP B 1 367 ? -44.950 141.813 75.744 1.00 54.59 367 ASP B N 1
ATOM 7271 C CA . ASP B 1 367 ? -44.275 141.374 76.965 1.00 50.44 367 ASP B CA 1
ATOM 7272 C C . ASP B 1 367 ? -43.542 142.534 77.623 1.00 47.51 367 ASP B C 1
ATOM 7273 O O . ASP B 1 367 ? -42.366 142.435 77.926 1.00 47.05 367 ASP B O 1
ATOM 7278 N N . SER B 1 368 ? -44.246 143.641 77.828 1.00 50.78 368 SER B N 1
ATOM 7279 C CA . SER B 1 368 ? -43.662 144.818 78.456 1.00 49.50 368 SER B CA 1
ATOM 7280 C C . SER B 1 368 ? -44.494 145.248 79.650 1.00 44.73 368 SER B C 1
ATOM 7281 O O . SER B 1 368 ? -45.648 144.857 79.771 1.00 49.16 368 SER B O 1
ATOM 7284 N N . ILE B 1 369 ? -43.909 146.048 80.532 1.00 45.02 369 ILE B N 1
ATOM 7285 C CA . ILE B 1 369 ? -44.655 146.583 81.658 1.00 44.45 369 ILE B CA 1
ATOM 7286 C C . ILE B 1 369 ? -44.847 148.090 81.479 1.00 43.47 369 ILE B C 1
ATOM 7287 O O . ILE B 1 369 ? -44.032 148.755 80.850 1.00 44.17 369 ILE B O 1
ATOM 7292 N N . ILE B 1 370 ? -45.941 148.621 82.012 1.00 42.09 370 ILE B N 1
ATOM 7293 C CA . ILE B 1 370 ? -46.212 150.048 81.924 1.00 42.09 370 ILE B CA 1
ATOM 7294 C C . ILE B 1 370 ? -46.356 150.604 83.328 1.00 40.89 370 ILE B C 1
ATOM 7295 O O . ILE B 1 370 ? -47.071 150.047 84.158 1.00 41.61 370 ILE B O 1
ATOM 7300 N N . LEU B 1 371 ? -45.653 151.694 83.595 1.00 38.64 371 LEU B N 1
ATOM 7301 C CA . LEU B 1 371 ? -45.489 152.152 84.962 1.00 44.59 371 LEU B CA 1
ATOM 7302 C C . LEU B 1 371 ? -45.796 153.629 85.153 1.00 42.04 371 LEU B C 1
ATOM 7303 O O . LEU B 1 371 ? -45.549 154.439 84.269 1.00 45.61 371 LEU B O 1
ATOM 7308 N N . SER B 1 372 ? -46.318 153.980 86.321 1.00 37.90 372 SER B N 1
ATOM 7309 C CA . SER B 1 372 ? -46.509 155.370 86.626 1.00 36.08 372 SER B CA 1
ATOM 7310 C C . SER B 1 372 ? -45.620 155.737 87.789 1.00 39.20 372 SER B C 1
ATOM 7311 O O . SER B 1 372 ? -45.794 155.237 88.893 1.00 41.66 372 SER B O 1
ATOM 7314 N N . SER B 1 373 ? -44.654 156.603 87.517 1.00 38.82 373 SER B N 1
ATOM 7315 C CA . SER B 1 373 ? -43.837 157.190 88.555 1.00 37.64 373 SER B CA 1
ATOM 7316 C C . SER B 1 373 ? -44.403 158.495 88.990 1.00 41.87 373 SER B C 1
ATOM 7317 O O . SER B 1 373 ? -44.370 159.451 88.227 1.00 44.53 373 SER B O 1
ATOM 7320 N N . ARG B 1 374 ? -44.894 158.543 90.221 1.00 42.38 374 ARG B N 1
ATOM 7321 C CA . ARG B 1 374 ? -45.425 159.775 90.772 1.00 40.05 374 ARG B CA 1
ATOM 7322 C C . ARG B 1 374 ? -44.502 160.959 90.516 1.00 43.47 374 ARG B C 1
ATOM 7323 O O . ARG B 1 374 ? -44.952 162.032 90.121 1.00 45.43 374 ARG B O 1
ATOM 7331 N N . HIS B 1 375 ? -43.207 160.750 90.709 1.00 40.46 375 HIS B N 1
ATOM 7332 C CA . HIS B 1 375 ? -42.257 161.839 90.669 1.00 34.68 375 HIS B CA 1
ATOM 7333 C C . HIS B 1 375 ? -41.515 161.962 89.364 1.00 35.61 375 HIS B C 1
ATOM 7334 O O . HIS B 1 375 ? -40.516 162.653 89.314 1.00 40.04 375 HIS B O 1
ATOM 7341 N N . GLN B 1 376 ? -41.972 161.310 88.306 1.00 36.38 376 GLN B N 1
ATOM 7342 C CA . GLN B 1 376 ? -41.236 161.406 87.053 1.00 35.74 376 GLN B CA 1
ATOM 7343 C C . GLN B 1 376 ? -42.137 161.365 85.853 1.00 36.93 376 GLN B C 1
ATOM 7344 O O . GLN B 1 376 ? -41.882 162.024 84.857 1.00 46.77 376 GLN B O 1
ATOM 7350 N N . GLY B 1 377 ? -43.177 160.554 85.932 1.00 40.56 377 GLY B N 1
ATOM 7351 C CA . GLY B 1 377 ? -44.072 160.388 84.808 1.00 41.93 377 GLY B CA 1
ATOM 7352 C C . GLY B 1 377 ? -44.472 158.954 84.578 1.00 41.32 377 GLY B C 1
ATOM 7353 O O . GLY B 1 377 ? -44.506 158.159 85.507 1.00 44.50 377 GLY B O 1
ATOM 7354 N N . VAL B 1 378 ? -44.766 158.628 83.326 1.00 42.00 378 VAL B N 1
ATOM 7355 C CA . VAL B 1 378 ? -45.251 157.303 82.961 1.00 40.47 378 VAL B CA 1
ATOM 7356 C C . VAL B 1 378 ? -44.448 156.678 81.821 1.00 46.43 378 VAL B C 1
ATOM 7357 O O . VAL B 1 378 ? -44.224 157.312 80.791 1.00 47.25 378 VAL B O 1
ATOM 7361 N N . VAL B 1 379 ? -44.029 155.428 82.003 1.00 44.16 379 VAL B N 1
ATOM 7362 C CA . VAL B 1 379 ? -43.181 154.757 81.024 1.00 43.84 379 VAL B CA 1
ATOM 7363 C C . VAL B 1 379 ? -43.564 153.315 80.736 1.00 45.44 379 VAL B C 1
ATOM 7364 O O . VAL B 1 379 ? -44.115 152.628 81.588 1.00 47.85 379 VAL B O 1
ATOM 7368 N N . LYS B 1 380 ? -43.241 152.866 79.525 1.00 47.35 380 LYS B N 1
ATOM 7369 C CA . LYS B 1 380 ? -43.253 151.453 79.178 1.00 43.56 380 LYS B CA 1
ATOM 7370 C C . LYS B 1 380 ? -41.824 150.929 79.077 1.00 44.74 380 LYS B C 1
ATOM 7371 O O . LYS B 1 380 ? -41.007 151.448 78.322 1.00 49.61 380 LYS B O 1
ATOM 7377 N N . ILE B 1 381 ? -41.522 149.899 79.850 1.00 47.00 381 ILE B N 1
ATOM 7378 C CA . ILE B 1 381 ? -40.202 149.286 79.822 1.00 44.24 381 ILE B CA 1
ATOM 7379 C C . ILE B 1 381 ? -40.301 147.854 79.315 1.00 45.48 381 ILE B C 1
ATOM 7380 O O . ILE B 1 381 ? -41.192 147.114 79.716 1.00 47.36 381 ILE B O 1
ATOM 7385 N N . GLY B 1 382 ? -39.396 147.468 78.422 1.00 45.99 382 GLY B N 1
ATOM 7386 C CA . GLY B 1 382 ? -39.453 146.152 77.822 1.00 39.07 382 GLY B CA 1
ATOM 7387 C C . GLY B 1 382 ? -38.944 145.041 78.724 1.00 46.71 382 GLY B C 1
ATOM 7388 O O . GLY B 1 382 ? -38.502 145.279 79.845 1.00 44.85 382 GLY B O 1
ATOM 7389 N N . ARG B 1 383 ? -39.025 143.811 78.233 1.00 44.03 383 ARG B N 1
ATOM 7390 C CA . ARG B 1 383 ? -38.394 142.682 78.904 1.00 43.91 383 ARG B CA 1
ATOM 7391 C C . ARG B 1 383 ? -36.891 142.885 78.868 1.00 49.43 383 ARG B C 1
ATOM 7392 O O . ARG B 1 383 ? -36.177 142.568 79.823 1.00 48.21 383 ARG B O 1
ATOM 7400 N N . ASP B 1 384 ? -36.425 143.448 77.756 1.00 49.42 384 ASP B N 1
ATOM 7401 C CA . ASP B 1 384 ? -35.015 143.751 77.557 1.00 44.85 384 ASP B CA 1
ATOM 7402 C C . ASP B 1 384 ? -34.522 144.871 78.467 1.00 47.89 384 ASP B C 1
ATOM 7403 O O . ASP B 1 384 ? -33.385 145.316 78.345 1.00 48.93 384 ASP B O 1
ATOM 7408 N N . LYS B 1 385 ? -35.391 145.315 79.372 1.00 50.03 385 LYS B N 1
ATOM 7409 C CA . LYS B 1 385 ? -35.117 146.397 80.314 1.00 43.87 385 LYS B CA 1
ATOM 7410 C C . LYS B 1 385 ? -34.757 147.684 79.584 1.00 42.31 385 LYS B C 1
ATOM 7411 O O . LYS B 1 385 ? -34.102 148.556 80.130 1.00 43.95 385 LYS B O 1
ATOM 7417 N N . GLN B 1 386 ? -35.209 147.785 78.341 1.00 48.67 386 GLN B N 1
ATOM 7418 C CA A GLN B 1 386 ? -35.060 148.997 77.547 0.81 52.06 386 GLN B CA 1
ATOM 7419 C CA B GLN B 1 386 ? -35.060 149.003 77.554 0.19 51.83 386 GLN B CA 1
ATOM 7420 C C . GLN B 1 386 ? -36.316 149.868 77.629 1.00 48.56 386 GLN B C 1
ATOM 7421 O O . GLN B 1 386 ? -37.427 149.387 77.426 1.00 52.67 386 GLN B O 1
ATOM 7432 N N . VAL B 1 387 ? -36.141 151.148 77.922 1.00 46.82 387 VAL B N 1
ATOM 7433 C CA . VAL B 1 387 ? -37.265 152.069 77.916 1.00 47.09 387 VAL B CA 1
ATOM 7434 C C . VAL B 1 387 ? -37.810 152.180 76.501 1.00 48.14 387 VAL B C 1
ATOM 7435 O O . VAL B 1 387 ? -37.066 152.454 75.565 1.00 52.88 387 VAL B O 1
ATOM 7439 N N . LYS B 1 388 ? -39.104 151.955 76.334 1.00 48.09 388 LYS B N 1
ATOM 7440 C CA . LYS B 1 388 ? -39.665 151.944 74.994 1.00 49.12 388 LYS B CA 1
ATOM 7441 C C . LYS B 1 388 ? -40.417 153.232 74.667 1.00 52.46 388 LYS B C 1
ATOM 7442 O O . LYS B 1 388 ? -40.451 153.645 73.509 1.00 55.49 388 LYS B O 1
ATOM 7448 N N . TRP B 1 389 ? -41.022 153.854 75.677 1.00 46.42 389 TRP B N 1
ATOM 7449 C CA . TRP B 1 389 ? -41.528 155.225 75.548 1.00 46.19 389 TRP B CA 1
ATOM 7450 C C . TRP B 1 389 ? -41.796 155.878 76.887 1.00 48.28 389 TRP B C 1
ATOM 7451 O O . TRP B 1 389 ? -41.928 155.212 77.910 1.00 45.20 389 TRP B O 1
ATOM 7462 N N . ILE B 1 390 ? -41.867 157.203 76.861 1.00 48.22 390 ILE B N 1
ATOM 7463 C CA . ILE B 1 390 ? -42.114 157.990 78.055 1.00 45.47 390 ILE B CA 1
ATOM 7464 C C . ILE B 1 390 ? -43.221 158.998 77.814 1.00 48.84 390 ILE B C 1
ATOM 7465 O O . ILE B 1 390 ? -43.308 159.589 76.741 1.00 50.45 390 ILE B O 1
ATOM 7470 N N . LEU B 1 391 ? -44.065 159.187 78.821 1.00 48.50 391 LEU B N 1
ATOM 7471 C CA . LEU B 1 391 ? -45.074 160.228 78.781 1.00 41.36 391 LEU B CA 1
ATOM 7472 C C . LEU B 1 391 ? -44.880 161.183 79.948 1.00 47.45 391 LEU B C 1
ATOM 7473 O O . LEU B 1 391 ? -45.347 160.924 81.056 1.00 47.64 391 LEU B O 1
ATOM 7478 N N . ALA B 1 392 ? -44.177 162.280 79.678 1.00 46.74 392 ALA B N 1
ATOM 7479 C CA . ALA B 1 392 ? -43.852 163.287 80.677 1.00 46.79 392 ALA B CA 1
ATOM 7480 C C . ALA B 1 392 ? -43.514 164.604 79.989 1.00 50.31 392 ALA B C 1
ATOM 7481 O O . ALA B 1 392 ? -43.134 164.612 78.822 1.00 54.72 392 ALA B O 1
ATOM 7483 N N . PRO B 1 393 ? -43.663 165.727 80.703 1.00 48.39 393 PRO B N 1
ATOM 7484 C CA . PRO B 1 393 ? -43.113 166.973 80.171 1.00 48.63 393 PRO B CA 1
ATOM 7485 C C . PRO B 1 393 ? -41.620 166.822 79.881 1.00 53.56 393 PRO B C 1
ATOM 7486 O O . PRO B 1 393 ? -40.916 166.103 80.592 1.00 51.79 393 PRO B O 1
ATOM 7490 N N . SER B 1 394 ? -41.147 167.488 78.835 1.00 54.29 394 SER B N 1
ATOM 7491 C CA . SER B 1 394 ? -39.806 167.242 78.326 1.00 50.57 394 SER B CA 1
ATOM 7492 C C . SER B 1 394 ? -38.695 167.824 79.176 1.00 48.81 394 SER B C 1
ATOM 7493 O O . SER B 1 394 ? -37.530 167.652 78.855 1.00 54.10 394 SER B O 1
ATOM 7496 N N . LYS B 1 395 ? -39.034 168.497 80.264 1.00 49.53 395 LYS B N 1
ATOM 7497 C CA . LYS B 1 395 ? -37.997 169.111 81.083 1.00 51.75 395 LYS B CA 1
ATOM 7498 C C . LYS B 1 395 ? -37.258 168.089 81.939 1.00 52.58 395 LYS B C 1
ATOM 7499 O O . LYS B 1 395 ? -37.874 167.210 82.538 1.00 52.26 395 LYS B O 1
ATOM 7505 N N . GLY B 1 396 ? -35.935 168.224 82.003 1.00 52.72 396 GLY B N 1
ATOM 7506 C CA . GLY B 1 396 ? -35.116 167.409 82.885 1.00 56.85 396 GLY B CA 1
ATOM 7507 C C . GLY B 1 396 ? -34.520 166.193 82.212 1.00 48.87 396 GLY B C 1
ATOM 7508 O O . GLY B 1 396 ? -33.432 165.754 82.565 1.00 51.39 396 GLY B O 1
ATOM 7509 N N . TRP B 1 397 ? -35.252 165.662 81.239 1.00 54.05 397 TRP B N 1
ATOM 7510 C CA . TRP B 1 397 ? -34.869 164.457 80.510 1.00 56.00 397 TRP B CA 1
ATOM 7511 C C . TRP B 1 397 ? -33.622 164.643 79.657 1.00 58.53 397 TRP B C 1
ATOM 7512 O O . TRP B 1 397 ? -33.618 165.395 78.691 1.00 57.79 397 TRP B O 1
ATOM 7523 N N . GLU B 1 398 ? -32.568 163.925 80.004 1.00 61.82 398 GLU B N 1
ATOM 7524 C CA . GLU B 1 398 ? -31.355 163.964 79.222 1.00 56.86 398 GLU B CA 1
ATOM 7525 C C . GLU B 1 398 ? -31.473 162.955 78.091 1.00 57.85 398 GLU B C 1
ATOM 7526 O O . GLU B 1 398 ? -32.457 162.233 78.001 1.00 64.45 398 GLU B O 1
ATOM 7532 N N . LYS B 1 399 ? -30.478 162.923 77.215 1.00 61.24 399 LYS B N 1
ATOM 7533 C CA . LYS B 1 399 ? -30.370 161.864 76.218 1.00 68.65 399 LYS B CA 1
ATOM 7534 C C . LYS B 1 399 ? -29.794 160.650 76.941 1.00 68.60 399 LYS B C 1
ATOM 7535 O O . LYS B 1 399 ? -28.999 160.801 77.866 1.00 65.41 399 LYS B O 1
ATOM 7539 N N . PRO B 1 400 ? -30.210 159.438 76.555 1.00 71.21 400 PRO B N 1
ATOM 7540 C CA . PRO B 1 400 ? -31.104 159.059 75.462 1.00 69.69 400 PRO B CA 1
ATOM 7541 C C . PRO B 1 400 ? -32.547 158.894 75.888 1.00 65.12 400 PRO B C 1
ATOM 7542 O O . PRO B 1 400 ? -33.383 158.599 75.038 1.00 70.01 400 PRO B O 1
ATOM 7546 N N . LEU B 1 401 ? -32.839 159.058 77.173 1.00 61.85 401 LEU B N 1
ATOM 7547 C CA . LEU B 1 401 ? -34.208 158.912 77.650 1.00 61.70 401 LEU B CA 1
ATOM 7548 C C . LEU B 1 401 ? -35.118 159.930 76.973 1.00 59.86 401 LEU B C 1
ATOM 7549 O O . LEU B 1 401 ? -36.288 159.652 76.722 1.00 58.77 401 LEU B O 1
ATOM 7554 N N . ALA B 1 402 ? -34.566 161.100 76.663 1.00 61.49 402 ALA B N 1
ATOM 7555 C CA . ALA B 1 402 ? -35.307 162.131 75.956 1.00 60.32 402 ALA B CA 1
ATOM 7556 C C . ALA B 1 402 ? -35.778 161.624 74.594 1.00 60.30 402 ALA B C 1
ATOM 7557 O O . ALA B 1 402 ? -36.871 161.957 74.153 1.00 55.41 402 ALA B O 1
ATOM 7559 N N . SER B 1 403 ? -34.967 160.791 73.947 1.00 63.03 403 SER B N 1
ATOM 7560 C CA . SER B 1 403 ? -35.328 160.222 72.645 1.00 63.06 403 SER B CA 1
ATOM 7561 C C . SER B 1 403 ? -36.614 159.396 72.697 1.00 62.54 403 SER B C 1
ATOM 7562 O O . SER B 1 403 ? -37.238 159.129 71.668 1.00 62.41 403 SER B O 1
ATOM 7565 N N . LYS B 1 404 ? -37.016 159.017 73.905 1.00 61.89 404 LYS B N 1
ATOM 7566 C CA . LYS B 1 404 ? -38.116 158.080 74.094 1.00 59.19 404 LYS B CA 1
ATOM 7567 C C . LYS B 1 404 ? -39.452 158.753 74.381 1.00 56.02 404 LYS B C 1
ATOM 7568 O O . LYS B 1 404 ? -40.498 158.133 74.211 1.00 55.06 404 LYS B O 1
ATOM 7574 N N . LEU B 1 405 ? -39.412 160.009 74.823 1.00 57.56 405 LEU B N 1
ATOM 7575 C CA . LEU B 1 405 ? -40.626 160.775 75.118 1.00 55.24 405 LEU B CA 1
ATOM 7576 C C . LEU B 1 405 ? -41.608 160.726 73.951 1.00 53.66 405 LEU B C 1
ATOM 7577 O O . LEU B 1 405 ? -41.203 160.651 72.797 1.00 54.17 405 LEU B O 1
ATOM 7582 N N . LEU B 1 406 ? -42.901 160.738 74.255 1.00 55.16 406 LEU B N 1
ATOM 7583 C CA . LEU B 1 406 ? -43.918 160.716 73.211 1.00 53.62 406 LEU B CA 1
ATOM 7584 C C . LEU B 1 406 ? -44.247 162.115 72.693 1.00 57.33 406 LEU B C 1
ATOM 7585 O O . LEU B 1 406 ? -44.084 163.113 73.392 1.00 55.41 406 LEU B O 1
ATOM 7590 N N . LYS B 1 407 ? -44.699 162.175 71.449 1.00 56.11 407 LYS B N 1
ATOM 7591 C CA . LYS B 1 407 ? -45.052 163.438 70.840 1.00 54.32 407 LYS B CA 1
ATOM 7592 C C . LYS B 1 407 ? -46.549 163.567 70.767 1.00 53.74 407 LYS B C 1
ATOM 7593 O O . LYS B 1 407 ? -47.200 162.812 70.062 1.00 57.49 407 LYS B O 1
ATOM 7599 N N . PRO B 1 408 ? -47.108 164.527 71.505 1.00 56.34 408 PRO B N 1
ATOM 7600 C CA . PRO B 1 408 ? -48.550 164.760 71.434 1.00 57.61 408 PRO B CA 1
ATOM 7601 C C . PRO B 1 408 ? -48.997 165.265 70.062 1.00 55.30 408 PRO B C 1
ATOM 7602 O O . PRO B 1 408 ? -48.330 166.097 69.458 1.00 52.54 408 PRO B O 1
ATOM 7606 N N . VAL B 1 409 ? -50.108 164.728 69.568 1.00 58.95 409 VAL B N 1
ATOM 7607 C CA . VAL B 1 409 ? -50.689 165.180 68.314 1.00 61.45 409 VAL B CA 1
ATOM 7608 C C . VAL B 1 409 ? -52.194 165.305 68.475 1.00 60.58 409 VAL B C 1
ATOM 7609 O O . VAL B 1 409 ? -52.717 165.159 69.575 1.00 56.18 409 VAL B O 1
ATOM 7613 N N . ASP B 1 410 ? -52.883 165.571 67.369 1.00 63.08 410 ASP B N 1
ATOM 7614 C CA . ASP B 1 410 ? -54.327 165.763 67.386 1.00 63.83 410 ASP B CA 1
ATOM 7615 C C . ASP B 1 410 ? -55.065 164.634 66.683 1.00 67.63 410 ASP B C 1
ATOM 7616 O O . ASP B 1 410 ? -54.457 163.652 66.263 1.00 69.14 410 ASP B O 1
ATOM 7621 N N . ALA B 1 411 ? -56.375 164.803 66.535 1.00 62.92 411 ALA B N 1
ATOM 7622 C CA . ALA B 1 411 ? -57.218 163.800 65.900 1.00 66.47 411 ALA B CA 1
ATOM 7623 C C . ALA B 1 411 ? -56.757 163.510 64.479 1.00 71.87 411 ALA B C 1
ATOM 7624 O O . ALA B 1 411 ? -56.975 162.418 63.956 1.00 74.07 411 ALA B O 1
ATOM 7626 N N . ASN B 1 412 ? -56.121 164.499 63.861 1.00 74.70 412 ASN B N 1
ATOM 7627 C CA . ASN B 1 412 ? -55.577 164.354 62.520 1.00 76.00 412 ASN B CA 1
ATOM 7628 C C . ASN B 1 412 ? -54.074 164.107 62.552 1.00 75.33 412 ASN B C 1
ATOM 7629 O O . ASN B 1 412 ? -53.396 164.245 61.536 1.00 74.51 412 ASN B O 1
ATOM 7634 N N . GLY B 1 413 ? -53.560 163.776 63.735 1.00 71.03 413 GLY B N 1
ATOM 7635 C CA . GLY B 1 413 ? -52.171 163.384 63.896 1.00 70.99 413 GLY B CA 1
ATOM 7636 C C . GLY B 1 413 ? -51.149 164.488 63.719 1.00 67.51 413 GLY B C 1
ATOM 7637 O O . GLY B 1 413 ? -49.951 164.232 63.609 1.00 64.90 413 GLY B O 1
ATOM 7638 N N . LYS B 1 414 ? -51.617 165.725 63.688 1.00 66.29 414 LYS B N 1
ATOM 7639 C CA . LYS B 1 414 ? -50.709 166.845 63.563 1.00 63.95 414 LYS B CA 1
ATOM 7640 C C . LYS B 1 414 ? -50.210 167.203 64.945 1.00 61.80 414 LYS B C 1
ATOM 7641 O O . LYS B 1 414 ? -50.976 167.202 65.900 1.00 64.42 414 LYS B O 1
ATOM 7647 N N . PRO B 1 415 ? -48.915 167.495 65.056 1.00 60.43 415 PRO B N 1
ATOM 7648 C CA . PRO B 1 415 ? -48.273 167.814 66.333 1.00 64.11 415 PRO B CA 1
ATOM 7649 C C . PRO B 1 415 ? -48.987 168.904 67.134 1.00 61.59 415 PRO B C 1
ATOM 7650 O O . PRO B 1 415 ? -49.490 169.876 66.572 1.00 58.72 415 PRO B O 1
ATOM 7654 N N . ILE B 1 416 ? -49.036 168.709 68.447 1.00 59.60 416 ILE B N 1
ATOM 7655 C CA . ILE B 1 416 ? -49.525 169.719 69.374 1.00 58.09 416 ILE B CA 1
ATOM 7656 C C . ILE B 1 416 ? -48.350 170.440 70.006 1.00 61.06 416 ILE B C 1
ATOM 7657 O O . ILE B 1 416 ? -47.458 169.812 70.572 1.00 61.86 416 ILE B O 1
ATOM 7662 N N . THR B 1 417 ? -48.347 171.760 69.922 1.00 63.10 417 THR B N 1
ATOM 7663 C CA . THR B 1 417 ? -47.210 172.520 70.406 1.00 63.35 417 THR B CA 1
ATOM 7664 C C . THR B 1 417 ? -47.256 172.726 71.919 1.00 62.62 417 THR B C 1
ATOM 7665 O O . THR B 1 417 ? -48.117 173.424 72.441 1.00 63.64 417 THR B O 1
ATOM 7669 N N . CYS B 1 418 ? -46.316 172.094 72.614 1.00 64.99 418 CYS B N 1
ATOM 7670 C CA . CYS B 1 418 ? -46.210 172.196 74.065 1.00 62.21 418 CYS B CA 1
ATOM 7671 C C . CYS B 1 418 ? -44.814 172.639 74.481 1.00 62.65 418 CYS B C 1
ATOM 7672 O O . CYS B 1 418 ? -43.864 172.522 73.709 1.00 64.69 418 CYS B O 1
ATOM 7675 N N . ASN B 1 419 ? -44.690 173.134 75.708 1.00 59.26 419 ASN B N 1
ATOM 7676 C CA . ASN B 1 419 ? -43.394 173.535 76.231 1.00 51.47 419 ASN B CA 1
ATOM 7677 C C . ASN B 1 419 ? -42.785 172.490 77.153 1.00 54.29 419 ASN B C 1
ATOM 7678 O O . ASN B 1 419 ? -43.406 171.474 77.461 1.00 54.72 419 ASN B O 1
ATOM 7683 N N . GLU B 1 420 ? -41.572 172.754 77.620 1.00 57.84 420 GLU B N 1
ATOM 7684 C CA . GLU B 1 420 ? -40.869 171.792 78.450 1.00 53.93 420 GLU B CA 1
ATOM 7685 C C . GLU B 1 420 ? -41.562 171.590 79.787 1.00 53.49 420 GLU B C 1
ATOM 7686 O O . GLU B 1 420 ? -41.192 170.709 80.551 1.00 52.07 420 GLU B O 1
ATOM 7692 N N . ASN B 1 421 ? -42.588 172.380 80.062 1.00 51.29 421 ASN B N 1
ATOM 7693 C CA . ASN B 1 421 ? -43.304 172.235 81.320 1.00 53.26 421 ASN B CA 1
ATOM 7694 C C . ASN B 1 421 ? -44.649 171.520 81.190 1.00 51.84 421 ASN B C 1
ATOM 7695 O O . ASN B 1 421 ? -45.323 171.288 82.188 1.00 54.64 421 ASN B O 1
ATOM 7700 N N . GLY B 1 422 ? -45.040 171.172 79.969 1.00 52.44 422 GLY B N 1
ATOM 7701 C CA . GLY B 1 422 ? -46.298 170.475 79.756 1.00 54.41 422 GLY B CA 1
ATOM 7702 C C . GLY B 1 422 ? -47.487 171.323 79.327 1.00 56.30 422 GLY B C 1
ATOM 7703 O O . GLY B 1 422 ? -48.521 170.790 78.937 1.00 58.58 422 GLY B O 1
ATOM 7704 N N . LEU B 1 423 ? -47.350 172.640 79.401 1.00 57.70 423 LEU B N 1
ATOM 7705 C CA . LEU B 1 423 ? -48.424 173.530 78.986 1.00 56.93 423 LEU B CA 1
ATOM 7706 C C . LEU B 1 423 ? -48.517 173.528 77.463 1.00 54.93 423 LEU B C 1
ATOM 7707 O O . LEU B 1 423 ? -47.593 173.945 76.772 1.00 58.22 423 LEU B O 1
ATOM 7712 N N . CYS B 1 424 ? -49.638 173.044 76.941 1.00 55.90 424 CYS B N 1
ATOM 7713 C CA . CYS B 1 424 ? -49.838 172.965 75.495 1.00 63.41 424 CYS B CA 1
ATOM 7714 C C . CYS B 1 424 ? -50.642 174.141 74.979 1.00 66.25 424 CYS B C 1
ATOM 7715 O O . CYS B 1 424 ? -51.375 174.771 75.729 1.00 69.89 424 CYS B O 1
ATOM 7718 N N . GLU B 1 425 ? -50.524 174.429 73.691 1.00 68.23 425 GLU B N 1
ATOM 7719 C CA . GLU B 1 425 ? -51.228 175.575 73.137 1.00 67.07 425 GLU B CA 1
ATOM 7720 C C . GLU B 1 425 ? -52.199 175.203 72.019 1.00 70.49 425 GLU B C 1
ATOM 7721 O O . GLU B 1 425 ? -51.874 174.432 71.116 1.00 73.37 425 GLU B O 1
ATOM 7727 N N . ASN B 1 426 ? -53.407 175.753 72.132 1.00 68.96 426 ASN B N 1
ATOM 7728 C CA . ASN B 1 426 ? -54.485 175.611 71.156 1.00 72.45 426 ASN B CA 1
ATOM 7729 C C . ASN B 1 426 ? -55.063 174.211 71.070 1.00 69.86 426 ASN B C 1
ATOM 7730 O O . ASN B 1 426 ? -55.513 173.784 70.012 1.00 72.49 426 ASN B O 1
ATOM 7735 N N . SER B 1 427 ? -55.059 173.511 72.197 1.00 70.86 427 SER B N 1
ATOM 7736 C CA . SER B 1 427 ? -55.818 172.275 72.344 1.00 71.85 427 SER B CA 1
ATOM 7737 C C . SER B 1 427 ? -55.932 171.934 73.823 1.00 67.49 427 SER B C 1
ATOM 7738 O O . SER B 1 427 ? -55.388 172.635 74.674 1.00 66.18 427 SER B O 1
ATOM 7741 N N . ASP B 1 428 ? -56.649 170.863 74.133 1.00 68.46 428 ASP B N 1
ATOM 7742 C CA . ASP B 1 428 ? -56.846 170.487 75.523 1.00 66.48 428 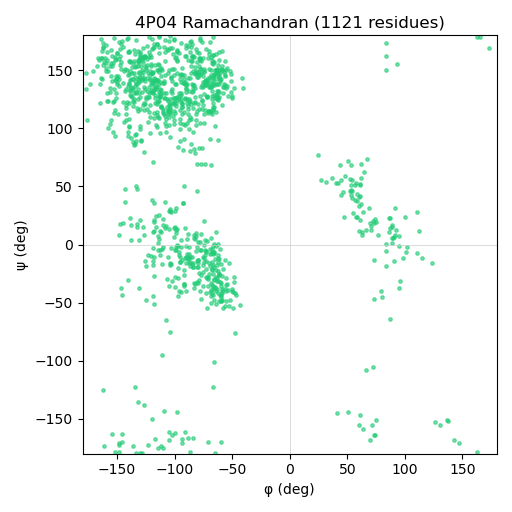ASP B CA 1
ATOM 7743 C C . ASP B 1 428 ? -55.899 169.382 75.971 1.00 65.64 428 ASP B C 1
ATOM 7744 O O . ASP B 1 428 ? -56.077 168.824 77.053 1.00 59.40 428 ASP B O 1
ATOM 7749 N N . PHE B 1 429 ? -54.907 169.055 75.146 1.00 63.82 429 PHE B N 1
ATOM 7750 C CA . PHE B 1 429 ? -53.931 168.055 75.545 1.00 56.61 429 PHE B CA 1
ATOM 7751 C C . PHE B 1 429 ? -53.172 168.586 76.738 1.00 56.49 429 PHE B C 1
ATOM 7752 O O . PHE B 1 429 ? -52.692 169.709 76.723 1.00 58.20 429 PHE B O 1
ATOM 7760 N N . ASP B 1 430 ? -53.106 167.782 77.789 1.00 55.37 430 ASP B N 1
ATOM 7761 C CA . ASP B 1 430 ? -52.178 168.034 78.875 1.00 52.64 430 ASP B CA 1
ATOM 7762 C C . ASP B 1 430 ? -51.597 166.695 79.299 1.00 51.61 430 ASP B C 1
ATOM 7763 O O . ASP B 1 430 ? -52.179 165.649 79.041 1.00 45.69 430 ASP B O 1
ATOM 7768 N N . PHE B 1 431 ? -50.435 166.730 79.930 1.00 52.21 431 PHE B N 1
ATOM 7769 C CA . PHE B 1 431 ? -49.838 165.518 80.454 1.00 53.18 431 PHE B CA 1
ATOM 7770 C C . PHE B 1 431 ? -50.425 165.237 81.820 1.00 47.46 431 PHE B C 1
ATOM 7771 O O . PHE B 1 431 ? -51.427 165.826 82.198 1.00 47.84 431 PHE B O 1
ATOM 7779 N N . THR B 1 432 ? -49.794 164.336 82.557 1.00 51.80 432 THR B N 1
ATOM 7780 C CA . THR B 1 432 ? -50.224 164.017 83.904 1.00 46.48 432 THR B CA 1
ATOM 7781 C C . THR B 1 432 ? -49.127 164.378 84.882 1.00 47.78 432 THR B C 1
ATOM 7782 O O . THR B 1 432 ? -47.952 164.414 84.516 1.00 50.50 432 THR B O 1
ATOM 7786 N N . TYR B 1 433 ? -49.507 164.652 86.125 1.00 43.07 433 TYR B N 1
ATOM 7787 C CA . TYR B 1 433 ? -48.547 165.093 87.126 1.00 44.25 433 TYR B CA 1
ATOM 7788 C C . TYR B 1 433 ? -48.845 164.427 88.459 1.00 44.85 433 TYR B C 1
ATOM 7789 O O . TYR B 1 433 ? -49.942 164.562 88.994 1.00 45.46 433 TYR B O 1
ATOM 7798 N N . THR B 1 434 ? -47.862 163.700 88.985 1.00 45.39 434 THR B N 1
ATOM 7799 C CA . THR B 1 434 ? -48.042 162.857 90.170 1.00 45.77 434 THR B CA 1
ATOM 7800 C C . THR B 1 434 ? -49.215 161.894 89.974 1.00 43.26 434 THR B C 1
ATOM 7801 O O . THR B 1 434 ? -50.047 161.711 90.859 1.00 43.55 434 THR B O 1
ATOM 7805 N N . GLN B 1 435 ? -49.249 161.264 88.806 1.00 41.22 435 GLN B N 1
ATOM 7806 C CA . GLN B 1 435 ? -50.403 160.496 88.384 1.00 37.92 435 GLN B CA 1
ATOM 7807 C C . GLN B 1 435 ? -50.468 159.098 88.990 1.00 42.06 435 GLN B C 1
ATOM 7808 O O . GLN B 1 435 ? -49.485 158.607 89.538 1.00 43.79 435 GLN B O 1
ATOM 7814 N N . ASN B 1 436 ? -51.633 158.459 88.883 1.00 39.79 436 ASN B N 1
ATOM 7815 C CA . ASN B 1 436 ? -51.831 157.089 89.362 1.00 38.57 436 ASN B CA 1
ATOM 7816 C C . ASN B 1 436 ? -52.498 156.151 88.381 1.00 36.81 436 ASN B C 1
ATOM 7817 O O . ASN B 1 436 ? -53.087 156.579 87.401 1.00 42.32 436 ASN B O 1
ATOM 7822 N N . THR B 1 437 ? -52.419 154.866 88.704 1.00 41.13 437 THR B N 1
ATOM 7823 C CA . THR B 1 437 ? -53.019 153.796 87.935 1.00 39.94 437 THR B CA 1
ATOM 7824 C C . THR B 1 437 ? -52.976 154.019 86.421 1.00 42.65 437 THR B C 1
ATOM 7825 O O . THR B 1 437 ? -53.997 154.027 85.755 1.00 43.29 437 THR B O 1
ATOM 7829 N N . ALA B 1 438 ? -51.777 154.201 85.885 1.00 44.34 438 ALA B N 1
ATOM 7830 C CA . ALA B 1 438 ? -51.611 154.125 84.443 1.00 40.86 438 ALA B CA 1
ATOM 7831 C C . ALA B 1 438 ? -51.802 152.682 83.999 1.00 41.97 438 ALA B C 1
ATOM 7832 O O . ALA B 1 438 ? -50.853 151.897 84.001 1.00 45.14 438 ALA B O 1
ATOM 7834 N N . TRP B 1 439 ? -53.036 152.323 83.658 1.00 40.80 439 TRP B N 1
ATOM 7835 C CA . TRP B 1 439 ? -53.346 150.957 83.269 1.00 38.70 439 TRP B CA 1
ATOM 7836 C C . TRP B 1 439 ? -53.777 150.898 81.832 1.00 41.62 439 TRP B C 1
ATOM 7837 O O . TRP B 1 439 ? -53.986 151.917 81.200 1.00 45.79 439 TRP B O 1
ATOM 7848 N N . ILE B 1 440 ? -53.933 149.687 81.329 1.00 42.67 440 ILE B N 1
ATOM 7849 C CA . ILE B 1 440 ? -54.397 149.481 79.977 1.00 43.76 440 ILE B CA 1
ATOM 7850 C C . ILE B 1 440 ? -55.875 149.129 80.007 1.00 47.26 440 ILE B C 1
ATOM 7851 O O . ILE B 1 440 ? -56.281 148.175 80.668 1.00 48.24 440 ILE B O 1
ATOM 7856 N N . SER B 1 441 ? -56.684 149.916 79.309 1.00 46.46 441 SER B N 1
ATOM 7857 C CA . SER B 1 441 ? -58.114 149.673 79.295 1.00 47.84 441 SER B CA 1
ATOM 7858 C C . SER B 1 441 ? -58.412 148.534 78.355 1.00 46.43 441 SER B C 1
ATOM 7859 O O . SER B 1 441 ? -57.614 148.231 77.470 1.00 44.72 441 SER B O 1
ATOM 7862 N N . SER B 1 442 ? -59.579 147.928 78.534 1.00 42.95 442 SER B N 1
ATOM 7863 C CA . SER B 1 442 ? -60.029 146.843 77.680 1.00 41.78 442 SER B CA 1
ATOM 7864 C C . SER B 1 442 ? -60.185 147.304 76.243 1.00 49.13 442 SER B C 1
ATOM 7865 O O . SER B 1 442 ? -60.291 146.492 75.333 1.00 48.46 442 SER B O 1
ATOM 7868 N N . LYS B 1 443 ? -60.206 148.618 76.051 1.00 53.32 443 LYS B N 1
ATOM 7869 C CA . LYS B 1 443 ? -60.370 149.203 74.732 1.00 47.45 443 LYS B CA 1
ATOM 7870 C C . LYS B 1 443 ? -59.064 149.171 73.982 1.00 52.20 443 LYS B C 1
ATOM 7871 O O . LYS B 1 443 ? -59.029 149.401 72.779 1.00 56.59 443 LYS B O 1
ATOM 7877 N N . GLY B 1 444 ? -57.986 148.894 74.707 1.00 54.03 444 GLY B N 1
ATOM 7878 C CA . GLY B 1 444 ? -56.656 148.908 74.132 1.00 50.42 444 GLY B CA 1
ATOM 7879 C C . GLY B 1 444 ? -55.995 150.262 74.266 1.00 52.27 444 GLY B C 1
ATOM 7880 O O . GLY B 1 444 ? -55.206 150.655 73.415 1.00 59.85 444 GLY B O 1
ATOM 7881 N N . THR B 1 445 ? -56.319 150.975 75.341 1.00 53.83 445 THR B N 1
ATOM 7882 C CA . THR B 1 445 ? -55.808 152.327 75.565 1.00 49.16 445 THR B CA 1
ATOM 7883 C C . THR B 1 445 ? -55.315 152.518 76.986 1.00 46.71 445 THR B C 1
ATOM 7884 O O . THR B 1 445 ? -55.635 151.729 77.872 1.00 51.94 445 THR B O 1
ATOM 7888 N N . LEU B 1 446 ? -54.541 153.576 77.198 1.00 44.40 446 LEU B N 1
ATOM 7889 C CA . LEU B 1 446 ? -53.961 153.848 78.503 1.00 45.52 446 LEU B CA 1
ATOM 7890 C C . LEU B 1 446 ? -54.823 154.806 79.315 1.00 49.33 446 LEU B C 1
ATOM 7891 O O . LEU B 1 446 ? -55.101 155.910 78.877 1.00 49.71 446 LEU B O 1
ATOM 7896 N N . THR B 1 447 ? -55.237 154.374 80.500 1.00 48.60 447 THR B N 1
ATOM 7897 C CA . THR B 1 447 ? -56.057 155.194 81.377 1.00 43.41 447 THR B CA 1
ATOM 7898 C C . THR B 1 447 ? -55.283 155.588 82.638 1.00 43.16 447 THR B C 1
ATOM 7899 O O . THR B 1 447 ? -54.544 154.789 83.192 1.00 48.24 447 THR B O 1
ATOM 7903 N N . ILE B 1 448 ? -55.452 156.831 83.075 1.00 42.98 448 ILE B N 1
ATOM 7904 C CA . ILE B 1 448 ? -54.642 157.402 84.140 1.00 38.68 448 ILE B CA 1
ATOM 7905 C C . ILE B 1 448 ? -55.409 158.325 85.080 1.00 41.39 448 ILE B C 1
ATOM 7906 O O . ILE B 1 448 ? -56.123 159.210 84.632 1.00 41.61 448 ILE B O 1
ATOM 7911 N N . PHE B 1 449 ? -55.246 158.146 86.384 1.00 41.55 449 PHE B N 1
ATOM 7912 C CA . PHE B 1 449 ? -55.705 159.180 87.295 1.00 38.82 449 PHE B CA 1
ATOM 7913 C C . PHE B 1 449 ? -54.641 160.256 87.416 1.00 39.63 449 PHE B C 1
ATOM 7914 O O . PHE B 1 449 ? -53.538 160.005 87.886 1.00 38.11 449 PHE B O 1
ATOM 7922 N N . ASP B 1 450 ? -54.994 161.464 86.998 1.00 39.75 450 ASP B N 1
ATOM 7923 C CA . ASP B 1 450 ? -54.074 162.588 87.000 1.00 39.49 450 ASP B CA 1
ATOM 7924 C C . ASP B 1 450 ? -54.256 163.411 88.262 1.00 40.15 450 ASP B C 1
ATOM 7925 O O . ASP B 1 450 ? -55.048 164.337 88.273 1.00 42.57 450 ASP B O 1
ATOM 7930 N N . ASN B 1 451 ? -53.535 163.076 89.327 1.00 41.39 451 ASN B N 1
ATOM 7931 C CA . ASN B 1 451 ? -53.793 163.709 90.616 1.00 40.00 451 ASN B CA 1
ATOM 7932 C C . ASN B 1 451 ? -53.607 165.201 90.495 1.00 41.77 451 ASN B C 1
ATOM 7933 O O . ASN B 1 451 ? -54.403 165.978 91.012 1.00 42.65 451 ASN B O 1
ATOM 7938 N N . GLY B 1 452 ? -52.556 165.585 89.783 1.00 41.97 452 GLY B N 1
ATOM 7939 C CA . GLY B 1 452 ? -52.397 166.943 89.313 1.00 41.62 452 GLY B CA 1
ATOM 7940 C C . GLY B 1 452 ? -51.639 167.882 90.217 1.00 43.34 452 GLY B C 1
ATOM 7941 O O . GLY B 1 452 ? -51.605 169.080 89.958 1.00 44.93 452 GLY B O 1
ATOM 7942 N N . ASP B 1 453 ? -51.037 167.370 91.282 1.00 46.67 453 ASP B N 1
ATOM 7943 C CA . ASP B 1 453 ? -50.171 168.226 92.075 1.00 46.71 453 ASP B CA 1
ATOM 7944 C C . ASP B 1 453 ? -48.959 168.536 91.233 1.00 47.79 453 ASP B C 1
ATOM 7945 O O . ASP B 1 453 ? -48.524 167.704 90.439 1.00 48.64 453 ASP B O 1
ATOM 7950 N N . GLY B 1 454 ? -48.424 169.739 91.402 1.00 52.08 454 GLY B N 1
ATOM 7951 C CA . GLY B 1 454 ? -47.304 170.193 90.605 1.00 54.56 454 GLY B CA 1
ATOM 7952 C C . GLY B 1 454 ? -47.601 170.139 89.120 1.00 52.32 454 GLY B C 1
ATOM 7953 O O . GLY B 1 454 ? -46.734 169.791 88.327 1.00 54.06 454 GLY B O 1
ATOM 7954 N N . ARG B 1 455 ? -48.830 170.472 88.742 1.00 54.12 455 ARG B N 1
ATOM 7955 C CA . ARG B 1 455 ? -49.193 170.479 87.333 1.00 51.31 455 ARG B CA 1
ATOM 7956 C C . ARG B 1 455 ? -48.362 171.523 86.610 1.00 47.37 455 ARG B C 1
ATOM 7957 O O . ARG B 1 455 ? -48.132 172.605 87.133 1.00 52.68 455 ARG B O 1
ATOM 7965 N N . HIS B 1 456 ? -47.885 171.163 85.427 1.00 47.08 456 HIS B N 1
ATOM 7966 C CA . HIS B 1 456 ? -47.075 172.038 84.592 1.00 52.70 456 HIS B CA 1
ATOM 7967 C C . HIS B 1 456 ? -45.785 172.448 85.279 1.00 52.12 456 HIS B C 1
ATOM 7968 O O . HIS B 1 456 ? -45.162 173.438 84.915 1.00 51.78 456 HIS B O 1
ATOM 7975 N N . LEU B 1 457 ? -45.398 171.656 86.270 1.00 57.54 457 LEU B N 1
ATOM 7976 C CA . LEU B 1 457 ? -44.138 171.813 86.989 1.00 57.92 457 LEU B CA 1
ATOM 7977 C C . LEU B 1 457 ? -44.046 173.151 87.696 1.00 55.96 457 LEU B C 1
ATOM 7978 O O . LEU B 1 457 ? -43.071 173.881 87.539 1.00 60.39 457 LEU B O 1
ATOM 7983 N N . GLU B 1 458 ? -45.070 173.457 88.481 1.00 55.12 458 GLU B N 1
ATOM 7984 C CA . GLU B 1 458 ? -45.046 174.608 89.366 1.00 57.05 458 GLU B CA 1
ATOM 7985 C C . GLU B 1 458 ? -46.174 174.494 90.369 1.00 56.54 458 GLU B C 1
ATOM 7986 O O . GLU B 1 458 ? -47.139 173.772 90.144 1.00 55.69 458 GLU B O 1
ATOM 7992 N N . GLN B 1 459 ? -46.050 175.198 91.484 1.00 54.81 459 GLN B N 1
ATOM 7993 C CA . GLN B 1 459 ? -47.192 175.380 92.357 1.00 58.92 459 GLN B CA 1
ATOM 7994 C C . GLN B 1 459 ? -48.026 176.528 91.778 1.00 68.29 459 GLN B C 1
ATOM 7995 O O . GLN B 1 459 ? -47.477 177.423 91.125 1.00 63.86 459 GLN B O 1
ATOM 8001 N N . PRO B 1 460 ? -49.357 176.493 91.981 1.00 63.92 460 PRO B N 1
ATOM 8002 C CA . PRO B 1 460 ? -50.205 177.586 91.505 1.00 60.58 460 PRO B CA 1
ATOM 8003 C C . PRO B 1 460 ? -50.332 178.652 92.580 1.00 64.36 460 PRO B C 1
ATOM 8004 O O . PRO B 1 460 ? -49.933 178.399 93.716 1.00 69.31 460 PRO B O 1
ATOM 8008 N N . ALA B 1 461 ? -50.879 179.814 92.242 1.00 61.75 461 ALA B N 1
ATOM 8009 C CA . ALA B 1 461 ? -50.960 180.911 93.198 1.00 64.34 461 ALA B CA 1
ATOM 8010 C C . ALA B 1 461 ? -51.748 180.519 94.434 1.00 63.64 461 ALA B C 1
ATOM 8011 O O . ALA B 1 461 ? -51.404 180.905 95.544 1.00 60.18 461 ALA B O 1
ATOM 8013 N N . LEU B 1 462 ? -52.807 179.745 94.238 1.00 67.60 462 LEU B N 1
ATOM 8014 C CA . LEU B 1 462 ? -53.613 179.319 95.362 1.00 67.91 462 LEU B CA 1
ATOM 8015 C C . LEU B 1 462 ? -53.874 177.838 95.260 1.00 65.41 462 LEU B C 1
ATOM 8016 O O . LEU B 1 462 ? -54.145 177.334 94.182 1.00 62.21 462 LEU B O 1
ATOM 8021 N N . PRO B 1 463 ? -53.793 177.135 96.390 1.00 69.06 463 PRO B N 1
ATOM 8022 C CA . PRO B 1 463 ? -54.094 175.710 96.501 1.00 61.81 463 PRO B CA 1
ATOM 8023 C C . PRO B 1 463 ? -55.339 175.310 95.741 1.00 63.65 463 PRO B C 1
ATOM 8024 O O . PRO B 1 463 ? -55.306 174.380 94.913 1.00 62.78 463 PRO B O 1
ATOM 8028 N N . THR B 1 464 ? -56.422 176.031 96.015 1.00 61.10 464 THR B N 1
ATOM 8029 C CA . THR B 1 464 ? -57.734 175.685 95.490 1.00 61.08 464 THR B CA 1
ATOM 8030 C C . THR B 1 464 ? -57.793 175.685 93.956 1.00 59.96 464 THR B C 1
ATOM 8031 O O . THR B 1 464 ? -58.817 175.330 93.378 1.00 59.94 464 THR B O 1
ATOM 8035 N N . MET B 1 465 ? -56.699 176.073 93.304 1.00 56.79 465 MET B N 1
ATOM 8036 C CA . MET B 1 465 ? -56.648 176.153 91.843 1.00 59.13 465 MET B CA 1
ATOM 8037 C C . MET B 1 465 ? -56.238 174.840 91.196 1.00 59.08 465 MET B C 1
ATOM 8038 O O . MET B 1 465 ? -56.278 174.691 89.975 1.00 52.10 465 MET B O 1
ATOM 8043 N N . LYS B 1 466 ? -55.835 173.894 92.030 1.00 60.52 466 LYS B N 1
ATOM 8044 C CA . LYS B 1 466 ? -55.460 172.584 91.553 1.00 51.44 466 LYS B CA 1
ATOM 8045 C C . LYS B 1 466 ? -56.703 171.760 91.263 1.00 47.49 466 LYS B C 1
ATOM 8046 O O . LYS B 1 466 ? -57.739 171.971 91.864 1.00 45.53 466 LYS B O 1
ATOM 8052 N N . TYR B 1 467 ? -56.579 170.807 90.352 1.00 47.31 467 TYR B N 1
ATOM 8053 C CA . TYR B 1 467 ? -57.686 169.938 90.009 1.00 42.28 467 TYR B CA 1
ATOM 8054 C C . TYR B 1 467 ? -57.176 168.568 89.557 1.00 47.88 467 TYR B C 1
ATOM 8055 O O . TYR B 1 467 ? -56.021 168.442 89.145 1.00 46.07 467 TYR B O 1
ATOM 8064 N N . SER B 1 468 ? -58.034 167.551 89.618 1.00 44.63 468 SER B N 1
ATOM 8065 C CA . SER B 1 468 ? -57.659 166.219 89.169 1.00 42.36 468 SER B CA 1
ATOM 8066 C C . SER B 1 468 ? -58.442 165.859 87.915 1.00 45.16 468 SER B C 1
ATOM 8067 O O . SER B 1 468 ? -59.546 166.347 87.721 1.00 46.19 468 SER B O 1
ATOM 8070 N N . ARG B 1 469 ? -57.865 165.013 87.064 1.00 43.97 469 ARG B N 1
ATOM 8071 C CA . ARG B 1 469 ? -58.532 164.562 85.842 1.00 44.31 469 ARG B CA 1
ATOM 8072 C C . ARG B 1 469 ? -58.613 163.046 85.763 1.00 42.90 469 ARG B C 1
ATOM 8073 O O . ARG B 1 469 ? -57.776 162.348 86.311 1.00 44.65 469 ARG B O 1
ATOM 8081 N N . PHE B 1 470 ? -59.633 162.548 85.081 1.00 42.32 470 PHE B N 1
ATOM 8082 C CA . PHE B 1 470 ? -59.575 161.230 84.491 1.00 39.63 470 PHE B CA 1
ATOM 8083 C C . PHE B 1 470 ? -59.036 161.542 83.114 1.00 45.61 470 PHE B C 1
ATOM 8084 O O . PHE B 1 470 ? -59.424 162.543 82.537 1.00 48.30 470 PHE B O 1
ATOM 8092 N N . VAL B 1 471 ? -58.139 160.735 82.573 1.00 44.66 471 VAL B N 1
ATOM 8093 C CA . VAL B 1 471 ? -57.703 161.013 81.216 1.00 44.66 471 VAL B CA 1
ATOM 8094 C C . VAL B 1 471 ? -57.304 159.726 80.510 1.00 45.83 471 VAL B C 1
ATOM 8095 O O . VAL B 1 471 ? -56.721 158.837 81.109 1.00 47.34 471 VAL B O 1
ATOM 8099 N N . GLU B 1 472 ? -57.674 159.616 79.241 1.00 47.28 472 GLU B N 1
ATOM 8100 C CA . GLU B 1 472 ? -57.400 158.429 78.448 1.00 45.91 472 GLU B CA 1
ATOM 8101 C C . GLU B 1 472 ? -56.516 158.821 77.284 1.00 48.51 472 GLU B C 1
ATOM 8102 O O . GLU B 1 472 ? -56.716 159.875 76.692 1.00 50.39 472 GLU B O 1
ATOM 8108 N N . TYR B 1 473 ? -55.532 157.989 76.964 1.00 43.91 473 TYR B N 1
ATOM 8109 C CA . TYR B 1 473 ? -54.659 158.263 75.834 1.00 46.70 473 TYR B CA 1
ATOM 8110 C C . TYR B 1 473 ? -54.612 157.137 74.816 1.00 43.69 473 TYR B C 1
ATOM 8111 O O . TYR B 1 473 ? -54.918 155.994 75.115 1.00 47.46 473 TYR B O 1
ATOM 8120 N N . LYS B 1 474 ? -54.198 157.493 73.608 1.00 47.76 474 LYS B N 1
ATOM 8121 C CA . LYS B 1 474 ? -54.106 156.573 72.488 1.00 47.77 474 LYS B CA 1
ATOM 8122 C C . LYS B 1 474 ? -52.692 156.675 71.944 1.00 52.68 474 LYS B C 1
ATOM 8123 O O . LYS B 1 474 ? -52.287 157.737 71.473 1.00 57.75 474 LYS B O 1
ATOM 8129 N N . ILE B 1 475 ? -51.923 155.595 72.034 1.00 52.27 475 ILE B N 1
ATOM 8130 C CA . ILE B 1 475 ? -50.507 155.685 71.700 1.00 53.09 475 ILE B CA 1
ATOM 8131 C C . ILE B 1 475 ? -50.088 154.872 70.489 1.00 55.43 475 ILE B C 1
ATOM 8132 O O . ILE B 1 475 ? -50.286 153.663 70.429 1.00 52.38 475 ILE B O 1
ATOM 8137 N N . ASP B 1 476 ? -49.508 155.566 69.517 1.00 56.70 476 ASP B N 1
ATOM 8138 C CA . ASP B 1 476 ? -48.889 154.908 68.382 1.00 59.09 476 ASP B CA 1
ATOM 8139 C C . ASP B 1 476 ? -47.429 154.713 68.691 1.00 56.12 476 ASP B C 1
ATOM 8140 O O . ASP B 1 476 ? -46.595 155.496 68.255 1.00 56.76 476 ASP B O 1
ATOM 8145 N N . GLU B 1 477 ? -47.133 153.665 69.449 1.00 60.76 477 GLU B N 1
ATOM 8146 C CA . GLU B 1 477 ? -45.769 153.353 69.849 1.00 58.84 477 GLU B CA 1
ATOM 8147 C C . GLU B 1 477 ? -44.793 153.388 68.688 1.00 59.87 477 GLU B C 1
ATOM 8148 O O . GLU B 1 477 ? -43.618 153.725 68.860 1.00 56.08 477 GLU B O 1
ATOM 8154 N N . LYS B 1 478 ? -45.288 153.031 67.508 1.00 64.32 478 LYS B N 1
ATOM 8155 C CA . LYS B 1 478 ? -44.460 152.990 66.314 1.00 60.90 478 LYS B CA 1
ATOM 8156 C C . LYS B 1 478 ? -44.081 154.384 65.827 1.00 65.46 478 LYS B C 1
ATOM 8157 O O . LYS B 1 478 ? -43.014 154.565 65.243 1.00 67.54 478 LYS B O 1
ATOM 8162 N N . LYS B 1 479 ? -44.940 155.369 66.070 1.00 62.93 479 LYS B N 1
ATOM 8163 C CA . LYS B 1 479 ? -44.618 156.731 65.676 1.00 57.03 479 LYS B CA 1
ATOM 8164 C C . LYS B 1 479 ? -44.098 157.541 66.859 1.00 59.42 479 LYS B C 1
ATOM 8165 O O . LYS B 1 479 ? -43.311 158.474 66.698 1.00 61.50 479 LYS B O 1
ATOM 8169 N N . GLY B 1 480 ? -44.527 157.169 68.055 1.00 57.60 480 GLY B N 1
ATOM 8170 C CA . GLY B 1 480 ? -44.129 157.896 69.238 1.00 55.80 480 GLY B CA 1
ATOM 8171 C C . GLY B 1 480 ? -45.083 159.042 69.438 1.00 55.31 480 GLY B C 1
ATOM 8172 O O . GLY B 1 480 ? -44.765 160.033 70.088 1.00 54.99 480 GLY B O 1
ATOM 8173 N N . THR B 1 481 ? -46.268 158.895 68.863 1.00 55.71 481 THR B N 1
ATOM 8174 C CA . THR B 1 481 ? -47.304 159.891 69.017 1.00 56.73 481 THR B CA 1
ATOM 8175 C C . THR B 1 481 ? -48.284 159.458 70.092 1.00 56.80 481 THR B C 1
ATOM 8176 O O . THR B 1 481 ? -48.648 158.290 70.185 1.00 58.59 481 THR B O 1
ATOM 8180 N N . VAL B 1 482 ? -48.680 160.412 70.920 1.00 55.14 482 VAL B N 1
ATOM 8181 C CA . VAL B 1 482 ? -49.643 160.177 71.977 1.00 52.68 482 VAL B CA 1
ATOM 8182 C C . VAL B 1 482 ? -50.828 161.114 71.762 1.00 57.00 482 VAL B C 1
ATOM 8183 O O . VAL B 1 482 ? -50.652 162.267 71.366 1.00 59.54 482 VAL B O 1
ATOM 8187 N N . GLN B 1 483 ? -52.035 160.622 72.011 1.00 51.32 483 GLN B N 1
ATOM 8188 C CA . GLN B 1 483 ? -53.230 161.424 71.797 1.00 51.22 483 GLN B CA 1
ATOM 8189 C C . GLN B 1 483 ? -54.160 161.369 73.000 1.00 47.92 483 GLN B C 1
ATOM 8190 O O . GLN B 1 483 ? -54.541 160.298 73.433 1.00 49.22 483 GLN B O 1
ATOM 8196 N N . GLN B 1 484 ? -54.524 162.524 73.542 1.00 50.56 484 GLN B N 1
ATOM 8197 C CA . GLN B 1 484 ? -55.496 162.567 74.633 1.00 48.94 484 GLN B CA 1
ATOM 8198 C C . GLN B 1 484 ? -56.913 162.410 74.084 1.00 50.07 484 GLN B C 1
ATOM 8199 O O . GLN B 1 484 ? -57.375 163.245 73.315 1.00 50.14 484 GLN B O 1
ATOM 8205 N N . VAL B 1 485 ? -57.600 161.335 74.466 1.00 49.45 485 VAL B N 1
ATOM 8206 C CA . VAL B 1 485 ? -58.875 160.989 73.835 1.00 46.37 485 VAL B CA 1
ATOM 8207 C C . VAL B 1 485 ? -60.102 161.075 74.737 1.00 50.30 485 VAL B C 1
ATOM 8208 O O . VAL B 1 485 ? -61.209 160.766 74.293 1.00 50.94 485 VAL B O 1
ATOM 8212 N N . TRP B 1 486 ? -59.917 161.482 75.986 1.00 47.46 486 TRP B N 1
ATOM 8213 C CA . TRP B 1 486 ? -61.021 161.550 76.933 1.00 42.12 486 TRP B CA 1
ATOM 8214 C C . TRP B 1 486 ? -60.503 162.103 78.221 1.00 42.71 486 TRP B C 1
ATOM 8215 O O . TRP B 1 486 ? -59.466 161.690 78.707 1.00 46.58 486 TRP B O 1
ATOM 8226 N N . GLU B 1 487 ? -61.229 163.043 78.783 1.00 45.40 487 GLU B N 1
ATOM 8227 C CA . GLU B 1 487 ? -60.859 163.554 80.072 1.00 45.54 487 GLU B CA 1
ATOM 8228 C C . GLU B 1 487 ? -62.101 163.927 80.824 1.00 44.47 487 GLU B C 1
ATOM 8229 O O . GLU B 1 487 ? -63.125 164.219 80.237 1.00 44.87 487 GLU B O 1
ATOM 8235 N N . TYR B 1 488 ? -62.017 163.906 82.136 1.00 43.96 488 TYR B N 1
ATOM 8236 C CA . TYR B 1 488 ? -63.137 164.345 82.918 1.00 40.30 488 TYR B CA 1
ATOM 8237 C C . TYR B 1 488 ? -62.643 164.784 84.274 1.00 43.55 488 TYR B C 1
ATOM 8238 O O . TYR B 1 488 ? -61.837 164.103 84.890 1.00 45.44 488 TYR B O 1
ATOM 8247 N N . GLY B 1 489 ? -63.126 165.930 84.736 1.00 43.37 489 GLY B N 1
ATOM 8248 C CA . GLY B 1 489 ? -62.933 166.316 86.119 1.00 42.71 489 GLY B CA 1
ATOM 8249 C C . GLY B 1 489 ? -62.255 167.648 86.326 1.00 42.58 489 GLY B C 1
ATOM 8250 O O . GLY B 1 489 ? -62.286 168.199 87.418 1.00 42.46 489 GLY B O 1
ATOM 8251 N N . LYS B 1 490 ? -61.623 168.158 85.283 1.00 43.79 490 LYS B N 1
ATOM 8252 C CA . LYS B 1 490 ? -61.006 169.466 85.367 1.00 45.87 490 LYS B CA 1
ATOM 8253 C C . LYS B 1 490 ? -62.000 170.507 85.850 1.00 47.73 490 LYS B C 1
ATOM 8254 O O . LYS B 1 490 ? -61.667 171.376 86.655 1.00 51.74 490 LYS B O 1
ATOM 8260 N N . GLU B 1 491 ? -63.233 170.399 85.380 1.00 47.28 491 GLU B N 1
ATOM 8261 C CA . GLU B 1 491 ? -64.202 171.438 85.652 1.00 46.46 491 GLU B CA 1
ATOM 8262 C C . GLU B 1 491 ? -65.025 171.142 86.893 1.00 46.04 491 GLU B C 1
ATOM 8263 O O . GLU B 1 491 ? -66.200 171.476 86.942 1.00 52.78 491 GLU B O 1
ATOM 8269 N N . ARG B 1 492 ? -64.415 170.529 87.902 1.00 44.14 492 ARG B N 1
ATOM 8270 C CA . ARG B 1 492 ? -65.148 170.208 89.117 1.00 43.51 492 ARG B CA 1
ATOM 8271 C C . ARG B 1 492 ? -64.459 170.775 90.350 1.00 41.52 492 ARG B C 1
ATOM 8272 O O . ARG B 1 492 ? -65.044 170.859 91.435 1.00 41.05 492 ARG B O 1
ATOM 8280 N N . GLY B 1 493 ? -63.210 171.178 90.157 1.00 39.96 493 GLY B N 1
ATOM 8281 C CA . GLY B 1 493 ? -62.501 171.982 91.129 1.00 44.81 493 GLY B CA 1
ATOM 8282 C C . GLY B 1 493 ? -62.046 171.261 92.374 1.00 42.66 493 GLY B C 1
ATOM 8283 O O . GLY B 1 493 ? -62.012 170.043 92.424 1.00 45.09 493 GLY B O 1
ATOM 8284 N N . TYR B 1 494 ? -61.711 172.048 93.386 1.00 43.16 494 TYR B N 1
ATOM 8285 C CA . TYR B 1 494 ? -61.119 171.578 94.628 1.00 44.38 494 TYR B CA 1
ATOM 8286 C C . TYR B 1 494 ? -61.948 170.524 95.353 1.00 45.22 494 TYR B C 1
ATOM 8287 O O . TYR B 1 494 ? -61.458 169.867 96.265 1.00 50.82 494 TYR B O 1
ATOM 8296 N N . ASP B 1 495 ? -63.200 170.350 94.957 1.00 42.92 495 ASP B N 1
ATOM 8297 C CA . ASP B 1 495 ? -64.024 169.318 95.569 1.00 44.87 495 ASP B CA 1
ATOM 8298 C C . ASP B 1 495 ? -63.875 168.014 94.809 1.00 39.91 495 ASP B C 1
ATOM 8299 O O . ASP B 1 495 ? -64.471 167.012 95.162 1.00 40.61 495 ASP B O 1
ATOM 8304 N N . PHE B 1 496 ? -63.079 168.045 93.753 1.00 40.26 496 PHE B N 1
ATOM 8305 C CA . PHE B 1 496 ? -62.840 166.870 92.933 1.00 41.88 496 PHE B CA 1
ATOM 8306 C C . PHE B 1 496 ? -61.340 166.680 92.809 1.00 43.75 496 PHE B C 1
ATOM 8307 O O . PHE B 1 496 ? -60.865 165.937 91.962 1.00 46.45 496 PHE B O 1
ATOM 8315 N N . TYR B 1 497 ? -60.596 167.360 93.669 1.00 42.21 497 TYR B N 1
ATOM 8316 C CA . TYR B 1 497 ? -59.149 167.278 93.639 1.00 41.64 497 TYR B CA 1
ATOM 8317 C C . TYR B 1 497 ? -58.588 166.340 94.690 1.00 42.23 497 TYR B C 1
ATOM 8318 O O . TYR B 1 497 ? -58.687 166.594 95.888 1.00 37.13 497 TYR B O 1
ATOM 8327 N N . SER B 1 498 ? -58.002 165.249 94.209 1.00 43.68 498 SER B N 1
ATOM 8328 C CA . SER B 1 498 ? -57.243 164.327 95.032 1.00 37.07 498 SER B CA 1
ATOM 8329 C C . SER B 1 498 ? -55.768 164.529 94.772 1.00 38.24 498 SER B C 1
ATOM 8330 O O . SER B 1 498 ? -55.266 164.225 93.696 1.00 40.94 498 SER B O 1
ATOM 8333 N N . PRO B 1 499 ? -55.069 165.074 95.758 1.00 34.76 499 PRO B N 1
ATOM 8334 C CA . PRO B 1 499 ? -53.623 165.210 95.656 1.00 35.94 499 PRO B CA 1
ATOM 8335 C C . PRO B 1 499 ? -52.968 163.851 95.472 1.00 43.65 499 PRO B C 1
ATOM 8336 O O . PRO B 1 499 ? -52.143 163.679 94.576 1.00 43.99 499 PRO B O 1
ATOM 8340 N N . ILE B 1 500 ? -53.344 162.890 96.308 1.00 43.59 500 ILE B N 1
ATOM 8341 C CA . ILE B 1 500 ? -52.671 161.608 96.334 1.00 39.15 500 ILE B CA 1
ATOM 8342 C C . ILE B 1 500 ? -53.597 160.434 96.017 1.00 40.17 500 ILE B C 1
ATOM 8343 O O . ILE B 1 500 ? -54.798 160.609 95.796 1.00 37.78 500 ILE B O 1
ATOM 8348 N N . THR B 1 501 ? -52.990 159.249 95.966 1.00 38.96 501 THR B N 1
ATOM 8349 C CA . THR B 1 501 ? -53.641 157.965 95.712 1.00 35.09 501 THR B CA 1
ATOM 8350 C C . THR B 1 501 ? -54.518 158.002 94.473 1.00 35.86 501 THR B C 1
ATOM 8351 O O . THR B 1 501 ? -54.148 158.622 93.483 1.00 44.34 501 THR B O 1
ATOM 8355 N N . SER B 1 502 ? -55.634 157.281 94.527 1.00 36.08 502 SER B N 1
ATOM 8356 C CA . SER B 1 502 ? -56.726 157.321 93.538 1.00 35.04 502 SER B CA 1
ATOM 8357 C C . SER B 1 502 ? -56.528 156.444 92.289 1.00 36.91 502 SER B C 1
ATOM 8358 O O . SER B 1 502 ? -55.416 156.054 91.961 1.00 46.17 502 SER B O 1
ATOM 8361 N N . ILE B 1 503 ? -57.632 156.193 91.590 1.00 36.78 503 ILE B N 1
ATOM 8362 C CA . ILE B 1 503 ? -57.769 155.183 90.551 1.00 39.19 503 ILE B CA 1
ATOM 8363 C C . ILE B 1 503 ? -58.804 155.581 89.495 1.00 40.07 503 ILE B C 1
ATOM 8364 O O . ILE B 1 503 ? -59.805 156.197 89.841 1.00 42.29 503 ILE B O 1
ATOM 8369 N N . ILE B 1 504 ? -58.572 155.229 88.227 1.00 38.31 504 ILE B N 1
ATOM 8370 C CA . ILE B 1 504 ? -59.671 155.077 87.280 1.00 37.69 504 ILE B CA 1
ATOM 8371 C C . ILE B 1 504 ? -59.542 153.812 86.441 1.00 42.15 504 ILE B C 1
ATOM 8372 O O . ILE B 1 504 ? -58.446 153.287 86.244 1.00 44.60 504 ILE B O 1
ATOM 8377 N N . GLU B 1 505 ? -60.669 153.354 85.907 1.00 43.63 505 GLU B N 1
ATOM 8378 C CA . GLU B 1 505 ? -60.692 152.158 85.074 1.00 44.15 505 GLU B CA 1
ATOM 8379 C C . GLU B 1 505 ? -61.908 152.081 84.150 1.00 41.20 505 GLU B C 1
ATOM 8380 O O . GLU B 1 505 ? -63.039 152.229 84.590 1.00 46.47 505 GLU B O 1
ATOM 8386 N N . TYR B 1 506 ? -61.670 151.819 82.869 1.00 44.44 506 TYR B N 1
ATOM 8387 C CA . TYR B 1 506 ? -62.749 151.737 81.893 1.00 44.78 506 TYR B CA 1
ATOM 8388 C C . TYR B 1 506 ? -63.606 150.493 82.053 1.00 48.25 506 TYR B C 1
ATOM 8389 O O . TYR B 1 506 ? -63.093 149.368 82.043 1.00 51.92 506 TYR B O 1
ATOM 8398 N N . GLN B 1 507 ? -64.916 150.703 82.164 1.00 47.30 507 GLN B N 1
ATOM 8399 C CA . GLN B 1 507 ? -65.887 149.617 82.261 1.00 47.16 507 GLN B CA 1
ATOM 8400 C C . GLN B 1 507 ? -66.653 149.459 80.952 1.00 48.38 507 GLN B C 1
ATOM 8401 O O . GLN B 1 507 ? -67.434 150.325 80.582 1.00 50.60 507 GLN B O 1
ATOM 8407 N N . ALA B 1 508 ? -66.430 148.346 80.263 1.00 45.58 508 ALA B N 1
ATOM 8408 C CA . ALA B 1 508 ? -66.998 148.127 78.938 1.00 47.55 508 ALA B CA 1
ATOM 8409 C C . ALA B 1 508 ? -68.423 147.592 78.966 1.00 50.48 508 ALA B C 1
ATOM 8410 O O . ALA B 1 508 ? -69.138 147.685 77.968 1.00 49.71 508 ALA B O 1
ATOM 8412 N N . ASP B 1 509 ? -68.832 147.023 80.096 1.00 49.88 509 ASP B N 1
ATOM 8413 C CA . ASP B 1 509 ? -70.161 146.440 80.186 1.00 44.28 509 ASP B CA 1
ATOM 8414 C C . ASP B 1 509 ? -71.200 147.536 80.087 1.00 45.85 509 ASP B C 1
ATOM 8415 O O . ASP B 1 509 ? -72.195 147.393 79.381 1.00 48.93 509 ASP B O 1
ATOM 8420 N N . ARG B 1 510 ? -70.956 148.642 80.779 1.00 48.74 510 ARG B N 1
ATOM 8421 C CA . ARG B 1 510 ? -71.907 149.739 80.804 1.00 44.48 510 ARG B CA 1
ATOM 8422 C C . ARG B 1 510 ? -71.311 151.001 80.205 1.00 46.59 510 ARG B C 1
ATOM 8423 O O . ARG B 1 510 ? -71.826 152.088 80.414 1.00 51.25 510 ARG B O 1
ATOM 8431 N N . ASN B 1 511 ? -70.245 150.832 79.430 1.00 45.87 511 ASN B N 1
ATOM 8432 C CA . ASN B 1 511 ? -69.536 151.938 78.802 1.00 48.45 511 ASN B CA 1
ATOM 8433 C C . ASN B 1 511 ? -69.400 153.153 79.715 1.00 51.55 511 ASN B C 1
ATOM 8434 O O . ASN B 1 511 ? -69.763 154.270 79.349 1.00 48.45 511 ASN B O 1
ATOM 8439 N N . THR B 1 512 ? -68.884 152.923 80.914 1.00 48.27 512 THR B N 1
ATOM 8440 C CA . THR B 1 512 ? -68.654 154.010 81.845 1.00 45.17 512 THR B CA 1
ATOM 8441 C C . THR B 1 512 ? -67.175 154.191 82.071 1.00 46.63 512 THR B C 1
ATOM 8442 O O . THR B 1 512 ? -66.361 153.467 81.513 1.00 50.83 512 THR B O 1
ATOM 8446 N N . MET B 1 513 ? -66.838 155.182 82.882 1.00 46.17 513 MET B N 1
ATOM 8447 C CA . MET B 1 513 ? -65.485 155.346 83.375 1.00 39.11 513 MET B CA 1
ATOM 8448 C C . MET B 1 513 ? -65.560 155.321 84.882 1.00 41.67 513 MET B C 1
ATOM 8449 O O . MET B 1 513 ? -66.159 156.200 85.484 1.00 46.94 513 MET B O 1
ATOM 8454 N N . PHE B 1 514 ? -64.985 154.298 85.494 1.00 43.52 514 PHE B N 1
ATOM 8455 C CA . PHE B 1 514 ? -65.020 154.187 86.941 1.00 39.49 514 PHE B CA 1
ATOM 8456 C C . PHE B 1 514 ? -63.860 154.971 87.513 1.00 37.91 514 PHE B C 1
ATOM 8457 O O . PHE B 1 514 ? -62.812 155.058 86.896 1.00 40.97 514 PHE B O 1
ATOM 8465 N N . GLY B 1 515 ? -64.043 155.552 88.686 1.00 34.47 515 GLY B N 1
ATOM 8466 C CA . GLY B 1 515 ? -62.972 156.290 89.307 1.00 34.63 515 GLY B CA 1
ATOM 8467 C C . GLY B 1 515 ? -63.141 156.336 90.801 1.00 34.96 515 GLY B C 1
ATOM 8468 O O . GLY B 1 515 ? -64.220 156.068 91.313 1.00 35.91 515 GLY B O 1
ATOM 8469 N N . PHE B 1 516 ? -62.063 156.664 91.503 1.00 36.71 516 PHE B N 1
ATOM 8470 C CA . PHE B 1 516 ? -62.120 156.870 92.941 1.00 36.05 516 PHE B CA 1
ATOM 8471 C C . PHE B 1 516 ? -61.089 157.883 93.341 1.00 33.51 516 PHE B C 1
ATOM 8472 O O . PHE B 1 516 ? -59.913 157.620 93.242 1.00 39.42 516 PHE B O 1
ATOM 8480 N N . GLY B 1 517 ? -61.543 159.046 93.784 1.00 32.21 517 GLY B N 1
ATOM 8481 C CA . GLY B 1 517 ? -60.670 160.074 94.292 1.00 33.38 517 GLY B CA 1
ATOM 8482 C C . GLY B 1 517 ? -60.478 159.848 95.771 1.00 38.34 517 GLY B C 1
ATOM 8483 O O . GLY B 1 517 ? -61.437 159.891 96.536 1.00 37.29 517 GLY B O 1
ATOM 8484 N N . GLY B 1 518 ? -59.233 159.624 96.178 1.00 39.68 518 GLY B N 1
ATOM 8485 C CA . GLY B 1 518 ? -58.960 159.108 97.502 1.00 35.38 518 GLY B CA 1
ATOM 8486 C C . GLY B 1 518 ? -58.610 160.099 98.588 1.00 38.78 518 GLY B C 1
ATOM 8487 O O . GLY B 1 518 ? -58.530 159.724 99.754 1.00 39.10 518 GLY B O 1
ATOM 8488 N N . SER B 1 519 ? -58.398 161.358 98.227 1.00 38.17 519 SER B N 1
ATOM 8489 C CA . SER B 1 519 ? -57.866 162.314 99.196 1.00 43.22 519 SER B CA 1
ATOM 8490 C C . SER B 1 519 ? -58.513 163.687 99.130 1.00 36.77 519 SER B C 1
ATOM 8491 O O . SER B 1 519 ? -57.917 164.665 99.560 1.00 40.53 519 SER B O 1
ATOM 8494 N N . ILE B 1 520 ? -59.726 163.742 98.596 1.00 38.83 520 ILE B N 1
ATOM 8495 C CA . ILE B 1 520 ? -60.474 164.983 98.501 1.00 36.67 520 ILE B CA 1
ATOM 8496 C C . ILE B 1 520 ? -60.590 165.671 99.852 1.00 42.75 520 ILE B C 1
ATOM 8497 O O . ILE B 1 520 ? -60.983 165.058 100.843 1.00 44.26 520 ILE B O 1
ATOM 8502 N N . HIS B 1 521 ? -60.207 166.945 99.863 1.00 44.23 521 HIS B N 1
ATOM 8503 C CA . HIS B 1 521 ? -60.186 167.797 101.047 1.00 47.38 521 HIS B CA 1
ATOM 8504 C C . HIS B 1 521 ? -59.239 167.269 102.111 1.00 46.92 521 HIS B C 1
ATOM 8505 O O . HIS B 1 521 ? -59.495 167.430 103.299 1.00 44.86 521 HIS B O 1
ATOM 8512 N N . LEU B 1 522 ? -58.130 166.671 101.682 1.00 47.14 522 LEU B N 1
ATOM 8513 C CA . LEU B 1 522 ? -57.166 166.107 102.622 1.00 45.16 522 LEU B CA 1
ATOM 8514 C C . LEU B 1 522 ? -56.617 167.172 103.550 1.00 43.46 522 LEU B C 1
ATOM 8515 O O . LEU B 1 522 ? -56.331 166.903 104.711 1.00 40.45 522 LEU B O 1
ATOM 8520 N N . PHE B 1 523 ? -56.486 168.389 103.030 1.00 49.41 523 PHE B N 1
ATOM 8521 C CA . PHE B 1 523 ? -55.847 169.472 103.772 1.00 50.19 523 PHE B CA 1
ATOM 8522 C C . PHE B 1 523 ? -56.797 170.246 104.692 1.00 48.58 523 PHE B C 1
ATOM 8523 O O . PHE B 1 523 ? -56.352 170.989 105.555 1.00 52.02 523 PHE B O 1
ATOM 8531 N N . ASP B 1 524 ? -58.097 170.081 104.509 1.00 41.37 524 ASP B N 1
ATOM 8532 C CA . ASP B 1 524 ? -59.047 170.702 105.412 1.00 44.23 524 ASP B CA 1
ATOM 8533 C C . ASP B 1 524 ? -58.854 170.157 106.827 1.00 40.47 524 ASP B C 1
ATOM 8534 O O . ASP B 1 524 ? -59.457 169.170 107.215 1.00 40.91 524 ASP B O 1
ATOM 8539 N N . VAL B 1 525 ? -58.003 170.811 107.599 1.00 42.22 525 VAL B N 1
ATOM 8540 C CA . VAL B 1 525 ? -57.598 170.268 108.888 1.00 43.11 525 VAL B CA 1
ATOM 8541 C C . VAL B 1 525 ? -58.749 170.109 109.842 1.00 39.85 525 VAL B C 1
ATOM 8542 O O . VAL B 1 525 ? -59.484 171.054 110.090 1.00 44.14 525 VAL B O 1
ATOM 8546 N N . GLY B 1 526 ? -58.883 168.908 110.384 1.00 38.56 526 GLY B N 1
ATOM 8547 C CA . GLY B 1 526 ? -59.908 168.609 111.362 1.00 39.84 526 GLY B CA 1
ATOM 8548 C C . GLY B 1 526 ? -61.126 168.014 110.698 1.00 39.79 526 GLY B C 1
ATOM 8549 O O . GLY B 1 526 ? -62.106 167.671 111.357 1.00 37.81 526 GLY B O 1
ATOM 8550 N N . GLN B 1 527 ? -61.066 167.898 109.378 1.00 37.88 527 GLN B N 1
ATOM 8551 C CA . GLN B 1 527 ? -62.186 167.359 108.635 1.00 38.14 527 GLN B CA 1
ATOM 8552 C C . GLN B 1 527 ? -61.851 165.983 108.083 1.00 36.48 527 GLN B C 1
ATOM 8553 O O . GLN B 1 527 ? -60.728 165.741 107.643 1.00 37.08 527 GLN B O 1
ATOM 8559 N N . PRO B 1 528 ? -62.834 165.073 108.116 1.00 37.24 528 PRO B N 1
ATOM 8560 C CA . PRO B 1 528 ? -62.683 163.733 107.552 1.00 37.79 528 PRO B CA 1
ATOM 8561 C C . PRO B 1 528 ? -62.258 163.844 106.103 1.00 42.15 528 PRO B C 1
ATOM 8562 O O . PRO B 1 528 ? -62.553 164.859 105.460 1.00 35.83 528 PRO B O 1
ATOM 8566 N N . THR B 1 529 ? -61.550 162.838 105.606 1.00 39.22 529 THR B N 1
ATOM 8567 C CA . THR B 1 529 ? -61.080 162.888 104.241 1.00 35.62 529 THR B CA 1
ATOM 8568 C C . THR B 1 529 ? -62.087 162.150 103.388 1.00 32.61 529 THR B C 1
ATOM 8569 O O . THR B 1 529 ? -62.711 161.196 103.822 1.00 32.22 529 THR B O 1
ATOM 8573 N N . VAL B 1 530 ? -62.265 162.633 102.172 1.00 38.21 530 VAL B N 1
ATOM 8574 C CA . VAL B 1 530 ? -63.326 162.154 101.323 1.00 37.85 530 VAL B CA 1
ATOM 8575 C C . VAL B 1 530 ? -62.826 161.231 100.232 1.00 35.94 530 VAL B C 1
ATOM 8576 O O . VAL B 1 530 ? -61.977 161.608 99.433 1.00 39.07 530 VAL B O 1
ATOM 8580 N N . GLY B 1 531 ? -63.365 160.016 100.219 1.00 35.71 531 GLY B N 1
ATOM 8581 C CA . GLY B 1 531 ? -63.156 159.085 99.129 1.00 36.09 531 GLY B CA 1
ATOM 8582 C C . GLY B 1 531 ? -64.403 159.049 98.279 1.00 37.82 531 GLY B C 1
ATOM 8583 O O . GLY B 1 531 ? -65.457 158.628 98.740 1.00 38.02 531 GLY B O 1
ATOM 8584 N N . LYS B 1 532 ? -64.285 159.513 97.041 1.00 39.70 532 LYS B N 1
ATOM 8585 C CA . LYS B 1 532 ? -65.446 159.657 96.182 1.00 35.56 532 LYS B CA 1
ATOM 8586 C C . LYS B 1 532 ? -65.451 158.662 95.046 1.00 36.46 532 LYS B C 1
ATOM 8587 O O . LYS B 1 532 ? -64.593 158.702 94.177 1.00 38.59 532 LYS B O 1
ATOM 8593 N N . LEU B 1 533 ? -66.453 157.794 95.049 1.00 37.29 533 LEU B N 1
ATOM 8594 C CA . LEU B 1 533 ? -66.642 156.814 94.002 1.00 38.19 533 LEU B CA 1
ATOM 8595 C C . LEU B 1 533 ? -67.467 157.373 92.862 1.00 36.09 533 LEU B C 1
ATOM 8596 O O . LEU B 1 533 ? -68.512 157.952 93.087 1.00 38.63 533 LEU B O 1
ATOM 8601 N N . ASN B 1 534 ? -67.001 157.171 91.638 1.00 40.23 534 ASN B N 1
ATOM 8602 C CA . ASN B 1 534 ? -67.704 157.650 90.453 1.00 39.64 534 ASN B CA 1
ATOM 8603 C C . ASN B 1 534 ? -67.748 156.652 89.308 1.00 39.59 534 ASN B C 1
ATOM 8604 O O . ASN B 1 534 ? -66.737 156.056 88.968 1.00 42.35 534 ASN B O 1
ATOM 8609 N N . GLU B 1 535 ? -68.917 156.493 88.698 1.00 42.89 535 GLU B N 1
ATOM 8610 C CA . GLU B 1 535 ? -68.989 155.944 87.353 1.00 41.69 535 GLU B CA 1
ATOM 8611 C C . GLU B 1 535 ? -69.482 157.034 86.418 1.00 43.29 535 GLU B C 1
ATOM 8612 O O . GLU B 1 535 ? -70.537 157.622 86.626 1.00 41.97 535 GLU B O 1
ATOM 8618 N N . ILE B 1 536 ? -68.686 157.314 85.396 1.00 43.89 536 ILE B N 1
ATOM 8619 C CA . ILE B 1 536 ? -68.961 158.411 84.490 1.00 45.07 536 ILE B CA 1
ATOM 8620 C C . ILE B 1 536 ? -69.276 157.855 83.125 1.00 44.74 536 ILE B C 1
ATOM 8621 O O . ILE B 1 536 ? -68.503 157.063 82.597 1.00 43.27 536 ILE B O 1
ATOM 8626 N N . ASP B 1 537 ? -70.403 158.255 82.547 1.00 46.65 537 ASP B N 1
ATOM 8627 C CA . ASP B 1 537 ? -70.728 157.768 81.218 1.00 46.54 537 ASP B CA 1
ATOM 8628 C C . ASP B 1 537 ? -69.644 158.228 80.256 1.00 48.65 537 ASP B C 1
ATOM 8629 O O . ASP B 1 537 ? -69.248 159.388 80.256 1.00 50.84 537 ASP B O 1
ATOM 8634 N N . TYR B 1 538 ? -69.140 157.292 79.466 1.00 50.36 538 TYR B N 1
ATOM 8635 C CA . TYR B 1 538 ? -68.031 157.555 78.556 1.00 51.62 538 TYR B CA 1
ATOM 8636 C C . TYR B 1 538 ? -68.489 158.346 77.343 1.00 48.16 538 TYR B C 1
ATOM 8637 O O . TYR B 1 538 ? -67.703 159.031 76.694 1.00 50.64 538 TYR B O 1
ATOM 8646 N N . LYS B 1 539 ? -69.777 158.237 77.052 1.00 51.48 539 LYS B N 1
ATOM 8647 C CA . LYS B 1 539 ? -70.382 158.853 75.880 1.00 55.39 539 LYS B CA 1
ATOM 8648 C C . LYS B 1 539 ? -70.930 160.249 76.186 1.00 53.90 539 LYS B C 1
ATOM 8649 O O . LYS B 1 539 ? -70.876 161.138 75.340 1.00 59.41 539 LYS B O 1
ATOM 8655 N N . THR B 1 540 ? -71.435 160.449 77.399 1.00 49.44 540 THR B N 1
ATOM 8656 C CA . THR B 1 540 ? -72.095 161.701 77.736 1.00 46.36 540 THR B CA 1
ATOM 8657 C C . THR B 1 540 ? -71.449 162.500 78.859 1.00 51.07 540 THR B C 1
ATOM 8658 O O . THR B 1 540 ? -71.786 163.665 79.049 1.00 52.39 540 THR B O 1
ATOM 8662 N N . LYS B 1 541 ? -70.543 161.868 79.600 1.00 49.98 541 LYS B N 1
ATOM 8663 C CA . LYS B 1 541 ? -69.941 162.434 80.816 1.00 48.13 541 LYS B CA 1
ATOM 8664 C C . LYS B 1 541 ? -70.968 162.596 81.935 1.00 49.18 541 LYS B C 1
ATOM 8665 O O . LYS B 1 541 ? -70.697 163.240 82.947 1.00 48.24 541 LYS B O 1
ATOM 8671 N N . GLU B 1 542 ? -72.141 161.998 81.762 1.00 47.51 542 GLU B N 1
ATOM 8672 C CA . GLU B 1 542 ? -73.155 162.062 82.798 1.00 50.68 542 GLU B CA 1
ATOM 8673 C C . GLU B 1 542 ? -72.739 161.254 84.013 1.00 47.95 542 GLU B C 1
ATOM 8674 O O . GLU B 1 542 ? -72.244 160.139 83.887 1.00 48.82 542 GLU B O 1
ATOM 8680 N N . VAL B 1 543 ? -72.941 161.833 85.189 1.00 47.91 543 VAL B N 1
ATOM 8681 C CA . VAL B 1 543 ? -72.698 161.131 86.431 1.00 46.23 543 VAL B CA 1
ATOM 8682 C C . VAL B 1 543 ? -73.749 160.058 86.629 1.00 47.34 543 VAL B C 1
ATOM 8683 O O . VAL B 1 543 ? -74.926 160.358 86.829 1.00 46.57 543 VAL B O 1
ATOM 8687 N N . LYS B 1 544 ? -73.321 158.803 86.579 1.00 45.54 544 LYS B N 1
ATOM 8688 C CA . LYS B 1 544 ? -74.235 157.690 86.765 1.00 43.47 544 LYS B CA 1
ATOM 8689 C C . LYS B 1 544 ? -74.229 157.255 88.214 1.00 38.40 544 LYS B C 1
ATOM 8690 O O . LYS B 1 544 ? -75.254 156.947 88.790 1.00 40.82 544 LYS B O 1
ATOM 8696 N N . VAL B 1 545 ? -73.047 157.228 88.803 1.00 45.04 545 VAL B N 1
ATOM 8697 C CA . VAL B 1 545 ? -72.914 156.870 90.201 1.00 39.73 545 VAL B CA 1
ATOM 8698 C C . VAL B 1 545 ? -71.956 157.834 90.876 1.00 38.10 545 VAL B C 1
ATOM 8699 O O . VAL B 1 545 ? -70.898 158.146 90.348 1.00 41.66 545 VAL B O 1
ATOM 8703 N N . GLU B 1 546 ? -72.353 158.319 92.040 1.00 35.97 546 GLU B N 1
ATOM 8704 C CA . GLU B 1 546 ? -71.476 159.109 92.874 1.00 39.68 546 GLU B CA 1
ATOM 8705 C C . GLU B 1 546 ? -71.738 158.752 94.320 1.00 41.16 546 GLU B C 1
ATOM 8706 O O . GLU B 1 546 ? -72.853 158.877 94.806 1.00 40.32 546 GLU B O 1
ATOM 8712 N N . ILE B 1 547 ? -70.709 158.264 94.996 1.00 44.35 547 ILE B N 1
ATOM 8713 C CA . ILE B 1 547 ? -70.834 157.862 96.388 1.00 38.15 547 ILE B CA 1
ATOM 8714 C C . ILE B 1 547 ? -69.605 158.339 97.114 1.00 37.03 547 ILE B C 1
ATOM 8715 O O . ILE B 1 547 ? -68.512 158.314 96.567 1.00 41.51 547 ILE B O 1
ATOM 8720 N N . ASP B 1 548 ? -69.785 158.787 98.343 1.00 35.44 548 ASP B N 1
ATOM 8721 C CA . ASP B 1 548 ? -68.695 159.375 99.083 1.00 35.21 548 ASP B CA 1
ATOM 8722 C C . ASP B 1 548 ? -68.417 158.570 100.318 1.00 36.79 548 ASP B C 1
ATOM 8723 O O . ASP B 1 548 ? -69.334 158.182 101.025 1.00 39.75 548 ASP B O 1
ATOM 8728 N N . VAL B 1 549 ? -67.141 158.321 100.574 1.00 38.79 549 VAL B N 1
ATOM 8729 C CA . VAL B 1 549 ? -66.743 157.705 101.819 1.00 35.13 549 VAL B CA 1
ATOM 8730 C C . VAL B 1 549 ? -65.970 158.702 102.649 1.00 34.86 549 VAL B C 1
ATOM 8731 O O . VAL B 1 549 ? -65.075 159.366 102.144 1.00 33.55 549 VAL B O 1
ATOM 8735 N N . LEU B 1 550 ? -66.312 158.807 103.924 1.00 36.30 550 LEU B N 1
ATOM 8736 C CA . LEU B 1 550 ? -65.630 159.745 104.798 1.00 35.34 550 LEU B CA 1
ATOM 8737 C C . LEU B 1 550 ? -64.726 159.014 105.776 1.00 37.33 550 LEU B C 1
ATOM 8738 O O . LEU B 1 550 ? -65.162 158.078 106.431 1.00 38.90 550 LEU B O 1
ATOM 8743 N N . SER B 1 551 ? -63.473 159.454 105.875 1.00 35.85 551 SER B N 1
ATOM 8744 C CA . SER B 1 551 ? -62.517 158.838 106.788 1.00 35.72 551 SER B CA 1
ATOM 8745 C C . SER B 1 551 ? -63.037 158.923 108.213 1.00 33.39 551 SER B C 1
ATOM 8746 O O . SER B 1 551 ? -63.820 159.797 108.533 1.00 38.76 551 SER B O 1
ATOM 8749 N N . ASP B 1 552 ? -62.612 157.998 109.060 1.00 35.31 552 ASP B N 1
ATOM 8750 C CA . ASP B 1 552 ? -63.126 157.904 110.416 1.00 34.42 552 ASP B CA 1
ATOM 8751 C C . ASP B 1 552 ? -62.284 158.735 111.357 1.00 34.41 552 ASP B C 1
ATOM 8752 O O . ASP B 1 552 ? -62.647 158.980 112.501 1.00 39.15 552 ASP B O 1
ATOM 8757 N N . LYS B 1 553 ? -61.144 159.165 110.849 1.00 33.13 553 LYS B N 1
ATOM 8758 C CA . LYS B 1 553 ? -60.311 160.146 111.516 1.00 33.34 553 LYS B CA 1
ATOM 8759 C C . LYS B 1 553 ? -60.083 161.263 110.512 1.00 36.05 553 LYS B C 1
ATOM 8760 O O . LYS B 1 553 ? -60.161 161.042 109.299 1.00 34.97 553 LYS B O 1
ATOM 8766 N N . PRO B 1 554 ? -59.835 162.475 111.009 1.00 36.00 554 PRO B N 1
ATOM 8767 C CA . PRO B 1 554 ? -59.589 163.606 110.120 1.00 33.78 554 PRO B CA 1
ATOM 8768 C C . PRO B 1 554 ? -58.300 163.445 109.327 1.00 38.06 554 PRO B C 1
ATOM 8769 O O . PRO B 1 554 ? -57.330 162.861 109.813 1.00 36.63 554 PRO B O 1
ATOM 8773 N N . ASN B 1 555 ? -58.317 163.951 108.099 1.00 38.21 555 ASN B N 1
ATOM 8774 C CA . ASN B 1 555 ? -57.129 164.040 107.247 1.00 35.93 555 ASN B CA 1
ATOM 8775 C C . ASN B 1 555 ? -56.392 162.716 107.116 1.00 35.44 555 ASN B C 1
ATOM 8776 O O . ASN B 1 555 ? -55.198 162.618 107.387 1.00 37.20 555 ASN B O 1
ATOM 8781 N N . GLN B 1 556 ? -57.124 161.714 106.657 1.00 32.04 556 GLN B N 1
ATOM 8782 C CA . GLN B 1 556 ? -56.684 160.332 106.655 1.00 29.88 556 GLN B CA 1
ATOM 8783 C C . GLN B 1 556 ? -57.024 159.769 105.299 1.00 29.53 556 GLN B C 1
ATOM 8784 O O . GLN B 1 556 ? -58.140 159.337 105.076 1.00 32.01 556 GLN B O 1
ATOM 8790 N N . THR B 1 557 ? -56.072 159.801 104.379 1.00 33.14 557 THR B N 1
ATOM 8791 C CA . THR B 1 557 ? -56.394 159.550 102.985 1.00 28.87 557 THR B CA 1
ATOM 8792 C C . THR B 1 557 ? -56.843 158.131 102.747 1.00 34.94 557 THR B C 1
ATOM 8793 O O . THR B 1 557 ? -56.561 157.229 103.522 1.00 35.92 557 THR B O 1
ATOM 8797 N N . HIS B 1 558 ? -57.573 157.953 101.663 1.00 36.77 558 HIS B N 1
ATOM 8798 C CA . HIS B 1 558 ? -57.962 156.638 101.217 1.00 31.35 558 HIS B CA 1
ATOM 8799 C C . HIS B 1 558 ? -56.944 156.265 100.175 1.00 32.89 558 HIS B C 1
ATOM 8800 O O . HIS B 1 558 ? -56.230 157.142 99.701 1.00 36.57 558 HIS B O 1
ATOM 8807 N N . TYR B 1 559 ? -56.875 154.985 99.811 1.00 34.78 559 TYR B N 1
ATOM 8808 C CA . TYR B 1 559 ? -55.979 154.566 98.742 1.00 33.88 559 TYR B CA 1
ATOM 8809 C C . TYR B 1 559 ? -56.720 154.288 97.445 1.00 32.24 559 TYR B C 1
ATOM 8810 O O . TYR B 1 559 ? -56.661 155.076 96.511 1.00 38.35 559 TYR B O 1
ATOM 8819 N N . ARG B 1 560 ? -57.408 153.160 97.378 1.00 37.69 560 ARG B N 1
ATOM 8820 C CA . ARG B 1 560 ? -58.146 152.809 96.169 1.00 32.83 560 ARG B CA 1
ATOM 8821 C C . ARG B 1 560 ? -59.486 152.138 96.435 1.00 37.11 560 ARG B C 1
ATOM 8822 O O . ARG B 1 560 ? -59.858 151.858 97.571 1.00 38.32 560 ARG B O 1
ATOM 8830 N N . ALA B 1 561 ? -60.196 151.881 95.344 1.00 34.58 561 ALA B N 1
ATOM 8831 C CA . ALA B 1 561 ? -61.388 151.066 95.352 1.00 33.76 561 ALA B CA 1
ATOM 8832 C C . ALA B 1 561 ? -61.491 150.340 94.019 1.00 34.78 561 ALA B C 1
ATOM 8833 O O . ALA B 1 561 ? -60.870 150.754 93.043 1.00 36.94 561 ALA B O 1
ATOM 8835 N N . LEU B 1 562 ? -62.264 149.255 93.999 1.00 35.85 562 LEU B N 1
ATOM 8836 C CA . LEU B 1 562 ? -62.511 148.479 92.794 1.00 34.45 562 LEU B CA 1
ATOM 8837 C C . LEU B 1 562 ? -64.003 148.267 92.550 1.00 38.53 562 LEU B C 1
ATOM 8838 O O . LEU B 1 562 ? -64.817 148.190 93.475 1.00 39.05 562 LEU B O 1
ATOM 8843 N N . LEU B 1 563 ? -64.349 148.148 91.279 1.00 40.42 563 LEU B N 1
ATOM 8844 C CA . LEU B 1 563 ? -65.681 147.756 90.892 1.00 35.17 563 LEU B CA 1
ATOM 8845 C C . LEU B 1 563 ? -65.703 146.237 90.802 1.00 39.79 563 LEU B C 1
ATOM 8846 O O . LEU B 1 563 ? -65.162 145.656 89.860 1.00 40.90 563 LEU B O 1
ATOM 8851 N N . VAL B 1 564 ? -66.312 145.597 91.795 1.00 40.66 564 VAL B N 1
ATOM 8852 C CA . VAL B 1 564 ? -66.317 144.139 91.874 1.00 42.13 564 VAL B CA 1
ATOM 8853 C C . VAL B 1 564 ? -67.613 143.530 91.316 1.00 43.49 564 VAL B C 1
ATOM 8854 O O . VAL B 1 564 ? -68.631 144.198 91.231 1.00 46.25 564 VAL B O 1
ATOM 8858 N N . ARG B 1 565 ? -67.557 142.261 90.916 1.00 43.03 565 ARG B N 1
ATOM 8859 C CA . ARG B 1 565 ? -68.670 141.599 90.236 1.00 41.74 565 ARG B CA 1
ATOM 8860 C C . ARG B 1 565 ? -68.859 140.158 90.716 1.00 42.25 565 ARG B C 1
ATOM 8861 O O . ARG B 1 565 ? -68.129 139.268 90.288 1.00 42.54 565 ARG B O 1
ATOM 8869 N N . PRO B 1 566 ? -69.844 139.929 91.603 1.00 41.66 566 PRO B N 1
ATOM 8870 C CA . PRO B 1 566 ? -70.176 138.638 92.225 1.00 43.65 566 PRO B CA 1
ATOM 8871 C C . PRO B 1 566 ? -70.296 137.465 91.258 1.00 41.32 566 PRO B C 1
ATOM 8872 O O . PRO B 1 566 ? -70.042 136.332 91.655 1.00 40.35 566 PRO B O 1
ATOM 8876 N N . GLN B 1 567 ? -70.668 137.732 90.012 1.00 44.32 567 GLN B N 1
ATOM 8877 C CA . GLN B 1 567 ? -70.750 136.686 88.998 1.00 50.10 567 GLN B CA 1
ATOM 8878 C C . GLN B 1 567 ? -69.384 136.044 88.739 1.00 44.43 567 GLN B C 1
ATOM 8879 O O . GLN B 1 567 ? -69.295 135.006 88.084 1.00 45.28 567 GLN B O 1
ATOM 8885 N N . GLN B 1 568 ? -68.333 136.667 89.267 1.00 42.24 568 GLN B N 1
ATOM 8886 C CA . GLN B 1 568 ? -66.962 136.254 89.012 1.00 40.67 568 GLN B CA 1
ATOM 8887 C C . GLN B 1 568 ? -66.239 135.814 90.270 1.00 37.24 568 GLN B C 1
ATOM 8888 O O . GLN B 1 568 ? -65.153 135.274 90.190 1.00 45.13 568 GLN B O 1
ATOM 8894 N N . MET B 1 569 ? -66.832 136.052 91.427 1.00 37.38 569 MET B N 1
ATOM 8895 C CA . MET B 1 569 ? -66.123 135.835 92.671 1.00 34.67 569 MET B CA 1
ATOM 8896 C C . MET B 1 569 ? -65.922 134.381 92.965 1.00 38.23 569 MET B C 1
ATOM 8897 O O . MET B 1 569 ? -64.980 134.008 93.652 1.00 40.69 569 MET B O 1
ATOM 8902 N N . PHE B 1 570 ? -66.822 133.553 92.461 1.00 39.75 570 PHE B N 1
ATOM 8903 C CA . PHE B 1 570 ? -66.797 132.149 92.805 1.00 37.45 570 PHE B CA 1
ATOM 8904 C C . PHE B 1 570 ? -66.771 131.307 91.552 1.00 40.28 570 PHE B C 1
ATOM 8905 O O . PHE B 1 570 ? -67.792 130.798 91.111 1.00 48.03 570 PHE B O 1
ATOM 8913 N N . LYS B 1 571 ? -65.578 131.193 90.981 1.00 47.78 571 LYS B N 1
ATOM 8914 C CA . LYS B 1 571 ? -65.328 130.369 89.812 1.00 46.55 571 LYS B CA 1
ATOM 8915 C C . LYS B 1 571 ? -65.859 128.961 90.033 1.00 47.80 571 LYS B C 1
ATOM 8916 O O . LYS B 1 571 ? -66.284 128.317 89.082 1.00 53.71 571 LYS B O 1
#

Foldseek 3Di:
DDDDDDAAPPPAGNKAQLVPVWKQLKIWRAGRPFDWQWKKKWWDADPDLGAIDIATFHPVQCVVVNTDIGFFGAAQAQIWMKMWTDGPRDTDIDIGGDGTHDDFQPADDPLFLDGAWAKDFDFAFPPRQNWKKKFKFFAAHPVQQDDFAFFAADDVDDDVDDGDTFEEQSQWTFIWIFMAGNVRGTGIGGHSQLQADDVDPPSSSIARWEQWDAAPQQWTKIDGWQWIFIGFRSNRTPAIEGAPPQWTHWDQHWYADPVQKIKTFTWGFQDQDPVRTGHTFYRAKMFIAHSVNHTPDMARRVPLAAQQQCLQLQQFACPVQPAVSGLPTHDEDPPPDFYDGGYGDGRYLSWCWREWEADPVAQWIWIQTLRAFIWIAHPVSHTLAGQAQLPRGDPPHSVRYFFEAEPVGDGWDDDSLQRTPPDPDGTAHSKHHQYAAPVGKTWIKRLFGCGSRHRDPGSQQTWIKTWIWDDDSVVRHIYTDDMDTPPVTLQHHANDAWDWYADPVQQWIWIWRFARCLVVPSFWGWIWIFIARNPPRDTNTIMIITHRGHNGTTHYMDTRDSNSRHD/DDDDDDAAPPPAGNKAALVVVFKQLKIWRAHNPFDKAFKKKKWDADPDLGAIDIATFHDVQCVVVNTHIGFFGAEQDQIWMKMWIDGPNHIDIDIHGDGTHHDADPADDPQFPDGAWFKDFDFAFPPQQNWKKKFKFFAAHPVQQDDFAFFAADPPDDPPDDGDGFEPLSQWTFIWIFMAGNVRGTRITGHSQLQADDVDDDQSSIAGWAAWDADQQLWTKIDGWQWIWIGFRSNDTPDIEGADPQWTHWHQHWDADPVQKIKTFTWGFQDQDPVRTGHTFYRQKIFIAHRVNDTPDIARNVVAAFLQQCQLLQAFQPVCVGLDGDDEDQVPQFYDARYGDGSYLSFCKREWEADPVQRWIWTQTQRAFIFIAHPVRHTLATFDQLPRDDPPNSVRYAFEAEPVRHGWDDHSLQDTPDDDDGTAHSKDHQYAAPVRWTWIWRLFGCRSNHRDPDPQQTWIKTWIWDDPSVVRYIYIDDMDTNPPTLQHHANDAKDWYADPVQQWIWIWRWARPLVVPSFWGKIWTFTARRVPRDTNTIMIITHRGHSGTTHYMDTRDSNSSRD

Nearest PDB structures (foldseek):
  4p04-assembly1_B  TM=1.002E+00  e=0.000E+00  Escherichia coli
  3elq-assembly1_A  TM=1.001E+00  e=0.000E+00  Escherichia coli CFT073
  3ets-assembly1_A  TM=9.998E-01  e=0.000E+00  Escherichia coli CFT073
  3ets-assembly1_B  TM=1.000E+00  e=0.000E+00  Escherichia coli CFT073
  4p04-assembly1_A  TM=1.000E+00  e=0.000E+00  Escherichia coli

CATH classification: 2.60.40.3100

Radius of gyration: 32.48 Å; Cα contacts (8 Å, |Δi|>4): 3202; chains: 2; bounding box: 78×102×66 Å

Solvent-accessible surface area: 43480 Å² total; per-residue (Å²): 95,38,212,188,113,60,99,82,61,35,87,4,2,10,34,54,65,31,37,61,40,24,0,24,0,0,0,0,0,28,21,24,44,41,127,10,57,97,5,94,0,13,0,54,23,72,50,182,108,24,14,92,6,44,1,58,8,19,75,35,2,4,54,1,7,16,0,0,0,0,0,0,0,3,58,156,63,42,0,127,2,15,0,61,7,82,26,143,62,118,134,25,101,11,96,13,95,4,123,15,72,42,7,78,10,54,12,89,40,151,92,26,88,44,59,27,6,94,34,125,66,91,75,40,2,115,51,14,80,73,13,4,1,0,0,0,0,0,0,60,12,83,127,35,63,53,48,125,74,123,18,71,69,54,205,143,38,33,158,169,75,76,22,56,32,7,3,7,15,36,54,21,12,0,5,0,1,0,0,0,0,4,68,12,59,16,0,0,4,4,38,0,93,27,11,2,44,13,174,71,165,51,52,60,88,12,6,23,1,2,0,2,33,73,7,92,30,4,4,6,2,0,0,0,7,23,14,0,7,0,1,2,0,0,1,21,60,6,7,87,14,138,15,2,88,1,15,7,8,0,5,12,0,0,24,18,3,99,96,28,14,1,1,0,0,0,0,23,18,93,15,81,44,162,90,37,16,54,5,10,0,1,8,0,4,0,0,6,0,20,29,2,5,13,0,44,13,28,2,33,0,14,137,19,17,23,15,129,8,75,11,6,0,19,5,5,12,44,12,8,72,84,133,129,120,40,26,91,94,19,170,48,70,122,108,18,107,42,10,54,36,41,1,40,0,21,0,27,5,0,0,30,1,3,0,1,7,36,20,66,186,73,52,2,1,9,0,0,4,15,0,6,3,0,5,2,0,4,70,87,62,97,11,77,11,0,1,4,5,59,80,38,17,112,183,102,19,40,90,70,25,7,124,17,17,47,94,132,44,135,123,27,86,29,74,87,39,0,96,13,103,150,54,102,12,11,10,4,0,0,0,4,0,0,22,67,12,90,128,54,24,9,1,0,2,0,0,1,2,1,27,36,16,96,24,41,90,109,76,86,99,16,55,0,1,3,0,5,0,115,39,58,90,183,92,17,31,0,40,31,56,18,21,23,0,70,142,81,28,59,90,10,6,0,2,33,19,0,4,0,66,23,7,65,79,78,51,0,0,2,0,0,7,0,0,3,49,20,53,52,130,43,92,35,0,18,0,15,0,2,0,0,20,48,175,88,89,74,31,36,0,11,0,18,0,30,3,2,0,39,41,0,24,0,3,5,2,25,13,8,65,18,110,88,9,8,114,107,46,204,192,112,54,104,78,59,39,83,3,1,11,31,68,55,35,38,57,38,30,0,24,0,0,0,0,0,26,21,19,41,37,123,10,41,120,6,87,0,12,0,56,24,71,54,172,167,25,12,93,5,35,1,53,8,23,85,38,2,5,51,1,8,17,0,0,0,0,0,0,0,4,58,153,65,44,0,123,1,16,0,68,5,50,25,139,78,114,122,27,101,14,94,12,94,5,123,18,73,42,7,82,11,51,15,92,38,150,94,26,91,49,61,25,3,86,33,117,58,96,71,44,2,118,48,12,85,76,12,2,1,0,0,1,0,0,0,64,11,81,106,29,68,50,54,110,68,119,14,78,61,75,109,151,24,35,161,174,73,80,20,56,34,6,0,9,17,30,50,17,13,0,4,0,1,0,0,0,1,3,77,12,63,17,0,0,4,4,35,0,95,24,10,3,45,7,169,75,165,46,51,64,89,12,5,22,2,4,0,3,34,68,7,93,30,6,3,4,2,0,0,0,6,27,13,1,8,0,2,1,0,0,0,22,56,7,6,87,14,140,17,5,87,4,17,5,10,0,5,12,0,0,25,17,4,99,102,27,14,0,1,0,1,0,0,23,17,98,15,78,44,146,89,40,29,53,6,9,1,2,10,0,3,0,0,8,0,20,26,3,8,13,0,43,10,32,4,39,1,9,146,21,23,27,17,134,6,65,12,4,0,18,4,3,8,61,36,48,176,52,23,100,88,16,160,57,86,127,114,28,108,53,9,66,34,54,5,39,0,21,0,25,7,0,0,25,1,3,0,1,9,42,18,68,174,72,52,1,2,8,2,0,3,16,1,6,5,0,7,4,0,5,85,83,70,104,10,93,7,0,1,6,4,59,79,37,19,112,138,89,22,40,84,77,28,13,123,16,11,48,91,126,44,137,108,21,82,40,72,90,37,0,98,18,101,158,62,95,10,10,10,3,0,1,0,4,0,0,19,69,9,92,107,54,19,8,1,0,2,0,0,1,0,0,26,36,15,92,35,44,94,107,67,81,106,15,39,0,0,3,0,2,0,125,43,62,89,170,95,16,23,0,41,30,50,16,36,29,6,62,152,80,28,59,87,10,5,0,3,35,19,0,4,0,62,22,8,66,87,76,53,0,0,1,0,0,8,0,0,6,51,23,54,65,130,41,84,35,0,22,0,14,0,1,0,0,19,49,173,82,75,84,36,35,1,10,0,15,0,24,3,2,1,37,40,1,25,0,1,5,2,28,12,9,61,19,124,87,6,8,111

Organism: Escherichia coli (NCBI:txid562)